Protein AF-A0A1B9S833-F1 (afdb_monomer)

Radius of gyration: 59.53 Å; Cα contacts (8 Å, |Δi|>4): 2717; chains: 1; bounding box: 138×78×200 Å

Solvent-accessible surface area (backbone atoms only — not comparable to full-atom values): 53083 Å² total; per-residue (Å²): 124,57,36,40,44,40,41,33,46,72,96,72,77,47,77,79,46,76,52,81,42,67,82,92,62,87,85,84,79,91,74,78,65,76,67,99,70,78,93,84,80,72,72,55,74,55,76,52,67,83,67,92,82,87,84,86,81,83,69,78,64,74,78,80,60,72,43,26,45,56,74,49,49,45,63,44,58,38,41,21,80,23,70,39,72,27,41,38,32,38,42,60,36,70,57,63,77,46,48,24,54,63,81,43,61,40,75,43,74,47,72,76,37,48,40,31,31,42,33,24,39,42,63,43,77,61,44,71,25,35,33,39,39,32,32,95,52,34,67,16,65,30,79,61,43,34,32,28,37,42,30,14,40,43,43,70,37,80,47,78,43,55,29,67,40,78,38,76,50,86,76,50,74,44,84,28,76,58,64,30,38,43,71,73,41,77,35,89,56,34,49,70,47,56,54,52,77,41,38,35,38,29,42,33,86,88,44,56,46,78,41,44,32,27,30,30,26,27,34,101,58,34,64,23,62,77,18,45,38,43,34,39,30,39,52,39,61,30,45,51,77,49,48,44,65,44,58,45,52,30,77,26,73,44,73,28,40,37,33,38,37,53,42,55,72,56,78,46,48,26,52,64,83,42,60,37,78,44,72,45,78,76,42,47,39,34,34,43,35,25,40,43,65,47,74,63,44,67,25,33,33,34,42,31,28,92,33,38,69,16,68,25,75,57,42,34,31,25,42,65,60,42,41,16,36,40,23,45,60,41,57,50,44,55,37,64,30,20,35,41,35,37,49,44,79,35,95,42,44,30,84,38,70,72,71,30,36,42,38,35,33,42,69,90,62,50,66,20,70,38,78,59,68,63,32,61,32,67,84,44,60,57,76,45,69,33,30,36,32,34,26,26,23,23,92,73,34,72,24,47,62,21,61,71,29,56,74,31,52,13,42,89,55,50,44,17,39,40,43,66,38,78,49,75,47,61,26,64,42,71,63,42,76,50,84,76,44,73,44,76,16,68,52,64,32,49,47,76,75,40,75,40,86,56,38,48,75,48,72,57,57,72,42,43,20,45,22,48,36,78,75,44,57,49,80,39,44,33,29,32,29,25,26,30,101,66,31,67,26,60,75,18,47,37,43,37,39,30,38,70,57,66,36,42,53,42,72,75,49,44,79,48,80,70,45,43,22,48,35,79,45,81,48,75,36,42,71,52,64,71,47,82,66,51,40,38,45,79,74,44,70,58,73,51,53,52,47,39,71,38,40,74,69,34,30,36,39,30,50,25,31,76,86,35,50,45,82,37,52,32,25,45,27,40,34,25,69,75,70,37,62,22,78,32,49,37,33,40,43,24,38,70,61,57,33,41,38,56,72,46,80,45,82,32,60,57,78,55,84,55,75,69,41,64,57,59,68,82,39,47,49,64,75,68,80,47,70,47,80,75,48,53,39,59,64,80,43,41,51,76,48,76,47,70,50,93,74,98,61,99,65,97,71,82,67,85,46,46,28,42,40,53,50,69,32,56,69,37,63,46,71,35,41,35,32,30,34,42,24,31,95,88,42,68,21,55,74,15,36,43,33,37,41,40,42,41,27,70,66,62,41,48,52,55,52,51,50,52,52,50,53,52,54,50,56,50,51,54,52,47,71,73,62,63,76,79,87,40,57,68,59,51,54,73,58,56,90,60,91,77,83,57,70,40,55,67,55,86,51,102,88,51,82,48,85,32,61,55,70,85,62,62,72,73,55,71,82,59,94,61,94,79,76,68,77,69,43,46,40,46,41,40,35,36,35,40,36,40,32,35,71,44,84,86,68,92,61,45,68,22,41,38,38,37,43,30,37,37,39,39,39,52,80,47,104,48,31,36,41,32,44,40,40,36,39,39,41,40,39,44,43,49,92,70,69,27,39,40,38,38,42,35,40,37,34,34,48,34,38,18,36,54,82,46,97,56,27,36,40,36,40,34,49,31,43,40,33,33,49,31,42,39,45,40,79,54,50,35,33,52,42,44,36,41,33,44,37,40,42,36,34,42,37,36,62,43,73,79,54,99,47,31,38,38,34,46,35,42,38,41,36,41,39,39,41,36,38,48,68,28,51,34,33,35,94,88,71,51,75,48,78,44,82,45,52,73,51,43,39,39,38,42,36,48,32,40,32,43,36,40,56,41,79,42,98,82,69,24,40,39,30,47,34,43,34,44,36,42,33,41,34,73,62,66,75,45,38,48,36,40,38,42,36,48,33,39,35,41,36,44,82,89,54,41,40,38,36,44,31,41,42,37,41,41,42,56,62,48,32,38,36,42,38,37,35,44,33,46,39,47,76,62

Sequence (1022 aa):
MGGGFAIYKDSEHTIIYEEYAGAGREISLSQSYTVPEPAGNYYNIYPWSGSSGATVTLTATCAAAPGPILSGITPATGNEAGGTSVTITGTHLSGATAVTFGGTAATSYTVDSATQITATTPAHAAGSVDIVVATPAGSGTLTSGFTYLGPPIASNVTATVPANAATPITLNLSGGTAISVAVASAASHGTATASGTTITYTPAPGYSGPDSFSYTATNEFGTSTAATVTITVIPATPTVSSISPASGTTAGNTSVTITGTSLSGATAVTFGGTAATSYTVNSPTLITATTPAHAAGAVDVAVTTPGGSAILSNGYTFSAPTVPGAPTIGTATAGDEQASVTFTAPATNGGSAITGYTVTSNPDGITGYGVASPITVAGLANGTSYSFTVTASNSTGMGAASAASNSVTPSNLAAPLAGNVNATVAANSTANPITLNLSGGAATSIAVASGPSHGTTSVSGTTIAYTPTTGYSGSDSFTYHATNATGTSAPATVTITVSAPAITLSPAGGALTEAMAGEDYSQPITTTGGVAPVIYSLASGALPDGLTLNISTGTLTGPLAAGSEGDYSFTIQARDNTGAIAVASYTLKVKPNEVTAPDKVVNVPAGSTPPDVYLNRGATGGPFVSANVNSVEPANAGTTAIVRGVVAQAGPVTPVGWYLQFTPNPAYSGQVRVRYTLTNASGASSSGFVTYNLSYDPAEVASQIDQLVHDFVRARQNMISSSIKVPGLLERRQMEQATDPVSARMMPSENGLTVGFSTSFAQLRATGGDPDAAEAPFNIWIDGAFLAHSGGEGSDSKWGSFALLNLGADYLLSEKALVGLSFHYDRTTDPTDEDAELTGNGWLAGPYASLELGKNVFWNASMLYGGSSNDIDTAFWDGTFDTQRWMIDTSLEGQWTLDEDTVLTPKLRAVYFSEKVDDYTVRNSGGDALTIDGFDEEQFRLSLGAEIARSFTLESGATLTPKLGLTGGFSGLDGSGAFGSATAGLTLQTMDMWMLEASLLFDIEGDGEKSAGGRVGASKRF

Secondary structure (DSSP, 8-state):
---EEEEEETTT--EEEEEEPPTT------------S-S---EEEEEE-SSS-PPP-----PPPPPPPEEEEEESSEEETT---EEEEEEES-TT--EEEETTEEPSEEEEEETTEEEEEPPP--SEEEEEEEEETTEEEEEEEEEEEE--EEEE-EEEEEETTS-EEE--EEEES--SEEEEEE--SSEEEEEETTEEEEEEPTT--EEEEEEEEEEETTEEPPPEEEEEEEEPPPPEEEEEES-EEETT---EEEEEEES-TT--EEEETTEEPSEEEEEETTEEEEEPPP--SEEEEEEEEETTEEEEEEEEEEEEPP----PPEEEEEEE-SSEEEEEEE--S--TTS-EEEEEEEEETTT-EEEESSS-EEEE-PPTT--BEEEEEEEETTEE-PPPPPPPPB---PPPPEEEE-EEEEEETT--SEEE--EEEESPPSEEEEEE--SSEEEEEETTEEEEEEPTT--EEEEEEEEEEETTEEPPPEEEEEEEEPPP-EEES-SEEPPPEETTSEEEEE-EEESS-SSPEEEEEEE-PPTT-EE-TTT-EEEEEPPTT--EEEEEEEEEE-TTS-EEEEEEEEEEE----B---EEEEE-TT-PPPPEETTTT-BSPSP-EEEEEEEESGGGEEEEEEE-----SS------EEEEEEE-TT--EEEEEEEEEE-SS-BPPPEEEEEEE---HHHHHHHHHHHHHHHHHHHHHHHHHH-----HHHHHHTTT---------EEETTEEE-----SSHHHHTTS--S------EEEEEEEEEEEEE--TTS-PPPEEEEEEEEEEEEEEETTEEEEEEEEEEEEEEEETTTEEEEEEEEEEEEEEEEEEETTEEEEEEEEEEEEEEEEE-SSEEEEEEEEEEEEEEEEEE-EESSSSEEEEEEEEEEEEEEEEPPEEEEETTS-EEEE---EEEEEEEEEEEEEEE-EE-TTSPEEEEEEEEEEEEE-SSS-EEEEEEEEEEEEE-TTSEEEEEEEEEEE-TTS-EEEEEEEEEEEE-

pLDDT: mean 84.37, std 15.23, range [34.0, 98.31]

Foldseek 3Di:
DWWWKFKAFPPPRDTPDIDTDDPDDDDDDPDADEDQDDPDTDIDMDIDDPDDDDDDDYDYDYDQDAWKAWDAKPPQEDALQWFDWMKTFTAQQQAWPFKDWQNHTFPDKDDPDRTIIITTTHRHPFAFTKIWTAGPRGIYIDGSRHGHAAWKAWEEAEEEAEAQDWAKDDTDIDTDDFQWKDWPFAKPFWGWDTDGHIIIIHGHHPDFAKIKTWMWTGDPRGIYDIYMYIYGHAYHDKAWDAKPPQEDALQWFDKMKTFIAQLPAWPFKDWQNHTFPDKDDPDRTIIITTTHRHDFAQTWIWTQHSNGIYIDGSRHGHHYFDAAAAWAWDAWAAEAQKIKTFTHGGPGRSNFDWPWKWKFKPPPGFIFIDRHPITMGGRHDAPDKIKIWMWIGGPRGIYDIYPIHDIDGHHDFFWKAWAAEEEEAEAPDWFAKGDTDIDGGDFQFKDWPFAKDFWGWDTDGHIIGTHGHHLDFAKIKTWMWGGDPHGIYDIYMYIYGHHYWDKAKPVNAEEDDEAEQQAKDKDFIDIDTAAPPKFKDWPDWDDFAQWDQDRRGRMTTGRGHQPSADKTKTKMWIAHPSGHIYIYIYIYGYHYLAWAWAAAEWEADQPGFTDWAFGCVPTGNDDFPDKDWPDKVPNLQWDKDKDFADDPDPDDDDGPGIIIGTDTDLLDAAKMWTWMWTADPVGIHDIYTYIYGDDHHLVVVLVVVVVVVLQQVVLVVVCCVQPDDDDALVVVVVLVVDPDDDFFDWDDDPVDTDDTHGDPPVVVVVVDDDPCPDDQFKWKKKKKWKKWKWAFPDDPTDIKIKIKIKIWMWGHPDNFKIKIKIKMKMWIWGDGDQQKIKIKIWMKIWMKMKGDPDVQKIKIKIKIWIKMKMWIDGPFKTWIKIKIKIKIKMKIWGWDDPDPFKIKIKMKIKMKMKIKIQWIWIAGPVGDIRIHHIDIQIKIKIKIKMKMWGWDQDPQRKIKIWMKMKMKIAIDRRPQGIKIKIKTKIWIQHPQSKIWIKMWIWIAISSHMIMTTMMIIIIHRD

Mean predicted aligned error: 22.06 Å

Nearest PDB structures (foldseek):
  4mee-assembly1_A  TM=6.190E-01  e=1.961E-06  Escherichia coli
  1k24-assembly1_A  TM=4.994E-01  e=2.797E-06  Neisseria meningitidis
  3qra-assembly1_A  TM=4.122E-01  e=2.596E-03  Yersinia pestis
  8p98-assembly1_A  TM=4.004E-01  e=1.829E-02  Bacteroides thetaiotaomicron VPI-5482
  3qrc-assembly1_A  TM=3.493E-01  e=3.403E-02  Yersinia pestis

Structure (mmCIF, N/CA/C/O backbone):
data_AF-A0A1B9S833-F1
#
_entry.id   AF-A0A1B9S833-F1
#
loop_
_atom_site.group_PDB
_atom_site.id
_atom_site.type_symbol
_atom_site.label_atom_id
_atom_site.label_alt_id
_atom_site.label_comp_id
_atom_site.label_asym_id
_atom_site.label_entity_id
_atom_site.label_seq_id
_atom_site.pdbx_PDB_ins_code
_atom_site.Cartn_x
_atom_site.Cartn_y
_atom_site.Cartn_z
_atom_site.occupancy
_atom_site.B_iso_or_equiv
_atom_site.auth_seq_id
_atom_site.auth_comp_id
_atom_site.auth_asym_id
_atom_site.auth_atom_id
_atom_site.pdbx_PDB_model_num
ATOM 1 N N . MET A 1 1 ? -2.547 25.658 123.774 1.00 44.28 1 MET A N 1
ATOM 2 C CA . MET A 1 1 ? -1.912 24.881 122.690 1.00 44.28 1 MET A CA 1
ATOM 3 C C . MET A 1 1 ? -2.292 25.578 121.393 1.00 44.28 1 MET A C 1
ATOM 5 O O . MET A 1 1 ? -3.472 25.863 121.234 1.00 44.28 1 MET A O 1
ATOM 9 N N . GLY A 1 2 ? -1.314 26.016 120.594 1.00 50.66 2 GLY A N 1
ATOM 10 C CA . GLY A 1 2 ? -1.559 26.772 119.353 1.00 50.66 2 GLY A CA 1
ATOM 11 C C . GLY A 1 2 ? -2.155 25.878 118.263 1.00 50.66 2 GLY A C 1
ATOM 12 O O . GLY A 1 2 ? -1.877 24.683 118.258 1.00 50.66 2 GLY A O 1
ATOM 13 N N . GLY A 1 3 ? -3.011 26.438 117.405 1.00 57.34 3 GLY A N 1
ATOM 14 C CA . GLY A 1 3 ? -3.610 25.733 116.265 1.00 57.34 3 GLY A CA 1
ATOM 15 C C . GLY A 1 3 ? -2.766 25.866 114.993 1.00 57.34 3 GLY A C 1
ATOM 16 O O . GLY A 1 3 ? -1.966 26.795 114.869 1.00 57.34 3 GLY A O 1
ATOM 17 N N . GLY A 1 4 ? -2.962 24.944 114.053 1.00 63.06 4 GLY A N 1
ATOM 18 C CA . GLY A 1 4 ? -2.297 24.910 112.747 1.00 63.06 4 GLY A CA 1
ATOM 19 C C . GLY A 1 4 ? -3.069 24.041 111.748 1.00 63.06 4 GLY A C 1
ATOM 20 O O . GLY A 1 4 ? -4.116 23.476 112.088 1.00 63.06 4 GLY A O 1
ATOM 21 N N . PHE A 1 5 ? -2.563 23.935 110.520 1.00 61.66 5 PHE A N 1
ATOM 22 C CA . PHE A 1 5 ? -3.086 23.019 109.501 1.00 61.66 5 PHE A CA 1
ATOM 23 C C . PHE A 1 5 ? -1.940 22.397 108.697 1.00 61.66 5 PHE A C 1
ATOM 25 O O . PHE A 1 5 ? -0.866 22.987 108.564 1.00 61.66 5 PHE A O 1
ATOM 32 N N . ALA A 1 6 ? -2.200 21.215 108.142 1.00 58.38 6 ALA A N 1
ATOM 33 C CA . ALA A 1 6 ? -1.319 20.548 107.194 1.00 58.38 6 ALA A CA 1
ATOM 34 C C . ALA A 1 6 ? -2.110 20.136 105.944 1.00 58.38 6 ALA A C 1
ATOM 36 O O . ALA A 1 6 ? -3.288 19.764 106.031 1.00 58.38 6 ALA A O 1
ATOM 37 N N . ILE A 1 7 ? -1.457 20.218 104.783 1.00 60.88 7 ILE A N 1
ATOM 38 C CA . ILE A 1 7 ? -1.997 19.755 103.498 1.00 60.88 7 ILE A CA 1
ATOM 39 C C . ILE A 1 7 ? -1.307 18.442 103.131 1.00 60.88 7 ILE A C 1
ATOM 41 O O . ILE A 1 7 ? -0.074 18.377 103.078 1.00 60.88 7 ILE A O 1
ATOM 45 N N . TYR A 1 8 ? -2.108 17.416 102.843 1.00 59.44 8 TYR A N 1
ATOM 46 C CA . TYR A 1 8 ? -1.628 16.084 102.482 1.00 59.44 8 TYR A CA 1
ATOM 47 C C . TYR A 1 8 ? -1.933 15.765 101.015 1.00 59.44 8 TYR A C 1
ATOM 49 O O . TYR A 1 8 ? -3.013 16.089 100.512 1.00 59.44 8 TYR A O 1
ATOM 57 N N . LYS A 1 9 ? -0.995 15.078 100.347 1.00 53.91 9 LYS A N 1
ATOM 58 C CA . LYS A 1 9 ? -1.266 14.355 99.092 1.00 53.91 9 LYS A CA 1
ATOM 59 C C . LYS A 1 9 ? -1.846 12.988 99.472 1.00 53.91 9 LYS A C 1
ATOM 61 O O . LYS A 1 9 ? -1.212 12.240 100.219 1.00 53.91 9 LYS A O 1
ATOM 66 N N . ASP A 1 10 ? -3.054 12.676 99.012 1.00 57.88 10 ASP A N 1
ATOM 67 C CA . ASP A 1 10 ? -3.639 11.340 99.184 1.00 57.88 10 ASP A CA 1
ATOM 68 C C . ASP A 1 10 ? -2.798 10.286 98.424 1.00 57.88 10 ASP A C 1
ATOM 70 O O . ASP A 1 10 ? -2.181 10.587 97.403 1.00 57.88 10 ASP A O 1
ATOM 74 N N . SER A 1 11 ? -2.786 9.064 98.963 1.00 52.91 11 SER A N 1
ATOM 75 C CA . SER A 1 11 ? -2.047 7.823 98.684 1.00 52.91 11 SER A CA 1
ATOM 76 C C . SER A 1 11 ? -0.670 7.647 99.338 1.00 52.91 11 SER A C 1
ATOM 78 O O . SER A 1 11 ? -0.289 6.503 99.578 1.00 52.91 11 SER A O 1
ATOM 80 N N . GLU A 1 12 ? 0.015 8.716 99.772 1.00 56.62 12 GLU A N 1
ATOM 81 C CA . GLU A 1 12 ? 1.361 8.598 100.386 1.00 56.62 12 GLU A CA 1
ATOM 82 C C . GLU A 1 12 ? 1.525 9.257 101.773 1.00 56.62 12 GLU A C 1
ATOM 84 O O . GLU A 1 12 ? 2.553 9.064 102.416 1.00 56.62 12 GLU A O 1
ATOM 89 N N . HIS A 1 13 ? 0.528 9.996 102.288 1.00 53.66 13 HIS A N 1
ATOM 90 C CA . HIS A 1 13 ? 0.599 10.713 103.584 1.00 53.66 13 HIS A CA 1
ATOM 91 C C . HIS A 1 13 ? 1.803 11.674 103.732 1.00 53.66 13 HIS A C 1
ATOM 93 O O . HIS A 1 13 ? 2.183 12.053 104.841 1.00 53.66 13 HIS A O 1
ATOM 99 N N . THR A 1 14 ? 2.383 12.124 102.622 1.00 58.50 14 THR A N 1
ATOM 100 C CA 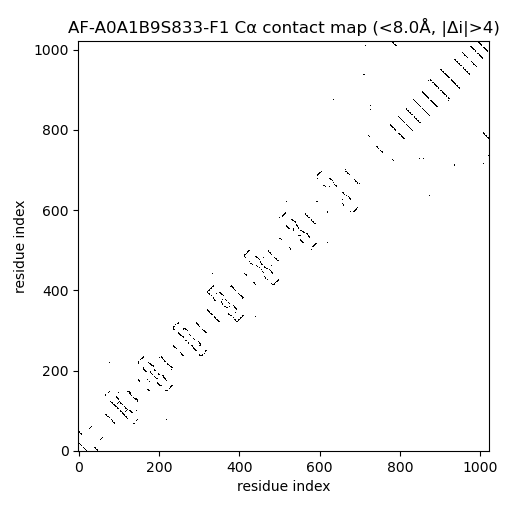. THR A 1 14 ? 3.507 13.065 102.621 1.00 58.50 14 THR A CA 1
ATOM 101 C C . THR A 1 14 ? 3.006 14.489 102.882 1.00 58.50 14 THR A C 1
ATOM 103 O O . THR A 1 14 ? 2.112 14.977 102.183 1.00 58.50 14 THR A O 1
ATOM 106 N N . ILE A 1 15 ? 3.575 15.164 103.889 1.00 57.75 15 ILE A N 1
ATOM 107 C CA . ILE A 1 15 ? 3.264 16.567 104.206 1.00 57.75 15 ILE A CA 1
ATOM 108 C C . ILE A 1 15 ? 3.843 17.446 103.099 1.00 57.75 15 ILE A C 1
ATOM 110 O O . ILE A 1 15 ? 5.056 17.474 102.897 1.00 57.75 15 ILE A O 1
ATOM 114 N N . ILE A 1 16 ? 2.976 18.170 102.390 1.00 60.84 16 ILE A N 1
ATOM 115 C CA . ILE A 1 16 ? 3.404 19.101 101.335 1.00 60.84 16 ILE A CA 1
ATOM 116 C C . ILE A 1 16 ? 3.626 20.507 101.912 1.00 60.84 16 ILE A C 1
ATOM 118 O O . ILE A 1 16 ? 4.453 21.266 101.411 1.00 60.84 16 ILE A O 1
ATOM 122 N N . TYR A 1 17 ? 2.889 20.852 102.974 1.00 60.88 17 TYR A N 1
ATOM 123 C CA . TYR A 1 17 ? 2.997 22.122 103.688 1.00 60.88 17 TYR A CA 1
ATOM 124 C C . TYR A 1 17 ? 2.414 22.001 105.103 1.00 60.88 17 TYR A C 1
ATOM 126 O O . TYR A 1 17 ? 1.378 21.356 105.287 1.00 60.88 17 TYR A O 1
ATOM 134 N N . GLU A 1 18 ? 3.053 22.642 106.083 1.00 58.72 18 GLU A N 1
ATOM 135 C CA . GLU A 1 18 ? 2.593 22.728 107.474 1.00 58.72 18 GLU A CA 1
ATOM 136 C C . GLU A 1 18 ? 2.921 24.119 108.041 1.00 58.72 18 GLU A C 1
ATOM 138 O O . GLU A 1 18 ? 4.030 24.625 107.852 1.00 58.72 18 GLU A O 1
ATOM 143 N N . GLU A 1 19 ? 1.968 24.735 108.745 1.00 59.62 19 GLU A N 1
ATOM 144 C CA . GLU A 1 19 ? 2.159 26.038 109.394 1.00 59.62 19 GLU A CA 1
ATOM 145 C C . GLU A 1 19 ? 1.612 26.037 110.831 1.00 59.62 19 GLU A C 1
ATOM 147 O O . GLU A 1 19 ? 0.483 25.611 111.094 1.00 59.62 19 GLU A O 1
ATOM 152 N N . TYR A 1 20 ? 2.422 26.543 111.769 1.00 55.94 20 TYR A N 1
ATOM 153 C CA . TYR A 1 20 ? 2.091 26.659 113.192 1.00 55.94 20 TYR A CA 1
ATOM 154 C C . TYR A 1 20 ? 1.816 28.115 113.573 1.00 55.94 20 TYR A C 1
ATOM 156 O O . TYR A 1 20 ? 2.696 28.967 113.440 1.00 55.94 20 TYR A O 1
ATOM 164 N N . ALA A 1 21 ? 0.650 28.399 114.163 1.00 55.06 21 ALA A N 1
ATOM 165 C CA . ALA A 1 21 ? 0.414 29.687 114.810 1.00 55.06 21 ALA A CA 1
ATOM 166 C C . ALA A 1 21 ? 0.715 29.631 116.313 1.00 55.06 21 ALA A C 1
ATOM 168 O O . ALA A 1 21 ? 0.137 28.851 117.077 1.00 55.06 21 ALA A O 1
ATOM 169 N N . GLY A 1 22 ? 1.604 30.519 116.764 1.00 52.34 22 GLY A N 1
ATOM 170 C CA . GLY A 1 22 ? 1.783 30.818 118.185 1.00 52.34 22 GLY A CA 1
ATOM 171 C C . GLY A 1 22 ? 0.502 31.392 118.807 1.00 52.34 22 GLY A C 1
ATOM 172 O O . GLY A 1 22 ? -0.301 32.034 118.132 1.00 52.34 22 GLY A O 1
ATOM 173 N N . ALA A 1 23 ? 0.296 31.147 120.104 1.00 48.84 23 ALA A N 1
ATOM 174 C CA . ALA A 1 23 ? -0.941 31.487 120.809 1.00 48.84 23 ALA A CA 1
ATOM 175 C C . ALA A 1 23 ? -1.319 32.980 120.676 1.00 48.84 23 ALA A C 1
ATOM 177 O O . ALA A 1 23 ? -0.545 33.852 121.064 1.00 48.84 23 ALA A O 1
ATOM 178 N N . GLY A 1 24 ? -2.532 33.254 120.177 1.00 52.03 24 GLY A N 1
ATOM 179 C CA . GLY A 1 24 ? -3.143 34.591 120.183 1.00 52.03 24 GLY A CA 1
ATOM 180 C C . GLY A 1 24 ? -3.162 35.361 118.855 1.00 52.03 24 GLY A C 1
ATOM 181 O O . GLY A 1 24 ? -3.396 36.566 118.884 1.00 52.03 24 GLY A O 1
ATOM 182 N N . ARG A 1 25 ? -2.944 34.719 117.700 1.00 46.25 25 ARG A N 1
ATOM 183 C CA . ARG A 1 25 ? -3.132 35.346 116.377 1.00 46.25 25 ARG A CA 1
ATOM 184 C C . ARG A 1 25 ? -4.177 34.607 115.540 1.00 46.25 25 ARG A C 1
ATOM 186 O O . ARG A 1 25 ? -4.089 33.393 115.388 1.00 46.25 25 ARG A O 1
ATOM 193 N N . GLU A 1 26 ? -5.136 35.348 114.984 1.00 48.31 26 GLU A N 1
ATOM 194 C CA . GLU A 1 26 ? -5.970 34.878 113.873 1.00 48.31 26 GLU A CA 1
ATOM 195 C C . GLU A 1 26 ? -5.089 34.684 112.636 1.00 48.31 26 GLU A C 1
ATOM 197 O O . GLU A 1 26 ? -4.342 35.582 112.240 1.00 48.31 26 GLU A O 1
ATOM 202 N N . ILE A 1 27 ? -5.171 33.503 112.029 1.00 47.62 27 ILE A N 1
ATOM 203 C CA . ILE A 1 27 ? -4.532 33.215 110.750 1.00 47.62 27 ILE A CA 1
ATOM 204 C C . ILE A 1 27 ? -5.517 33.633 109.653 1.00 47.62 27 ILE A C 1
ATOM 206 O O . ILE A 1 27 ? -6.513 32.954 109.422 1.00 47.62 27 ILE A O 1
ATOM 210 N N . SER A 1 28 ? -5.254 34.751 108.978 1.00 46.50 28 SER A N 1
ATOM 211 C CA . SER A 1 28 ? -5.880 35.059 107.686 1.00 46.50 28 SER A CA 1
ATOM 212 C C . SER A 1 28 ? -4.918 34.636 106.581 1.00 46.50 28 SER A C 1
ATOM 214 O O . SER A 1 28 ? -3.927 35.318 106.332 1.00 46.50 28 SER A O 1
ATOM 216 N N . LEU A 1 29 ? -5.188 33.501 105.936 1.00 50.03 29 LEU A N 1
ATOM 217 C CA . LEU A 1 29 ? -4.420 33.030 104.784 1.00 50.03 29 LEU A CA 1
ATOM 218 C C . LEU A 1 29 ? -5.205 33.294 103.502 1.00 50.03 29 LEU A C 1
ATOM 220 O O . LEU A 1 29 ? -6.185 32.623 103.197 1.00 50.03 29 LEU A O 1
ATOM 224 N N . SER A 1 30 ? -4.745 34.274 102.733 1.00 46.25 30 SER A N 1
ATOM 225 C CA . SER A 1 30 ? -5.013 34.369 101.300 1.00 46.25 30 SER A CA 1
ATOM 226 C C . SER A 1 30 ? -3.683 34.139 100.591 1.00 46.25 30 SER A C 1
ATOM 228 O O . SER A 1 30 ? -2.955 35.084 100.303 1.00 46.25 30 SER A O 1
ATOM 230 N N . GLN A 1 31 ? -3.320 32.874 100.388 1.00 46.53 31 GLN A N 1
ATOM 231 C CA . GLN A 1 31 ? -2.175 32.487 99.565 1.00 46.53 31 GLN A CA 1
ATOM 232 C C . GLN A 1 31 ? -2.643 31.555 98.453 1.00 46.53 31 GLN A C 1
ATOM 234 O O . GLN A 1 31 ? -3.410 30.622 98.683 1.00 46.53 31 GLN A O 1
ATOM 239 N N . SER A 1 32 ? -2.179 31.836 97.240 1.00 45.72 32 SER A N 1
ATOM 240 C CA . SER A 1 32 ? -2.398 31.013 96.055 1.00 45.72 32 SER A CA 1
ATOM 241 C C . SER A 1 32 ? -1.182 30.112 95.863 1.00 45.72 32 SER A C 1
ATOM 243 O O . SER A 1 32 ? -0.055 30.603 95.851 1.00 45.72 32 SER A O 1
ATOM 245 N N . TYR A 1 33 ? -1.407 28.809 95.716 1.00 47.03 33 TYR A N 1
ATOM 246 C CA . TYR A 1 33 ? -0.361 27.824 95.440 1.00 47.03 33 TYR A CA 1
ATOM 247 C C . TYR A 1 33 ? -0.579 27.225 94.050 1.00 47.03 33 TYR A C 1
ATOM 249 O O . TYR A 1 33 ? -1.676 26.766 93.733 1.00 47.03 33 TYR A O 1
ATOM 257 N N . THR A 1 34 ? 0.472 27.214 93.231 1.00 43.31 34 THR A N 1
ATOM 258 C CA . THR A 1 34 ? 0.468 26.578 91.908 1.00 43.31 34 THR A CA 1
ATOM 259 C C . THR A 1 34 ? 1.078 25.187 92.031 1.00 43.31 34 THR A C 1
ATOM 261 O O . THR A 1 34 ? 2.220 25.055 92.470 1.00 43.31 34 THR A O 1
ATOM 264 N N . VAL A 1 35 ? 0.333 24.149 91.647 1.00 46.81 35 VAL A N 1
ATOM 265 C CA . VAL A 1 35 ? 0.822 22.761 91.646 1.00 46.81 35 VAL A CA 1
ATOM 266 C C . VAL A 1 35 ? 1.184 22.351 90.208 1.00 46.81 35 VAL A C 1
ATOM 268 O O . VAL A 1 35 ? 0.427 22.701 89.302 1.00 46.81 35 VAL A O 1
ATOM 271 N N . PRO A 1 36 ? 2.295 21.629 89.951 1.00 44.81 36 PRO A N 1
ATOM 272 C CA . PRO A 1 36 ? 2.759 21.343 88.586 1.00 44.81 36 PRO A CA 1
ATOM 273 C C . PRO A 1 36 ? 2.054 20.174 87.869 1.00 44.81 36 PRO A C 1
ATOM 275 O O . PRO A 1 36 ? 2.537 19.747 86.824 1.00 44.81 36 PRO A O 1
ATOM 278 N N . GLU A 1 37 ? 0.970 19.606 88.409 1.00 53.50 37 GLU A N 1
ATOM 279 C CA . GLU A 1 37 ? 0.412 18.324 87.938 1.00 53.50 37 GLU A CA 1
ATOM 280 C C . GLU A 1 37 ? -1.009 18.447 87.341 1.00 53.50 37 GLU A C 1
ATOM 282 O O . GLU A 1 37 ? -1.765 19.343 87.730 1.00 53.50 37 GLU A O 1
ATOM 287 N N . PRO A 1 38 ? -1.381 17.568 86.382 1.00 48.84 38 PRO A N 1
ATOM 288 C CA . PRO A 1 38 ? -2.644 17.652 85.646 1.00 48.84 38 PRO A CA 1
ATOM 289 C C . PRO A 1 38 ? -3.877 17.356 86.520 1.00 48.84 38 PRO A C 1
ATOM 291 O O . PRO A 1 38 ? -3.798 16.694 87.554 1.00 48.84 38 PRO A O 1
ATOM 294 N N . ALA A 1 39 ? -5.037 17.866 86.094 1.00 42.50 39 ALA A N 1
ATOM 295 C CA . ALA A 1 39 ? -6.301 17.790 86.827 1.00 42.50 39 ALA A CA 1
ATOM 296 C C . ALA A 1 39 ? -6.741 16.338 87.117 1.00 42.50 39 ALA A C 1
ATOM 298 O O . ALA A 1 39 ? -6.877 15.540 86.193 1.00 42.50 39 ALA A O 1
ATOM 299 N N . GLY A 1 40 ? -7.005 16.017 88.394 1.00 50.41 40 GLY A N 1
ATOM 300 C CA . GLY A 1 40 ? -7.556 14.714 88.807 1.00 50.41 40 GLY A CA 1
ATOM 301 C C . GLY A 1 40 ? -7.295 14.267 90.254 1.00 50.41 40 GLY A C 1
ATOM 302 O O . GLY A 1 40 ? -7.963 13.348 90.716 1.00 50.41 40 GLY A O 1
ATOM 303 N N . ASN A 1 41 ? -6.382 14.904 90.997 1.00 50.66 41 ASN A N 1
ATOM 304 C CA . ASN A 1 41 ? -6.064 14.509 92.378 1.00 50.66 41 ASN A CA 1
ATOM 305 C C . ASN A 1 41 ? -6.841 15.327 93.428 1.00 50.66 41 ASN A C 1
ATOM 307 O O . ASN A 1 41 ? -6.887 16.556 93.361 1.00 50.66 41 ASN A O 1
ATOM 311 N N . TYR A 1 42 ? -7.419 14.640 94.421 1.00 51.88 42 TYR A N 1
ATOM 312 C CA . TYR A 1 42 ? -8.072 15.244 95.588 1.00 51.88 42 TYR A CA 1
ATOM 313 C C . TYR A 1 42 ? -7.033 15.544 96.684 1.00 51.88 42 TYR A C 1
ATOM 315 O O . TYR A 1 42 ? -6.213 14.691 97.019 1.00 51.88 42 TYR A O 1
ATOM 323 N N . TYR A 1 43 ? -7.070 16.746 97.263 1.00 55.84 43 TYR A N 1
ATOM 324 C CA . TYR A 1 43 ? -6.228 17.132 98.403 1.00 55.84 43 TYR A CA 1
ATOM 325 C C . TYR A 1 43 ? -7.090 17.236 99.661 1.00 55.84 43 TYR A C 1
ATOM 327 O O . TYR A 1 43 ? -8.102 17.937 99.655 1.00 55.84 43 TYR A O 1
ATOM 335 N N . ASN A 1 44 ? -6.677 16.572 100.744 1.00 53.03 44 ASN A N 1
ATOM 336 C CA . ASN A 1 44 ? -7.366 16.637 102.033 1.00 53.03 44 ASN A CA 1
ATOM 337 C C . ASN A 1 44 ? -6.636 17.591 102.986 1.00 53.03 44 ASN A C 1
ATOM 339 O O . ASN A 1 44 ? -5.409 17.556 103.112 1.00 53.03 44 ASN A O 1
ATOM 343 N N . ILE A 1 45 ? -7.409 18.435 103.672 1.00 56.16 45 ILE A N 1
ATOM 344 C CA . ILE A 1 45 ? -6.912 19.412 104.644 1.00 56.16 45 ILE A CA 1
ATOM 345 C C . ILE A 1 45 ? -7.431 19.014 106.017 1.00 56.16 45 ILE A C 1
ATOM 347 O O . ILE A 1 45 ? -8.642 18.918 106.218 1.00 56.16 45 ILE A O 1
ATOM 351 N N . TYR A 1 46 ? -6.518 18.833 106.967 1.00 57.12 46 TYR A N 1
ATOM 352 C CA . TYR A 1 46 ? -6.873 18.543 108.352 1.00 57.12 46 TYR A CA 1
ATOM 353 C C . TYR A 1 46 ? -6.544 19.756 109.228 1.00 57.12 46 TYR A C 1
ATOM 355 O O . TYR A 1 46 ? -5.371 20.013 109.508 1.00 57.12 46 TYR A O 1
ATOM 363 N N . PRO A 1 47 ? -7.550 20.531 109.667 1.00 55.47 47 PRO A N 1
ATOM 364 C CA . PRO A 1 47 ? -7.343 21.541 110.691 1.00 55.47 47 PRO A CA 1
ATOM 365 C C . PRO A 1 47 ? -7.295 20.872 112.070 1.00 55.47 47 PRO A C 1
ATOM 367 O O . PRO A 1 47 ? -8.183 20.087 112.408 1.00 55.47 47 PRO A O 1
ATOM 370 N N . TRP A 1 48 ? -6.324 21.231 112.914 1.00 57.84 48 TRP A N 1
ATOM 371 C CA . TRP A 1 48 ? -6.430 20.960 114.350 1.00 57.84 48 TRP A CA 1
ATOM 372 C C . TRP A 1 48 ? -6.578 22.280 115.098 1.00 57.84 48 TRP A C 1
ATOM 374 O O . TRP A 1 48 ? -5.620 23.024 115.316 1.00 57.84 48 TRP A O 1
ATOM 384 N N . SER A 1 49 ? -7.823 22.607 115.447 1.00 52.25 49 SER A N 1
ATOM 385 C CA . SER A 1 49 ? -8.143 23.819 116.194 1.00 52.25 49 SER A CA 1
ATOM 386 C C . SER A 1 49 ? -8.351 23.518 117.672 1.00 52.25 49 SER A C 1
ATOM 388 O O . SER A 1 49 ? -9.141 22.643 118.028 1.00 52.25 49 SER A O 1
ATOM 390 N N . GLY A 1 50 ? -7.764 24.355 118.519 1.00 49.22 50 GLY A N 1
ATOM 391 C CA . GLY A 1 50 ? -8.320 24.689 119.823 1.00 49.22 50 GLY A CA 1
ATOM 392 C C . GLY A 1 50 ? -9.178 25.959 119.772 1.00 49.22 50 GLY A C 1
ATOM 393 O O . GLY A 1 50 ? -9.014 26.784 120.657 1.00 49.22 50 GLY A O 1
ATOM 394 N N . SER A 1 51 ? -10.017 26.160 118.744 1.00 44.44 51 SER A N 1
ATOM 395 C CA . SER A 1 51 ? -11.091 27.179 118.708 1.00 44.44 51 SER A CA 1
ATOM 396 C C . SER A 1 51 ? -11.879 27.119 117.388 1.00 44.44 51 SER A C 1
ATOM 398 O O . SER A 1 51 ? -11.300 27.182 116.307 1.00 44.44 51 SER A O 1
ATOM 400 N N . SER A 1 52 ? -13.208 26.992 117.478 1.00 47.19 52 SER A N 1
ATOM 401 C CA . SER A 1 52 ? -14.135 26.855 116.345 1.00 47.19 52 SER A CA 1
ATOM 402 C C . SER A 1 52 ? -14.270 28.143 115.523 1.00 47.19 52 SER A C 1
ATOM 404 O O . SER A 1 52 ? -14.521 29.193 116.114 1.00 47.19 52 SER A O 1
ATOM 406 N N . GLY A 1 53 ? -14.233 28.050 114.185 1.00 51.66 53 GLY A N 1
ATOM 407 C CA . GLY A 1 53 ? -14.850 29.068 113.317 1.00 51.66 53 GLY A CA 1
ATOM 408 C C . GLY A 1 53 ? -14.114 29.532 112.052 1.00 51.66 53 GLY A C 1
ATOM 409 O O . GLY A 1 53 ? -14.625 30.435 111.399 1.00 51.66 53 GLY A O 1
ATOM 410 N N . ALA A 1 54 ? -12.966 28.970 111.658 1.00 46.19 54 ALA A N 1
ATOM 411 C CA . ALA A 1 54 ? -12.277 29.412 110.435 1.00 46.19 54 ALA A CA 1
ATOM 412 C C . ALA A 1 54 ? -12.734 28.621 109.190 1.00 46.19 54 ALA A C 1
ATOM 414 O O . ALA A 1 54 ? -12.560 27.406 109.128 1.00 46.19 54 ALA A O 1
ATOM 415 N N . THR A 1 55 ? -13.293 29.312 108.189 1.00 46.00 55 THR A N 1
ATOM 416 C CA . THR A 1 55 ? -13.559 28.756 106.848 1.00 46.00 55 THR A CA 1
ATOM 417 C C . THR A 1 55 ? -12.371 29.093 105.947 1.00 46.00 55 THR A C 1
ATOM 419 O O . THR A 1 55 ? -12.095 30.269 105.723 1.00 46.00 55 THR A O 1
ATOM 422 N N . VAL A 1 56 ? -11.655 28.087 105.441 1.00 48.41 56 VAL A N 1
ATOM 423 C CA . VAL A 1 56 ? -10.529 28.268 104.507 1.00 48.41 56 VAL A CA 1
ATOM 424 C C . VAL A 1 56 ? -11.045 28.071 103.081 1.00 48.41 56 VAL A C 1
ATOM 426 O O . VAL A 1 56 ? -11.576 27.011 102.765 1.00 48.41 56 VAL A O 1
ATOM 429 N N . THR A 1 57 ? -10.903 29.084 102.219 1.00 44.03 57 THR A N 1
ATOM 430 C CA . THR A 1 57 ? -11.206 28.977 100.779 1.00 44.03 57 THR A CA 1
ATOM 431 C C . THR A 1 57 ? -9.893 28.937 100.006 1.00 44.03 57 THR A C 1
ATOM 433 O O . THR A 1 57 ? -9.122 29.892 100.058 1.00 44.03 57 THR A O 1
ATOM 436 N N . LEU A 1 58 ? -9.635 27.847 99.283 1.00 45.78 58 LEU A N 1
ATOM 437 C CA . LEU A 1 58 ? -8.480 27.700 98.394 1.00 45.78 58 LEU A CA 1
ATOM 438 C C . LEU A 1 58 ? -8.965 27.702 96.946 1.00 45.78 58 LEU A C 1
ATOM 440 O O . LEU A 1 58 ? -9.864 26.946 96.590 1.00 45.78 58 LEU A O 1
ATOM 444 N N . THR A 1 59 ? -8.362 28.548 96.113 1.00 44.50 59 THR A N 1
ATOM 445 C CA . THR A 1 59 ? -8.568 28.536 94.659 1.00 44.50 59 THR A CA 1
ATOM 446 C C . THR A 1 59 ? -7.271 28.062 94.016 1.00 44.50 59 THR A C 1
ATOM 448 O O . THR A 1 59 ? -6.247 28.730 94.151 1.00 44.50 59 THR A O 1
ATOM 451 N N . ALA A 1 60 ? -7.298 26.905 93.356 1.00 45.19 60 ALA A N 1
ATOM 452 C CA . ALA A 1 60 ? -6.176 26.405 92.570 1.00 45.19 60 ALA A CA 1
ATOM 453 C C . ALA A 1 60 ? -6.360 26.831 91.108 1.00 45.19 60 ALA A C 1
ATOM 455 O O . ALA A 1 60 ? -7.326 26.432 90.459 1.00 45.19 60 ALA A O 1
ATOM 456 N N . THR A 1 61 ? -5.445 27.643 90.585 1.00 45.69 61 THR A N 1
ATOM 457 C CA . THR A 1 61 ? -5.366 27.987 89.160 1.00 45.69 61 THR A CA 1
ATOM 458 C C . THR A 1 61 ? -4.199 27.229 88.537 1.00 45.69 61 THR A C 1
ATOM 460 O O . THR A 1 61 ? -3.041 27.451 88.884 1.00 45.69 61 THR A O 1
ATOM 463 N N . CYS A 1 62 ? -4.501 26.306 87.624 1.00 45.31 62 CYS A N 1
ATOM 464 C CA . CYS A 1 62 ? -3.491 25.593 86.846 1.00 45.31 62 CYS A CA 1
ATOM 465 C C . CYS A 1 62 ? -3.019 26.489 85.688 1.00 45.31 62 CYS A C 1
ATOM 467 O O . CYS A 1 62 ? -3.845 27.091 84.999 1.00 45.31 62 CYS A O 1
ATOM 469 N N . ALA A 1 63 ? -1.704 26.600 85.477 1.00 50.88 63 ALA A N 1
ATOM 470 C CA . ALA A 1 63 ? -1.167 27.237 84.279 1.00 50.88 63 ALA A CA 1
ATOM 471 C C . ALA A 1 63 ? -1.477 26.345 83.069 1.00 50.88 63 ALA A C 1
ATOM 473 O O . ALA A 1 63 ? -1.218 25.143 83.113 1.00 50.88 63 ALA A O 1
ATOM 474 N N . ALA A 1 64 ? -2.044 26.920 82.005 1.00 56.12 64 ALA A N 1
ATOM 475 C CA . ALA A 1 64 ? -2.324 26.176 80.783 1.00 56.12 64 ALA A CA 1
ATOM 476 C C . ALA A 1 64 ? -1.024 25.549 80.257 1.00 56.12 64 ALA A C 1
ATOM 478 O O . ALA A 1 64 ? -0.012 26.240 80.117 1.00 56.12 64 ALA A O 1
ATOM 479 N N . ALA A 1 65 ? -1.045 24.238 80.006 1.00 62.25 65 ALA A N 1
ATOM 480 C CA . ALA A 1 65 ? 0.087 23.547 79.408 1.00 62.25 65 ALA A CA 1
ATOM 481 C C . ALA A 1 65 ? 0.445 24.212 78.060 1.00 62.25 65 ALA A C 1
ATOM 483 O O . ALA A 1 65 ? -0.460 24.646 77.345 1.00 62.25 65 ALA A O 1
ATOM 484 N N . PRO A 1 66 ? 1.736 24.341 77.709 1.00 74.19 66 PRO A N 1
ATOM 485 C CA . PRO A 1 66 ? 2.131 24.912 76.427 1.00 74.19 66 PRO A CA 1
ATOM 486 C C . PRO A 1 66 ? 1.651 24.023 75.270 1.00 74.19 66 PRO A C 1
ATOM 488 O O . PRO A 1 66 ? 1.747 22.797 75.338 1.00 74.19 66 PRO A O 1
ATOM 491 N N . GLY A 1 67 ? 1.140 24.650 74.206 1.00 80.88 67 GLY A N 1
ATOM 492 C CA . GLY A 1 67 ? 0.740 23.954 72.983 1.00 80.88 67 GLY A CA 1
ATOM 493 C C . GLY A 1 67 ? 1.919 23.259 72.278 1.00 80.88 67 GLY A C 1
ATOM 494 O O . GLY A 1 67 ? 3.087 23.557 72.565 1.00 80.88 67 GLY A O 1
ATOM 495 N N . PRO A 1 68 ? 1.635 22.328 71.352 1.00 92.44 68 PRO A N 1
ATOM 496 C CA . PRO A 1 68 ? 2.667 21.599 70.628 1.00 92.44 68 PRO A CA 1
ATOM 497 C C . PRO A 1 68 ? 3.434 22.524 69.675 1.00 92.44 68 PRO A C 1
ATOM 499 O O . PRO A 1 68 ? 2.850 23.402 69.040 1.00 92.44 68 PRO A O 1
ATOM 502 N N . ILE A 1 69 ? 4.747 22.314 69.550 1.00 92.44 69 ILE A N 1
ATOM 503 C CA . ILE A 1 69 ? 5.608 23.023 68.589 1.00 92.44 69 ILE A CA 1
ATOM 504 C C . ILE A 1 69 ? 6.239 21.984 67.670 1.00 92.44 69 ILE A C 1
ATOM 506 O O . ILE A 1 69 ? 6.909 21.073 68.151 1.00 92.44 69 ILE A O 1
ATOM 510 N N . LEU A 1 70 ? 6.046 22.123 66.358 1.00 95.44 70 LEU A N 1
ATOM 511 C CA . LEU A 1 70 ? 6.620 21.221 65.359 1.00 95.44 70 LEU A CA 1
ATOM 512 C C . LEU A 1 70 ? 7.963 21.765 64.866 1.00 95.44 70 LEU A C 1
ATOM 514 O O . LEU A 1 70 ? 8.080 22.948 64.557 1.00 95.44 70 LEU A O 1
ATOM 518 N N . SER A 1 71 ? 8.973 20.901 64.801 1.00 93.75 71 SER A N 1
ATOM 519 C CA . SER A 1 71 ? 10.332 21.245 64.365 1.00 93.75 71 SER A CA 1
ATOM 520 C C . SER A 1 71 ? 10.731 20.605 63.036 1.00 93.75 71 SER A C 1
ATOM 522 O O . SER A 1 71 ? 11.661 21.092 62.398 1.00 93.75 71 SER A O 1
ATOM 524 N N . GLY A 1 72 ? 10.052 19.539 62.602 1.00 94.25 72 GLY A N 1
ATOM 525 C CA . GLY A 1 72 ? 10.365 18.872 61.339 1.00 94.25 72 GLY A CA 1
ATOM 526 C C . GLY A 1 72 ? 9.529 17.625 61.071 1.00 94.25 72 GLY A C 1
ATOM 527 O O . GLY A 1 72 ? 8.735 17.195 61.909 1.00 94.25 72 GLY A O 1
ATOM 528 N N . ILE A 1 73 ? 9.718 17.058 59.882 1.00 96.88 73 ILE A N 1
ATOM 529 C CA . ILE A 1 73 ? 9.085 15.821 59.423 1.00 96.88 73 ILE A CA 1
ATOM 530 C C . ILE A 1 73 ? 10.025 15.085 58.460 1.00 96.88 73 ILE A C 1
ATOM 532 O O . ILE A 1 73 ? 10.664 15.718 57.620 1.00 96.88 73 ILE A O 1
ATOM 536 N N . THR A 1 74 ? 10.115 13.759 58.584 1.00 93.88 74 THR A N 1
ATOM 537 C CA . THR A 1 74 ? 10.971 12.918 57.732 1.00 93.88 74 THR A CA 1
ATOM 538 C C . THR A 1 74 ? 10.276 11.595 57.383 1.00 93.88 74 THR A C 1
ATOM 540 O O . THR A 1 74 ? 9.851 10.902 58.306 1.00 93.88 74 THR A O 1
ATOM 543 N N . PRO A 1 75 ? 10.214 11.188 56.099 1.00 94.19 75 PRO A N 1
ATOM 544 C CA . PRO A 1 75 ? 10.538 11.989 54.915 1.00 94.19 75 PRO A CA 1
ATOM 545 C C . PRO A 1 75 ? 9.586 13.189 54.759 1.00 94.19 75 PRO A C 1
ATOM 547 O O . PRO A 1 75 ? 8.442 13.147 55.201 1.00 94.19 75 PRO A O 1
ATOM 550 N N . ALA A 1 76 ? 10.067 14.267 54.132 1.00 91.19 76 ALA A N 1
ATOM 551 C CA . ALA A 1 76 ? 9.277 15.481 53.876 1.00 91.19 76 ALA A CA 1
ATOM 552 C C . ALA A 1 76 ? 8.470 15.422 52.558 1.00 91.19 76 ALA A C 1
ATOM 554 O O . ALA A 1 76 ? 7.820 16.395 52.173 1.00 91.19 76 ALA A O 1
ATOM 555 N N . THR A 1 77 ? 8.514 14.287 51.857 1.00 89.19 77 THR A N 1
ATOM 556 C CA . THR A 1 77 ? 7.806 14.036 50.596 1.00 89.19 77 THR A CA 1
ATOM 557 C C . THR A 1 77 ? 7.192 12.641 50.585 1.00 89.19 77 THR A C 1
ATOM 559 O O . THR A 1 77 ? 7.717 11.737 51.238 1.00 89.19 77 THR A O 1
ATOM 562 N N . GLY A 1 78 ? 6.129 12.440 49.807 1.00 87.12 78 GLY A N 1
ATOM 563 C CA . GLY A 1 78 ? 5.537 11.115 49.601 1.00 87.12 78 GLY A CA 1
ATOM 564 C C . GLY A 1 78 ? 4.424 11.097 48.558 1.00 87.12 78 GLY A C 1
ATOM 565 O O . GLY A 1 78 ? 4.139 12.118 47.940 1.00 87.12 78 GLY A O 1
ATOM 566 N N . ASN A 1 79 ? 3.826 9.925 48.346 1.00 85.50 79 ASN A N 1
ATOM 567 C CA . ASN A 1 79 ? 2.875 9.677 47.257 1.00 85.50 79 ASN A CA 1
ATOM 568 C C . ASN A 1 79 ? 1.540 10.415 47.478 1.00 85.50 79 ASN A C 1
ATOM 570 O O . ASN A 1 79 ? 0.988 10.350 48.577 1.00 85.50 79 ASN A O 1
ATOM 574 N N . GLU A 1 80 ? 1.005 11.069 46.441 1.00 87.50 80 GLU A N 1
ATOM 575 C CA . GLU A 1 80 ? -0.330 11.701 46.424 1.00 87.50 80 GLU A CA 1
ATOM 576 C C . GLU A 1 80 ? -1.492 10.741 46.745 1.00 87.50 80 GLU A C 1
ATOM 578 O O . GLU A 1 80 ? -2.500 11.152 47.317 1.00 87.50 80 GLU A O 1
ATOM 583 N N . ALA A 1 81 ? -1.332 9.437 46.502 1.00 86.25 81 ALA A N 1
ATOM 584 C CA . ALA A 1 81 ? -2.276 8.407 46.943 1.00 86.25 81 ALA A CA 1
ATOM 585 C C . ALA A 1 81 ? -2.262 8.163 48.472 1.00 86.25 81 ALA A C 1
ATOM 587 O O . ALA A 1 81 ? -3.102 7.427 48.991 1.00 86.25 81 ALA A O 1
ATOM 588 N N . GLY A 1 82 ? -1.332 8.777 49.211 1.00 85.81 82 GLY A N 1
ATOM 589 C CA . GLY A 1 82 ? -1.153 8.589 50.650 1.00 85.81 82 GLY A CA 1
ATOM 590 C C . GLY A 1 82 ? -0.338 7.344 51.009 1.00 85.81 82 GLY A C 1
ATOM 591 O O . GLY A 1 82 ? 0.331 6.740 50.173 1.00 85.81 82 GLY A O 1
ATOM 592 N N . GLY A 1 83 ? -0.344 6.973 52.291 1.00 87.75 83 GLY A N 1
ATOM 593 C CA . GLY A 1 83 ? 0.323 5.767 52.799 1.00 87.75 83 GLY A CA 1
ATOM 594 C C . GLY A 1 83 ? 1.805 5.939 53.146 1.00 87.75 83 GLY A C 1
ATOM 595 O O . GLY A 1 83 ? 2.447 4.984 53.578 1.00 87.75 83 GLY A O 1
ATOM 596 N N . THR A 1 84 ? 2.366 7.144 53.006 1.00 92.00 84 THR A N 1
ATOM 597 C CA . THR A 1 84 ? 3.768 7.395 53.364 1.00 92.00 84 THR A CA 1
ATOM 598 C C . THR A 1 84 ? 3.896 7.448 54.883 1.00 92.00 84 THR A C 1
ATOM 600 O O . THR A 1 84 ? 3.248 8.262 55.540 1.00 92.00 84 THR A O 1
ATOM 603 N N . SER A 1 85 ? 4.724 6.574 55.455 1.00 93.50 85 SER A N 1
ATOM 604 C CA . SER A 1 85 ? 5.044 6.619 56.883 1.00 93.50 85 SER A CA 1
ATOM 605 C C . SER A 1 85 ? 6.045 7.740 57.143 1.00 93.50 85 SER A C 1
ATOM 607 O O . SER A 1 85 ? 7.145 7.729 56.593 1.00 93.50 85 SER A O 1
ATOM 609 N N . VAL A 1 86 ? 5.669 8.694 57.990 1.00 95.88 86 VAL A N 1
ATOM 610 C CA . VAL A 1 86 ? 6.447 9.894 58.301 1.00 95.88 86 VAL A CA 1
ATOM 611 C C . VAL A 1 86 ? 6.629 10.058 59.801 1.00 95.88 86 VAL A C 1
ATOM 613 O O . VAL A 1 86 ? 5.724 9.808 60.592 1.00 95.88 86 VAL A O 1
ATOM 616 N N . THR A 1 87 ? 7.805 10.521 60.198 1.00 96.44 87 THR A N 1
ATOM 617 C CA . THR A 1 87 ? 8.137 10.853 61.580 1.00 96.44 87 THR A CA 1
ATOM 618 C C . THR A 1 87 ? 8.123 12.366 61.746 1.00 96.44 87 THR A C 1
ATOM 620 O O . THR A 1 87 ? 8.969 13.059 61.186 1.00 96.44 87 THR A O 1
ATOM 623 N N . ILE A 1 88 ? 7.175 12.875 62.528 1.00 96.88 88 ILE A N 1
ATOM 624 C CA . ILE A 1 88 ? 7.025 14.286 62.891 1.00 96.88 88 ILE A CA 1
ATOM 625 C C . ILE A 1 88 ? 7.776 14.528 64.203 1.00 96.88 88 ILE A C 1
ATOM 627 O O . ILE A 1 88 ? 7.548 13.834 65.195 1.00 96.88 88 ILE A O 1
ATOM 631 N N . THR A 1 89 ? 8.657 15.526 64.231 1.00 96.31 89 THR A N 1
ATOM 632 C CA . THR A 1 89 ? 9.433 15.910 65.419 1.00 96.31 89 THR A CA 1
ATOM 633 C C . THR A 1 89 ? 8.973 17.253 65.972 1.00 96.31 89 THR A C 1
ATOM 635 O O . THR A 1 89 ? 8.573 18.143 65.219 1.00 96.31 89 THR A O 1
ATOM 638 N N . GLY A 1 90 ? 9.050 17.422 67.292 1.00 93.69 90 GLY A N 1
ATOM 639 C CA . GLY A 1 90 ? 8.606 18.641 67.962 1.00 93.69 90 GLY A CA 1
ATOM 640 C C . GLY A 1 90 ? 8.803 18.617 69.476 1.00 93.69 90 GLY A C 1
ATOM 641 O O . GLY A 1 90 ? 9.599 17.840 69.997 1.00 93.69 90 GLY A O 1
ATOM 642 N N . THR A 1 91 ? 8.064 19.459 70.192 1.00 91.38 91 THR A N 1
ATOM 643 C CA . THR A 1 91 ? 7.934 19.442 71.658 1.00 91.38 91 THR A CA 1
ATOM 644 C C . THR A 1 91 ? 6.457 19.483 72.066 1.00 91.38 91 THR A C 1
ATOM 646 O O . THR A 1 91 ? 5.609 19.967 71.317 1.00 91.38 91 THR A O 1
ATOM 649 N N . HIS A 1 92 ? 6.148 18.958 73.258 1.00 89.50 92 HIS A N 1
ATOM 650 C CA . HIS A 1 92 ? 4.792 18.859 73.829 1.00 89.50 92 HIS A CA 1
ATOM 651 C C . HIS A 1 92 ? 3.794 18.022 72.998 1.00 89.50 92 HIS A C 1
ATOM 653 O O . HIS A 1 92 ? 2.617 18.363 72.891 1.00 89.50 92 HIS A O 1
ATOM 659 N N . LEU A 1 93 ? 4.249 16.898 72.428 1.00 90.69 93 LEU A N 1
ATOM 660 C CA . LEU A 1 93 ? 3.441 16.032 71.552 1.00 90.69 93 LEU A CA 1
ATOM 661 C C . LEU A 1 93 ? 2.695 14.887 72.268 1.00 90.69 93 LEU A C 1
ATOM 663 O O . LEU A 1 93 ? 1.852 14.236 71.658 1.00 90.69 93 LEU A O 1
ATOM 667 N N . SER A 1 94 ? 2.957 14.648 73.559 1.00 85.06 94 SER A N 1
ATOM 668 C CA . SER A 1 94 ? 2.475 13.470 74.312 1.00 85.06 94 SER A CA 1
ATOM 669 C C . SER A 1 94 ? 0.947 13.335 74.430 1.00 85.06 94 SER A C 1
ATOM 671 O O . SER A 1 94 ? 0.462 12.262 74.772 1.00 85.06 94 SER A O 1
ATOM 673 N N . GLY A 1 95 ? 0.190 14.401 74.155 1.00 82.44 95 GLY A N 1
ATOM 674 C CA . GLY A 1 95 ? -1.276 14.435 74.203 1.00 82.44 95 GLY A CA 1
ATOM 675 C C . GLY A 1 95 ? -1.938 14.683 72.846 1.00 82.44 95 GLY A C 1
ATOM 676 O O . GLY A 1 95 ? -2.987 15.321 72.810 1.00 82.44 95 GLY A O 1
ATOM 677 N N . ALA A 1 96 ? -1.315 14.291 71.731 1.00 90.69 96 ALA A N 1
ATOM 678 C CA . ALA A 1 96 ? -1.870 14.542 70.402 1.00 90.69 96 ALA A CA 1
ATOM 679 C C . ALA A 1 96 ? -3.207 13.808 70.178 1.00 90.69 96 ALA A C 1
ATOM 681 O O . ALA A 1 96 ? -3.301 12.583 70.249 1.00 90.69 96 ALA A O 1
ATOM 682 N N . THR A 1 97 ? -4.238 14.586 69.867 1.00 92.56 97 THR A N 1
ATOM 683 C CA . THR A 1 97 ? -5.620 14.147 69.603 1.00 92.56 97 THR A CA 1
ATOM 684 C C . THR A 1 97 ? -5.982 14.142 68.120 1.00 92.56 97 THR A C 1
ATOM 686 O O . THR A 1 97 ? -6.959 13.507 67.739 1.00 92.56 97 THR A O 1
ATOM 689 N N . ALA A 1 98 ? -5.202 14.835 67.283 1.00 94.06 98 ALA A N 1
ATOM 690 C CA . ALA A 1 98 ? -5.320 14.780 65.832 1.00 94.06 98 ALA A CA 1
ATOM 691 C C . ALA A 1 98 ? -3.992 15.154 65.161 1.00 94.06 98 ALA A C 1
ATOM 693 O O . ALA A 1 98 ? -3.255 16.012 65.656 1.00 94.06 98 ALA A O 1
ATOM 694 N N . VAL A 1 99 ? -3.733 14.540 64.007 1.00 96.50 99 VAL A N 1
ATOM 695 C CA . VAL A 1 99 ? -2.663 14.899 63.070 1.00 96.50 99 VAL A CA 1
ATOM 696 C C . VAL A 1 99 ? -3.304 15.074 61.698 1.00 96.50 99 VAL A C 1
ATOM 698 O O . VAL A 1 99 ? -4.029 14.185 61.251 1.00 96.50 99 VAL A O 1
ATOM 701 N N . THR A 1 100 ? -3.061 16.200 61.029 1.00 96.06 100 THR A N 1
ATOM 702 C CA . THR A 1 100 ? -3.624 16.480 59.698 1.00 96.06 100 THR A CA 1
ATOM 703 C C . THR A 1 100 ? -2.565 16.964 58.715 1.00 96.06 100 THR A C 1
ATOM 705 O O . THR A 1 100 ? -1.662 17.705 59.102 1.00 96.06 100 THR A O 1
ATOM 708 N N . PHE A 1 101 ? -2.746 16.618 57.444 1.00 96.81 101 PHE A N 1
ATOM 709 C CA . PHE A 1 101 ? -1.949 17.024 56.289 1.00 96.81 101 PHE A CA 1
ATOM 710 C C . PHE A 1 101 ? -2.846 17.854 55.363 1.00 96.81 101 PHE A C 1
ATOM 712 O O . PHE A 1 101 ? -3.825 17.330 54.835 1.00 96.81 101 PHE A O 1
ATOM 719 N N . GLY A 1 102 ? -2.579 19.153 55.213 1.00 91.25 102 GLY A N 1
ATOM 720 C CA . GLY A 1 102 ? -3.411 20.044 54.386 1.00 91.25 102 GLY A CA 1
ATOM 721 C C . GLY A 1 102 ? -4.870 20.140 54.855 1.00 91.25 102 GLY A C 1
ATOM 722 O O . GLY A 1 102 ? -5.763 20.386 54.054 1.00 91.25 102 GLY A O 1
ATOM 723 N N . GLY A 1 103 ? -5.127 19.884 56.143 1.00 90.62 103 GLY A N 1
ATOM 724 C CA . GLY A 1 103 ? -6.475 19.795 56.718 1.00 90.62 103 GLY A CA 1
ATOM 725 C C . GLY A 1 103 ? -7.131 18.409 56.633 1.00 90.62 103 GLY A C 1
ATOM 726 O O . GLY A 1 103 ? -8.151 18.194 57.281 1.00 90.62 103 GLY A O 1
ATOM 727 N N . THR A 1 104 ? -6.537 17.447 55.919 1.00 94.75 104 THR A N 1
ATOM 728 C CA . THR A 1 104 ? -7.022 16.055 55.862 1.00 94.75 104 THR A CA 1
ATOM 729 C C . THR A 1 104 ? -6.396 15.231 56.987 1.00 94.75 104 THR A C 1
ATOM 731 O O . THR A 1 104 ? -5.185 15.287 57.196 1.00 94.75 104 THR A O 1
ATOM 734 N N . ALA A 1 105 ? -7.199 14.477 57.740 1.00 94.81 105 ALA A N 1
ATOM 735 C CA . ALA A 1 105 ? -6.708 13.664 58.855 1.00 94.81 105 ALA A CA 1
ATOM 736 C C . ALA A 1 105 ? -5.740 12.565 58.390 1.00 94.81 105 ALA A C 1
ATOM 738 O O . ALA A 1 105 ? -5.968 11.928 57.366 1.00 94.81 105 ALA A O 1
ATOM 739 N N . ALA A 1 106 ? -4.673 12.335 59.160 1.00 94.88 106 ALA A N 1
ATOM 740 C CA . ALA A 1 106 ? -3.772 11.206 58.958 1.00 94.88 106 ALA A CA 1
ATOM 741 C C . ALA A 1 106 ? -4.544 9.878 58.997 1.00 94.88 106 ALA A C 1
ATOM 743 O O . ALA A 1 106 ? -5.423 9.703 59.841 1.00 94.88 106 ALA A O 1
ATOM 744 N N . THR A 1 107 ? -4.199 8.936 58.114 1.00 94.50 107 THR A N 1
ATOM 745 C CA . THR A 1 107 ? -4.836 7.604 58.069 1.00 94.50 107 THR A CA 1
ATOM 746 C C . THR A 1 107 ? -4.564 6.806 59.341 1.00 94.50 107 THR A C 1
ATOM 748 O O . THR A 1 107 ? -5.435 6.085 59.822 1.00 94.50 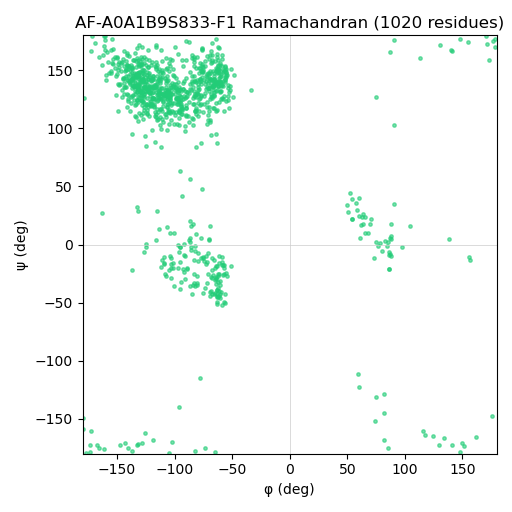107 THR A O 1
ATOM 751 N N . SER A 1 108 ? -3.384 6.989 59.932 1.00 94.31 108 SER A N 1
ATOM 752 C CA . SER A 1 108 ? -3.064 6.559 61.292 1.00 94.31 108 SER A CA 1
ATOM 753 C C . SER A 1 108 ? -1.954 7.419 61.883 1.00 94.31 108 SER A C 1
ATOM 755 O O . SER A 1 108 ? -1.154 7.992 61.144 1.00 94.31 108 SER A O 1
ATOM 757 N N . TYR A 1 109 ? -1.871 7.494 63.210 1.00 96.19 109 TYR A N 1
ATOM 758 C CA . TYR A 1 109 ? -0.689 8.017 63.889 1.00 96.19 109 TYR A CA 1
ATOM 759 C C . TYR A 1 109 ? -0.483 7.357 65.256 1.00 96.19 109 TYR A C 1
ATOM 761 O O . TYR A 1 109 ? -1.439 6.960 65.923 1.00 96.19 109 TYR A O 1
ATOM 769 N N . THR A 1 110 ? 0.774 7.267 65.677 1.00 94.88 110 THR A N 1
ATOM 770 C CA . THR A 1 110 ? 1.215 6.833 67.001 1.00 94.88 110 THR A CA 1
ATOM 771 C C . THR A 1 110 ? 2.064 7.925 67.637 1.00 94.88 110 THR A C 1
ATOM 773 O O . THR A 1 110 ? 2.971 8.482 67.021 1.00 94.88 110 THR A O 1
ATOM 776 N N . VAL A 1 111 ? 1.755 8.261 68.890 1.00 95.19 111 VAL A N 1
ATOM 777 C CA . VAL A 1 111 ? 2.570 9.188 69.681 1.00 95.19 111 VAL A CA 1
ATOM 778 C C . VAL A 1 111 ? 3.704 8.393 70.313 1.00 95.19 111 VAL A C 1
ATOM 780 O O . VAL A 1 111 ? 3.490 7.675 71.288 1.00 95.19 111 VAL A O 1
ATOM 783 N N . ASP A 1 112 ? 4.904 8.511 69.751 1.00 91.88 112 ASP A N 1
ATOM 784 C CA . ASP A 1 112 ? 6.054 7.707 70.173 1.00 91.88 112 ASP A CA 1
ATOM 785 C C . ASP A 1 112 ? 6.710 8.285 71.437 1.00 91.88 112 ASP A C 1
ATOM 787 O O . ASP A 1 112 ? 7.203 7.554 72.296 1.00 91.88 112 ASP A O 1
ATOM 791 N N . SER A 1 113 ? 6.718 9.616 71.576 1.00 91.69 113 SER A N 1
ATOM 792 C CA . SER A 1 113 ? 7.217 10.316 72.767 1.00 91.69 113 SER A CA 1
ATOM 793 C C . SER A 1 113 ? 6.687 11.754 72.851 1.00 91.69 113 SER A C 1
ATOM 795 O O . SER A 1 113 ? 6.005 12.243 71.953 1.00 91.69 113 SER A O 1
ATOM 797 N N . ALA A 1 114 ? 7.060 12.495 73.903 1.00 87.81 114 ALA A N 1
ATOM 798 C CA . ALA A 1 114 ? 6.741 13.923 74.021 1.00 87.81 114 ALA A CA 1
ATOM 799 C C . ALA A 1 114 ? 7.354 14.801 72.906 1.00 87.81 114 ALA A C 1
ATOM 801 O O . ALA A 1 114 ? 7.007 15.981 72.806 1.00 87.81 114 ALA A O 1
ATOM 802 N N . THR A 1 115 ? 8.250 14.247 72.082 1.00 93.88 115 THR A N 1
ATOM 803 C CA . THR A 1 115 ? 8.962 14.957 71.011 1.00 93.88 115 THR A CA 1
ATOM 804 C C . THR A 1 115 ? 8.808 14.325 69.628 1.00 93.88 115 THR A C 1
ATOM 806 O O . THR A 1 115 ? 9.399 14.829 68.673 1.00 93.88 115 THR A O 1
ATOM 809 N N . GLN A 1 116 ? 8.053 13.228 69.495 1.00 96.25 116 GLN A N 1
ATOM 810 C CA . GLN A 1 116 ? 7.958 12.482 68.239 1.00 96.25 116 GLN A CA 1
ATOM 811 C C . GLN A 1 116 ? 6.587 11.824 68.047 1.00 96.25 116 GLN A C 1
ATOM 813 O O . GLN A 1 116 ? 6.042 11.236 68.982 1.00 96.25 116 GLN A O 1
ATOM 818 N N . ILE A 1 117 ? 6.066 11.907 66.822 1.00 96.38 117 ILE A N 1
ATOM 819 C CA . ILE A 1 117 ? 4.870 11.201 66.350 1.00 96.38 117 ILE A CA 1
ATOM 820 C C . ILE A 1 117 ? 5.217 10.497 65.039 1.00 96.38 117 ILE A C 1
ATOM 822 O O . ILE A 1 117 ? 5.745 11.134 64.128 1.00 96.38 117 ILE A O 1
ATOM 826 N N . THR A 1 118 ? 4.855 9.228 64.907 1.00 96.25 118 THR A N 1
ATOM 827 C CA . THR A 1 118 ? 4.851 8.522 63.626 1.00 96.25 118 THR A CA 1
ATOM 828 C C . THR A 1 118 ? 3.442 8.582 63.056 1.00 96.25 118 THR A C 1
ATOM 830 O O . THR A 1 118 ? 2.485 8.214 63.726 1.00 96.25 118 THR A O 1
ATOM 833 N N . ALA A 1 119 ? 3.287 9.086 61.838 1.00 95.50 119 ALA A N 1
ATOM 834 C CA . ALA A 1 119 ? 2.001 9.222 61.166 1.00 95.50 119 ALA A CA 1
ATOM 835 C C . ALA A 1 119 ? 2.054 8.602 59.770 1.00 95.50 119 ALA A C 1
ATOM 837 O O . ALA A 1 119 ? 3.112 8.507 59.154 1.00 95.50 119 ALA A O 1
ATOM 838 N N . THR A 1 120 ? 0.900 8.202 59.259 1.00 96.12 120 THR A N 1
ATOM 839 C CA . THR A 1 120 ? 0.729 7.740 57.884 1.00 96.12 120 THR A CA 1
ATOM 840 C C . THR A 1 120 ? -0.047 8.801 57.122 1.00 96.12 120 THR A C 1
ATOM 842 O O . THR A 1 120 ? -1.112 9.244 57.566 1.00 96.12 120 THR A O 1
ATOM 845 N N . THR A 1 121 ? 0.511 9.256 56.001 1.00 95.31 121 THR A N 1
ATOM 846 C CA . THR A 1 121 ? -0.107 10.323 55.214 1.00 95.31 121 THR A CA 1
ATOM 847 C C . THR A 1 121 ? -1.429 9.862 54.586 1.00 95.31 121 THR A C 1
ATOM 849 O O . THR A 1 121 ? -1.537 8.711 54.149 1.00 95.31 121 THR A O 1
ATOM 852 N N . PRO A 1 122 ? -2.462 10.717 54.543 1.00 94.62 122 PRO A N 1
ATOM 853 C CA . PRO A 1 122 ? -3.669 10.458 53.763 1.00 94.62 122 PRO A CA 1
ATOM 854 C C . PRO A 1 122 ? -3.434 10.698 52.266 1.00 94.62 122 PRO A C 1
ATOM 856 O O . PRO A 1 122 ? -2.415 11.265 51.878 1.00 94.62 122 PRO A O 1
ATOM 859 N N . ALA A 1 123 ? -4.386 10.285 51.427 1.00 90.69 123 ALA A N 1
ATOM 860 C CA . ALA A 1 123 ? -4.410 10.693 50.024 1.00 90.69 123 ALA A CA 1
ATOM 861 C C . ALA A 1 123 ? -4.686 12.201 49.918 1.00 90.69 123 ALA A C 1
ATOM 863 O O . ALA A 1 123 ? -5.546 12.732 50.626 1.00 90.69 123 ALA A O 1
ATOM 864 N N . HIS A 1 124 ? -3.957 12.892 49.047 1.00 89.56 124 HIS A N 1
ATOM 865 C CA . HIS A 1 124 ? -4.071 14.329 48.826 1.00 89.56 124 HIS A CA 1
ATOM 866 C C . HIS A 1 124 ? -3.484 14.687 47.458 1.00 89.56 124 HIS A C 1
ATOM 868 O O . HIS A 1 124 ? -2.483 14.108 47.055 1.00 89.56 124 HIS A O 1
ATOM 874 N N . ALA A 1 125 ? -4.052 15.678 46.767 1.00 85.06 125 ALA A N 1
ATOM 875 C CA . ALA A 1 125 ? -3.509 16.155 45.493 1.00 85.06 125 ALA A CA 1
ATOM 876 C C . ALA A 1 125 ? -2.033 16.589 45.616 1.00 85.06 125 ALA A C 1
ATOM 878 O O . ALA A 1 125 ? -1.636 17.142 46.651 1.00 85.06 125 ALA A O 1
ATOM 879 N N . ALA A 1 126 ? -1.239 16.378 44.560 1.00 83.94 126 ALA A N 1
ATOM 880 C CA . ALA A 1 126 ? 0.159 16.801 44.512 1.00 83.94 126 ALA A CA 1
ATOM 881 C C . ALA A 1 126 ? 0.347 18.289 44.871 1.00 83.94 126 ALA A C 1
ATOM 883 O O . ALA A 1 126 ? -0.391 19.165 44.413 1.00 83.94 126 ALA A O 1
ATOM 884 N N . GLY A 1 127 ? 1.367 18.576 45.683 1.00 85.62 127 GLY A N 1
ATOM 885 C CA . GLY A 1 127 ? 1.658 19.918 46.191 1.00 85.62 127 GLY A CA 1
ATOM 886 C C . GLY A 1 127 ? 2.108 19.938 47.653 1.00 85.62 127 GLY A C 1
ATOM 887 O O . GLY A 1 127 ? 2.014 18.943 48.375 1.00 85.62 127 GLY A O 1
ATOM 888 N N . SER A 1 128 ? 2.635 21.085 48.090 1.00 91.06 128 SER A N 1
ATOM 889 C CA . SER A 1 128 ? 3.064 21.295 49.477 1.00 91.06 128 SER A CA 1
ATOM 890 C C . SER A 1 128 ? 1.872 21.597 50.383 1.00 91.06 128 SER A C 1
ATOM 892 O O . SER A 1 128 ? 1.018 22.416 50.047 1.00 91.06 128 SER A O 1
ATOM 894 N N . VAL A 1 129 ? 1.840 20.961 51.551 1.00 94.94 129 VAL A N 1
ATOM 895 C CA . VAL A 1 129 ? 0.775 21.092 52.544 1.00 94.94 129 VAL A CA 1
ATOM 896 C C . VAL A 1 129 ? 1.326 21.402 53.930 1.00 94.94 129 VAL A C 1
ATOM 898 O O . VAL A 1 129 ? 2.444 21.021 54.291 1.00 94.94 129 VAL A O 1
ATOM 901 N N . ASP A 1 130 ? 0.502 22.062 54.734 1.00 96.00 130 ASP A N 1
ATOM 902 C CA . ASP A 1 130 ? 0.775 22.301 56.146 1.00 96.00 130 ASP A CA 1
ATOM 903 C C . ASP A 1 130 ? 0.493 21.042 56.972 1.00 96.00 130 ASP A C 1
ATOM 905 O O . ASP A 1 130 ? -0.486 20.330 56.727 1.00 96.00 130 ASP A O 1
ATOM 909 N N . ILE A 1 131 ? 1.325 20.787 57.984 1.00 96.69 131 ILE A N 1
ATOM 910 C CA . ILE A 1 131 ? 1.097 19.721 58.967 1.00 96.69 131 ILE A CA 1
ATOM 911 C C . ILE A 1 131 ? 0.616 20.344 60.261 1.00 96.69 131 ILE A C 1
ATOM 913 O O . ILE A 1 131 ? 1.282 21.229 60.791 1.00 96.69 131 ILE A O 1
ATOM 917 N N . VAL A 1 132 ? -0.506 19.867 60.791 1.00 96.00 132 VAL A N 1
ATOM 918 C CA . VAL A 1 132 ? -1.054 20.353 62.063 1.00 96.00 132 VAL A CA 1
ATOM 919 C C . VAL A 1 132 ? -1.176 19.196 63.040 1.00 96.00 132 VAL A C 1
ATOM 921 O O . VAL A 1 132 ? -1.743 18.155 62.709 1.00 96.00 132 VAL A O 1
ATOM 924 N N . VAL A 1 133 ? -0.666 19.393 64.255 1.00 95.62 133 VAL A N 1
ATOM 925 C CA . VAL A 1 133 ? -0.868 18.486 65.391 1.00 95.62 133 VAL A CA 1
ATOM 926 C C . VAL A 1 133 ? -1.664 19.223 66.460 1.00 95.62 133 VAL A C 1
ATOM 928 O O . VAL A 1 133 ? -1.244 20.283 66.927 1.00 95.62 133 VAL A O 1
ATOM 931 N N . ALA A 1 134 ? -2.807 18.665 66.856 1.00 92.62 134 ALA A N 1
ATOM 932 C CA . ALA A 1 134 ? -3.676 19.230 67.886 1.00 92.62 134 ALA A CA 1
ATOM 933 C C . ALA A 1 134 ? -3.579 18.427 69.187 1.00 92.62 134 ALA A C 1
ATOM 935 O O . ALA A 1 134 ? -3.722 17.203 69.178 1.00 92.62 134 ALA A O 1
ATOM 936 N N . THR A 1 135 ? -3.389 19.107 70.315 1.00 89.31 135 THR A N 1
ATOM 937 C CA . THR A 1 135 ? -3.459 18.541 71.670 1.00 89.31 135 THR A CA 1
ATOM 938 C C . THR A 1 135 ? -4.508 19.312 72.489 1.00 89.31 135 THR A C 1
ATOM 940 O O . THR A 1 135 ? -4.908 20.410 72.093 1.00 89.31 135 THR A O 1
ATOM 943 N N . PRO A 1 136 ? -4.935 18.822 73.670 1.00 84.31 136 PRO A N 1
ATOM 944 C CA . PRO A 1 136 ? -5.819 19.578 74.564 1.00 84.31 136 PRO A CA 1
ATOM 945 C C . PRO A 1 136 ? -5.275 20.953 74.995 1.00 84.31 136 PRO A C 1
ATOM 947 O O . PRO A 1 136 ? -6.036 21.788 75.474 1.00 84.31 136 PRO A O 1
ATOM 950 N N . ALA A 1 137 ? -3.968 21.187 74.838 1.00 81.44 137 ALA A N 1
ATOM 951 C CA . ALA A 1 137 ? -3.282 22.432 75.177 1.00 81.44 137 ALA A CA 1
ATOM 952 C C . ALA A 1 137 ? -3.217 23.449 74.014 1.00 81.44 137 ALA A C 1
ATOM 954 O O . ALA A 1 137 ? -2.821 24.594 74.227 1.00 81.44 137 ALA A O 1
ATOM 955 N N . GLY A 1 138 ? -3.580 23.052 72.788 1.00 86.38 138 GLY A N 1
ATOM 956 C CA . GLY A 1 138 ? -3.532 23.890 71.584 1.00 86.38 138 GLY A CA 1
ATOM 957 C C . GLY A 1 138 ? -3.058 23.126 70.342 1.00 86.38 138 GLY A C 1
ATOM 958 O O . GLY A 1 138 ? -2.879 21.911 70.374 1.00 86.38 138 GLY A O 1
ATOM 959 N N . SER A 1 139 ? -2.827 23.836 69.236 1.00 90.69 139 SER A N 1
ATOM 960 C CA . SER A 1 139 ? -2.348 23.258 67.971 1.00 90.69 139 SER A CA 1
ATOM 961 C C . SER A 1 139 ? -0.999 23.832 67.544 1.00 90.69 139 SER A C 1
ATOM 963 O O . SER A 1 139 ? -0.748 25.023 67.719 1.00 90.69 139 SER A O 1
ATOM 965 N N . GLY A 1 140 ? -0.170 22.994 66.930 1.00 93.06 140 GLY A N 1
ATOM 966 C CA . GLY A 1 140 ? 1.123 23.352 66.357 1.00 93.06 140 GLY A CA 1
ATOM 967 C C . GLY A 1 140 ? 1.115 23.071 64.864 1.00 93.06 140 GLY A C 1
ATOM 968 O O . GLY A 1 140 ? 0.646 22.010 64.453 1.00 93.06 140 GLY A O 1
ATOM 969 N N . THR A 1 141 ? 1.637 24.006 64.071 1.00 95.44 141 THR A N 1
ATOM 970 C CA . THR A 1 141 ? 1.637 23.926 62.606 1.00 95.44 141 THR A CA 1
ATOM 971 C C . THR A 1 141 ? 3.058 23.966 62.061 1.00 95.44 141 THR A C 1
ATOM 973 O O . THR A 1 141 ? 3.851 24.821 62.449 1.00 95.44 141 THR A O 1
ATOM 976 N N . LEU A 1 142 ? 3.360 23.066 61.128 1.00 95.62 142 LEU A N 1
ATOM 977 C CA . LEU A 1 142 ? 4.543 23.098 60.280 1.00 95.62 142 LEU A CA 1
ATOM 978 C C . LEU A 1 142 ? 4.095 23.504 58.872 1.00 95.62 142 LEU A C 1
ATOM 980 O O . LEU A 1 142 ? 3.567 22.683 58.119 1.00 95.62 142 LEU A O 1
ATOM 984 N N . THR A 1 143 ? 4.255 24.786 58.547 1.00 94.56 143 THR A N 1
ATOM 985 C CA . THR A 1 143 ? 3.829 25.354 57.260 1.00 94.56 143 THR A CA 1
ATOM 986 C C . THR A 1 143 ? 4.641 24.770 56.108 1.00 94.56 143 THR A C 1
ATOM 988 O O . THR A 1 143 ? 5.868 24.733 56.184 1.00 94.56 143 THR A O 1
ATOM 991 N N . SER A 1 144 ? 3.963 24.313 55.049 1.00 93.00 144 SER A N 1
ATOM 992 C CA . SER A 1 144 ? 4.555 23.599 53.905 1.00 93.00 144 SER A CA 1
ATOM 993 C C . SER A 1 144 ? 5.468 22.441 54.328 1.00 93.00 144 SER A C 1
ATOM 995 O O . SER A 1 144 ? 6.489 22.174 53.696 1.00 93.00 144 SER A O 1
ATOM 997 N N . GLY A 1 145 ? 5.120 21.775 55.434 1.00 90.38 145 GLY A N 1
ATOM 998 C CA . GLY A 1 145 ? 5.952 20.752 56.057 1.00 90.38 145 GLY A CA 1
ATOM 999 C C . GLY A 1 145 ? 6.102 19.481 55.225 1.00 90.38 145 GLY A C 1
ATOM 1000 O O . GLY A 1 145 ? 7.130 18.821 55.329 1.00 90.38 145 GLY A O 1
ATOM 1001 N N . PHE A 1 146 ? 5.118 19.139 54.392 1.00 94.50 146 PHE A N 1
ATOM 1002 C CA . PHE A 1 146 ? 5.141 17.924 53.575 1.00 94.50 146 PHE A CA 1
ATOM 1003 C C . PHE A 1 146 ? 4.719 18.216 52.137 1.00 94.50 146 PHE A C 1
ATOM 1005 O O . PHE A 1 146 ? 3.834 19.038 51.917 1.00 94.50 146 PHE A O 1
ATOM 1012 N N . THR A 1 147 ? 5.321 17.544 51.157 1.00 92.38 147 THR A N 1
ATOM 1013 C CA . THR A 1 147 ? 4.956 17.692 49.738 1.00 92.38 147 THR A CA 1
ATOM 1014 C C . THR A 1 147 ? 4.515 16.364 49.138 1.00 92.38 147 THR A C 1
ATOM 1016 O O . THR A 1 147 ? 5.288 15.406 49.091 1.00 92.38 147 THR A O 1
ATOM 1019 N N . TYR A 1 148 ? 3.279 16.327 48.647 1.00 90.19 148 TYR A N 1
ATOM 1020 C CA . TYR A 1 148 ? 2.769 15.203 47.872 1.00 90.19 148 TYR A CA 1
ATOM 1021 C C . TYR A 1 148 ? 3.321 15.257 46.448 1.00 90.19 148 TYR A C 1
ATOM 1023 O O . TYR A 1 148 ? 3.236 16.294 45.785 1.00 90.19 148 TYR A O 1
ATOM 1031 N N . LEU A 1 149 ? 3.901 14.147 45.998 1.00 86.19 149 LEU A N 1
ATOM 1032 C CA . LEU A 1 149 ? 4.430 13.950 44.654 1.00 86.19 149 LEU A CA 1
ATOM 1033 C C . LEU A 1 149 ? 3.554 12.937 43.910 1.00 86.19 149 LEU A C 1
ATOM 1035 O O . LEU A 1 149 ? 3.203 11.893 44.461 1.00 86.19 149 LEU A O 1
ATOM 1039 N N . GLY A 1 150 ? 3.221 13.262 42.662 1.00 86.06 150 GLY A N 1
ATOM 1040 C CA . GLY A 1 150 ? 2.503 12.386 41.738 1.00 86.06 150 GLY A CA 1
ATOM 1041 C C . GLY A 1 150 ? 3.414 11.780 40.659 1.00 86.06 150 GLY A C 1
ATOM 1042 O O . GLY A 1 150 ? 4.630 12.046 40.633 1.00 86.06 150 GLY A O 1
ATOM 1043 N N . PRO A 1 151 ? 2.847 10.973 39.743 1.00 88.56 151 PRO A N 1
ATOM 1044 C CA . PRO A 1 151 ? 3.553 10.515 38.554 1.00 88.56 151 PRO A CA 1
ATOM 1045 C C . PRO A 1 151 ? 4.030 11.704 37.695 1.00 88.56 151 PRO A C 1
ATOM 1047 O O . PRO A 1 151 ? 3.567 12.840 37.861 1.00 88.56 151 PRO A O 1
ATOM 1050 N N . PRO A 1 152 ? 4.975 11.487 36.765 1.00 92.06 152 PRO A N 1
ATOM 1051 C CA . PRO A 1 152 ? 5.338 12.509 35.794 1.00 92.06 152 PRO A CA 1
ATOM 1052 C C . PRO A 1 152 ? 4.124 12.883 34.935 1.00 92.06 152 PRO A C 1
ATOM 1054 O O . PRO A 1 152 ? 3.215 12.083 34.732 1.00 92.06 152 PRO A O 1
ATOM 1057 N N . ILE A 1 153 ? 4.137 14.084 34.371 1.00 91.19 153 ILE A N 1
ATOM 1058 C CA . ILE A 1 153 ? 3.151 14.541 33.393 1.00 91.19 153 ILE A CA 1
ATOM 1059 C C . ILE A 1 153 ? 3.846 14.581 32.034 1.00 91.19 153 ILE A C 1
ATOM 1061 O O . ILE A 1 153 ? 4.740 15.405 31.819 1.00 91.19 153 ILE A O 1
ATOM 1065 N N . ALA A 1 154 ? 3.437 13.696 31.124 1.00 95.31 154 ALA A N 1
ATOM 1066 C CA . ALA A 1 154 ? 3.850 13.732 29.726 1.00 95.31 154 ALA A CA 1
ATOM 1067 C C . ALA A 1 154 ? 2.939 14.686 28.941 1.00 95.31 154 ALA A C 1
ATOM 1069 O O . ALA A 1 154 ? 1.731 14.729 29.158 1.00 95.31 154 ALA A O 1
ATOM 1070 N N . SER A 1 155 ? 3.513 15.486 28.046 1.00 95.38 155 SER A N 1
ATOM 1071 C CA . SER A 1 155 ? 2.778 16.445 27.212 1.00 95.38 155 SER A CA 1
ATOM 1072 C C . SER A 1 155 ? 3.066 16.214 25.736 1.00 95.38 155 SER A C 1
ATOM 1074 O O . SER A 1 155 ? 4.131 15.715 25.386 1.00 95.38 155 SER A O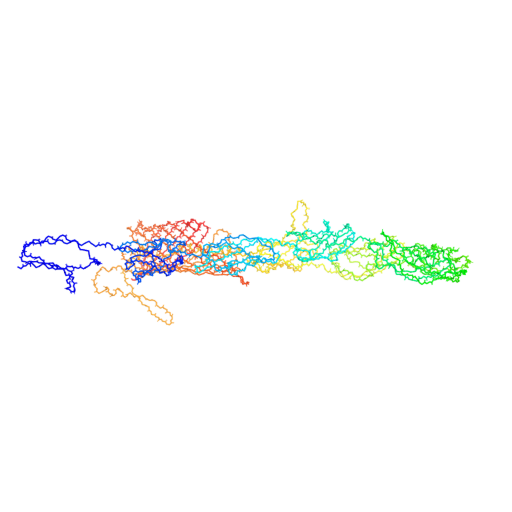 1
ATOM 1076 N N . ASN A 1 156 ? 2.135 16.598 24.860 1.00 95.19 156 ASN A N 1
ATOM 1077 C CA . ASN A 1 156 ? 2.327 16.433 23.420 1.00 95.19 156 ASN A CA 1
ATOM 1078 C C . ASN A 1 156 ? 3.558 17.214 22.933 1.00 95.19 156 ASN A C 1
ATOM 1080 O O . ASN A 1 156 ? 3.804 18.346 23.360 1.00 95.19 156 ASN A O 1
ATOM 1084 N N . VAL A 1 157 ? 4.313 16.610 22.018 1.00 95.25 157 VAL A N 1
ATOM 1085 C CA . VAL A 1 157 ? 5.536 17.184 21.443 1.00 95.25 157 VAL A CA 1
ATOM 1086 C C . VAL A 1 157 ? 5.459 17.131 19.926 1.00 95.25 157 VAL A C 1
ATOM 1088 O O . VAL A 1 157 ? 5.008 16.147 19.351 1.00 95.25 157 VAL A O 1
ATOM 1091 N N . THR A 1 158 ? 5.960 18.168 19.262 1.00 94.88 158 THR A N 1
ATOM 1092 C CA . THR A 1 158 ? 6.204 18.152 17.817 1.00 94.88 158 THR A CA 1
ATOM 1093 C C . THR A 1 158 ? 7.701 18.107 17.541 1.00 94.88 158 THR A C 1
ATOM 1095 O O . THR A 1 158 ? 8.447 18.909 18.106 1.00 94.88 158 THR A O 1
ATOM 1098 N N . ALA A 1 159 ? 8.144 17.228 16.646 1.00 92.50 159 ALA A N 1
ATOM 1099 C CA . ALA A 1 159 ? 9.539 17.127 16.231 1.00 92.50 159 ALA A CA 1
ATOM 1100 C C . ALA A 1 159 ? 9.676 17.095 14.705 1.00 92.50 159 ALA A C 1
ATOM 1102 O O . ALA A 1 159 ? 8.821 16.586 13.984 1.00 92.50 159 ALA A O 1
ATOM 1103 N N . THR A 1 160 ? 10.781 17.632 14.199 1.00 92.19 160 THR A N 1
ATOM 1104 C CA . THR A 1 160 ? 11.175 17.493 12.793 1.00 92.19 160 THR A CA 1
ATOM 1105 C C . THR A 1 160 ? 12.455 16.685 12.742 1.00 92.19 160 THR A C 1
ATOM 1107 O O . THR A 1 160 ? 13.419 17.020 13.430 1.00 92.19 160 THR A O 1
ATOM 1110 N N . VAL A 1 161 ? 12.462 15.622 11.944 1.00 91.94 161 VAL A N 1
ATOM 1111 C CA . VAL A 1 161 ? 13.589 14.688 11.864 1.00 91.94 161 VAL A CA 1
ATOM 1112 C C . VAL A 1 161 ? 13.991 14.473 10.405 1.00 91.94 161 VAL A C 1
ATOM 1114 O O . VAL A 1 161 ? 13.119 14.409 9.535 1.00 91.94 161 VAL A O 1
ATOM 1117 N N . PRO A 1 162 ? 15.289 14.363 10.096 1.00 88.56 162 PRO A N 1
ATOM 1118 C CA . PRO A 1 162 ? 15.729 14.010 8.756 1.00 88.56 162 PRO A CA 1
ATOM 1119 C C . PRO A 1 162 ? 15.454 12.532 8.452 1.00 88.56 162 PRO A C 1
ATOM 1121 O O . PRO A 1 162 ? 15.645 11.661 9.304 1.00 88.56 162 PRO A O 1
ATOM 1124 N N . ALA A 1 163 ? 15.036 12.239 7.219 1.00 86.50 163 ALA A N 1
ATOM 1125 C CA . ALA A 1 163 ? 14.884 10.868 6.742 1.00 86.50 163 ALA A CA 1
ATOM 1126 C C . ALA A 1 163 ? 16.197 10.071 6.892 1.00 86.50 163 ALA A C 1
ATOM 1128 O O . ALA A 1 163 ? 17.288 10.596 6.662 1.00 86.50 163 ALA A O 1
ATOM 1129 N N . ASN A 1 164 ? 16.083 8.780 7.220 1.00 81.25 164 ASN A N 1
ATOM 1130 C CA . ASN A 1 164 ? 17.195 7.831 7.386 1.00 81.25 164 ASN A CA 1
ATOM 1131 C C . ASN A 1 164 ? 18.187 8.133 8.533 1.00 81.25 164 ASN A C 1
ATOM 1133 O O . ASN A 1 164 ? 19.291 7.586 8.529 1.00 81.25 164 ASN A O 1
ATOM 1137 N N . ALA A 1 165 ? 17.832 8.971 9.515 1.00 85.19 165 ALA A N 1
ATOM 1138 C CA . ALA A 1 165 ? 18.677 9.228 10.682 1.00 85.19 165 ALA A CA 1
ATOM 1139 C C . ALA A 1 165 ? 17.929 9.013 12.004 1.00 85.19 165 ALA A C 1
ATOM 1141 O O . ALA A 1 165 ? 16.812 9.493 12.195 1.00 85.19 165 ALA A O 1
ATOM 1142 N N . ALA A 1 166 ? 18.590 8.335 12.942 1.00 91.50 166 ALA A N 1
ATOM 1143 C CA . ALA A 1 166 ? 18.114 8.194 14.310 1.00 91.50 166 ALA A CA 1
ATOM 1144 C C . ALA A 1 166 ? 18.261 9.533 15.050 1.00 91.50 166 ALA A C 1
ATOM 1146 O O . ALA A 1 166 ? 19.373 10.043 15.204 1.00 91.50 166 ALA A O 1
ATOM 1147 N N . THR A 1 167 ? 17.145 10.107 15.495 1.00 92.75 167 THR A N 1
ATOM 1148 C CA . THR A 1 167 ? 17.098 11.436 16.114 1.00 92.75 167 THR A CA 1
ATOM 1149 C C . THR A 1 167 ? 16.512 11.345 17.526 1.00 92.75 167 THR A C 1
ATOM 1151 O O . THR A 1 167 ? 15.390 10.854 17.680 1.00 92.75 167 THR A O 1
ATOM 1154 N N . PRO A 1 168 ? 17.230 11.805 18.568 1.00 95.38 168 PRO A N 1
ATOM 1155 C CA . PRO A 1 168 ? 16.672 11.929 19.910 1.00 95.38 168 PRO A CA 1
ATOM 1156 C C . PRO A 1 168 ? 15.539 12.955 19.919 1.00 9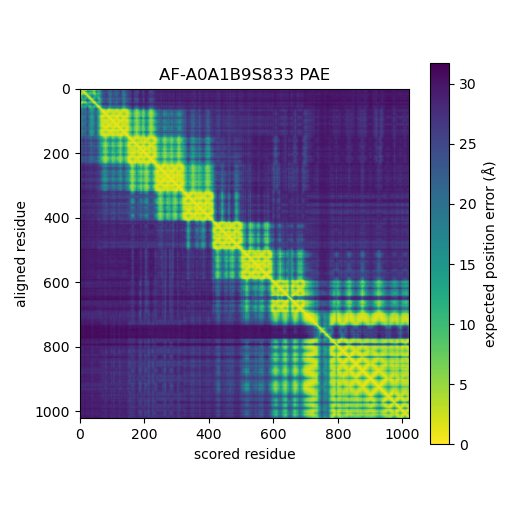5.38 168 PRO A C 1
ATOM 1158 O O . PRO A 1 168 ? 15.697 14.067 19.413 1.00 95.38 168 PRO A O 1
ATOM 1161 N N . ILE A 1 169 ? 14.407 12.592 20.511 1.00 95.81 169 ILE A N 1
ATOM 1162 C CA . ILE A 1 169 ? 13.257 13.474 20.667 1.00 95.81 169 ILE A CA 1
ATOM 1163 C C . ILE A 1 169 ? 13.323 14.123 22.047 1.00 95.81 169 ILE A C 1
ATOM 1165 O O . ILE A 1 169 ? 13.350 13.438 23.071 1.00 95.81 169 ILE A O 1
ATOM 1169 N N . THR A 1 170 ? 13.333 15.455 22.075 1.00 92.69 170 THR A N 1
ATOM 1170 C CA . THR A 1 170 ? 13.223 16.221 23.320 1.00 92.69 170 THR A CA 1
ATOM 1171 C C . THR A 1 170 ? 11.802 16.100 23.854 1.00 92.69 170 THR A C 1
ATOM 1173 O O . THR A 1 170 ? 10.878 16.686 23.298 1.00 92.69 170 THR A O 1
ATOM 1176 N N . LEU A 1 171 ? 11.626 15.335 24.927 1.00 93.81 171 LEU A N 1
ATOM 1177 C CA . LEU A 1 171 ? 10.324 15.137 25.558 1.00 93.81 171 LEU A CA 1
ATOM 1178 C C . LEU A 1 171 ? 9.951 16.338 26.432 1.00 93.81 171 LEU A C 1
ATOM 1180 O O . LEU A 1 171 ? 10.815 16.964 27.047 1.00 93.81 171 LEU A O 1
ATOM 1184 N N . ASN A 1 172 ? 8.654 16.629 26.518 1.00 92.88 172 ASN A N 1
ATOM 1185 C CA . ASN A 1 172 ? 8.122 17.626 27.438 1.00 92.88 172 ASN A CA 1
ATOM 1186 C C . ASN A 1 172 ? 7.544 16.908 28.662 1.00 92.88 172 ASN A C 1
ATOM 1188 O O . ASN A 1 172 ? 6.488 16.277 28.577 1.00 92.88 172 ASN A O 1
ATOM 1192 N N . LEU A 1 173 ? 8.288 16.950 29.768 1.00 92.12 173 LEU A N 1
ATOM 1193 C CA . LEU A 1 173 ? 7.956 16.288 31.027 1.00 92.12 173 LEU A CA 1
ATOM 1194 C C . LEU A 1 173 ? 7.876 17.326 32.148 1.00 92.12 173 LEU A C 1
ATOM 1196 O O . LEU A 1 173 ? 8.780 18.147 32.303 1.00 92.12 173 LEU A O 1
ATOM 1200 N N . SER A 1 174 ? 6.811 17.268 32.944 1.00 87.88 174 SER A N 1
ATOM 1201 C CA . SER A 1 174 ? 6.619 18.104 34.138 1.00 87.88 174 SER A CA 1
ATOM 1202 C C . SER A 1 174 ? 6.059 17.279 35.307 1.00 87.88 174 SER A C 1
ATOM 1204 O O . SER A 1 174 ? 5.913 16.065 35.184 1.00 87.88 174 SER A O 1
ATOM 1206 N N . GLY A 1 175 ? 5.780 17.899 36.457 1.00 84.06 175 GLY A N 1
ATOM 1207 C CA . GLY A 1 175 ? 5.318 17.183 37.653 1.00 84.06 175 GLY A CA 1
ATOM 1208 C C . GLY A 1 175 ? 6.449 16.414 38.344 1.00 84.06 175 GLY A C 1
ATOM 1209 O O . GLY A 1 175 ? 7.513 16.979 38.602 1.00 84.06 175 GLY A O 1
ATOM 1210 N N . GLY A 1 176 ? 6.220 15.138 38.667 1.00 81.12 176 GLY A N 1
ATOM 1211 C CA . GLY A 1 176 ? 7.240 14.281 39.273 1.00 81.12 176 GLY A CA 1
ATOM 1212 C C . GLY A 1 176 ? 8.420 14.002 38.331 1.00 81.12 176 GLY A C 1
ATOM 1213 O O . GLY A 1 176 ? 8.243 13.805 37.130 1.00 81.12 176 GLY A O 1
ATOM 1214 N N . THR A 1 177 ? 9.642 13.943 38.869 1.00 87.44 177 THR A N 1
ATOM 1215 C CA . THR A 1 177 ? 10.853 13.662 38.078 1.00 87.44 177 THR A CA 1
ATOM 1216 C C . THR A 1 177 ? 10.798 12.254 37.485 1.00 87.44 177 THR A C 1
ATOM 1218 O O . THR A 1 177 ? 10.826 11.272 38.224 1.00 87.44 177 THR A O 1
ATOM 1221 N N . ALA A 1 178 ? 10.741 12.144 36.156 1.00 91.12 178 ALA A N 1
ATOM 1222 C CA . ALA A 1 178 ? 10.742 10.859 35.462 1.00 91.12 178 ALA A CA 1
ATOM 1223 C C . ALA A 1 178 ? 12.094 10.139 35.596 1.00 91.12 178 ALA A C 1
ATOM 1225 O O . ALA A 1 178 ? 13.151 10.750 35.428 1.00 91.12 178 ALA A O 1
ATOM 1226 N N . ILE A 1 179 ? 12.052 8.828 35.838 1.00 93.75 179 ILE A N 1
ATOM 1227 C CA . ILE A 1 179 ? 13.235 7.948 35.864 1.00 93.75 179 ILE A CA 1
ATOM 1228 C C . ILE A 1 179 ? 13.325 7.077 34.607 1.00 93.75 179 ILE A C 1
ATOM 1230 O O . ILE A 1 179 ? 14.408 6.613 34.252 1.00 93.75 179 ILE A O 1
ATOM 1234 N N . SER A 1 180 ? 12.200 6.865 33.919 1.00 94.94 180 SER A N 1
ATOM 1235 C CA . SER A 1 180 ? 12.147 6.150 32.645 1.00 94.94 180 SER A CA 1
ATOM 1236 C C . SER A 1 180 ? 11.005 6.648 31.761 1.00 94.94 180 SER A C 1
ATOM 1238 O O . SER A 1 180 ? 10.073 7.291 32.246 1.00 94.94 180 SER A O 1
ATOM 1240 N N . VAL A 1 181 ? 11.091 6.360 30.466 1.00 96.50 181 VAL A N 1
ATOM 1241 C CA . VAL A 1 181 ? 10.021 6.569 29.485 1.00 96.50 181 VAL A CA 1
ATOM 1242 C C . VAL A 1 181 ? 9.792 5.292 28.687 1.00 96.50 181 VAL A C 1
ATOM 1244 O O . VAL A 1 181 ? 10.702 4.473 28.553 1.00 96.50 181 VAL A O 1
ATOM 1247 N N . ALA A 1 182 ? 8.589 5.127 28.149 1.00 95.50 182 ALA A N 1
ATOM 1248 C CA . ALA A 1 182 ? 8.215 3.994 27.311 1.00 95.50 182 ALA A CA 1
ATOM 1249 C C . ALA A 1 182 ? 7.407 4.464 26.099 1.00 95.50 182 ALA A C 1
ATOM 1251 O O . ALA A 1 182 ? 6.724 5.487 26.150 1.00 95.50 182 ALA A O 1
ATOM 1252 N N . VAL A 1 183 ? 7.496 3.712 25.003 1.00 96.12 183 VAL A N 1
ATOM 1253 C CA . VAL A 1 183 ? 6.650 3.916 23.821 1.00 96.12 183 VAL A CA 1
ATOM 1254 C C . VAL A 1 183 ? 5.331 3.190 24.072 1.00 96.12 183 VAL A C 1
ATOM 1256 O O . VAL A 1 183 ? 5.343 1.989 24.331 1.00 96.12 183 VAL A O 1
ATOM 1259 N N . ALA A 1 184 ? 4.223 3.926 24.041 1.00 93.56 184 ALA A N 1
ATOM 1260 C CA . ALA A 1 184 ? 2.886 3.421 24.350 1.00 93.56 184 ALA A CA 1
ATOM 1261 C C . ALA A 1 184 ? 2.117 2.980 23.091 1.00 93.56 184 ALA A C 1
ATOM 1263 O O . ALA A 1 184 ? 1.373 2.010 23.146 1.00 93.56 184 ALA A O 1
ATOM 1264 N N . SER A 1 185 ? 2.348 3.632 21.948 1.00 94.00 185 SER A N 1
ATOM 1265 C CA . SER A 1 185 ? 1.898 3.179 20.623 1.00 94.00 185 SER A CA 1
ATOM 1266 C C . SER A 1 185 ? 3.030 3.345 19.616 1.00 94.00 185 SER A C 1
ATOM 1268 O O . SER A 1 185 ? 3.814 4.288 19.720 1.00 94.00 185 SER A O 1
ATOM 1270 N N . ALA A 1 186 ? 3.158 2.411 18.674 1.00 91.50 186 ALA A N 1
ATOM 1271 C CA . ALA A 1 186 ? 4.221 2.443 17.676 1.00 91.50 186 ALA A CA 1
ATOM 1272 C C . ALA A 1 186 ? 3.949 3.488 16.582 1.00 91.50 186 ALA A C 1
ATOM 1274 O O . ALA A 1 186 ? 2.802 3.805 16.279 1.00 91.50 186 ALA A O 1
ATOM 1275 N N . ALA A 1 187 ? 5.022 3.988 15.969 1.00 94.44 187 ALA A N 1
ATOM 1276 C CA . ALA A 1 187 ? 4.921 4.823 14.779 1.00 94.44 187 ALA A CA 1
ATOM 1277 C C . ALA A 1 187 ? 4.624 3.967 13.538 1.00 94.44 187 ALA A C 1
ATOM 1279 O O . ALA A 1 187 ? 5.058 2.816 13.464 1.00 94.44 187 ALA A O 1
ATOM 1280 N N . SER A 1 188 ? 3.918 4.525 12.551 1.00 91.75 188 SER A N 1
ATOM 1281 C CA . SER A 1 188 ? 3.533 3.780 11.338 1.00 91.75 188 SER A CA 1
ATOM 1282 C C . SER A 1 188 ? 4.646 3.741 10.287 1.00 91.75 188 SER A C 1
ATOM 1284 O O . SER A 1 188 ? 4.706 2.824 9.471 1.00 91.75 188 SER A O 1
ATOM 1286 N N . HIS A 1 189 ? 5.549 4.724 10.303 1.00 91.56 189 HIS A N 1
ATOM 1287 C CA . HIS A 1 189 ? 6.569 4.927 9.274 1.00 91.56 189 HIS A CA 1
ATOM 1288 C C . HIS A 1 189 ? 7.972 5.142 9.867 1.00 91.56 189 HIS A C 1
ATOM 1290 O O . HIS A 1 189 ? 8.844 5.770 9.252 1.00 91.56 189 HIS A O 1
ATOM 1296 N N . GLY A 1 190 ? 8.221 4.565 11.044 1.00 91.75 190 GLY A N 1
ATOM 1297 C CA . GLY A 1 190 ? 9.509 4.577 11.725 1.00 91.75 190 GLY A CA 1
ATOM 1298 C C . GLY A 1 190 ? 9.501 3.763 13.015 1.00 91.75 190 GLY A C 1
ATOM 1299 O O . GLY A 1 190 ? 8.504 3.163 13.399 1.00 91.75 190 GLY A O 1
ATOM 1300 N N . THR A 1 191 ? 10.638 3.734 13.699 1.00 94.62 191 THR A N 1
ATOM 1301 C CA . THR A 1 191 ? 10.807 3.040 14.978 1.00 94.62 191 THR A CA 1
ATOM 1302 C C . THR A 1 191 ? 11.173 4.039 16.067 1.00 94.62 191 THR A C 1
ATOM 1304 O O . THR A 1 191 ? 12.205 4.711 15.968 1.00 94.62 191 THR A O 1
ATOM 1307 N N . ALA A 1 192 ? 10.351 4.117 17.112 1.00 95.44 192 ALA A N 1
ATOM 1308 C CA . ALA A 1 192 ? 10.663 4.834 18.342 1.00 95.44 192 ALA A CA 1
ATOM 1309 C C . ALA A 1 192 ? 11.228 3.853 19.377 1.00 95.44 192 ALA A C 1
ATOM 1311 O O . ALA A 1 192 ? 10.608 2.834 19.675 1.00 95.44 192 ALA A O 1
ATOM 1312 N N . THR A 1 193 ? 12.391 4.166 19.944 1.00 95.25 193 THR A N 1
ATOM 1313 C CA . THR A 1 193 ? 13.057 3.329 20.949 1.00 95.25 193 THR A CA 1
ATOM 1314 C C . THR A 1 193 ? 13.319 4.151 22.201 1.00 95.25 193 THR A C 1
ATOM 1316 O O . THR A 1 193 ? 14.021 5.165 22.151 1.00 95.25 193 THR A O 1
ATOM 1319 N N . ALA A 1 194 ? 12.765 3.710 23.329 1.00 94.94 194 ALA A N 1
ATOM 1320 C CA . ALA A 1 194 ? 12.982 4.333 24.627 1.00 94.94 194 ALA A CA 1
ATOM 1321 C C . ALA A 1 194 ? 14.238 3.779 25.318 1.00 94.94 194 ALA A C 1
ATOM 1323 O O . ALA A 1 194 ? 14.489 2.574 25.310 1.00 94.94 194 ALA A O 1
ATOM 1324 N N . SER A 1 195 ? 15.028 4.661 25.930 1.00 91.94 195 SER A N 1
ATOM 1325 C CA . SER A 1 195 ? 16.192 4.304 26.743 1.00 91.94 195 SER A CA 1
ATOM 1326 C C . SER A 1 195 ? 16.393 5.335 27.852 1.00 91.94 195 SER A C 1
ATOM 1328 O O . SER A 1 195 ? 16.699 6.501 27.586 1.00 91.94 195 SER A O 1
ATOM 1330 N N . GLY A 1 196 ? 16.247 4.910 29.110 1.00 91.00 196 GLY A N 1
ATOM 1331 C CA . GLY A 1 196 ? 16.245 5.829 30.251 1.00 91.00 196 GLY A CA 1
ATOM 1332 C C . GLY A 1 196 ? 15.096 6.826 30.116 1.00 91.00 196 GLY A C 1
ATOM 1333 O O . GLY A 1 196 ? 13.953 6.413 29.971 1.00 91.00 196 GLY A O 1
ATOM 1334 N N . THR A 1 197 ? 15.399 8.124 30.112 1.00 91.25 197 THR A N 1
ATOM 1335 C CA . THR A 1 197 ? 14.424 9.219 29.941 1.00 91.25 197 THR A CA 1
ATOM 1336 C C . THR A 1 197 ? 14.386 9.798 28.520 1.00 91.25 197 THR A C 1
ATOM 1338 O O . THR A 1 197 ? 13.785 10.846 28.296 1.00 91.25 197 THR A O 1
ATOM 1341 N N . THR A 1 198 ? 15.044 9.154 27.549 1.00 91.50 198 THR A N 1
ATOM 1342 C CA . THR A 1 198 ? 15.126 9.621 26.154 1.00 91.50 198 THR A CA 1
ATOM 1343 C C . THR A 1 198 ? 14.419 8.651 25.213 1.00 91.50 198 THR A C 1
ATOM 1345 O O . THR A 1 198 ? 14.565 7.436 25.349 1.00 91.50 198 THR A O 1
ATOM 1348 N N . ILE A 1 199 ? 13.710 9.181 24.215 1.00 96.38 199 ILE A N 1
ATOM 1349 C CA . ILE A 1 199 ? 13.210 8.401 23.078 1.00 96.38 199 ILE A CA 1
ATOM 1350 C C . ILE A 1 199 ? 13.992 8.802 21.834 1.00 96.38 199 ILE A C 1
ATOM 1352 O O . ILE A 1 199 ? 14.124 9.985 21.530 1.00 96.38 199 ILE A O 1
ATOM 1356 N N . THR A 1 200 ? 14.512 7.814 21.112 1.00 96.19 200 THR A N 1
ATOM 1357 C CA . THR A 1 200 ? 15.129 8.010 19.797 1.00 96.19 200 THR A CA 1
ATOM 1358 C C . THR A 1 200 ? 14.166 7.533 18.727 1.00 96.19 200 THR A C 1
ATOM 1360 O O . THR A 1 200 ? 13.712 6.393 18.782 1.00 96.19 200 THR A O 1
ATOM 1363 N N . TYR A 1 201 ? 13.879 8.380 17.746 1.00 96.94 201 TYR A N 1
ATOM 1364 C CA . TYR A 1 201 ? 13.052 8.023 16.602 1.00 96.94 201 TYR A CA 1
ATOM 1365 C C . TYR A 1 201 ? 13.910 7.835 15.349 1.00 96.94 201 TYR A C 1
ATOM 1367 O O . TYR A 1 201 ? 14.755 8.676 15.040 1.00 96.94 201 TYR A O 1
ATOM 1375 N N . THR A 1 202 ? 13.685 6.744 14.620 1.00 94.31 202 THR A N 1
ATOM 1376 C CA . THR A 1 202 ? 14.363 6.436 13.353 1.00 94.31 202 THR A CA 1
ATOM 1377 C C . THR A 1 202 ? 13.312 6.214 12.263 1.00 94.31 202 THR A C 1
ATOM 1379 O O . THR A 1 202 ? 12.574 5.237 12.356 1.00 94.31 202 THR A O 1
ATOM 1382 N N . PRO A 1 203 ? 13.214 7.078 11.235 1.00 93.75 203 PRO A N 1
ATOM 1383 C CA . PRO A 1 203 ? 12.274 6.883 10.131 1.00 93.75 203 PRO A CA 1
ATOM 1384 C C . PRO A 1 203 ? 12.550 5.596 9.344 1.00 93.75 203 PRO A C 1
ATOM 1386 O O . PRO A 1 203 ? 13.708 5.189 9.201 1.00 93.75 203 PRO A O 1
ATOM 1389 N N . ALA A 1 204 ? 11.507 5.005 8.761 1.00 88.75 204 ALA A N 1
ATOM 1390 C CA . ALA A 1 204 ? 11.641 3.900 7.820 1.00 88.75 204 ALA A CA 1
ATOM 1391 C C . ALA A 1 204 ? 12.461 4.336 6.585 1.00 88.75 204 ALA A C 1
ATOM 1393 O O . ALA A 1 204 ? 12.347 5.487 6.142 1.00 88.75 204 ALA A O 1
ATOM 1394 N N . PRO A 1 205 ? 13.289 3.446 6.001 1.00 79.25 205 PRO A N 1
ATOM 1395 C CA . PRO A 1 205 ? 14.111 3.792 4.846 1.00 79.25 205 PRO A CA 1
ATOM 1396 C C . PRO A 1 205 ? 13.289 4.380 3.693 1.00 79.25 205 PRO A C 1
ATOM 1398 O O . PRO A 1 205 ? 12.349 3.758 3.207 1.00 79.25 205 PRO A O 1
ATOM 1401 N N . GLY A 1 206 ? 13.667 5.576 3.237 1.00 75.25 206 GLY A N 1
ATOM 1402 C CA . GLY A 1 206 ? 13.008 6.260 2.116 1.00 75.25 206 GLY A CA 1
ATOM 1403 C C . GLY A 1 206 ? 11.675 6.952 2.433 1.00 75.25 206 GLY A C 1
ATOM 1404 O O . GLY A 1 206 ? 11.100 7.549 1.525 1.00 75.25 206 GLY A O 1
ATOM 1405 N N . TYR A 1 207 ? 11.202 6.926 3.683 1.00 84.56 207 TYR A N 1
ATOM 1406 C CA . TYR A 1 207 ? 9.993 7.643 4.086 1.00 84.56 207 TYR A CA 1
ATOM 1407 C C . TYR A 1 207 ? 10.254 9.141 4.314 1.00 84.56 207 TYR A C 1
ATOM 1409 O O . TYR A 1 207 ? 11.250 9.532 4.927 1.00 84.56 207 TYR A O 1
ATOM 1417 N N . SER A 1 208 ? 9.329 9.982 3.854 1.00 85.94 208 SER A N 1
ATOM 1418 C CA . SER A 1 208 ? 9.243 11.404 4.195 1.00 85.94 208 SER A CA 1
ATOM 1419 C C . SER A 1 208 ? 7.773 11.802 4.245 1.00 85.94 208 SER A C 1
ATOM 1421 O O . SER A 1 208 ? 7.029 11.474 3.323 1.00 85.94 208 SER A O 1
ATOM 1423 N N . GLY A 1 209 ? 7.359 12.508 5.291 1.00 89.00 209 GLY A N 1
ATOM 1424 C CA . GLY A 1 209 ? 5.950 12.757 5.578 1.00 89.00 209 GLY A CA 1
ATOM 1425 C C . GLY A 1 209 ? 5.673 12.852 7.079 1.00 89.00 209 GLY A C 1
ATOM 1426 O O . GLY A 1 209 ? 6.607 12.786 7.885 1.00 89.00 209 GLY A O 1
ATOM 1427 N N . PRO A 1 210 ? 4.406 13.052 7.469 1.00 92.75 210 PRO A N 1
ATOM 1428 C CA . PRO A 1 210 ? 4.001 13.052 8.869 1.00 92.75 210 PRO A CA 1
ATOM 1429 C C . PRO A 1 210 ? 4.068 11.638 9.463 1.00 92.75 210 PRO A C 1
ATOM 1431 O O . PRO A 1 210 ? 3.740 10.666 8.796 1.00 92.75 210 PRO A O 1
ATOM 1434 N N . ASP A 1 211 ? 4.467 11.504 10.717 1.00 96.75 211 ASP A N 1
ATOM 1435 C CA . ASP A 1 211 ? 4.331 10.265 11.487 1.00 96.75 211 ASP A CA 1
ATOM 1436 C C . ASP A 1 211 ? 4.021 10.615 12.944 1.00 96.75 211 ASP A C 1
ATOM 1438 O O . ASP A 1 211 ? 4.166 11.769 13.357 1.00 96.75 211 ASP A O 1
ATOM 1442 N N . SER A 1 212 ? 3.590 9.651 13.744 1.00 96.31 212 SER A N 1
ATOM 1443 C CA . SER A 1 212 ? 3.316 9.888 15.158 1.00 96.31 212 SER A CA 1
ATOM 1444 C C . SER A 1 212 ? 3.417 8.619 15.979 1.00 96.31 212 SER A C 1
ATOM 1446 O O . SER A 1 212 ? 3.090 7.542 15.498 1.00 96.31 212 SER A O 1
ATOM 1448 N N . PHE A 1 213 ? 3.814 8.766 17.236 1.00 97.00 213 PHE A N 1
ATOM 1449 C CA . PHE A 1 213 ? 3.767 7.706 18.240 1.00 97.00 213 PHE A CA 1
ATOM 1450 C C . PHE A 1 213 ? 3.383 8.309 19.590 1.00 97.00 213 PHE A C 1
ATOM 1452 O O . PHE A 1 213 ? 3.594 9.504 19.812 1.00 97.00 213 PHE A O 1
ATOM 1459 N N . SER A 1 214 ? 2.855 7.506 20.510 1.00 96.88 214 SER A N 1
ATOM 1460 C CA . SER A 1 214 ? 2.594 7.955 21.883 1.00 96.88 214 SER A CA 1
ATOM 1461 C C . SER A 1 214 ? 3.631 7.420 22.869 1.00 96.88 214 SER A C 1
ATOM 1463 O O . SER A 1 214 ? 4.260 6.384 22.644 1.00 96.88 214 SER A O 1
ATOM 1465 N N . TYR A 1 215 ? 3.842 8.148 23.964 1.00 97.12 215 TYR A N 1
ATOM 1466 C CA . TYR A 1 215 ? 4.805 7.803 25.004 1.00 97.12 215 TYR A CA 1
ATOM 1467 C C . TYR A 1 215 ? 4.262 8.073 26.407 1.00 97.12 215 TYR A C 1
ATOM 1469 O O . TYR A 1 215 ? 3.423 8.952 26.606 1.00 97.12 215 TYR A O 1
ATOM 1477 N N . THR A 1 216 ? 4.782 7.333 27.381 1.00 96.88 216 THR A N 1
ATOM 1478 C CA . THR A 1 216 ? 4.539 7.538 28.813 1.00 96.88 216 THR A CA 1
ATOM 1479 C C . THR A 1 216 ? 5.855 7.766 29.548 1.00 96.88 216 THR A C 1
ATOM 1481 O O . THR A 1 216 ? 6.935 7.411 29.065 1.00 96.88 216 THR A O 1
ATOM 1484 N N . ALA A 1 217 ? 5.774 8.384 30.724 1.00 95.50 217 ALA A N 1
ATOM 1485 C CA . ALA A 1 217 ? 6.903 8.596 31.619 1.00 95.50 217 ALA A CA 1
ATOM 1486 C C . ALA A 1 217 ? 6.589 8.050 33.011 1.00 95.50 217 ALA A C 1
ATOM 1488 O O . ALA A 1 217 ? 5.498 8.260 33.535 1.00 95.50 217 ALA A O 1
ATOM 1489 N N . THR A 1 218 ? 7.561 7.382 33.623 1.00 93.88 218 THR A N 1
ATOM 1490 C CA . THR A 1 218 ? 7.387 6.682 34.901 1.00 93.88 218 THR A CA 1
ATOM 1491 C C . THR A 1 218 ? 8.388 7.192 35.930 1.00 93.88 218 THR A C 1
ATOM 1493 O O . THR A 1 218 ? 9.546 7.468 35.599 1.00 93.88 218 THR A O 1
ATOM 1496 N N . ASN A 1 219 ? 7.950 7.304 37.184 1.00 90.00 219 ASN A N 1
ATOM 1497 C CA . ASN A 1 219 ? 8.783 7.500 38.372 1.00 90.00 219 ASN A CA 1
ATOM 1498 C C . ASN A 1 219 ? 8.381 6.511 39.484 1.00 90.00 219 ASN A C 1
ATOM 1500 O O . ASN A 1 219 ? 7.587 5.602 39.258 1.00 90.00 219 ASN A O 1
ATOM 1504 N N . GLU A 1 220 ? 8.934 6.674 40.686 1.00 84.19 220 GLU A N 1
ATOM 1505 C CA . GLU A 1 220 ? 8.609 5.827 41.847 1.00 84.19 220 GLU A CA 1
ATOM 1506 C C . GLU A 1 220 ? 7.156 5.970 42.353 1.00 84.19 220 GLU A C 1
ATOM 1508 O O . GLU A 1 220 ? 6.695 5.138 43.131 1.00 84.19 220 GLU A O 1
ATOM 1513 N N . PHE A 1 221 ? 6.429 6.997 41.900 1.00 82.81 221 PHE A N 1
ATOM 1514 C CA . PHE A 1 221 ? 5.059 7.318 42.311 1.00 82.81 221 PHE A CA 1
ATOM 1515 C C . PHE A 1 221 ? 3.999 6.929 41.266 1.00 82.81 221 PHE A C 1
ATOM 1517 O O . PHE A 1 221 ? 2.813 6.943 41.587 1.00 82.81 221 PHE A O 1
ATOM 1524 N N . GLY A 1 222 ? 4.398 6.546 40.046 1.00 85.50 222 GLY A N 1
ATOM 1525 C CA . GLY A 1 222 ? 3.497 6.023 39.017 1.00 85.50 222 GLY A CA 1
ATOM 1526 C C . GLY A 1 222 ? 3.931 6.335 37.583 1.00 85.50 222 GLY A C 1
ATOM 1527 O O . GLY A 1 222 ? 5.027 6.840 37.331 1.00 85.50 222 GLY A O 1
ATOM 1528 N N . THR A 1 223 ? 3.038 6.037 36.638 1.00 91.44 223 THR A N 1
ATOM 1529 C CA . THR A 1 223 ? 3.217 6.296 35.200 1.00 91.44 223 THR A CA 1
ATOM 1530 C C . THR A 1 223 ? 2.230 7.361 34.736 1.00 91.44 223 THR A C 1
ATOM 1532 O O . THR A 1 223 ? 1.074 7.357 35.150 1.00 91.44 223 THR A O 1
ATOM 1535 N N . SER A 1 224 ? 2.693 8.279 33.892 1.00 93.75 224 SER A N 1
ATOM 1536 C CA . SER A 1 224 ? 1.874 9.330 33.290 1.00 93.75 224 SER A CA 1
ATOM 1537 C C . SER A 1 224 ? 0.774 8.758 32.390 1.00 93.75 224 SER A C 1
ATOM 1539 O O . SER A 1 224 ? 0.908 7.658 31.852 1.00 93.75 224 SER A O 1
ATOM 1541 N N . THR A 1 225 ? -0.255 9.556 32.102 1.00 93.69 225 THR A N 1
ATOM 1542 C CA . THR A 1 225 ? -1.081 9.330 30.907 1.00 93.69 225 THR A CA 1
ATOM 1543 C C . THR A 1 225 ? -0.219 9.422 29.641 1.00 93.69 225 THR A C 1
ATOM 1545 O O . THR A 1 225 ? 0.849 10.052 29.644 1.00 93.69 225 THR A O 1
ATOM 1548 N N . ALA A 1 226 ? -0.639 8.753 28.565 1.00 94.06 226 ALA A N 1
ATOM 1549 C CA . ALA A 1 226 ? 0.101 8.768 27.308 1.00 94.06 226 ALA A CA 1
ATOM 1550 C C . ALA A 1 226 ? -0.020 10.134 26.616 1.00 94.06 226 ALA A C 1
ATOM 1552 O O . ALA A 1 226 ? -1.110 10.694 26.506 1.00 94.06 226 ALA A O 1
ATOM 1553 N N . ALA A 1 227 ? 1.101 10.650 26.118 1.00 95.31 227 ALA A N 1
ATOM 1554 C CA . ALA A 1 227 ? 1.155 11.851 25.292 1.00 95.31 227 ALA A CA 1
ATOM 1555 C C . ALA A 1 227 ? 1.643 11.513 23.883 1.00 95.31 227 ALA A C 1
ATOM 1557 O O . ALA A 1 227 ? 2.364 10.538 23.684 1.00 95.31 227 ALA A O 1
ATOM 1558 N N . THR A 1 228 ? 1.272 12.324 22.896 1.00 97.00 228 THR A N 1
ATOM 1559 C CA . THR A 1 228 ? 1.603 12.084 21.486 1.00 97.00 228 THR A CA 1
ATOM 1560 C C . THR A 1 228 ? 2.824 12.889 21.055 1.00 97.00 228 THR A C 1
ATOM 1562 O O . THR A 1 228 ? 2.898 14.101 21.267 1.00 97.00 228 THR A O 1
ATOM 1565 N N . VAL A 1 229 ? 3.766 12.226 20.386 1.00 97.19 229 VAL A N 1
ATOM 1566 C CA . VAL A 1 229 ? 4.810 12.869 19.590 1.00 97.19 229 VAL A CA 1
ATOM 1567 C C . VAL A 1 229 ? 4.348 12.908 18.138 1.00 97.19 229 VAL A C 1
ATOM 1569 O O . VAL A 1 229 ? 4.197 11.868 17.503 1.00 97.19 229 VAL A O 1
ATOM 1572 N N . THR A 1 230 ? 4.150 14.105 17.592 1.00 96.38 230 THR A N 1
ATOM 1573 C CA . THR A 1 230 ? 3.930 14.318 16.156 1.00 96.38 230 THR A CA 1
ATOM 1574 C C . THR A 1 230 ? 5.263 14.599 15.476 1.00 96.38 230 THR A C 1
ATOM 1576 O O . THR A 1 230 ? 5.987 15.521 15.856 1.00 96.38 230 THR A O 1
ATOM 1579 N N . ILE A 1 231 ? 5.593 13.824 14.452 1.00 96.44 231 ILE A N 1
ATOM 1580 C CA . ILE A 1 231 ? 6.848 13.911 13.716 1.00 96.44 231 ILE A CA 1
ATOM 1581 C C . ILE A 1 231 ? 6.595 14.365 12.287 1.00 96.44 231 ILE A C 1
ATOM 1583 O O . ILE A 1 231 ? 5.715 13.873 11.596 1.00 96.44 231 ILE A O 1
ATOM 1587 N N . THR A 1 232 ? 7.410 15.303 11.820 1.00 94.69 232 THR A N 1
ATOM 1588 C CA . THR A 1 232 ? 7.545 15.611 10.394 1.00 94.69 232 THR A CA 1
ATOM 1589 C C . THR A 1 232 ? 8.890 15.084 9.912 1.00 94.69 232 THR A C 1
ATOM 1591 O O . THR A 1 232 ? 9.939 15.615 10.287 1.00 94.69 232 THR A O 1
ATOM 1594 N N . VAL A 1 233 ? 8.869 14.028 9.097 1.00 93.00 233 VAL A N 1
ATOM 1595 C CA . VAL A 1 233 ? 10.072 13.477 8.470 1.00 93.00 233 VAL A CA 1
ATOM 1596 C C . VAL A 1 233 ? 10.368 14.273 7.206 1.00 93.00 233 VAL A C 1
ATOM 1598 O O . VAL A 1 233 ? 9.653 14.161 6.208 1.00 93.00 233 VAL A O 1
ATOM 1601 N N . ILE A 1 234 ? 11.423 15.085 7.241 1.00 88.38 234 ILE A N 1
ATOM 1602 C CA . ILE A 1 234 ? 11.859 15.851 6.070 1.00 88.38 234 ILE A CA 1
ATOM 1603 C C . ILE A 1 234 ? 12.719 14.969 5.151 1.00 88.38 234 ILE A C 1
ATOM 1605 O O . ILE A 1 234 ? 13.531 14.182 5.653 1.00 88.38 234 ILE A O 1
ATOM 1609 N N . PRO A 1 235 ? 12.576 15.078 3.816 1.00 85.38 235 PRO A N 1
ATOM 1610 C CA . PRO A 1 235 ? 13.386 14.299 2.888 1.00 85.38 235 PRO A CA 1
ATOM 1611 C C . PRO A 1 235 ? 14.880 14.559 3.115 1.00 85.38 235 PRO A C 1
ATOM 1613 O O . PRO A 1 235 ? 15.292 15.691 3.367 1.00 85.38 235 PRO A O 1
ATOM 1616 N N . ALA A 1 236 ? 15.697 13.510 3.024 1.00 83.12 236 ALA A N 1
ATOM 1617 C CA . ALA A 1 236 ? 17.138 13.636 3.207 1.00 83.12 236 ALA A CA 1
ATOM 1618 C C . ALA A 1 236 ? 17.755 14.485 2.086 1.00 83.12 236 ALA A C 1
ATOM 1620 O O . ALA A 1 236 ? 17.437 14.300 0.909 1.00 83.12 236 ALA A O 1
ATOM 1621 N N . THR A 1 237 ? 18.680 15.376 2.445 1.00 85.06 237 THR A N 1
ATOM 1622 C CA . THR A 1 237 ? 19.482 16.112 1.467 1.00 85.06 237 THR A CA 1
ATOM 1623 C C . THR A 1 237 ? 20.299 15.129 0.621 1.00 85.06 237 THR A C 1
ATOM 1625 O O . THR A 1 237 ? 20.938 14.226 1.175 1.00 85.06 237 THR A O 1
ATOM 1628 N N . PRO A 1 238 ? 20.294 15.269 -0.717 1.00 91.50 238 PRO A N 1
ATOM 1629 C CA . PRO A 1 238 ? 21.099 14.411 -1.572 1.00 91.50 238 PRO A CA 1
ATOM 1630 C C . PRO A 1 238 ? 22.591 14.680 -1.371 1.00 91.50 238 PRO A C 1
ATOM 1632 O O . PRO A 1 238 ? 23.000 15.778 -0.983 1.00 91.50 238 PRO A O 1
ATOM 1635 N N . THR A 1 239 ? 23.419 13.693 -1.708 1.00 93.00 239 THR A N 1
ATOM 1636 C CA . THR A 1 239 ? 24.862 13.888 -1.909 1.00 93.00 239 THR A CA 1
ATOM 1637 C C . THR A 1 239 ? 25.279 13.315 -3.255 1.00 93.00 239 THR A C 1
ATOM 1639 O O . THR A 1 239 ? 24.685 12.348 -3.729 1.00 93.00 239 THR A O 1
ATOM 1642 N N . VAL A 1 240 ? 26.311 13.890 -3.872 1.00 95.25 240 VAL A N 1
ATOM 1643 C CA . VAL A 1 240 ? 26.960 13.339 -5.068 1.00 95.25 240 VAL A CA 1
ATOM 1644 C C . VAL A 1 240 ? 28.417 13.090 -4.708 1.00 95.25 240 VAL A C 1
ATOM 1646 O O . VAL A 1 240 ? 29.126 14.017 -4.325 1.00 95.25 240 VAL A O 1
ATOM 1649 N N . SER A 1 241 ? 28.852 11.835 -4.791 1.00 94.75 241 SER A N 1
ATOM 1650 C CA . SER A 1 241 ? 30.188 11.404 -4.374 1.00 94.75 241 SER A CA 1
ATOM 1651 C C . SER A 1 241 ? 31.148 11.243 -5.547 1.00 94.75 241 SER A C 1
ATOM 1653 O O . SER A 1 241 ? 32.334 11.538 -5.409 1.00 94.75 241 SER A O 1
ATOM 1655 N N . SER A 1 242 ? 30.666 10.788 -6.704 1.00 95.00 242 SER A N 1
ATOM 1656 C CA . SER A 1 242 ? 31.509 10.611 -7.885 1.00 95.00 242 SER A CA 1
ATOM 1657 C C . SER A 1 242 ? 30.711 10.594 -9.184 1.00 95.00 242 SER A C 1
ATOM 1659 O O . SER A 1 242 ? 29.489 10.437 -9.200 1.00 95.00 242 SER A O 1
ATOM 1661 N N . ILE A 1 243 ? 31.434 10.737 -10.290 1.00 97.25 243 ILE A N 1
ATOM 1662 C CA . ILE A 1 243 ? 30.920 10.592 -11.646 1.00 97.25 243 ILE A CA 1
ATOM 1663 C C . ILE A 1 243 ? 31.943 9.829 -12.493 1.00 97.25 243 ILE A C 1
ATOM 1665 O O . ILE A 1 243 ? 33.148 10.057 -12.371 1.00 97.25 243 ILE A O 1
ATOM 1669 N N . SER A 1 244 ? 31.479 8.900 -13.329 1.00 94.38 244 SER A N 1
ATOM 1670 C CA . SER A 1 244 ? 32.338 8.094 -14.200 1.00 94.38 244 SER A CA 1
ATOM 1671 C C . SER A 1 244 ? 31.712 7.889 -15.586 1.00 94.38 244 SER A C 1
ATOM 1673 O O . SER A 1 244 ? 30.566 7.445 -15.654 1.00 94.38 244 SER A O 1
ATOM 1675 N N . PRO A 1 245 ? 32.438 8.160 -16.687 1.00 96.00 245 PRO A N 1
ATOM 1676 C CA . PRO A 1 245 ? 33.731 8.851 -16.724 1.00 96.00 245 PRO A CA 1
ATOM 1677 C C . PRO A 1 245 ? 33.630 10.305 -16.215 1.00 96.00 245 PRO A C 1
ATOM 1679 O O . PRO A 1 245 ? 32.592 10.947 -16.354 1.00 96.00 245 PRO A O 1
ATOM 1682 N N . ALA A 1 246 ? 34.715 10.836 -15.636 1.00 91.88 246 ALA A N 1
ATOM 1683 C CA . ALA A 1 246 ? 34.768 12.197 -15.070 1.00 91.88 246 ALA A CA 1
ATOM 1684 C C . ALA A 1 246 ? 35.140 13.296 -16.092 1.00 91.88 246 ALA A C 1
ATOM 1686 O O . ALA A 1 246 ? 35.346 14.460 -15.738 1.00 91.88 246 ALA A O 1
ATOM 1687 N N . SER A 1 247 ? 35.258 12.943 -17.371 1.00 91.75 247 SER A N 1
ATOM 1688 C CA . SER A 1 247 ? 35.551 13.888 -18.446 1.00 91.75 247 SER A CA 1
ATOM 1689 C C . SER A 1 247 ? 34.985 13.432 -19.787 1.00 91.75 247 SER A C 1
ATOM 1691 O O . SER A 1 247 ? 34.682 12.255 -19.996 1.00 91.75 247 SER A O 1
ATOM 1693 N N . GLY A 1 248 ? 34.856 14.383 -20.712 1.00 89.69 248 GLY A N 1
ATOM 1694 C CA . GLY A 1 248 ? 34.450 14.126 -22.090 1.00 89.69 248 GLY A CA 1
ATOM 1695 C C . GLY A 1 248 ? 34.535 15.372 -22.964 1.00 89.69 248 GLY A C 1
ATOM 1696 O O . GLY A 1 248 ? 35.079 16.398 -22.560 1.00 89.69 248 GLY A O 1
ATOM 1697 N N . THR A 1 249 ? 34.034 15.275 -24.193 1.00 87.88 249 THR A N 1
ATOM 1698 C CA . THR A 1 249 ? 34.217 16.329 -25.204 1.00 87.88 249 THR A CA 1
ATOM 1699 C C . THR A 1 249 ? 33.279 17.517 -24.984 1.00 87.88 249 THR A C 1
ATOM 1701 O O . THR A 1 249 ? 32.162 17.340 -24.502 1.00 87.88 249 THR A O 1
ATOM 1704 N N . THR A 1 250 ? 33.686 18.719 -25.407 1.00 89.12 250 THR A N 1
ATOM 1705 C CA . THR A 1 250 ? 32.836 19.932 -25.403 1.00 89.12 250 THR A CA 1
ATOM 1706 C C . THR A 1 250 ? 31.547 19.807 -26.228 1.00 89.12 250 THR A C 1
ATOM 1708 O O . THR A 1 250 ? 30.612 20.578 -26.022 1.00 89.12 250 THR A O 1
ATOM 1711 N N . ALA A 1 251 ? 31.452 18.825 -27.133 1.00 87.00 251 ALA A N 1
ATOM 1712 C CA . ALA A 1 251 ? 30.235 18.536 -27.895 1.00 87.00 251 ALA A CA 1
ATOM 1713 C C . ALA A 1 251 ? 29.143 17.819 -27.071 1.00 87.00 251 ALA A C 1
ATOM 1715 O O . ALA A 1 251 ? 28.007 17.718 -27.533 1.00 87.00 251 ALA A O 1
ATOM 1716 N N . GLY A 1 252 ? 29.465 17.336 -25.865 1.00 88.31 252 GLY A N 1
ATOM 1717 C CA . GLY A 1 252 ? 28.546 16.571 -25.021 1.00 88.31 252 GLY A CA 1
ATOM 1718 C C . GLY A 1 252 ? 28.327 15.137 -25.512 1.00 88.31 252 GLY A C 1
ATOM 1719 O O . GLY A 1 252 ? 29.201 14.545 -26.146 1.00 88.31 252 GLY A O 1
ATOM 1720 N N . ASN A 1 253 ? 27.149 14.584 -25.209 1.00 90.56 253 ASN A N 1
ATOM 1721 C CA . ASN A 1 253 ? 26.705 13.221 -25.536 1.00 90.56 253 ASN A CA 1
ATOM 1722 C C . ASN A 1 253 ? 27.537 12.088 -24.909 1.00 90.56 253 ASN A C 1
ATOM 1724 O O . ASN A 1 253 ? 27.431 10.933 -25.321 1.00 90.56 253 ASN A O 1
ATOM 1728 N N . THR A 1 254 ? 28.332 12.387 -23.882 1.00 93.12 254 THR A N 1
ATOM 1729 C CA . THR A 1 254 ? 28.984 11.353 -23.075 1.00 93.12 254 THR A CA 1
ATOM 1730 C C . THR A 1 254 ? 27.963 10.778 -22.096 1.00 93.12 254 THR A C 1
ATOM 1732 O O . THR A 1 254 ? 27.367 11.527 -21.321 1.00 93.12 254 THR A O 1
ATOM 1735 N N . SER A 1 255 ? 27.771 9.457 -22.103 1.00 95.25 255 SER A N 1
ATOM 1736 C CA . SER A 1 255 ? 27.010 8.771 -21.054 1.00 95.25 255 SER A CA 1
ATOM 1737 C C . SER A 1 255 ? 27.873 8.643 -19.799 1.00 95.25 255 SER A C 1
ATOM 1739 O O . SER A 1 255 ? 29.023 8.206 -19.878 1.00 95.25 255 SER A O 1
ATOM 1741 N N . VAL A 1 256 ? 27.332 9.060 -18.659 1.00 96.75 256 VAL A N 1
ATOM 1742 C CA . VAL A 1 256 ? 28.020 9.109 -17.367 1.00 96.75 256 VAL A CA 1
ATOM 1743 C C . VAL A 1 256 ? 27.155 8.499 -16.273 1.00 96.75 256 VAL A C 1
ATOM 1745 O O . VAL A 1 256 ? 25.934 8.659 -16.255 1.00 96.75 256 VAL A O 1
ATOM 1748 N N . THR A 1 257 ? 27.799 7.829 -15.327 1.00 97.38 257 THR A N 1
ATOM 1749 C CA . THR A 1 257 ? 27.181 7.315 -14.106 1.00 97.38 257 THR A CA 1
ATOM 1750 C C . THR A 1 257 ? 27.548 8.218 -12.939 1.00 97.38 257 THR A C 1
ATOM 1752 O O . THR A 1 257 ? 28.725 8.375 -12.624 1.00 97.38 257 THR A O 1
ATOM 1755 N N . ILE A 1 258 ? 26.541 8.794 -12.294 1.00 97.69 258 ILE A N 1
ATOM 1756 C CA . ILE A 1 258 ? 26.653 9.629 -11.099 1.00 97.69 258 ILE A CA 1
ATOM 1757 C C . ILE A 1 258 ? 26.338 8.752 -9.886 1.00 97.69 258 ILE A C 1
ATOM 1759 O O . ILE A 1 258 ? 25.279 8.128 -9.830 1.00 97.69 258 ILE A O 1
ATOM 1763 N N . THR A 1 259 ? 27.255 8.713 -8.922 1.00 96.50 259 THR A N 1
ATOM 1764 C CA . THR A 1 259 ? 27.104 7.984 -7.656 1.00 96.50 259 THR A CA 1
ATOM 1765 C C . THR A 1 259 ? 26.888 8.974 -6.517 1.00 96.50 259 THR A C 1
ATOM 1767 O O . THR A 1 259 ? 27.503 10.042 -6.492 1.00 96.50 259 THR A O 1
ATOM 1770 N N . GLY A 1 260 ? 26.022 8.632 -5.567 1.00 94.56 260 GLY A N 1
ATOM 1771 C CA . GLY A 1 260 ? 25.663 9.508 -4.457 1.00 94.56 260 GLY A CA 1
ATOM 1772 C C . GLY A 1 260 ? 24.790 8.828 -3.406 1.00 94.56 260 GLY A C 1
ATOM 1773 O O . GLY A 1 260 ? 24.728 7.601 -3.339 1.00 94.56 260 GLY A O 1
ATOM 1774 N N . THR A 1 261 ? 24.102 9.626 -2.593 1.00 90.69 261 THR A N 1
ATOM 1775 C CA . THR A 1 261 ? 23.072 9.161 -1.648 1.00 90.69 261 THR A CA 1
ATOM 1776 C C . THR A 1 261 ? 21.810 10.005 -1.769 1.00 90.69 261 THR A C 1
ATOM 1778 O O . THR A 1 261 ? 21.867 11.160 -2.194 1.00 90.69 261 THR A O 1
ATOM 1781 N N . SER A 1 262 ? 20.671 9.423 -1.384 1.00 89.06 262 SER A N 1
ATOM 1782 C CA . SER A 1 262 ? 19.350 10.066 -1.425 1.00 89.06 262 SER A CA 1
ATOM 1783 C C . SER A 1 262 ? 18.999 10.629 -2.810 1.00 89.06 262 SER A C 1
ATOM 1785 O O . SER A 1 262 ? 18.428 11.706 -2.920 1.00 89.06 262 SER A O 1
ATOM 1787 N N . LEU A 1 263 ? 19.353 9.901 -3.876 1.00 90.94 263 LEU A N 1
ATOM 1788 C CA . LEU A 1 263 ? 19.114 10.300 -5.270 1.00 90.94 263 LEU A CA 1
ATOM 1789 C C . LEU A 1 263 ? 17.720 9.907 -5.793 1.00 90.94 263 LEU A C 1
ATOM 1791 O O . LEU A 1 263 ? 17.358 10.251 -6.920 1.00 90.94 263 LEU A O 1
ATOM 1795 N N . SER A 1 264 ? 16.932 9.181 -4.994 1.00 87.12 264 SER A N 1
ATOM 1796 C CA . SER A 1 264 ? 15.551 8.823 -5.328 1.00 87.12 264 SER A CA 1
ATOM 1797 C C . SER A 1 264 ? 14.705 10.072 -5.577 1.00 87.12 264 SER A C 1
ATOM 1799 O O . SER A 1 264 ? 14.777 11.043 -4.827 1.00 87.12 264 SER A O 1
ATOM 1801 N N . GLY A 1 265 ? 13.881 10.043 -6.627 1.00 84.75 265 GLY A N 1
ATOM 1802 C CA . GLY A 1 265 ? 13.014 11.172 -6.971 1.00 84.75 265 GLY A CA 1
ATOM 1803 C C . GLY A 1 265 ? 13.759 12.397 -7.511 1.00 84.75 265 GLY A C 1
ATOM 1804 O O . GLY A 1 265 ? 13.225 13.499 -7.427 1.00 84.75 265 GLY A O 1
ATOM 1805 N N . ALA A 1 266 ? 14.978 12.235 -8.046 1.00 92.50 266 ALA A N 1
ATOM 1806 C CA . ALA A 1 266 ? 15.687 13.328 -8.705 1.00 92.50 266 ALA A CA 1
ATOM 1807 C C . ALA A 1 266 ? 14.823 13.975 -9.797 1.00 92.50 266 ALA A C 1
ATOM 1809 O O . ALA A 1 266 ? 14.292 13.294 -10.673 1.00 92.50 266 ALA A O 1
ATOM 1810 N N . THR A 1 267 ? 14.694 15.297 -9.723 1.00 95.00 267 THR A N 1
ATOM 1811 C CA . THR A 1 267 ? 13.893 16.120 -10.637 1.00 95.00 267 THR A CA 1
ATOM 1812 C C . THR A 1 267 ? 14.759 16.860 -11.652 1.00 95.00 267 THR A C 1
ATOM 1814 O O . THR A 1 267 ? 14.268 17.235 -12.718 1.00 95.00 267 THR A O 1
ATOM 1817 N N . ALA A 1 268 ? 16.056 17.033 -11.372 1.00 95.94 268 ALA A N 1
ATOM 1818 C CA . ALA A 1 268 ? 17.008 17.618 -12.309 1.00 95.94 268 ALA A CA 1
ATOM 1819 C C . ALA A 1 268 ? 18.430 17.075 -12.121 1.00 95.94 268 ALA A C 1
ATOM 1821 O O . ALA A 1 268 ? 18.877 16.817 -11.003 1.00 95.94 268 ALA A O 1
ATOM 1822 N N . VAL A 1 269 ? 19.157 16.976 -13.235 1.00 97.50 269 VAL A N 1
ATOM 1823 C CA . VAL A 1 269 ? 20.605 16.741 -13.291 1.00 97.50 269 VAL A CA 1
ATOM 1824 C C . VAL A 1 269 ? 21.205 17.803 -14.206 1.00 97.50 269 VAL A C 1
ATOM 1826 O O . VAL A 1 269 ? 20.727 17.988 -15.328 1.00 97.50 269 VAL A O 1
ATOM 1829 N N . THR A 1 270 ? 22.233 18.513 -13.744 1.00 97.12 270 THR A N 1
ATOM 1830 C CA . THR A 1 270 ? 22.871 19.599 -14.506 1.00 97.12 270 THR A CA 1
ATOM 1831 C C . THR A 1 270 ? 24.396 19.501 -14.496 1.00 97.12 270 THR A C 1
ATOM 1833 O O . THR A 1 270 ? 24.991 18.980 -13.554 1.00 97.12 270 THR A O 1
ATOM 1836 N N . PHE A 1 271 ? 25.015 20.033 -15.551 1.00 97.12 271 PHE A N 1
ATOM 1837 C CA . PHE A 1 271 ? 26.458 20.159 -15.752 1.00 97.12 271 PHE A CA 1
ATOM 1838 C C . PHE A 1 271 ? 26.777 21.633 -16.012 1.00 97.12 271 PHE A C 1
ATOM 1840 O O . PHE A 1 271 ? 26.331 22.192 -17.016 1.00 97.12 271 PHE A O 1
ATOM 1847 N N . GLY A 1 272 ? 27.480 22.294 -15.092 1.00 92.75 272 GLY A N 1
ATOM 1848 C CA . GLY A 1 272 ? 27.740 23.737 -15.169 1.00 92.75 272 GLY A CA 1
ATOM 1849 C C . GLY A 1 272 ? 26.458 24.578 -15.207 1.00 92.75 272 GLY A C 1
ATOM 1850 O O . GLY A 1 272 ? 26.419 25.615 -15.860 1.00 92.75 272 GLY A O 1
ATOM 1851 N N . GLY A 1 273 ? 25.377 24.090 -14.586 1.00 92.19 273 GLY A N 1
ATOM 1852 C CA . GLY A 1 273 ? 24.042 24.701 -14.639 1.00 92.19 273 GLY A CA 1
ATOM 1853 C C . GLY A 1 273 ? 23.234 24.399 -15.909 1.00 92.19 273 GLY A C 1
ATOM 1854 O O . GLY A 1 273 ? 22.055 24.738 -15.969 1.00 92.19 273 GLY A O 1
ATOM 1855 N N . THR A 1 274 ? 23.811 23.722 -16.906 1.00 95.75 274 THR A N 1
ATOM 1856 C CA . THR A 1 274 ? 23.085 23.282 -18.109 1.00 95.75 274 THR A CA 1
ATOM 1857 C C . THR A 1 274 ? 22.452 21.913 -17.867 1.00 95.75 274 THR A C 1
ATOM 1859 O O . THR A 1 274 ? 23.129 20.996 -17.404 1.00 95.75 274 THR A O 1
ATOM 1862 N N . ALA A 1 275 ? 21.161 21.751 -18.167 1.00 96.00 275 ALA A N 1
ATOM 1863 C CA . ALA A 1 275 ? 20.455 20.484 -17.970 1.00 96.00 275 ALA A CA 1
ATOM 1864 C C . ALA A 1 275 ? 21.071 19.342 -18.797 1.00 96.00 275 ALA A C 1
ATOM 1866 O O . ALA A 1 275 ? 21.446 19.533 -19.955 1.00 96.00 275 ALA A O 1
ATOM 1867 N N . ALA A 1 276 ? 21.157 18.151 -18.201 1.00 96.56 276 ALA A N 1
ATOM 1868 C CA . ALA A 1 276 ? 21.506 16.928 -18.916 1.00 96.56 276 ALA A CA 1
ATOM 1869 C C . ALA A 1 276 ? 20.534 16.690 -20.085 1.00 96.56 276 ALA A C 1
ATOM 1871 O O . ALA A 1 276 ? 19.338 16.953 -19.959 1.00 96.56 276 ALA A O 1
ATOM 1872 N N . THR A 1 277 ? 21.021 16.160 -21.211 1.00 95.62 277 THR A N 1
ATOM 1873 C CA . THR A 1 277 ? 20.159 15.859 -22.374 1.00 95.62 277 THR A CA 1
ATOM 1874 C C . THR A 1 277 ? 19.186 14.716 -22.088 1.00 95.62 277 THR A C 1
ATOM 1876 O O . THR A 1 277 ? 18.098 14.670 -22.653 1.00 95.62 277 THR A O 1
ATOM 1879 N N . SER A 1 278 ? 19.561 13.803 -21.192 1.00 94.88 278 SER A N 1
ATOM 1880 C CA . SER A 1 278 ? 18.686 12.798 -20.585 1.00 94.88 278 SER A CA 1
ATOM 1881 C C . SER A 1 278 ? 19.289 12.310 -19.270 1.00 94.88 278 SER A C 1
ATOM 1883 O O . SER A 1 278 ? 20.504 12.399 -19.069 1.00 94.88 278 SER A O 1
ATOM 1885 N N . TYR A 1 279 ? 18.456 11.776 -18.380 1.00 97.25 279 TYR A N 1
ATOM 1886 C CA . TYR A 1 279 ? 18.919 11.003 -17.233 1.00 97.25 279 TYR A CA 1
ATOM 1887 C C . TYR A 1 279 ? 17.893 9.944 -16.823 1.00 97.25 279 TYR A C 1
ATOM 1889 O O . TYR A 1 279 ? 16.718 10.008 -17.181 1.00 97.25 279 TYR A O 1
ATOM 1897 N N . THR A 1 280 ? 18.350 8.943 -16.084 1.00 95.94 280 THR A N 1
ATOM 1898 C CA . THR A 1 280 ? 17.542 7.873 -15.500 1.00 95.94 280 THR A CA 1
ATOM 1899 C C . THR A 1 280 ? 18.031 7.631 -14.081 1.00 95.94 280 THR A C 1
ATOM 1901 O O . THR A 1 280 ? 19.223 7.419 -13.861 1.00 95.94 280 THR A O 1
ATOM 1904 N N . VAL A 1 281 ? 17.113 7.661 -13.116 1.00 95.88 281 VAL A N 1
ATOM 1905 C CA . VAL A 1 281 ? 17.408 7.285 -11.729 1.00 95.88 281 VAL A CA 1
ATOM 1906 C C . VAL A 1 281 ? 17.401 5.762 -11.649 1.00 95.88 281 VAL A C 1
ATOM 1908 O O . VAL A 1 281 ? 16.357 5.140 -11.821 1.00 95.88 281 VAL A O 1
ATOM 1911 N N . ASN A 1 282 ? 18.570 5.155 -11.447 1.00 92.19 282 ASN A N 1
ATOM 1912 C CA . ASN A 1 282 ? 18.715 3.699 -11.418 1.00 92.19 282 ASN A CA 1
ATOM 1913 C C . ASN A 1 282 ? 18.453 3.126 -10.020 1.00 92.19 282 ASN A C 1
ATOM 1915 O O . ASN A 1 282 ? 17.928 2.024 -9.894 1.00 92.19 282 ASN A O 1
ATOM 1919 N N . SER A 1 283 ? 18.841 3.855 -8.973 1.00 90.62 283 SER A N 1
ATOM 1920 C CA . SER A 1 283 ? 18.652 3.479 -7.569 1.00 90.62 283 SER A CA 1
ATOM 1921 C C . SER A 1 283 ? 18.761 4.722 -6.666 1.00 90.62 283 SER A C 1
ATOM 1923 O O . SER A 1 283 ? 19.137 5.793 -7.152 1.00 90.62 283 SER A O 1
ATOM 1925 N N . PRO A 1 284 ? 18.531 4.608 -5.341 1.00 87.12 284 PRO A N 1
ATOM 1926 C CA . PRO A 1 284 ? 18.772 5.704 -4.395 1.00 87.12 284 PRO A CA 1
ATOM 1927 C C . PRO A 1 284 ? 20.220 6.226 -4.356 1.00 87.12 284 PRO A C 1
ATOM 1929 O O . PRO A 1 284 ? 20.478 7.248 -3.719 1.00 87.12 284 PRO A O 1
ATOM 1932 N N . THR A 1 285 ? 21.170 5.535 -4.995 1.00 94.19 285 THR A N 1
ATOM 1933 C CA . THR A 1 285 ? 22.602 5.867 -4.984 1.00 94.19 285 THR A CA 1
ATOM 1934 C C . THR A 1 285 ? 23.212 6.046 -6.372 1.00 94.19 285 THR A C 1
ATOM 1936 O O . THR A 1 285 ? 24.397 6.370 -6.462 1.00 94.19 285 THR A O 1
ATOM 1939 N N . LEU A 1 286 ? 22.445 5.847 -7.453 1.00 96.00 286 LEU A N 1
ATOM 1940 C CA . LEU A 1 286 ? 22.995 5.800 -8.808 1.00 96.00 286 LEU A CA 1
ATOM 1941 C C . LEU A 1 286 ? 22.051 6.419 -9.848 1.00 96.00 286 LEU A C 1
ATOM 1943 O O . LEU A 1 286 ? 20.874 6.063 -9.935 1.00 96.00 286 LEU A O 1
ATOM 1947 N N . ILE A 1 287 ? 22.591 7.326 -10.663 1.00 97.38 287 ILE A N 1
ATOM 1948 C CA . ILE A 1 287 ? 21.918 7.952 -11.810 1.00 97.38 287 ILE A CA 1
ATOM 1949 C C . ILE A 1 287 ? 22.779 7.755 -13.056 1.00 97.38 287 ILE A C 1
ATOM 1951 O O . ILE A 1 287 ? 23.982 8.004 -13.030 1.00 97.38 287 ILE A O 1
ATOM 1955 N N . THR A 1 288 ? 22.159 7.387 -14.171 1.00 97.44 288 THR A N 1
ATOM 1956 C CA . THR A 1 288 ? 22.786 7.440 -15.496 1.00 97.44 288 THR A CA 1
ATOM 1957 C C . THR A 1 288 ? 22.322 8.707 -16.197 1.00 97.44 288 THR A C 1
ATOM 1959 O O . THR A 1 288 ? 21.121 8.939 -16.293 1.00 97.44 288 THR A O 1
ATOM 1962 N N . ALA A 1 289 ? 23.245 9.535 -16.680 1.00 96.81 289 ALA A N 1
ATOM 1963 C CA . ALA A 1 289 ? 22.942 10.788 -17.367 1.00 96.81 289 ALA A CA 1
ATOM 1964 C C . ALA A 1 289 ? 23.727 10.914 -18.676 1.00 96.81 289 ALA A C 1
ATOM 1966 O O . ALA A 1 289 ? 24.766 10.282 -18.858 1.00 96.81 289 ALA A O 1
ATOM 1967 N N . THR A 1 290 ? 23.237 11.753 -19.584 1.00 96.94 290 THR A N 1
ATOM 1968 C CA . THR A 1 290 ? 23.939 12.115 -20.820 1.00 96.94 290 THR A CA 1
ATOM 1969 C C . THR A 1 290 ? 24.331 13.589 -20.765 1.00 96.94 290 THR A C 1
ATOM 1971 O O . THR A 1 290 ? 23.487 14.453 -20.507 1.00 96.94 290 THR A O 1
ATOM 1974 N N . THR A 1 291 ? 25.618 13.883 -20.968 1.00 96.25 291 THR A N 1
ATOM 1975 C CA . THR A 1 291 ? 26.145 15.248 -20.830 1.00 96.25 291 THR A CA 1
ATOM 1976 C C . THR A 1 291 ? 25.665 16.174 -21.955 1.00 96.25 291 THR A C 1
ATOM 1978 O O . THR A 1 291 ? 25.600 15.756 -23.116 1.00 96.25 291 THR A O 1
ATOM 1981 N N . PRO A 1 292 ? 25.335 17.442 -21.649 1.00 96.44 292 PRO A N 1
ATOM 1982 C CA . PRO A 1 292 ? 25.026 18.441 -22.666 1.00 96.44 292 PRO A CA 1
ATOM 1983 C C . PRO A 1 292 ? 26.301 18.954 -23.349 1.00 96.44 292 PRO A C 1
ATOM 1985 O O . PRO A 1 292 ? 27.413 18.722 -22.873 1.00 96.44 292 PRO A O 1
ATOM 1988 N N . ALA A 1 293 ? 26.146 19.685 -24.454 1.00 91.94 293 ALA A N 1
ATOM 1989 C CA . ALA A 1 293 ? 27.244 20.468 -25.020 1.00 91.94 293 ALA A CA 1
ATOM 1990 C C . ALA A 1 293 ? 27.602 21.631 -24.076 1.00 91.94 293 ALA A C 1
ATOM 1992 O O . ALA A 1 293 ? 26.710 22.305 -23.558 1.00 91.94 293 ALA A O 1
ATOM 1993 N N . HIS A 1 294 ? 28.897 21.874 -23.857 1.00 92.56 294 HIS A N 1
ATOM 1994 C CA . HIS A 1 294 ? 29.381 22.894 -22.923 1.00 92.56 294 HIS A CA 1
ATOM 1995 C C . HIS A 1 294 ? 30.775 23.407 -23.323 1.00 92.56 294 HIS A C 1
ATOM 1997 O O . HIS A 1 294 ? 31.551 22.709 -23.979 1.00 92.56 294 HIS A O 1
ATOM 2003 N N . ALA A 1 295 ? 31.119 24.634 -22.918 1.00 89.94 295 ALA A N 1
ATOM 2004 C CA . ALA A 1 295 ? 32.464 25.185 -23.093 1.00 89.94 295 ALA A CA 1
ATOM 2005 C C . ALA A 1 295 ? 33.525 24.366 -22.331 1.00 89.94 295 ALA A C 1
ATOM 2007 O O . ALA A 1 295 ? 33.218 23.725 -21.325 1.00 89.94 295 ALA A O 1
ATOM 2008 N N . ALA A 1 296 ? 34.775 24.407 -22.802 1.00 88.56 296 ALA A N 1
ATOM 2009 C CA . ALA A 1 296 ? 35.874 23.677 -22.175 1.00 88.56 296 ALA A CA 1
ATOM 2010 C C . ALA A 1 296 ? 36.173 24.195 -20.761 1.00 88.56 296 ALA A C 1
ATOM 2012 O O . ALA A 1 296 ? 36.202 25.404 -20.531 1.00 88.56 296 ALA A O 1
ATOM 2013 N N . GLY A 1 297 ? 36.438 23.274 -19.837 1.00 92.19 297 GLY A N 1
ATOM 2014 C CA . GLY A 1 297 ? 36.700 23.567 -18.432 1.00 92.19 297 GLY A CA 1
ATOM 2015 C C . GLY A 1 297 ? 36.073 22.540 -17.491 1.00 92.19 297 GLY A C 1
ATOM 2016 O O . GLY A 1 297 ? 35.248 21.718 -17.897 1.00 92.19 297 GLY A O 1
ATOM 2017 N N . ALA A 1 298 ? 36.493 22.584 -16.228 1.00 93.56 298 ALA A N 1
ATOM 2018 C CA . ALA A 1 298 ? 35.826 21.852 -15.161 1.00 93.56 298 ALA A CA 1
ATOM 2019 C C . ALA A 1 298 ? 34.504 22.545 -14.815 1.00 93.56 298 ALA A C 1
ATOM 2021 O O . ALA A 1 298 ? 34.437 23.775 -14.767 1.00 93.56 298 ALA A O 1
ATOM 2022 N N . VAL A 1 299 ? 33.458 21.753 -14.608 1.00 96.69 299 VAL A N 1
ATOM 2023 C CA . VAL A 1 299 ? 32.133 22.237 -14.239 1.00 96.69 299 VAL A CA 1
ATOM 2024 C C . VAL A 1 299 ? 31.584 21.469 -13.053 1.00 96.69 299 VAL A C 1
ATOM 2026 O O . VAL A 1 299 ? 31.898 20.296 -12.832 1.00 96.69 299 VAL A O 1
ATOM 2029 N N . ASP A 1 300 ? 30.708 22.138 -12.322 1.00 97.00 300 ASP A N 1
ATOM 2030 C CA . ASP A 1 300 ? 29.948 21.536 -11.242 1.00 97.00 300 ASP A CA 1
ATOM 2031 C C . ASP A 1 300 ? 28.891 20.580 -11.802 1.00 97.00 300 ASP A C 1
ATOM 2033 O O . ASP A 1 300 ? 28.224 20.880 -12.796 1.00 97.00 300 ASP A O 1
ATOM 2037 N N . VAL A 1 301 ? 28.723 19.431 -11.152 1.00 97.06 301 VAL A N 1
ATOM 2038 C CA . VAL A 1 301 ? 27.628 18.498 -11.439 1.00 97.06 301 VAL A CA 1
ATOM 2039 C C . VAL A 1 301 ? 26.629 18.604 -10.304 1.00 97.06 301 VAL A C 1
ATOM 2041 O O . VAL A 1 301 ? 26.993 18.354 -9.156 1.00 97.06 301 VAL A O 1
ATOM 2044 N N . ALA A 1 302 ? 25.385 18.965 -10.609 1.00 96.56 302 ALA A N 1
ATOM 2045 C CA . ALA A 1 302 ? 24.348 19.085 -9.594 1.00 96.56 302 ALA A CA 1
ATOM 2046 C C . ALA A 1 302 ? 23.195 18.115 -9.838 1.00 96.56 302 ALA A C 1
ATOM 2048 O O . ALA A 1 302 ? 22.725 17.972 -10.968 1.00 96.56 302 ALA A O 1
ATOM 2049 N N . VAL A 1 303 ? 22.723 17.488 -8.761 1.00 97.50 303 VAL A N 1
ATOM 2050 C CA . VAL A 1 303 ? 21.502 16.675 -8.743 1.00 97.50 303 VAL A CA 1
ATOM 2051 C C . VAL A 1 303 ? 20.518 17.309 -7.769 1.00 97.50 303 VAL A C 1
ATOM 2053 O O . VAL A 1 303 ? 20.856 17.541 -6.607 1.00 97.50 303 VAL A O 1
ATOM 2056 N N . THR A 1 304 ? 19.303 17.575 -8.239 1.00 94.75 304 THR A N 1
ATOM 2057 C CA . THR A 1 304 ? 18.216 18.149 -7.439 1.00 94.75 304 THR A CA 1
ATOM 2058 C C . THR A 1 304 ? 17.161 17.089 -7.163 1.00 94.75 304 THR A C 1
ATOM 2060 O O . THR A 1 304 ? 16.718 16.388 -8.071 1.00 94.75 304 THR A O 1
ATOM 2063 N N . THR A 1 305 ? 16.745 16.996 -5.905 1.00 92.38 305 THR A N 1
ATOM 2064 C CA . THR A 1 305 ? 15.682 16.117 -5.401 1.00 92.38 305 THR A CA 1
ATOM 2065 C C . THR A 1 305 ? 14.720 16.948 -4.538 1.00 92.38 305 THR A C 1
ATOM 2067 O O . THR A 1 305 ? 15.044 18.093 -4.202 1.00 92.38 305 THR A O 1
ATOM 2070 N N . PRO A 1 306 ? 13.569 16.403 -4.104 1.00 87.06 306 PRO A N 1
ATOM 2071 C CA . PRO A 1 306 ? 12.711 17.065 -3.119 1.00 87.06 306 PRO A CA 1
ATOM 2072 C C . PRO A 1 306 ? 13.418 17.430 -1.800 1.00 87.06 306 PRO A C 1
ATOM 2074 O O . PRO A 1 306 ? 12.997 18.369 -1.133 1.00 87.06 306 PRO A O 1
ATOM 2077 N N . GLY A 1 307 ? 14.502 16.730 -1.433 1.00 84.25 307 GLY A N 1
ATOM 2078 C CA . GLY A 1 307 ? 15.309 17.020 -0.239 1.00 84.25 307 GLY A CA 1
ATOM 2079 C C . GLY A 1 307 ? 16.353 18.126 -0.412 1.00 84.25 307 GLY A C 1
ATOM 2080 O O . GLY A 1 307 ? 17.063 18.445 0.536 1.00 84.25 307 GLY A O 1
ATOM 2081 N N . GLY A 1 308 ? 16.480 18.713 -1.605 1.00 89.69 308 GLY A N 1
ATOM 2082 C CA . GLY A 1 308 ? 17.444 19.772 -1.909 1.00 89.69 308 GLY A CA 1
ATOM 2083 C C . GLY A 1 308 ? 18.351 19.431 -3.090 1.00 89.69 308 GLY A C 1
ATOM 2084 O O . GLY A 1 308 ? 18.072 18.519 -3.868 1.00 89.69 308 GLY A O 1
ATOM 2085 N N . SER A 1 309 ? 19.444 20.183 -3.243 1.00 91.75 309 SER A N 1
ATOM 2086 C CA . SER A 1 309 ? 20.420 19.978 -4.323 1.00 91.75 309 SER A CA 1
ATOM 2087 C C . SER A 1 309 ? 21.787 19.591 -3.777 1.00 91.75 309 SER A C 1
ATOM 2089 O O . SER A 1 309 ? 22.291 20.217 -2.848 1.00 91.75 309 SER A O 1
ATOM 2091 N N . ALA A 1 310 ? 22.394 18.587 -4.397 1.00 95.31 310 ALA A N 1
ATOM 2092 C CA . ALA A 1 310 ? 23.769 18.178 -4.166 1.00 95.31 310 ALA A CA 1
ATOM 2093 C C . ALA A 1 310 ? 24.635 18.685 -5.309 1.00 95.31 310 ALA A C 1
ATOM 2095 O O . ALA A 1 310 ? 24.251 18.528 -6.466 1.00 95.31 310 ALA A O 1
ATOM 2096 N N . ILE A 1 311 ? 25.800 19.250 -4.994 1.00 95.94 311 ILE A N 1
ATOM 2097 C CA . ILE A 1 311 ? 26.753 19.746 -5.987 1.00 95.94 311 ILE A CA 1
ATOM 2098 C C . ILE A 1 311 ? 28.082 19.025 -5.787 1.00 95.94 311 ILE A C 1
ATOM 2100 O O . ILE A 1 311 ? 28.696 19.126 -4.728 1.00 95.94 311 ILE A O 1
ATOM 2104 N N . LEU A 1 312 ? 28.536 18.323 -6.820 1.00 96.69 312 LEU A N 1
ATOM 2105 C CA . LEU A 1 312 ? 29.915 17.875 -6.942 1.00 96.69 312 LEU A CA 1
ATOM 2106 C C . LEU A 1 312 ? 30.696 18.955 -7.690 1.00 96.69 312 LEU A C 1
ATOM 2108 O O . LEU A 1 312 ? 30.645 19.038 -8.923 1.00 96.69 312 LEU A O 1
ATOM 2112 N N . SER A 1 313 ? 31.387 19.808 -6.933 1.00 94.94 313 SER A N 1
ATOM 2113 C CA . SER A 1 313 ? 32.150 20.916 -7.505 1.00 94.94 313 SER A CA 1
ATOM 2114 C C . SER A 1 313 ? 33.274 20.418 -8.406 1.00 94.94 313 SER A C 1
ATOM 2116 O O . SER A 1 313 ? 34.023 19.522 -8.016 1.00 94.94 313 SER A O 1
ATOM 2118 N N . ASN A 1 314 ? 33.403 21.001 -9.600 1.00 93.31 314 ASN A N 1
ATOM 2119 C CA . ASN A 1 314 ? 34.341 20.557 -10.639 1.00 93.31 314 ASN A CA 1
ATOM 2120 C C . ASN A 1 314 ? 34.253 19.047 -10.949 1.00 93.31 314 ASN A C 1
ATOM 2122 O O . ASN A 1 314 ? 35.243 18.432 -11.347 1.00 93.31 314 ASN A O 1
ATOM 2126 N N . GLY A 1 315 ? 33.078 18.441 -10.744 1.00 91.38 315 GLY A N 1
ATOM 2127 C CA . GLY A 1 315 ? 32.875 17.000 -10.851 1.00 91.38 315 GLY A CA 1
ATOM 2128 C C . GLY A 1 315 ? 33.101 16.444 -12.251 1.00 91.38 315 GLY A C 1
ATOM 2129 O O . GLY A 1 315 ? 33.488 15.287 -12.387 1.00 91.38 315 GLY A O 1
ATOM 2130 N N . TYR A 1 316 ? 32.897 17.253 -13.291 1.00 96.88 316 TYR A N 1
ATOM 2131 C CA . TYR A 1 316 ? 33.069 16.823 -14.674 1.00 96.88 316 TYR A CA 1
ATOM 2132 C C . TYR A 1 316 ? 33.886 17.833 -15.474 1.00 96.88 316 TYR A C 1
ATOM 2134 O O . TYR A 1 316 ? 33.671 19.038 -15.372 1.00 96.88 316 TYR A O 1
ATOM 2142 N N . THR A 1 317 ? 34.817 17.352 -16.299 1.00 95.81 317 THR A N 1
ATOM 2143 C CA . THR A 1 317 ? 35.646 18.217 -17.152 1.00 95.81 317 THR A CA 1
ATOM 2144 C C . THR A 1 317 ? 35.283 18.071 -18.623 1.00 95.81 317 THR A C 1
ATOM 2146 O O . THR A 1 317 ? 35.460 17.007 -19.220 1.00 95.81 317 THR A O 1
ATOM 2149 N N . PHE A 1 318 ? 34.857 19.175 -19.233 1.00 93.38 318 PHE A N 1
ATOM 2150 C CA . PHE A 1 318 ? 34.739 19.290 -20.680 1.00 93.38 318 PHE A CA 1
ATOM 2151 C C . PHE A 1 318 ? 36.109 19.615 -21.274 1.00 93.38 318 PHE A C 1
ATOM 2153 O O . PHE A 1 318 ? 36.666 20.691 -21.052 1.00 93.38 318 PHE A O 1
ATOM 2160 N N . SER A 1 319 ? 36.680 18.677 -22.020 1.00 87.12 319 SER A N 1
ATOM 2161 C CA . SER A 1 319 ? 37.965 18.856 -22.693 1.00 87.12 319 SER A CA 1
ATOM 2162 C C . SER A 1 319 ? 37.755 19.404 -24.100 1.00 87.12 319 SER A C 1
ATOM 2164 O O . SER A 1 319 ? 37.015 18.825 -24.900 1.00 87.12 319 SER A O 1
ATOM 2166 N N . ALA A 1 320 ? 38.424 20.520 -24.402 1.00 84.06 320 ALA A N 1
ATOM 2167 C CA . ALA A 1 320 ? 38.564 20.980 -25.776 1.00 84.06 320 ALA A CA 1
ATOM 2168 C C . ALA A 1 320 ? 39.311 19.916 -26.594 1.00 84.06 320 ALA A C 1
ATOM 2170 O O . ALA A 1 320 ? 40.192 19.241 -26.048 1.00 84.06 320 ALA A O 1
ATOM 2171 N N . PRO A 1 321 ? 39.003 19.772 -27.891 1.00 81.00 321 PRO A N 1
ATOM 2172 C CA . PRO A 1 321 ? 39.810 18.929 -28.748 1.00 81.00 321 PRO A CA 1
ATOM 2173 C C . PRO A 1 321 ? 41.262 19.434 -28.778 1.00 81.00 321 PRO A C 1
ATOM 2175 O O . PRO A 1 321 ? 41.524 20.637 -28.723 1.00 81.00 321 PRO A O 1
ATOM 2178 N N . THR A 1 322 ? 42.209 18.508 -28.856 1.00 85.50 322 THR A N 1
ATOM 2179 C CA . THR A 1 322 ? 43.645 18.751 -29.009 1.00 85.50 322 THR A CA 1
ATOM 2180 C C . THR A 1 322 ? 44.109 18.290 -30.386 1.00 85.50 322 THR A C 1
ATOM 2182 O O . THR A 1 322 ? 43.383 17.598 -31.105 1.00 85.50 322 THR A O 1
ATOM 2185 N N . VAL A 1 323 ? 45.327 18.669 -30.782 1.00 87.06 323 VAL A N 1
ATOM 2186 C CA . VAL A 1 323 ? 45.921 18.147 -32.020 1.00 87.06 323 VAL A CA 1
ATOM 2187 C C . VAL A 1 323 ? 46.088 16.622 -31.925 1.00 87.06 323 VAL A C 1
ATOM 2189 O O . VAL A 1 323 ? 46.259 16.099 -30.819 1.00 87.06 323 VAL A O 1
ATOM 2192 N N . PRO A 1 324 ? 46.038 15.878 -33.045 1.00 92.19 324 PRO A N 1
ATOM 2193 C CA . PRO A 1 324 ? 46.155 14.423 -33.012 1.00 92.19 324 PRO A CA 1
ATOM 2194 C C . PRO A 1 324 ? 47.509 13.960 -32.458 1.00 92.19 324 PRO A C 1
ATOM 2196 O O . PRO A 1 324 ? 48.503 14.690 -32.503 1.00 92.19 324 PRO A O 1
ATOM 2199 N N . GLY A 1 325 ? 47.571 12.716 -31.980 1.00 90.94 325 GLY A N 1
ATOM 2200 C CA . GLY A 1 325 ? 48.844 12.075 -31.646 1.00 90.94 325 GLY A CA 1
ATOM 2201 C C . GLY A 1 325 ? 49.746 11.875 -32.873 1.00 90.94 325 GLY A C 1
ATOM 2202 O O . GLY A 1 325 ? 49.351 12.136 -34.011 1.00 90.94 325 GLY A O 1
ATOM 2203 N N . ALA A 1 326 ? 50.956 11.357 -32.655 1.00 92.12 326 ALA A N 1
ATOM 2204 C CA . ALA A 1 326 ? 51.846 11.001 -33.756 1.00 92.12 326 ALA A CA 1
ATOM 2205 C C . ALA A 1 326 ? 51.322 9.766 -34.520 1.00 92.12 326 ALA A C 1
ATOM 2207 O O . ALA A 1 326 ? 50.976 8.761 -33.889 1.00 92.12 326 ALA A O 1
ATOM 2208 N N . PRO A 1 327 ? 51.274 9.798 -35.863 1.00 95.38 327 PRO A N 1
ATOM 2209 C CA . PRO A 1 327 ? 51.062 8.604 -36.675 1.00 95.38 327 PRO A CA 1
ATOM 2210 C C . PRO A 1 327 ? 52.153 7.557 -36.430 1.00 95.38 327 PRO A C 1
ATOM 2212 O O . PRO A 1 327 ? 53.295 7.889 -36.103 1.00 95.38 327 PRO A O 1
ATOM 2215 N N . THR A 1 328 ? 51.827 6.284 -36.645 1.00 95.69 328 THR A N 1
ATOM 2216 C CA . THR A 1 328 ? 52.838 5.214 -36.628 1.00 95.69 328 THR A CA 1
ATOM 2217 C C . THR A 1 328 ? 53.384 5.034 -38.039 1.00 95.69 328 THR A C 1
ATOM 2219 O O . THR A 1 328 ? 52.624 4.699 -38.947 1.00 95.69 328 THR A O 1
ATOM 2222 N N . ILE A 1 329 ? 54.683 5.275 -38.240 1.00 96.38 329 ILE A N 1
ATOM 2223 C CA . ILE A 1 329 ? 55.312 5.177 -39.562 1.00 96.38 329 ILE A CA 1
ATOM 2224 C C . ILE A 1 329 ? 55.321 3.727 -40.059 1.00 96.38 329 ILE A C 1
ATOM 2226 O O . ILE A 1 329 ? 55.606 2.802 -39.300 1.00 96.38 329 ILE A O 1
ATOM 2230 N N . GLY A 1 330 ? 54.984 3.534 -41.330 1.00 90.31 330 GLY A N 1
ATOM 2231 C CA . GLY A 1 330 ? 55.147 2.274 -42.043 1.00 90.31 330 GLY A CA 1
ATOM 2232 C C . GLY A 1 330 ? 56.451 2.273 -42.837 1.00 90.31 330 GLY A C 1
ATOM 2233 O O . GLY A 1 330 ? 57.487 2.760 -42.383 1.00 90.31 330 GLY A O 1
ATOM 2234 N N . THR A 1 331 ? 56.405 1.725 -44.044 1.00 89.12 331 THR A N 1
ATOM 2235 C CA . THR A 1 331 ? 57.550 1.652 -44.955 1.00 89.12 331 THR A CA 1
ATOM 2236 C C . THR A 1 331 ? 57.515 2.758 -46.009 1.00 89.12 331 THR A C 1
ATOM 2238 O O . THR A 1 331 ? 56.453 3.115 -46.530 1.00 89.12 331 THR A O 1
ATOM 2241 N N . ALA A 1 332 ? 58.698 3.274 -46.345 1.00 92.06 332 ALA A N 1
ATOM 2242 C CA . ALA A 1 332 ? 58.936 4.110 -47.514 1.00 92.06 332 ALA A CA 1
ATOM 2243 C C . ALA A 1 332 ? 59.481 3.254 -48.667 1.00 92.06 332 ALA A C 1
ATOM 2245 O O . ALA A 1 332 ? 60.327 2.384 -48.445 1.00 92.06 332 ALA A O 1
ATOM 2246 N N . THR A 1 333 ? 59.017 3.514 -49.891 1.00 87.62 333 THR A N 1
ATOM 2247 C CA . THR A 1 333 ? 59.455 2.837 -51.125 1.00 87.62 333 THR A CA 1
ATOM 2248 C C . THR A 1 333 ? 59.852 3.880 -52.170 1.00 87.62 333 THR A C 1
ATOM 2250 O O . THR A 1 333 ? 59.046 4.752 -52.492 1.00 87.62 333 THR A O 1
ATOM 2253 N N . ALA A 1 334 ? 61.083 3.810 -52.686 1.00 83.25 334 ALA A N 1
ATOM 2254 C CA . ALA A 1 334 ? 61.585 4.735 -53.707 1.00 83.25 334 ALA A CA 1
ATOM 2255 C C . ALA A 1 334 ? 60.945 4.496 -55.086 1.00 83.25 334 ALA A C 1
ATOM 2257 O O . ALA A 1 334 ? 60.696 3.357 -55.480 1.00 83.25 334 ALA A O 1
ATOM 2258 N N . GLY A 1 335 ? 60.727 5.586 -55.817 1.00 79.62 335 GLY A N 1
ATOM 2259 C CA . GLY A 1 335 ? 60.412 5.634 -57.243 1.00 79.62 335 GLY A CA 1
ATOM 2260 C C . GLY A 1 335 ? 61.395 6.550 -57.981 1.00 79.62 335 GLY A C 1
ATOM 2261 O O . GLY A 1 335 ? 62.463 6.861 -57.461 1.00 79.62 335 GLY A O 1
ATOM 2262 N N . ASP A 1 336 ? 61.038 6.977 -59.187 1.00 78.12 336 ASP A N 1
ATOM 2263 C CA . ASP A 1 336 ? 61.818 7.938 -59.976 1.00 78.12 336 ASP A CA 1
ATOM 2264 C C . ASP A 1 336 ? 61.491 9.360 -59.523 1.00 78.12 336 ASP A C 1
ATOM 2266 O O . ASP A 1 336 ? 60.341 9.784 -59.604 1.00 78.12 336 ASP A O 1
ATOM 2270 N N . GLU A 1 337 ? 62.471 10.053 -58.951 1.00 84.25 337 GLU A N 1
ATOM 2271 C CA . GLU A 1 337 ? 62.315 11.380 -58.340 1.00 84.25 337 GLU A CA 1
ATOM 2272 C C . GLU A 1 337 ? 61.209 11.480 -57.264 1.00 84.25 337 GLU A C 1
ATOM 2274 O O . GLU A 1 337 ? 60.701 12.557 -56.947 1.00 84.25 337 GLU A O 1
ATOM 2279 N N . GLN A 1 338 ? 60.811 10.356 -56.663 1.00 88.56 338 GLN A N 1
ATOM 2280 C CA . GLN A 1 338 ? 59.724 10.305 -55.681 1.00 88.56 338 GLN A CA 1
ATOM 2281 C C . GLN A 1 338 ? 59.867 9.132 -54.705 1.00 88.56 338 GLN A C 1
ATOM 2283 O O . GLN A 1 338 ? 60.652 8.211 -54.926 1.00 88.56 338 GLN A O 1
ATOM 2288 N N . ALA A 1 339 ? 59.083 9.128 -53.628 1.00 89.19 339 ALA A N 1
ATOM 2289 C CA . ALA A 1 339 ? 58.926 7.980 -52.737 1.00 89.19 339 ALA A CA 1
ATOM 2290 C C . ALA A 1 339 ? 57.491 7.888 -52.195 1.00 89.19 339 ALA A C 1
ATOM 2292 O O . ALA A 1 339 ? 56.870 8.906 -51.897 1.00 89.19 339 ALA A O 1
ATOM 2293 N N . SER A 1 340 ? 56.963 6.671 -52.047 1.00 91.75 340 SER A N 1
ATOM 2294 C CA . SER A 1 340 ? 55.655 6.407 -51.429 1.00 91.75 340 SER A CA 1
ATOM 2295 C C . SER A 1 340 ? 55.834 5.959 -49.981 1.00 91.75 340 SER A C 1
ATOM 2297 O O . SER A 1 340 ? 56.634 5.061 -49.715 1.00 91.75 340 SER A O 1
ATOM 2299 N N . VAL A 1 341 ? 55.109 6.578 -49.049 1.00 95.44 341 VAL A N 1
ATOM 2300 C CA . VAL A 1 341 ? 55.244 6.367 -47.602 1.00 95.44 341 VAL A CA 1
ATOM 2301 C C . VAL A 1 341 ? 53.930 5.852 -47.021 1.00 95.44 341 VAL A C 1
ATOM 2303 O O . VAL A 1 341 ? 52.895 6.521 -47.095 1.00 95.44 341 VAL A O 1
ATOM 2306 N N . THR A 1 342 ? 53.977 4.663 -46.421 1.00 94.81 342 THR A N 1
ATOM 2307 C CA . THR A 1 342 ? 52.858 4.067 -45.675 1.00 94.81 342 THR A CA 1
ATOM 2308 C C . THR A 1 342 ? 52.940 4.420 -44.186 1.00 94.81 342 THR A C 1
ATOM 2310 O O . THR A 1 342 ? 54.016 4.710 -43.666 1.00 94.81 342 THR A O 1
ATOM 2313 N N . PHE A 1 343 ? 51.805 4.436 -43.490 1.00 96.25 343 PHE A N 1
ATOM 2314 C CA . PHE A 1 343 ? 51.675 4.746 -42.064 1.00 96.25 343 PHE A CA 1
ATOM 2315 C C . PHE A 1 343 ? 50.292 4.326 -41.546 1.00 96.25 343 PHE A C 1
ATOM 2317 O O . PHE A 1 343 ? 49.347 4.165 -42.314 1.00 96.25 343 PHE A O 1
ATOM 2324 N N . THR A 1 344 ? 50.163 4.183 -40.229 1.00 95.75 344 THR A N 1
ATOM 2325 C CA . THR A 1 344 ? 48.879 3.985 -39.538 1.00 95.75 344 THR A CA 1
ATOM 2326 C C . THR A 1 344 ? 48.489 5.260 -38.798 1.00 95.75 344 THR A C 1
ATOM 2328 O O . THR A 1 344 ? 49.353 5.983 -38.288 1.00 95.75 344 THR A O 1
ATOM 2331 N N . ALA A 1 345 ? 47.186 5.546 -38.746 1.00 93.50 345 ALA A N 1
ATOM 2332 C CA . ALA A 1 345 ? 46.648 6.696 -38.032 1.00 93.50 345 ALA A CA 1
ATOM 2333 C C . ALA A 1 345 ? 47.089 6.717 -36.546 1.00 93.50 345 ALA A C 1
ATOM 2335 O O . ALA A 1 345 ? 47.318 5.658 -35.959 1.00 93.50 345 ALA A O 1
ATOM 2336 N N . PRO A 1 346 ? 47.204 7.906 -35.927 1.00 92.31 346 PRO A N 1
ATOM 2337 C CA . PRO A 1 346 ? 47.491 8.041 -34.504 1.00 92.31 346 PRO A CA 1
ATOM 2338 C C . PRO A 1 346 ? 46.485 7.294 -33.627 1.00 92.31 346 PRO A C 1
ATOM 2340 O O . PRO A 1 346 ? 45.294 7.267 -33.933 1.00 92.31 346 PRO A O 1
ATOM 2343 N N . ALA A 1 347 ? 46.946 6.783 -32.483 1.00 87.69 347 ALA A N 1
ATOM 2344 C CA . ALA A 1 347 ? 46.081 6.131 -31.494 1.00 87.69 347 ALA A CA 1
ATOM 2345 C C . ALA A 1 347 ? 45.019 7.077 -30.897 1.00 87.69 347 ALA A C 1
ATOM 2347 O O . ALA A 1 347 ? 43.967 6.627 -30.452 1.00 87.69 347 ALA A O 1
ATOM 2348 N N . THR A 1 348 ? 45.279 8.387 -30.893 1.00 85.75 348 THR A N 1
ATOM 2349 C CA . THR A 1 348 ? 44.327 9.414 -30.460 1.00 85.75 348 THR A CA 1
ATOM 2350 C C . THR A 1 348 ? 44.184 10.487 -31.539 1.00 85.75 348 THR A C 1
ATOM 2352 O O . THR A 1 348 ? 45.166 11.031 -32.043 1.00 85.75 348 THR A O 1
ATOM 2355 N N . ASN A 1 349 ? 42.946 10.832 -31.890 1.00 87.38 349 ASN A N 1
ATOM 2356 C CA . ASN A 1 349 ? 42.635 11.937 -32.807 1.00 87.38 349 ASN A CA 1
ATOM 2357 C C . ASN A 1 349 ? 42.526 13.298 -32.087 1.00 87.38 349 ASN A C 1
ATOM 2359 O O . ASN A 1 349 ? 42.208 14.306 -32.713 1.00 87.38 349 ASN A O 1
ATOM 2363 N N . GLY A 1 350 ? 42.756 13.316 -30.770 1.00 81.50 350 GLY A N 1
ATOM 2364 C CA . GLY A 1 350 ? 42.615 14.503 -29.930 1.00 81.50 350 GLY A CA 1
ATOM 2365 C C . GLY A 1 350 ? 41.165 14.963 -29.738 1.00 81.50 350 GLY A C 1
ATOM 2366 O O . GLY A 1 350 ? 40.941 16.101 -29.363 1.00 81.50 350 GLY A O 1
ATOM 2367 N N . GLY A 1 351 ? 40.158 14.124 -29.999 1.00 77.50 351 GLY A N 1
ATOM 2368 C CA . GLY A 1 351 ? 38.742 14.477 -29.811 1.00 77.50 351 GLY A CA 1
ATOM 2369 C C . GLY A 1 351 ? 38.096 15.222 -30.987 1.00 77.50 351 GLY A C 1
ATOM 2370 O O . GLY A 1 351 ? 36.894 15.465 -30.950 1.00 77.50 351 GLY A O 1
ATOM 2371 N N . SER A 1 352 ? 38.854 15.517 -32.048 1.00 82.56 352 SER A N 1
ATOM 2372 C CA . SER A 1 352 ? 38.354 16.028 -33.333 1.00 82.56 352 SER A CA 1
ATOM 2373 C C . SER A 1 352 ? 38.758 15.097 -34.475 1.00 82.56 352 SER A C 1
ATOM 2375 O O . SER A 1 352 ? 39.845 14.523 -34.463 1.00 82.56 352 SER A O 1
ATOM 2377 N N . ALA A 1 353 ? 37.906 14.961 -35.494 1.00 85.94 353 ALA A N 1
ATOM 2378 C CA . ALA A 1 353 ? 38.200 14.122 -36.657 1.00 85.94 353 ALA A CA 1
ATOM 2379 C C . ALA A 1 353 ? 39.483 14.578 -37.383 1.00 85.94 353 ALA A C 1
ATOM 2381 O O . ALA A 1 353 ? 39.695 15.774 -37.587 1.00 85.94 353 ALA A O 1
ATOM 2382 N N . ILE A 1 354 ? 40.327 13.621 -37.783 1.00 91.31 354 ILE A N 1
ATOM 2383 C CA . ILE A 1 354 ? 41.542 13.887 -38.567 1.00 91.31 354 ILE A CA 1
ATOM 2384 C C . ILE A 1 354 ? 41.126 14.352 -39.965 1.00 91.31 354 ILE A C 1
ATOM 2386 O O . ILE A 1 354 ? 40.337 13.692 -40.637 1.00 91.31 354 ILE A O 1
ATOM 2390 N N . THR A 1 355 ? 41.656 15.492 -40.390 1.00 92.56 355 THR A N 1
ATOM 2391 C CA . THR A 1 355 ? 41.360 16.145 -41.669 1.00 92.56 355 THR A CA 1
ATOM 2392 C C . THR A 1 355 ? 42.449 15.918 -42.716 1.00 92.56 355 THR A C 1
ATOM 2394 O O . THR A 1 355 ? 42.194 16.122 -43.900 1.00 92.56 355 THR A O 1
ATOM 2397 N N . GLY A 1 356 ? 43.649 15.479 -42.317 1.00 93.31 356 GLY A N 1
ATOM 2398 C CA . GLY A 1 356 ? 44.732 15.166 -43.248 1.00 93.31 356 GLY A CA 1
ATOM 2399 C C . GLY A 1 356 ? 46.031 14.725 -42.577 1.00 93.31 356 GLY A C 1
ATOM 2400 O O . GLY A 1 356 ? 46.152 14.726 -41.354 1.00 93.31 356 GLY A O 1
ATOM 2401 N N . TYR A 1 357 ? 47.009 14.368 -43.400 1.00 96.88 357 TYR A N 1
ATOM 2402 C CA . TYR A 1 357 ? 48.360 13.968 -43.028 1.00 96.88 357 TYR A CA 1
ATOM 2403 C C . TYR A 1 357 ? 49.380 14.683 -43.914 1.00 96.88 357 TYR A C 1
ATOM 2405 O O . TYR A 1 357 ? 49.130 14.919 -45.099 1.00 96.88 357 TYR A O 1
ATOM 2413 N N . THR A 1 358 ? 50.540 14.996 -43.341 1.00 96.00 358 THR A N 1
ATOM 2414 C CA . THR A 1 358 ? 51.690 15.566 -44.057 1.00 96.00 358 THR A CA 1
ATOM 2415 C C . THR A 1 358 ? 52.888 14.646 -43.882 1.00 96.00 358 THR A C 1
ATOM 2417 O O . THR A 1 358 ? 53.224 14.291 -42.757 1.00 96.00 358 THR A O 1
ATOM 2420 N N . VAL A 1 359 ? 53.530 14.260 -44.981 1.00 96.50 359 VAL A N 1
ATOM 2421 C CA . VAL A 1 359 ? 54.774 13.482 -44.999 1.00 96.50 359 VAL A CA 1
ATOM 2422 C C . VAL A 1 359 ? 55.919 14.404 -45.381 1.00 96.50 359 VAL A C 1
ATOM 2424 O O . VAL A 1 359 ? 55.807 15.091 -46.389 1.00 96.50 359 VAL A O 1
ATOM 2427 N N . THR A 1 360 ? 57.018 14.395 -44.632 1.00 95.56 360 THR A N 1
ATOM 2428 C CA . THR A 1 360 ? 58.170 15.286 -44.845 1.00 95.56 360 THR A CA 1
ATOM 2429 C C . THR A 1 360 ? 59.449 14.475 -45.037 1.00 95.56 360 THR A C 1
ATOM 2431 O O . THR A 1 360 ? 59.719 13.573 -44.242 1.00 95.56 360 THR A O 1
ATOM 2434 N N . SER A 1 361 ? 60.243 14.786 -46.066 1.00 95.00 361 SER A N 1
ATOM 2435 C CA . SER A 1 361 ? 61.526 14.129 -46.352 1.00 95.00 361 SER A CA 1
ATOM 2436 C C . SER A 1 361 ? 62.695 14.702 -45.539 1.00 95.00 361 SER A C 1
ATOM 2438 O O . SER A 1 361 ? 62.717 15.877 -45.175 1.00 95.00 361 SER A O 1
ATOM 2440 N N . ASN A 1 362 ? 63.714 13.878 -45.311 1.00 91.44 362 ASN A N 1
ATOM 2441 C CA . ASN A 1 362 ? 65.027 14.269 -44.807 1.00 91.44 362 ASN A CA 1
ATOM 2442 C C . ASN A 1 362 ? 66.114 13.509 -45.594 1.00 91.44 362 ASN A C 1
ATOM 2444 O O . ASN A 1 362 ? 66.087 12.271 -45.560 1.00 91.44 362 ASN A O 1
ATOM 2448 N N . PRO A 1 363 ? 67.060 14.186 -46.277 1.00 87.25 363 PRO A N 1
ATOM 2449 C CA . PRO A 1 363 ? 67.264 15.643 -46.336 1.00 87.25 363 PRO A CA 1
ATOM 2450 C C . PRO A 1 363 ? 66.207 16.392 -47.185 1.00 87.25 363 PRO A C 1
ATOM 2452 O O . PRO A 1 363 ? 65.213 15.813 -47.625 1.00 87.25 363 PRO A O 1
ATOM 2455 N N . ASP A 1 364 ? 66.406 17.701 -47.362 1.00 85.50 364 ASP A N 1
ATOM 2456 C CA . ASP A 1 364 ? 65.681 18.623 -48.261 1.00 85.50 364 ASP A CA 1
ATOM 2457 C C . ASP A 1 364 ? 64.247 19.039 -47.876 1.00 85.50 364 ASP A C 1
ATOM 2459 O O . ASP A 1 364 ? 63.738 20.014 -48.426 1.00 85.50 364 ASP A O 1
ATOM 2463 N N . GLY A 1 365 ? 63.608 18.390 -46.896 1.00 89.69 365 GLY A N 1
ATOM 2464 C CA . GLY A 1 365 ? 62.350 18.877 -46.306 1.00 89.69 365 GLY A CA 1
ATOM 2465 C C . GLY A 1 365 ? 61.146 18.897 -47.256 1.00 89.69 365 GLY A C 1
ATOM 2466 O O . GLY A 1 365 ? 60.208 19.664 -47.040 1.00 89.69 365 GLY A O 1
ATOM 2467 N N . ILE A 1 366 ? 61.160 18.083 -48.312 1.00 93.25 366 ILE A N 1
ATOM 2468 C CA . ILE A 1 366 ? 60.109 18.034 -49.333 1.00 93.25 366 ILE A CA 1
ATOM 2469 C C . ILE A 1 366 ? 58.865 17.370 -48.738 1.00 93.25 366 ILE A C 1
ATOM 2471 O O . ILE A 1 366 ? 58.962 16.338 -48.071 1.00 93.25 366 ILE A O 1
ATOM 2475 N N . THR A 1 367 ? 57.692 17.972 -48.957 1.00 93.94 367 THR A N 1
ATOM 2476 C CA . THR A 1 367 ? 56.434 17.537 -48.331 1.00 93.94 367 THR A CA 1
ATOM 2477 C C . THR A 1 367 ? 55.444 16.927 -49.322 1.00 93.94 367 THR A C 1
ATOM 2479 O O . THR A 1 367 ? 55.326 17.377 -50.459 1.00 93.94 367 THR A O 1
ATOM 2482 N N . GLY A 1 368 ? 54.707 15.909 -48.872 1.00 92.00 368 GLY A N 1
ATOM 2483 C CA . GLY A 1 368 ? 53.527 15.348 -49.535 1.00 92.00 368 GLY A CA 1
ATOM 2484 C C . GLY A 1 368 ? 52.314 15.378 -48.603 1.00 92.00 368 GLY A C 1
ATOM 2485 O O . GLY A 1 368 ? 52.459 15.195 -47.395 1.00 92.00 368 GLY A O 1
ATOM 2486 N N . TYR A 1 369 ? 51.115 15.588 -49.148 1.00 93.56 369 TYR A N 1
ATOM 2487 C CA . TYR A 1 369 ? 49.872 15.727 -48.375 1.00 93.56 369 TYR A CA 1
ATOM 2488 C C . TYR A 1 369 ? 48.830 14.690 -48.805 1.00 93.56 369 TYR A C 1
ATOM 2490 O O . TYR A 1 369 ? 48.756 14.330 -49.979 1.00 93.56 369 TYR A O 1
ATOM 2498 N N . GLY A 1 370 ? 47.988 14.238 -47.875 1.00 92.19 370 GLY A N 1
ATOM 2499 C CA . GLY A 1 370 ? 46.881 13.323 -48.174 1.00 92.19 370 GLY A CA 1
ATOM 2500 C C . GLY A 1 370 ? 45.954 13.099 -46.982 1.00 92.19 370 GLY A C 1
ATOM 2501 O O . GLY A 1 370 ? 46.287 13.452 -45.859 1.00 92.19 370 GLY A O 1
ATOM 2502 N N . VAL A 1 371 ? 44.776 12.516 -47.211 1.00 92.69 371 VAL A N 1
ATOM 2503 C CA . VAL A 1 371 ? 43.776 12.245 -46.150 1.00 92.69 371 VAL A CA 1
ATOM 2504 C C . VAL A 1 371 ? 43.848 10.823 -45.589 1.00 92.69 371 VAL A C 1
ATOM 2506 O O . VAL A 1 371 ? 43.176 10.505 -44.613 1.00 92.69 371 VAL A O 1
ATOM 2509 N N . ALA A 1 372 ? 44.677 9.970 -46.190 1.00 90.38 372 ALA A N 1
ATOM 2510 C CA . ALA A 1 372 ? 44.897 8.587 -45.789 1.00 90.38 372 ALA A CA 1
ATOM 2511 C C . ALA A 1 372 ? 46.280 8.110 -46.257 1.00 90.38 372 ALA A C 1
ATOM 2513 O O . ALA A 1 372 ? 46.935 8.763 -47.069 1.00 90.38 372 ALA A O 1
ATOM 2514 N N . SER A 1 373 ? 46.715 6.963 -45.740 1.00 93.44 373 SER A N 1
ATOM 2515 C CA . SER A 1 373 ? 47.932 6.283 -46.179 1.00 93.44 373 SER A CA 1
ATOM 2516 C C . SER A 1 373 ? 47.674 5.419 -47.427 1.00 93.44 373 SER A C 1
ATOM 2518 O O . SER A 1 373 ? 46.602 4.813 -47.494 1.00 93.44 373 SER A O 1
ATOM 2520 N N . PRO A 1 374 ? 48.619 5.281 -48.382 1.00 92.88 374 PRO A N 1
ATOM 2521 C CA . PRO A 1 374 ? 49.943 5.913 -48.448 1.00 92.88 374 PRO A CA 1
ATOM 2522 C C . PRO A 1 374 ? 49.928 7.332 -49.034 1.00 92.88 374 PRO A C 1
ATOM 2524 O O . PRO A 1 374 ? 49.029 7.698 -49.786 1.00 92.88 374 PRO A O 1
ATOM 2527 N N . ILE A 1 375 ? 50.981 8.107 -48.753 1.00 94.88 375 ILE A N 1
ATOM 2528 C CA . ILE A 1 375 ? 51.229 9.417 -49.380 1.00 94.88 375 ILE A CA 1
ATOM 2529 C C . ILE A 1 375 ? 52.523 9.360 -50.188 1.00 94.88 375 ILE A C 1
ATOM 2531 O O . ILE A 1 375 ? 53.536 8.838 -49.725 1.00 94.88 375 ILE A O 1
ATOM 2535 N N . THR A 1 376 ? 52.489 9.917 -51.398 1.00 91.69 376 THR A N 1
ATOM 2536 C CA . THR A 1 376 ? 53.663 10.022 -52.274 1.00 91.69 376 THR A CA 1
ATOM 2537 C C . THR A 1 376 ? 54.306 11.400 -52.138 1.00 91.69 376 THR A C 1
ATOM 2539 O O . THR A 1 376 ? 53.616 12.414 -52.227 1.00 91.69 376 THR A O 1
ATOM 2542 N N . VAL A 1 377 ? 55.625 11.429 -51.942 1.00 91.88 377 VAL A N 1
ATOM 2543 C CA . VAL A 1 377 ? 56.462 12.636 -51.917 1.00 91.88 377 VAL A CA 1
ATOM 2544 C C . VAL A 1 377 ? 57.247 12.690 -53.226 1.00 91.88 377 VAL A C 1
ATOM 2546 O O . VAL A 1 377 ? 58.061 11.804 -53.478 1.00 91.88 377 VAL A O 1
ATOM 2549 N N . ALA A 1 378 ? 56.974 13.687 -54.067 1.00 87.25 378 ALA A N 1
ATOM 2550 C CA . ALA A 1 378 ? 57.589 13.867 -55.388 1.00 87.25 378 ALA A CA 1
ATOM 2551 C C . ALA A 1 378 ? 58.594 15.034 -55.397 1.00 87.25 378 ALA A C 1
ATOM 2553 O O . ALA A 1 378 ? 58.526 15.905 -54.533 1.00 87.25 378 ALA A O 1
ATOM 2554 N N . GLY A 1 379 ? 59.499 15.066 -56.381 1.00 84.12 379 GLY A N 1
ATOM 2555 C CA . GLY A 1 379 ? 60.553 16.084 -56.508 1.00 84.12 379 GLY A CA 1
ATOM 2556 C C . GLY A 1 379 ? 61.846 15.750 -55.755 1.00 84.12 379 GLY A C 1
ATOM 2557 O O . GLY A 1 379 ? 62.653 16.638 -55.493 1.00 84.12 379 GLY A O 1
ATOM 2558 N N . LEU A 1 380 ? 62.034 14.483 -55.382 1.00 88.00 380 LEU A N 1
ATOM 2559 C CA . LEU A 1 380 ? 63.256 13.974 -54.762 1.00 88.00 380 LEU A CA 1
ATOM 2560 C C . LEU A 1 380 ? 64.363 13.825 -55.815 1.00 88.00 380 LEU A C 1
ATOM 2562 O O . LEU A 1 380 ? 64.088 13.486 -56.960 1.00 88.00 380 LEU A O 1
ATOM 2566 N N . ALA A 1 381 ? 65.630 13.999 -55.443 1.00 84.12 381 ALA A N 1
ATOM 2567 C CA . ALA A 1 381 ? 66.729 13.753 -56.375 1.00 84.12 381 ALA A CA 1
ATOM 2568 C C . ALA A 1 381 ? 67.051 12.252 -56.485 1.00 84.12 381 ALA A C 1
ATOM 2570 O O . ALA A 1 381 ? 67.302 11.576 -55.483 1.00 84.12 381 ALA A O 1
ATOM 2571 N N . ASN A 1 382 ? 67.120 11.731 -57.710 1.00 78.38 382 ASN A N 1
ATOM 2572 C CA . ASN A 1 382 ? 67.621 10.380 -57.956 1.00 78.38 382 ASN A CA 1
ATOM 2573 C C . ASN A 1 382 ? 69.090 10.234 -57.531 1.00 78.38 382 ASN A C 1
ATOM 2575 O O . ASN A 1 382 ? 69.925 11.086 -57.821 1.00 78.38 382 ASN A O 1
ATOM 2579 N N . GLY A 1 383 ? 69.415 9.126 -56.866 1.00 78.06 383 GLY A N 1
ATOM 2580 C CA . GLY A 1 383 ? 70.732 8.840 -56.298 1.00 78.06 383 GLY A CA 1
ATOM 2581 C C . GLY A 1 383 ? 70.941 9.372 -54.874 1.00 78.06 383 GLY A C 1
ATOM 2582 O O . GLY A 1 383 ? 71.916 8.978 -54.235 1.00 78.06 383 GLY A O 1
ATOM 2583 N N . THR A 1 384 ? 70.029 10.196 -54.344 1.00 85.38 384 THR A N 1
ATOM 2584 C CA . THR A 1 384 ? 70.082 10.718 -52.966 1.00 85.38 384 THR A CA 1
ATOM 2585 C C . THR A 1 384 ? 69.229 9.865 -52.026 1.00 85.38 384 THR A C 1
ATOM 2587 O O . THR A 1 384 ? 68.093 9.528 -52.340 1.00 85.38 384 THR A O 1
ATOM 2590 N N . SER A 1 385 ? 69.759 9.489 -50.858 1.00 89.38 385 SER 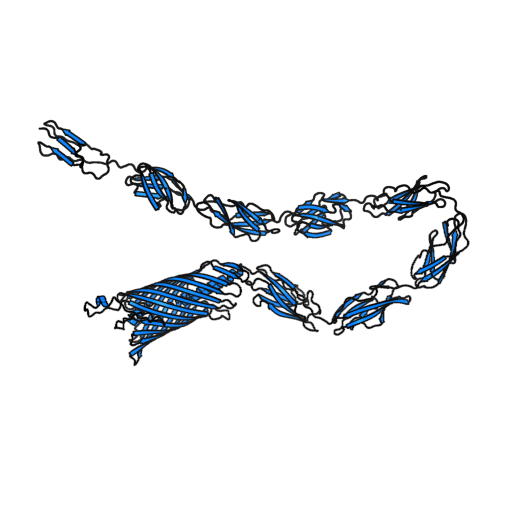A N 1
ATOM 2591 C CA . SER A 1 385 ? 69.013 8.688 -49.876 1.00 89.38 385 SER A CA 1
ATOM 2592 C C . SER A 1 385 ? 68.134 9.573 -48.990 1.00 89.38 385 SER A C 1
ATOM 2594 O O . SER A 1 385 ? 68.644 10.479 -48.335 1.00 89.38 385 SER A O 1
ATOM 2596 N N . TYR A 1 386 ? 66.837 9.272 -48.919 1.00 92.88 386 TYR A N 1
ATOM 2597 C CA . TYR A 1 386 ? 65.838 9.990 -48.125 1.00 92.88 386 TYR A CA 1
ATOM 2598 C C . TYR A 1 386 ? 65.245 9.106 -47.026 1.00 92.88 386 TYR A C 1
ATOM 2600 O O . TYR A 1 386 ? 65.185 7.885 -47.157 1.00 92.88 386 TYR A O 1
ATOM 2608 N N . SER A 1 387 ? 64.790 9.727 -45.943 1.00 95.12 387 SER A N 1
ATOM 2609 C CA . SER A 1 387 ? 63.915 9.154 -44.906 1.00 95.12 387 SER A CA 1
ATOM 2610 C C . SER A 1 387 ? 62.722 10.088 -44.687 1.00 95.12 387 SER A C 1
ATOM 2612 O O . SER A 1 387 ? 62.809 11.260 -45.053 1.00 95.12 387 SER A O 1
ATOM 2614 N N . PHE A 1 388 ? 61.615 9.598 -44.122 1.00 96.94 388 PHE A N 1
ATOM 2615 C CA . PHE A 1 388 ? 60.372 10.371 -44.019 1.00 96.94 388 PHE A CA 1
ATOM 2616 C C . PHE A 1 388 ? 59.751 10.320 -42.628 1.00 96.94 388 PHE A C 1
ATOM 2618 O O . PHE A 1 388 ? 59.781 9.284 -41.967 1.00 96.94 388 PHE A O 1
ATOM 2625 N N . THR A 1 389 ? 59.128 11.418 -42.214 1.00 96.50 389 THR A N 1
ATOM 2626 C CA . THR A 1 389 ? 58.255 11.481 -41.033 1.00 96.50 389 THR A CA 1
ATOM 2627 C C . THR A 1 389 ? 56.854 11.921 -41.441 1.00 96.50 389 THR A C 1
ATOM 2629 O O . THR A 1 389 ? 56.683 12.576 -42.467 1.00 96.50 389 THR A O 1
ATOM 2632 N N . VAL A 1 390 ? 55.839 11.542 -40.660 1.00 97.25 390 VAL A N 1
ATOM 2633 C CA . VAL A 1 390 ? 54.428 11.846 -40.944 1.00 97.25 390 VAL A CA 1
ATOM 2634 C C . VAL A 1 390 ? 53.789 12.543 -39.752 1.00 97.25 390 VAL A C 1
ATOM 2636 O O . VAL A 1 390 ? 53.905 12.062 -38.629 1.00 97.25 390 VAL A O 1
ATOM 2639 N N . THR A 1 391 ? 53.074 13.639 -39.984 1.00 95.19 391 THR A N 1
ATOM 2640 C CA . THR A 1 391 ? 52.202 14.299 -39.001 1.00 95.19 391 THR A CA 1
ATOM 2641 C C . THR A 1 391 ? 50.737 14.134 -39.406 1.00 95.19 391 THR A C 1
ATOM 2643 O O . THR A 1 391 ? 50.418 14.034 -40.590 1.00 95.19 391 THR A O 1
ATOM 2646 N N . ALA A 1 392 ? 49.831 14.098 -38.428 1.00 95.69 392 ALA A N 1
ATOM 2647 C CA . ALA A 1 392 ? 48.384 14.150 -38.650 1.00 95.69 392 ALA A CA 1
ATOM 2648 C C . ALA A 1 392 ? 47.837 15.531 -38.285 1.00 95.69 392 ALA A C 1
ATOM 2650 O O . ALA A 1 392 ? 48.340 16.174 -37.366 1.00 95.69 392 ALA A O 1
ATOM 2651 N N . SER A 1 393 ? 46.777 15.967 -38.952 1.00 92.44 393 SER A N 1
ATOM 2652 C CA . SER A 1 393 ? 46.091 17.229 -38.681 1.00 92.44 393 SER A CA 1
ATOM 2653 C C . SER A 1 393 ? 44.608 16.998 -38.434 1.00 92.44 393 SER A C 1
ATOM 2655 O O . SER A 1 393 ? 43.995 16.143 -39.065 1.00 92.44 393 SER A O 1
ATOM 2657 N N . ASN A 1 394 ? 44.026 17.767 -37.521 1.00 91.38 394 ASN A N 1
ATOM 2658 C CA . ASN A 1 394 ? 42.578 17.879 -37.339 1.00 91.38 394 ASN A CA 1
ATOM 2659 C C . ASN A 1 394 ? 42.177 19.365 -37.344 1.00 91.38 394 ASN A C 1
ATOM 2661 O O . ASN A 1 394 ? 42.995 20.244 -37.623 1.00 91.38 394 ASN A O 1
ATOM 2665 N N . SER A 1 395 ? 40.923 19.662 -36.996 1.00 85.31 395 SER A N 1
ATOM 2666 C CA . SER A 1 395 ? 40.413 21.038 -36.909 1.00 85.31 395 SER A CA 1
ATOM 2667 C C . SER A 1 395 ? 41.171 21.953 -35.932 1.00 85.31 395 SER A C 1
ATOM 2669 O O . SER A 1 395 ? 41.012 23.166 -36.008 1.00 85.31 395 SER A O 1
ATOM 2671 N N . THR A 1 396 ? 41.960 21.401 -35.004 1.00 85.19 396 THR A N 1
ATOM 2672 C CA . THR A 1 396 ? 42.747 22.152 -34.010 1.00 85.19 396 THR A CA 1
ATOM 2673 C C . THR A 1 396 ? 44.193 22.395 -34.439 1.00 85.19 396 THR A C 1
ATOM 2675 O O . THR A 1 396 ? 44.857 23.257 -33.869 1.00 85.19 396 THR A O 1
ATOM 2678 N N . GLY A 1 397 ? 44.680 21.677 -35.456 1.00 86.81 397 GLY A N 1
ATOM 2679 C CA . GLY A 1 397 ? 46.025 21.845 -36.002 1.00 86.81 397 GLY A CA 1
ATOM 2680 C C . GLY A 1 397 ? 46.775 20.535 -36.227 1.00 86.81 397 GLY A C 1
ATOM 2681 O O . GLY A 1 397 ? 46.201 19.445 -36.239 1.00 86.81 397 GLY A O 1
ATOM 2682 N N . MET A 1 398 ? 48.081 20.668 -36.454 1.00 91.06 398 MET A N 1
ATOM 2683 C CA . MET A 1 398 ? 48.998 19.570 -36.752 1.00 91.06 398 MET A CA 1
ATOM 2684 C C . MET A 1 398 ? 49.597 18.978 -35.470 1.00 91.06 398 MET A C 1
ATOM 2686 O O . MET A 1 398 ? 50.084 19.705 -34.607 1.00 91.06 398 MET A O 1
ATOM 2690 N N . GLY A 1 399 ? 49.548 17.653 -35.363 1.00 91.69 399 GLY A N 1
ATOM 2691 C CA . GLY A 1 399 ? 50.096 16.864 -34.270 1.00 91.69 399 GLY A CA 1
ATOM 2692 C C . GLY A 1 399 ? 51.593 16.593 -34.393 1.00 91.69 399 GLY A C 1
ATOM 2693 O O . GLY A 1 399 ? 52.261 17.030 -35.332 1.00 91.69 399 GLY A O 1
ATOM 2694 N N . ALA A 1 400 ? 52.117 15.830 -33.434 1.00 92.81 400 ALA A N 1
ATOM 2695 C CA . ALA A 1 400 ? 53.518 15.418 -33.429 1.00 92.81 400 ALA A CA 1
ATOM 2696 C C . ALA A 1 400 ? 53.865 14.536 -34.644 1.00 92.81 400 ALA A C 1
ATOM 2698 O O . ALA A 1 400 ? 53.023 13.805 -35.169 1.00 92.81 400 ALA A O 1
ATOM 2699 N N . ALA A 1 401 ? 55.123 14.602 -35.085 1.00 93.38 401 ALA A N 1
ATOM 2700 C CA . ALA A 1 401 ? 55.622 13.764 -36.169 1.00 93.38 401 ALA A CA 1
ATOM 2701 C C . ALA A 1 401 ? 55.871 12.326 -35.694 1.00 93.38 401 ALA A C 1
ATOM 2703 O O . ALA A 1 401 ? 56.245 12.090 -34.544 1.00 93.38 401 ALA A O 1
ATOM 2704 N N . SER A 1 402 ? 55.690 11.368 -36.598 1.00 95.56 402 SER A N 1
ATOM 2705 C CA . SER A 1 402 ? 56.088 9.976 -36.409 1.00 95.56 402 SER A CA 1
ATOM 2706 C C . SER A 1 402 ? 57.606 9.834 -36.241 1.00 95.56 402 SER A C 1
ATOM 2708 O O . SER A 1 402 ? 58.380 10.741 -36.556 1.00 95.56 402 SER A O 1
ATOM 2710 N N . ALA A 1 403 ? 58.050 8.636 -35.850 1.00 94.94 403 ALA A N 1
ATOM 2711 C CA . ALA A 1 403 ? 59.435 8.225 -36.076 1.00 94.94 403 ALA A CA 1
ATOM 2712 C C . ALA A 1 403 ? 59.785 8.257 -37.580 1.00 94.94 403 ALA A C 1
ATOM 2714 O O . ALA A 1 403 ? 58.892 8.230 -38.434 1.00 94.94 403 ALA A O 1
ATOM 2715 N N . ALA A 1 404 ? 61.082 8.312 -37.897 1.00 94.50 404 ALA A N 1
ATOM 2716 C CA . ALA A 1 404 ? 61.559 8.273 -39.276 1.00 94.50 404 ALA A CA 1
ATOM 2717 C C . ALA A 1 404 ? 61.337 6.888 -39.909 1.00 94.50 404 ALA A C 1
ATOM 2719 O O . ALA A 1 404 ? 61.508 5.859 -39.253 1.00 94.50 404 ALA A O 1
ATOM 2720 N N . SER A 1 405 ? 60.979 6.868 -41.191 1.00 95.06 405 SER A N 1
ATOM 2721 C CA . SER A 1 405 ? 60.876 5.651 -42.000 1.00 95.06 405 SER A CA 1
ATOM 2722 C C . SER A 1 405 ? 62.245 4.999 -42.235 1.00 95.06 405 SER A C 1
ATOM 2724 O O . SER A 1 405 ? 63.297 5.589 -41.976 1.00 95.06 405 SER A O 1
ATOM 2726 N N . ASN A 1 406 ? 62.247 3.809 -42.848 1.00 90.94 406 ASN A N 1
ATOM 2727 C CA . ASN A 1 406 ? 63.445 3.286 -43.511 1.00 90.94 406 ASN A CA 1
ATOM 2728 C C . ASN A 1 406 ? 63.964 4.274 -44.574 1.00 90.94 406 ASN A C 1
ATOM 2730 O O . ASN A 1 406 ? 63.185 5.048 -45.140 1.00 90.94 406 ASN A O 1
ATOM 2734 N N . SER A 1 407 ? 65.271 4.228 -44.856 1.00 90.75 407 SER A N 1
ATOM 2735 C CA . SER A 1 407 ? 65.867 5.065 -45.900 1.00 90.75 407 SER A CA 1
ATOM 2736 C C . SER A 1 407 ? 65.698 4.441 -47.286 1.00 90.75 407 SER A C 1
ATOM 2738 O O . SER A 1 407 ? 65.811 3.223 -47.435 1.00 90.75 407 SER A O 1
ATOM 2740 N N . VAL A 1 408 ? 65.423 5.271 -48.291 1.00 87.06 408 VAL A N 1
ATOM 2741 C CA . VAL A 1 408 ? 65.251 4.868 -49.691 1.00 87.06 408 VAL A CA 1
ATOM 2742 C C . VAL A 1 408 ? 65.969 5.831 -50.631 1.00 87.06 408 VAL A C 1
ATOM 2744 O O . VAL A 1 408 ? 66.009 7.031 -50.377 1.00 87.06 408 VAL A O 1
ATOM 2747 N N . THR A 1 409 ? 66.516 5.314 -51.729 1.00 85.19 409 THR A N 1
ATOM 2748 C CA . THR A 1 409 ? 67.239 6.098 -52.740 1.00 85.19 409 THR A CA 1
ATOM 2749 C C . THR A 1 409 ? 66.462 6.051 -54.060 1.00 85.19 409 THR A C 1
ATOM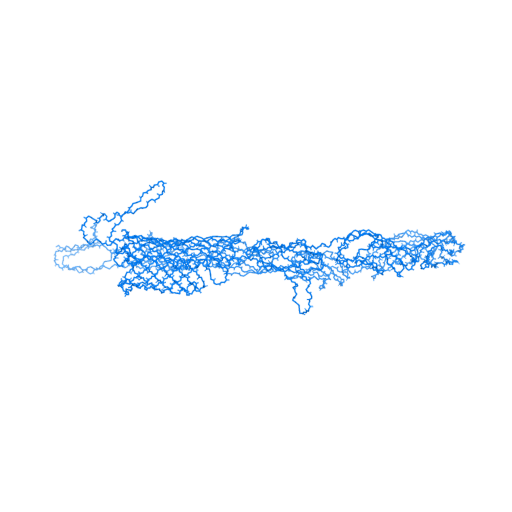 2751 O O . THR A 1 409 ? 66.438 4.991 -54.687 1.00 85.19 409 THR A O 1
ATOM 2754 N N . PRO A 1 410 ? 65.798 7.146 -54.479 1.00 84.06 410 PRO A N 1
ATOM 2755 C CA . PRO A 1 410 ? 65.177 7.259 -55.800 1.00 84.06 410 PRO A CA 1
ATOM 2756 C C . PRO A 1 410 ? 66.190 6.978 -56.921 1.00 84.06 410 PRO A C 1
ATOM 2758 O O . PRO A 1 410 ? 67.374 7.280 -56.771 1.00 84.06 410 PRO A O 1
ATOM 2761 N N . SER A 1 411 ? 65.777 6.366 -58.032 1.00 71.44 411 SER A N 1
ATOM 2762 C CA . SER A 1 411 ? 66.680 6.020 -59.145 1.00 71.44 411 SER A CA 1
ATOM 2763 C C . SER A 1 411 ? 65.975 6.074 -60.500 1.00 71.44 411 SER A C 1
ATOM 2765 O O . SER A 1 411 ? 64.774 5.826 -60.567 1.00 71.44 411 SER A O 1
ATOM 2767 N N . ASN A 1 412 ? 66.743 6.332 -61.568 1.00 62.50 412 ASN A N 1
ATOM 2768 C CA . ASN A 1 412 ? 66.229 6.482 -62.934 1.00 62.50 412 ASN A CA 1
ATOM 2769 C C . ASN A 1 412 ? 65.550 5.199 -63.456 1.00 62.50 412 ASN A C 1
ATOM 2771 O O . ASN A 1 412 ? 66.032 4.080 -63.260 1.00 62.50 412 ASN A O 1
ATOM 2775 N N . LEU A 1 413 ? 64.440 5.396 -64.161 1.00 55.53 413 LEU A N 1
ATOM 2776 C CA . LEU A 1 413 ? 63.435 4.408 -64.527 1.00 55.53 413 LEU A CA 1
ATOM 2777 C C . LEU A 1 413 ? 63.627 3.876 -65.959 1.00 55.53 413 LEU A C 1
ATOM 2779 O O . LEU A 1 413 ? 63.647 4.644 -66.914 1.00 55.53 413 LEU A O 1
ATOM 2783 N N . ALA A 1 414 ? 63.707 2.554 -66.155 1.00 63.41 414 ALA A N 1
ATOM 2784 C CA . ALA A 1 414 ? 63.642 1.936 -67.495 1.00 63.41 414 ALA A CA 1
ATOM 2785 C C . ALA A 1 414 ? 62.241 2.099 -68.136 1.00 63.41 414 ALA A C 1
ATOM 2787 O O . ALA A 1 414 ? 61.275 2.283 -67.410 1.00 63.41 414 ALA A O 1
ATOM 2788 N N . ALA A 1 415 ? 62.067 2.005 -69.461 1.00 67.94 415 ALA A N 1
ATOM 2789 C CA . ALA A 1 415 ? 60.725 2.106 -70.061 1.00 67.94 415 ALA A CA 1
ATOM 2790 C C . ALA A 1 415 ? 59.799 0.953 -69.587 1.00 67.94 415 ALA A C 1
ATOM 2792 O O . ALA A 1 415 ? 60.287 -0.158 -69.339 1.00 67.94 415 ALA A O 1
ATOM 2793 N N . PRO A 1 416 ? 58.480 1.178 -69.446 1.00 81.94 416 PRO A N 1
ATOM 2794 C CA . PRO A 1 416 ? 57.548 0.163 -68.971 1.00 81.94 416 PRO A CA 1
ATOM 2795 C C . PRO A 1 416 ? 57.192 -0.839 -70.081 1.00 81.94 416 PRO A C 1
ATOM 2797 O O . PRO A 1 416 ? 57.232 -0.538 -71.275 1.00 81.94 416 PRO A O 1
ATOM 2800 N N . LEU A 1 417 ? 56.783 -2.038 -69.675 1.00 82.31 417 LEU A N 1
ATOM 2801 C CA . LEU A 1 417 ? 56.270 -3.123 -70.509 1.00 82.31 417 LEU A CA 1
ATOM 2802 C C . LEU A 1 417 ? 54.852 -3.475 -70.041 1.00 82.31 417 LEU A C 1
ATOM 2804 O O . LEU A 1 417 ? 54.666 -3.863 -68.887 1.00 82.31 417 LEU A O 1
ATOM 2808 N N . ALA A 1 418 ? 53.864 -3.361 -70.932 1.00 89.50 418 ALA A N 1
ATOM 2809 C CA . ALA A 1 418 ? 52.481 -3.753 -70.663 1.00 89.50 418 ALA A CA 1
ATOM 2810 C C . ALA A 1 418 ? 52.222 -5.203 -71.110 1.00 89.50 418 ALA A C 1
ATOM 2812 O O . ALA A 1 418 ? 52.604 -5.590 -72.215 1.00 89.50 418 ALA A O 1
ATOM 2813 N N . GLY A 1 419 ? 51.574 -6.001 -70.258 1.00 89.50 419 GLY A N 1
ATOM 2814 C CA . GLY A 1 419 ? 51.174 -7.386 -70.530 1.00 89.50 419 GLY A CA 1
ATOM 2815 C C . GLY A 1 419 ? 49.654 -7.576 -70.540 1.00 89.50 419 GLY A C 1
ATOM 2816 O O . GLY A 1 419 ? 48.919 -6.792 -69.949 1.00 89.50 419 GLY A O 1
ATOM 2817 N N . ASN A 1 420 ? 49.163 -8.623 -71.210 1.00 91.62 420 ASN A N 1
ATOM 2818 C CA . ASN A 1 420 ? 47.722 -8.898 -71.290 1.00 91.62 420 ASN A CA 1
ATOM 2819 C C . ASN A 1 420 ? 47.126 -9.263 -69.918 1.00 91.62 420 ASN A C 1
ATOM 2821 O O . ASN A 1 420 ? 47.794 -9.895 -69.095 1.00 91.62 420 ASN A O 1
ATOM 2825 N N . VAL A 1 421 ? 45.858 -8.894 -69.700 1.00 92.75 421 VAL A N 1
ATOM 2826 C CA . VAL A 1 421 ? 45.127 -9.100 -68.437 1.00 92.75 421 VAL A CA 1
ATOM 2827 C C . VAL A 1 421 ? 43.729 -9.658 -68.700 1.00 92.75 421 VAL A C 1
ATOM 2829 O O . VAL A 1 421 ? 43.047 -9.252 -69.641 1.00 92.75 421 VAL A O 1
ATOM 2832 N N . ASN A 1 422 ? 43.271 -10.542 -67.816 1.00 91.19 422 ASN A N 1
ATOM 2833 C CA . ASN A 1 422 ? 41.883 -10.981 -67.736 1.00 91.19 422 ASN A CA 1
ATOM 2834 C C . ASN A 1 422 ? 41.293 -10.504 -66.406 1.00 91.19 422 ASN A C 1
ATOM 2836 O O . ASN A 1 422 ? 41.907 -10.709 -65.361 1.00 91.19 422 ASN A O 1
ATOM 2840 N N . ALA A 1 423 ? 40.107 -9.899 -66.432 1.00 89.19 423 ALA A N 1
ATOM 2841 C CA . ALA A 1 423 ? 39.404 -9.487 -65.221 1.00 89.19 423 ALA A CA 1
ATOM 2842 C C . ALA A 1 423 ? 37.914 -9.821 -65.299 1.00 89.19 423 ALA A C 1
ATOM 2844 O O . ALA A 1 423 ? 37.325 -9.897 -66.377 1.00 89.19 423 ALA A O 1
ATOM 2845 N N . THR A 1 424 ? 37.307 -10.027 -64.134 1.00 88.31 424 THR A N 1
ATOM 2846 C CA . THR A 1 424 ? 35.864 -10.230 -63.996 1.00 88.31 424 THR A CA 1
ATOM 2847 C C . THR A 1 424 ? 35.305 -9.120 -63.121 1.00 88.31 424 THR A C 1
ATOM 2849 O O . THR A 1 424 ? 35.866 -8.842 -62.063 1.00 88.31 424 THR A O 1
ATOM 2852 N N . VAL A 1 425 ? 34.223 -8.482 -63.555 1.00 89.38 425 VAL A N 1
ATOM 2853 C CA . VAL A 1 425 ? 33.560 -7.392 -62.822 1.00 89.38 425 VAL A CA 1
ATOM 2854 C C . VAL A 1 425 ? 32.066 -7.678 -62.729 1.00 89.38 425 VAL A C 1
ATOM 2856 O O . VAL A 1 425 ? 31.500 -8.302 -63.620 1.00 89.38 425 VAL A O 1
ATOM 2859 N N . ALA A 1 426 ? 31.403 -7.243 -61.661 1.00 83.38 426 ALA A N 1
ATOM 2860 C CA . ALA A 1 426 ? 29.953 -7.406 -61.552 1.00 83.38 426 ALA A CA 1
ATOM 2861 C C . ALA A 1 426 ? 29.220 -6.433 -62.495 1.00 83.38 426 ALA A C 1
ATOM 2863 O O . ALA A 1 426 ? 29.661 -5.299 -62.665 1.00 83.38 426 ALA A O 1
ATOM 2864 N N . ALA A 1 427 ? 28.088 -6.810 -63.088 1.00 80.12 427 ALA A N 1
ATOM 2865 C CA . ALA A 1 427 ? 27.234 -5.844 -63.783 1.00 80.12 427 ALA A CA 1
ATOM 2866 C C . ALA A 1 427 ? 26.790 -4.712 -62.838 1.00 80.12 427 ALA A C 1
ATOM 2868 O O . ALA A 1 427 ? 26.652 -4.917 -61.632 1.00 80.12 427 ALA A O 1
ATOM 2869 N N . ASN A 1 428 ? 26.557 -3.517 -63.391 1.00 79.44 428 ASN A N 1
ATOM 2870 C CA . ASN A 1 428 ? 26.148 -2.299 -62.665 1.00 79.44 428 ASN A CA 1
ATOM 2871 C C . ASN A 1 428 ? 27.133 -1.794 -61.596 1.00 79.44 428 ASN A C 1
ATOM 2873 O O . ASN A 1 428 ? 26.827 -0.847 -60.874 1.00 79.44 428 ASN A O 1
ATOM 2877 N N . SER A 1 429 ? 28.311 -2.402 -61.484 1.00 85.00 429 SER A N 1
ATOM 2878 C CA . SER A 1 429 ? 29.396 -1.862 -60.672 1.00 85.00 429 SER A CA 1
ATOM 2879 C C . SER A 1 429 ? 30.027 -0.656 -61.370 1.00 85.00 429 SER A C 1
ATOM 2881 O O . SER A 1 429 ? 29.994 -0.529 -62.594 1.00 85.00 429 SER A O 1
ATOM 2883 N N . THR A 1 430 ? 30.620 0.243 -60.594 1.00 88.75 430 THR A N 1
ATOM 2884 C CA . THR A 1 430 ? 31.268 1.450 -61.113 1.00 88.75 430 THR A CA 1
ATOM 2885 C C . THR A 1 430 ? 32.723 1.488 -60.699 1.00 88.75 430 THR A C 1
ATOM 2887 O O . THR A 1 430 ? 33.051 1.111 -59.577 1.00 88.75 430 THR A O 1
ATOM 2890 N N . ALA A 1 431 ? 33.577 2.002 -61.581 1.00 88.12 431 ALA A N 1
ATOM 2891 C CA . ALA A 1 431 ? 34.993 2.228 -61.322 1.00 88.12 431 ALA A CA 1
ATOM 2892 C C . ALA A 1 431 ? 35.732 0.984 -60.787 1.00 88.12 431 ALA A C 1
ATOM 2894 O O . ALA A 1 431 ? 36.540 1.082 -59.865 1.00 88.12 431 ALA A O 1
ATOM 2895 N N . ASN A 1 432 ? 35.485 -0.188 -61.381 1.00 90.19 432 ASN A N 1
ATOM 2896 C CA . ASN A 1 432 ? 36.156 -1.422 -60.977 1.00 90.19 432 ASN A CA 1
ATOM 2897 C C . ASN A 1 432 ? 37.645 -1.338 -61.314 1.00 90.19 432 ASN A C 1
ATOM 2899 O O . ASN A 1 432 ? 37.978 -1.245 -62.501 1.00 90.19 432 ASN A O 1
ATOM 2903 N N . PRO A 1 433 ? 38.545 -1.384 -60.321 1.00 90.69 433 PRO A N 1
ATOM 2904 C CA . PRO A 1 433 ? 39.970 -1.302 -60.583 1.00 90.69 433 PRO A CA 1
ATOM 2905 C C . PRO A 1 433 ? 40.431 -2.553 -61.333 1.00 90.69 433 PRO A C 1
ATOM 2907 O O . PRO A 1 433 ? 40.190 -3.680 -60.903 1.00 90.69 433 PRO A O 1
ATOM 2910 N N . ILE A 1 434 ? 41.116 -2.351 -62.455 1.00 91.88 434 ILE A N 1
ATOM 2911 C CA . ILE A 1 434 ? 41.760 -3.423 -63.208 1.00 91.88 434 ILE A CA 1
ATOM 2912 C C . ILE A 1 434 ? 43.226 -3.473 -62.792 1.00 91.88 434 ILE A C 1
ATOM 2914 O O . ILE A 1 434 ? 43.985 -2.532 -63.031 1.00 91.88 434 ILE A O 1
ATOM 2918 N N . THR A 1 435 ? 43.636 -4.585 -62.182 1.00 89.31 435 THR A N 1
ATOM 2919 C CA . THR A 1 435 ? 45.046 -4.837 -61.876 1.00 89.31 435 THR A CA 1
ATOM 2920 C C . THR A 1 435 ? 45.806 -5.070 -63.178 1.00 89.31 435 THR A C 1
ATOM 2922 O O . THR A 1 435 ? 45.666 -6.111 -63.816 1.00 89.31 435 THR A O 1
ATOM 2925 N N . LEU A 1 436 ? 46.592 -4.077 -63.589 1.00 90.31 436 LEU A N 1
ATOM 2926 C CA . LEU A 1 436 ? 47.379 -4.136 -64.815 1.00 90.31 436 LEU A CA 1
ATOM 2927 C C . LEU A 1 436 ? 48.618 -5.013 -64.623 1.00 90.31 436 LEU A C 1
ATOM 2929 O O . LEU A 1 436 ? 49.247 -4.999 -63.566 1.00 90.31 436 LEU A O 1
ATOM 2933 N N . ASN A 1 437 ? 49.003 -5.739 -65.669 1.00 87.94 437 ASN A N 1
ATOM 2934 C CA . ASN A 1 437 ? 50.262 -6.469 -65.699 1.00 87.94 437 ASN A CA 1
ATOM 2935 C C . ASN A 1 437 ? 51.338 -5.549 -66.288 1.00 87.94 437 ASN A C 1
ATOM 2937 O O . ASN A 1 437 ? 51.354 -5.299 -67.496 1.00 87.94 437 ASN A O 1
ATOM 2941 N N . LEU A 1 438 ? 52.181 -4.982 -65.425 1.00 85.81 438 LEU A N 1
ATOM 2942 C CA . LEU A 1 438 ? 53.241 -4.044 -65.792 1.00 85.81 438 LEU A CA 1
ATOM 2943 C C . LEU A 1 438 ? 54.596 -4.577 -65.320 1.00 85.81 438 LEU A C 1
ATOM 2945 O O . LEU A 1 438 ? 54.738 -5.021 -64.183 1.00 85.81 438 LEU A O 1
ATOM 2949 N N . SER A 1 439 ? 55.598 -4.510 -66.192 1.00 79.38 439 SER A N 1
ATOM 2950 C CA . SER A 1 439 ? 56.998 -4.851 -65.897 1.00 79.38 439 SER A CA 1
ATOM 2951 C C . SER A 1 439 ? 57.942 -3.853 -66.587 1.00 79.38 439 SER A C 1
ATOM 2953 O O . SER A 1 439 ? 57.469 -2.877 -67.162 1.00 79.38 439 SER A O 1
ATOM 2955 N N . GLY A 1 440 ? 59.265 -4.036 -66.527 1.00 79.06 440 GLY A N 1
ATOM 2956 C CA . GLY A 1 440 ? 60.225 -3.013 -66.980 1.00 79.06 440 GLY A CA 1
ATOM 2957 C C . GLY A 1 440 ? 60.446 -1.950 -65.901 1.00 79.06 440 GLY A C 1
ATOM 2958 O O . GLY A 1 440 ? 60.450 -2.292 -64.719 1.00 79.06 440 GLY A O 1
ATOM 2959 N N . GLY A 1 441 ? 60.644 -0.681 -66.266 1.00 73.12 441 GLY A N 1
ATOM 2960 C CA . GLY A 1 441 ? 60.602 0.380 -65.250 1.00 73.12 441 GLY A CA 1
ATOM 2961 C C . GLY A 1 441 ? 59.177 0.860 -64.992 1.00 73.12 441 GLY A C 1
ATOM 2962 O O . GLY A 1 441 ? 58.263 0.598 -65.772 1.00 73.12 441 GLY A O 1
ATOM 2963 N N . ALA A 1 442 ? 58.966 1.501 -63.843 1.00 79.12 442 ALA A N 1
ATOM 2964 C CA . ALA A 1 442 ? 57.622 1.845 -63.397 1.00 79.12 442 ALA A CA 1
ATOM 2965 C C . ALA A 1 442 ? 56.944 2.796 -64.394 1.00 79.12 442 ALA A C 1
ATOM 2967 O O . ALA A 1 442 ? 57.550 3.736 -64.900 1.00 79.12 442 ALA A O 1
ATOM 2968 N N . ALA A 1 443 ? 55.680 2.543 -64.709 1.00 81.88 443 ALA A N 1
ATOM 2969 C CA . ALA A 1 443 ? 54.889 3.475 -65.498 1.00 81.88 443 ALA A CA 1
ATOM 2970 C C . ALA A 1 443 ? 54.632 4.748 -64.671 1.00 81.88 443 ALA A C 1
ATOM 2972 O O . ALA A 1 443 ? 54.380 4.642 -63.473 1.00 81.88 443 ALA A O 1
ATOM 2973 N N . THR A 1 444 ? 54.657 5.932 -65.286 1.00 83.69 444 THR A N 1
ATOM 2974 C CA . THR A 1 444 ? 54.160 7.177 -64.668 1.00 83.69 444 THR A CA 1
ATOM 2975 C C . THR A 1 444 ? 52.778 7.564 -65.188 1.00 83.69 444 THR A C 1
ATOM 2977 O O . THR A 1 444 ? 52.043 8.276 -64.506 1.00 83.69 444 THR A O 1
ATOM 2980 N N . SER A 1 445 ? 52.368 7.046 -66.346 1.00 87.56 445 SER A N 1
ATOM 2981 C CA . SER A 1 445 ? 51.005 7.167 -66.852 1.00 87.56 445 SER A CA 1
ATOM 2982 C C . SER A 1 445 ? 50.569 5.922 -67.620 1.00 87.56 445 SER A C 1
ATOM 2984 O O . SER A 1 445 ? 51.377 5.135 -68.119 1.00 87.56 445 SER A O 1
ATOM 2986 N N . ILE A 1 446 ? 49.256 5.734 -67.693 1.00 92.50 446 ILE A N 1
ATOM 2987 C CA . ILE A 1 446 ? 48.613 4.732 -68.536 1.00 92.50 446 ILE A CA 1
ATOM 2988 C C . ILE A 1 446 ? 47.706 5.458 -69.525 1.00 92.50 446 ILE A C 1
ATOM 2990 O O . ILE A 1 446 ? 47.096 6.468 -69.189 1.00 92.50 446 ILE A O 1
ATOM 2994 N N . ALA A 1 447 ? 47.596 4.949 -70.746 1.00 89.50 447 ALA A N 1
ATOM 2995 C CA . ALA A 1 447 ? 46.629 5.438 -71.719 1.00 89.50 447 ALA A CA 1
ATOM 2996 C C . ALA A 1 447 ? 45.863 4.266 -72.331 1.00 89.50 447 ALA A C 1
ATOM 2998 O O . ALA A 1 447 ? 46.440 3.221 -72.637 1.00 89.50 447 ALA A O 1
ATOM 2999 N N . VAL A 1 448 ? 44.557 4.448 -72.519 1.00 91.19 448 VAL A N 1
ATOM 3000 C CA . VAL A 1 448 ? 43.711 3.490 -73.239 1.00 91.19 448 VAL A CA 1
ATOM 3001 C C . VAL A 1 448 ? 43.894 3.746 -74.731 1.00 91.19 448 VAL A C 1
ATOM 3003 O O . VAL A 1 448 ? 43.593 4.836 -75.213 1.00 91.19 448 VAL A O 1
ATOM 3006 N N . ALA A 1 449 ? 44.413 2.755 -75.451 1.00 87.88 449 ALA A N 1
ATOM 3007 C CA . ALA A 1 449 ? 44.689 2.857 -76.882 1.00 87.88 449 ALA A CA 1
ATOM 3008 C C . ALA A 1 449 ? 43.445 2.555 -77.731 1.00 87.88 449 ALA A C 1
ATOM 3010 O O . ALA A 1 449 ? 43.219 3.200 -78.752 1.00 87.88 449 ALA A O 1
ATOM 3011 N N . SER A 1 450 ? 42.599 1.625 -77.281 1.00 90.25 450 SER A N 1
ATOM 3012 C CA . SER A 1 450 ? 41.274 1.376 -77.854 1.00 90.25 450 SER A CA 1
ATOM 3013 C C . SER A 1 450 ? 40.276 1.099 -76.737 1.00 90.25 450 SER A C 1
ATOM 3015 O O . SER A 1 450 ? 40.517 0.213 -75.918 1.00 90.25 450 SER A O 1
ATOM 3017 N N . GLY A 1 451 ? 39.175 1.849 -76.699 1.00 89.25 451 GLY A N 1
ATOM 3018 C CA . GLY A 1 451 ? 38.163 1.724 -75.650 1.00 89.25 451 GLY A CA 1
ATOM 3019 C C . GLY A 1 451 ? 37.319 0.443 -75.746 1.00 89.25 451 GLY A C 1
ATOM 3020 O O . GLY A 1 451 ? 37.286 -0.192 -76.804 1.00 89.25 451 GLY A O 1
ATOM 3021 N N . PRO A 1 452 ? 36.636 0.071 -74.650 1.00 92.50 452 PRO A N 1
ATOM 3022 C CA . PRO A 1 452 ? 35.674 -1.030 -74.635 1.00 92.50 452 PRO A CA 1
ATOM 3023 C C . PRO A 1 452 ? 34.391 -0.716 -75.415 1.00 92.50 452 PRO A C 1
ATOM 3025 O O . PRO A 1 452 ? 34.058 0.448 -75.635 1.00 92.50 452 PRO A O 1
ATOM 3028 N N . SER A 1 453 ? 33.654 -1.757 -75.816 1.00 90.69 453 SER A N 1
ATOM 3029 C CA . SER A 1 453 ? 32.397 -1.614 -76.574 1.00 90.69 453 SER A CA 1
ATOM 3030 C C . SER A 1 453 ? 31.153 -1.552 -75.684 1.00 90.69 453 SER A C 1
ATOM 3032 O O . SER A 1 453 ? 30.135 -1.008 -76.104 1.00 90.69 453 SER A O 1
ATOM 3034 N N . HIS A 1 454 ? 31.222 -2.092 -74.463 1.00 90.25 454 HIS A N 1
ATOM 3035 C CA . HIS A 1 454 ? 30.078 -2.226 -73.553 1.00 90.25 454 HIS A CA 1
ATOM 3036 C C . HIS A 1 454 ? 30.403 -1.745 -72.133 1.00 90.25 454 HIS A C 1
ATOM 3038 O O . HIS A 1 454 ? 29.887 -2.245 -71.130 1.00 90.25 454 HIS A O 1
ATOM 3044 N N . GLY A 1 455 ? 31.272 -0.741 -72.057 1.00 89.31 455 GLY A N 1
ATOM 3045 C CA . GLY A 1 455 ? 31.651 -0.073 -70.830 1.00 89.31 455 GLY A CA 1
ATOM 3046 C C . GLY A 1 455 ? 32.409 1.209 -71.117 1.00 89.31 455 GLY A C 1
ATOM 3047 O O . GLY A 1 455 ? 32.534 1.656 -72.255 1.00 89.31 455 GLY A O 1
ATOM 3048 N N . THR A 1 456 ? 32.931 1.811 -70.064 1.00 90.88 456 THR A N 1
ATOM 3049 C CA . THR A 1 456 ? 33.819 2.964 -70.134 1.00 90.88 456 THR A CA 1
ATOM 3050 C C . THR A 1 456 ? 35.035 2.703 -69.265 1.00 90.88 456 THR A C 1
ATOM 3052 O O . THR A 1 456 ? 34.958 2.059 -68.218 1.00 90.88 456 THR A O 1
ATOM 3055 N N . THR A 1 457 ? 36.181 3.195 -69.711 1.00 92.12 457 THR A N 1
ATOM 3056 C CA . THR A 1 457 ? 37.430 3.151 -68.953 1.00 92.12 457 THR A CA 1
ATOM 3057 C C . THR A 1 457 ? 37.787 4.550 -68.494 1.00 92.12 457 THR A C 1
ATOM 3059 O O . THR A 1 457 ? 37.836 5.468 -69.312 1.00 92.12 457 THR A O 1
ATOM 3062 N N . SER A 1 458 ? 38.101 4.702 -67.215 1.00 90.44 458 SER A N 1
ATOM 3063 C CA . SER A 1 458 ? 38.700 5.918 -66.671 1.00 90.44 458 SER A CA 1
ATOM 3064 C C . SER A 1 458 ? 40.123 5.622 -66.222 1.00 90.44 458 SER A C 1
ATOM 3066 O O . SER A 1 458 ? 40.358 4.667 -65.478 1.00 90.44 458 SER A O 1
ATOM 3068 N N . VAL A 1 459 ? 41.064 6.450 -66.658 1.00 90.00 459 VAL A N 1
ATOM 3069 C CA . VAL A 1 459 ? 42.461 6.378 -66.230 1.00 90.00 459 VAL A CA 1
ATOM 3070 C C . VAL A 1 459 ? 42.666 7.340 -65.065 1.00 90.00 459 VAL A C 1
ATOM 3072 O O . VAL A 1 459 ? 42.296 8.508 -65.163 1.00 90.00 459 VAL A O 1
ATOM 3075 N N . SER A 1 460 ? 43.302 6.867 -63.995 1.00 83.44 460 SER A N 1
ATOM 3076 C CA . SER A 1 460 ? 43.813 7.720 -62.919 1.00 83.44 460 SER A CA 1
ATOM 3077 C C . SER A 1 460 ? 45.252 7.321 -62.602 1.00 83.44 460 SER A C 1
ATOM 3079 O O . SER A 1 460 ? 45.512 6.245 -62.052 1.00 83.44 460 SER A O 1
ATOM 3081 N N . GLY A 1 461 ? 46.201 8.163 -63.021 1.00 84.94 461 GLY A N 1
ATOM 3082 C CA . GLY A 1 461 ? 47.634 7.880 -62.933 1.00 84.94 461 GLY A CA 1
ATOM 3083 C C . GLY A 1 461 ? 48.016 6.607 -63.695 1.00 84.94 461 GLY A C 1
ATOM 3084 O O . GLY A 1 461 ? 47.956 6.562 -64.923 1.00 84.94 461 GLY A O 1
ATOM 3085 N N . THR A 1 462 ? 48.397 5.569 -62.951 1.00 85.81 462 THR A N 1
ATOM 3086 C CA . THR A 1 462 ? 48.833 4.262 -63.471 1.00 85.81 462 THR A CA 1
ATOM 3087 C C . THR A 1 462 ? 47.781 3.163 -63.328 1.00 85.81 462 THR A C 1
ATOM 3089 O O . THR A 1 462 ? 48.067 1.987 -63.549 1.00 85.81 462 THR A O 1
ATOM 3092 N N . THR A 1 463 ? 46.554 3.530 -62.960 1.00 86.56 463 THR A N 1
ATOM 3093 C CA . THR A 1 463 ? 45.441 2.594 -62.799 1.00 86.56 463 THR A CA 1
ATOM 3094 C C . THR A 1 463 ? 44.379 2.839 -63.860 1.00 86.56 463 THR A C 1
ATOM 3096 O O . THR A 1 463 ? 44.119 3.980 -64.254 1.00 86.56 463 THR A O 1
ATOM 3099 N N . ILE A 1 464 ? 43.755 1.756 -64.321 1.00 92.50 464 ILE A N 1
ATOM 3100 C CA . ILE A 1 464 ? 42.535 1.821 -65.122 1.00 92.50 464 ILE A CA 1
ATOM 3101 C C . ILE A 1 464 ? 41.404 1.286 -64.266 1.00 92.50 464 ILE A C 1
ATOM 3103 O O . ILE A 1 464 ? 41.498 0.187 -63.719 1.00 92.50 464 ILE A O 1
ATOM 3107 N N . ALA A 1 465 ? 40.324 2.050 -64.200 1.00 92.94 465 ALA A N 1
ATOM 3108 C CA . ALA A 1 465 ? 39.055 1.560 -63.713 1.00 92.94 465 ALA A CA 1
ATOM 3109 C C . ALA A 1 465 ? 38.112 1.330 -64.897 1.00 92.94 465 ALA A C 1
ATOM 3111 O O . ALA A 1 465 ? 37.999 2.176 -65.788 1.00 92.94 465 ALA A O 1
ATOM 3112 N N . TYR A 1 466 ? 37.446 0.181 -64.908 1.00 94.12 466 TYR A N 1
ATOM 3113 C CA . TYR A 1 466 ? 36.431 -0.167 -65.893 1.00 94.12 466 TYR A CA 1
ATOM 3114 C C . TYR A 1 466 ? 35.045 -0.066 -65.256 1.00 94.12 466 TYR A C 1
ATOM 3116 O O . TYR A 1 466 ? 34.780 -0.636 -64.196 1.00 94.12 466 TYR A O 1
ATOM 3124 N N . THR A 1 467 ? 34.147 0.649 -65.918 1.00 91.50 467 THR A N 1
ATOM 3125 C CA . THR A 1 467 ? 32.733 0.735 -65.560 1.00 91.50 467 THR A CA 1
ATOM 3126 C C . THR A 1 467 ? 31.932 0.092 -66.687 1.00 91.50 467 THR A C 1
ATOM 3128 O O . THR A 1 467 ? 31.877 0.687 -67.766 1.00 91.50 467 THR A O 1
ATOM 3131 N N . PRO A 1 468 ? 31.339 -1.100 -66.499 1.00 90.50 468 PRO A N 1
ATOM 3132 C CA . PRO A 1 468 ? 30.426 -1.662 -67.490 1.00 90.50 468 PRO A CA 1
ATOM 3133 C C . PRO A 1 468 ? 29.265 -0.700 -67.757 1.00 90.50 468 PRO A C 1
ATOM 3135 O O . PRO A 1 468 ? 28.840 0.043 -66.871 1.00 90.50 468 PRO A O 1
ATOM 3138 N N . THR A 1 469 ? 28.726 -0.718 -68.974 1.00 87.62 469 THR A N 1
ATOM 3139 C CA . THR A 1 469 ? 27.471 -0.024 -69.269 1.00 87.62 469 THR A CA 1
ATOM 3140 C C . THR A 1 469 ? 26.377 -0.620 -68.387 1.00 87.62 469 THR A C 1
ATOM 3142 O O . THR A 1 469 ? 26.245 -1.842 -68.297 1.00 87.62 469 THR A O 1
ATOM 3145 N N . THR A 1 470 ? 25.597 0.230 -67.718 1.00 79.56 470 THR A N 1
ATOM 3146 C CA . THR A 1 470 ? 24.488 -0.204 -66.860 1.00 79.56 470 THR A CA 1
ATOM 3147 C C . THR A 1 470 ? 23.593 -1.205 -67.599 1.00 79.56 470 THR A C 1
ATOM 3149 O O . THR A 1 470 ? 23.143 -0.937 -68.711 1.00 79.56 470 THR A O 1
ATOM 3152 N N . GLY A 1 471 ? 23.349 -2.364 -66.986 1.00 72.31 471 GLY A N 1
ATOM 3153 C CA . GLY A 1 471 ? 22.553 -3.464 -67.535 1.00 72.31 471 GLY A CA 1
ATOM 3154 C C . GLY A 1 471 ? 23.305 -4.453 -68.436 1.00 72.31 471 GLY A C 1
ATOM 3155 O O . GLY A 1 471 ? 22.724 -5.469 -68.809 1.00 72.31 471 GLY A O 1
ATOM 3156 N N . TYR A 1 472 ? 24.576 -4.215 -68.776 1.00 82.25 472 TYR A N 1
ATOM 3157 C CA . TYR A 1 472 ? 25.359 -5.141 -69.600 1.00 82.25 472 TYR A CA 1
ATOM 3158 C C . TYR A 1 472 ? 25.940 -6.304 -68.781 1.00 82.25 472 TYR A C 1
ATOM 3160 O O . TYR A 1 472 ? 26.446 -6.113 -67.675 1.00 82.25 472 TYR A O 1
ATOM 3168 N N . SER A 1 473 ? 25.914 -7.509 -69.354 1.00 82.12 473 SER A N 1
ATOM 3169 C CA . SER A 1 473 ? 26.662 -8.682 -68.887 1.00 82.12 473 SER A CA 1
ATOM 3170 C C . SER A 1 473 ? 27.162 -9.475 -70.097 1.00 82.12 473 SER A C 1
ATOM 3172 O O . SER A 1 473 ? 26.496 -9.505 -71.132 1.00 82.12 473 SER A O 1
ATOM 3174 N N . GLY A 1 474 ? 28.346 -10.078 -69.997 1.00 85.44 474 GLY A N 1
ATOM 3175 C CA . GLY A 1 474 ? 29.043 -10.692 -71.132 1.00 85.44 474 GLY A CA 1
ATOM 3176 C C . GLY A 1 474 ? 30.498 -10.240 -71.256 1.00 85.44 474 GLY A C 1
ATOM 3177 O O . GLY A 1 474 ? 31.039 -9.581 -70.369 1.00 85.44 474 GLY A O 1
ATOM 3178 N N . SER A 1 475 ? 31.165 -10.623 -72.345 1.00 86.94 475 SER A N 1
ATOM 3179 C CA . SER A 1 475 ? 32.568 -10.265 -72.586 1.00 86.94 475 SER A CA 1
ATOM 3180 C C . SER A 1 475 ? 32.712 -8.846 -73.135 1.00 86.94 475 SER A C 1
ATOM 3182 O O . SER A 1 475 ? 31.942 -8.436 -74.001 1.00 86.94 475 SER A O 1
ATOM 3184 N N . ASP A 1 476 ? 33.737 -8.126 -72.706 1.00 94.12 476 ASP A N 1
ATOM 3185 C CA . ASP A 1 476 ? 34.150 -6.835 -73.257 1.00 94.12 476 ASP A CA 1
ATOM 3186 C C . ASP A 1 476 ? 35.683 -6.766 -73.272 1.00 94.12 476 ASP A C 1
ATOM 3188 O O . ASP A 1 476 ? 36.356 -7.581 -72.636 1.00 94.12 476 ASP A O 1
ATOM 3192 N N . SER A 1 477 ? 36.277 -5.831 -74.005 1.00 93.44 477 SER A N 1
ATOM 3193 C CA . SER A 1 477 ? 37.739 -5.732 -74.064 1.00 93.44 477 SER A CA 1
ATOM 3194 C C . SER A 1 477 ? 38.212 -4.350 -74.465 1.00 93.44 477 SER A C 1
ATOM 3196 O O . SER A 1 477 ? 37.588 -3.707 -75.303 1.00 93.44 477 SER A O 1
ATOM 3198 N N . PHE A 1 478 ? 39.360 -3.935 -73.943 1.00 95.19 478 PHE A N 1
ATOM 3199 C CA . PHE A 1 478 ? 40.037 -2.701 -74.338 1.00 95.19 478 PHE A CA 1
ATOM 3200 C C . PHE A 1 478 ? 41.554 -2.924 -74.383 1.00 95.19 478 PHE A C 1
ATOM 3202 O O . PHE A 1 478 ? 42.059 -3.893 -73.813 1.00 95.19 478 PHE A O 1
ATOM 3209 N N . THR A 1 479 ? 42.299 -2.041 -75.049 1.00 94.38 479 THR A N 1
ATOM 3210 C CA . THR A 1 479 ? 43.773 -2.100 -75.069 1.00 94.38 479 THR A CA 1
ATOM 3211 C C . THR A 1 479 ? 44.384 -0.895 -74.366 1.00 94.38 479 THR A C 1
ATOM 3213 O O . THR A 1 479 ? 43.797 0.189 -74.354 1.00 94.38 479 THR A O 1
ATOM 3216 N N . TYR A 1 480 ? 45.558 -1.074 -73.762 1.00 94.94 480 TYR A N 1
ATOM 3217 C CA . TYR A 1 480 ? 46.258 -0.028 -73.017 1.00 94.94 480 TYR A CA 1
ATOM 3218 C C . TYR A 1 480 ? 47.767 -0.056 -73.255 1.00 94.94 480 TYR A C 1
ATOM 3220 O O . TYR A 1 480 ? 48.339 -1.098 -73.576 1.00 94.94 480 TYR A O 1
ATOM 3228 N N . HIS A 1 481 ? 48.405 1.101 -73.095 1.00 91.19 481 HIS A N 1
ATOM 3229 C CA . HIS A 1 481 ? 49.859 1.251 -73.070 1.00 91.19 481 HIS A CA 1
ATOM 3230 C C . HIS A 1 481 ? 50.271 1.925 -71.762 1.00 91.19 481 HIS A C 1
ATOM 3232 O O . HIS A 1 481 ? 49.506 2.702 -71.183 1.00 91.19 481 HIS A O 1
ATOM 3238 N N . ALA A 1 482 ? 51.494 1.648 -71.325 1.00 89.25 482 ALA A N 1
ATOM 3239 C CA . ALA A 1 482 ? 52.131 2.306 -70.198 1.00 89.25 482 ALA A CA 1
ATOM 3240 C C . ALA A 1 482 ? 53.223 3.247 -70.685 1.00 89.25 482 ALA A C 1
ATOM 3242 O O . ALA A 1 482 ? 53.987 2.894 -71.580 1.00 89.25 482 ALA A O 1
ATOM 3243 N N . THR A 1 483 ? 53.323 4.421 -70.077 1.00 87.31 483 THR A N 1
ATOM 3244 C CA . THR A 1 483 ? 54.345 5.416 -70.392 1.00 87.31 483 THR A CA 1
ATOM 3245 C C . THR A 1 483 ? 55.057 5.819 -69.118 1.00 87.31 483 THR A C 1
ATOM 3247 O O . THR A 1 483 ? 54.444 5.939 -68.060 1.00 87.31 483 THR A O 1
ATOM 3250 N N . ASN A 1 484 ? 56.360 6.039 -69.209 1.00 82.69 484 ASN A N 1
ATOM 3251 C CA . ASN A 1 484 ? 57.083 6.826 -68.226 1.00 82.69 484 ASN A CA 1
ATOM 3252 C C . ASN A 1 484 ? 58.002 7.846 -68.895 1.00 82.69 484 ASN A C 1
ATOM 3254 O O . ASN A 1 484 ? 57.963 8.015 -70.114 1.00 82.69 484 ASN A O 1
ATOM 3258 N N . ALA A 1 485 ? 58.825 8.525 -68.094 1.00 71.69 485 ALA A N 1
ATOM 3259 C CA . ALA A 1 485 ? 59.759 9.539 -68.573 1.00 71.69 485 ALA A CA 1
ATOM 3260 C C . ALA A 1 485 ? 60.741 9.022 -69.647 1.00 71.69 485 ALA A C 1
ATOM 3262 O O . ALA A 1 485 ? 61.275 9.826 -70.409 1.00 71.69 485 ALA A O 1
ATOM 3263 N N . THR A 1 486 ? 60.963 7.704 -69.748 1.00 69.50 486 THR A N 1
ATOM 3264 C CA . THR A 1 486 ? 61.949 7.101 -70.657 1.00 69.50 486 THR A CA 1
ATOM 3265 C C . THR A 1 486 ? 61.347 6.345 -71.846 1.00 69.50 486 THR A C 1
ATOM 3267 O O . THR A 1 486 ? 62.080 6.044 -72.790 1.00 69.50 486 THR A O 1
ATOM 3270 N N . GLY A 1 487 ? 60.033 6.084 -71.885 1.00 79.88 487 GLY A N 1
ATOM 3271 C CA . GLY A 1 487 ? 59.379 5.517 -73.072 1.00 79.88 487 GLY A CA 1
ATOM 3272 C C . GLY A 1 487 ? 57.923 5.081 -72.884 1.00 79.88 487 GLY A C 1
ATOM 3273 O O . GLY A 1 487 ? 57.394 5.067 -71.776 1.00 79.88 487 GLY A O 1
ATOM 3274 N N . THR A 1 488 ? 57.269 4.713 -73.994 1.00 86.00 488 THR A N 1
ATOM 3275 C CA . THR A 1 488 ? 55.914 4.123 -74.018 1.00 86.00 488 THR A CA 1
ATOM 3276 C C . THR A 1 488 ? 55.982 2.669 -74.476 1.00 86.00 488 THR A C 1
ATOM 3278 O O . THR A 1 488 ? 56.662 2.360 -75.454 1.00 86.00 488 THR A O 1
ATOM 3281 N N . SER A 1 489 ? 55.277 1.780 -73.781 1.00 89.62 489 SER A N 1
ATOM 3282 C CA . SER A 1 489 ? 55.201 0.355 -74.091 1.00 89.62 489 SER A CA 1
ATOM 3283 C C . SER A 1 489 ? 54.445 0.077 -75.397 1.00 89.62 489 SER A C 1
ATOM 3285 O O . SER A 1 489 ? 53.699 0.915 -75.911 1.00 89.62 489 SER A O 1
ATOM 3287 N N . ALA A 1 490 ? 54.563 -1.154 -75.897 1.00 86.19 490 ALA A N 1
ATOM 3288 C CA . ALA A 1 490 ? 53.603 -1.707 -76.852 1.00 86.19 490 ALA A CA 1
ATOM 3289 C C . ALA A 1 490 ? 52.201 -1.875 -76.203 1.00 86.19 490 ALA A C 1
ATOM 3291 O O . ALA A 1 490 ? 52.130 -1.963 -74.969 1.00 86.19 490 ALA A O 1
ATOM 3292 N N . PRO A 1 491 ? 51.108 -1.929 -76.998 1.00 89.88 491 PRO A N 1
ATOM 3293 C CA . PRO A 1 491 ? 49.767 -2.192 -76.482 1.00 89.88 491 PRO A CA 1
ATOM 3294 C C . PRO A 1 491 ? 49.648 -3.580 -75.870 1.00 89.88 491 PRO A C 1
ATOM 3296 O O . PRO A 1 491 ? 50.090 -4.562 -76.467 1.00 89.88 491 PRO A O 1
ATOM 3299 N N . ALA A 1 492 ? 48.933 -3.664 -74.754 1.00 92.44 492 ALA A N 1
ATOM 3300 C CA . ALA A 1 492 ? 48.424 -4.908 -74.198 1.00 92.44 492 ALA A CA 1
ATOM 3301 C C . ALA A 1 492 ? 46.892 -4.909 -74.164 1.00 92.44 492 ALA A C 1
ATOM 3303 O O . ALA A 1 492 ? 46.253 -3.859 -74.097 1.00 92.44 492 ALA A O 1
ATOM 3304 N N . THR A 1 493 ? 46.298 -6.099 -74.212 1.00 93.88 493 THR A N 1
ATOM 3305 C CA . THR A 1 493 ? 44.840 -6.285 -74.212 1.00 93.88 493 THR A CA 1
ATOM 3306 C C . THR A 1 493 ? 44.335 -6.656 -72.823 1.00 93.88 493 THR A C 1
ATOM 3308 O O . THR A 1 493 ? 44.858 -7.577 -72.191 1.00 93.88 493 THR A O 1
ATOM 3311 N N . VAL A 1 494 ? 43.273 -5.984 -72.379 1.00 95.31 494 VAL A N 1
ATOM 3312 C CA . VAL A 1 494 ? 42.463 -6.380 -71.227 1.00 95.31 494 VAL A CA 1
ATOM 3313 C C . VAL A 1 494 ? 41.180 -7.028 -71.731 1.00 95.31 494 VAL A C 1
ATOM 3315 O O . VAL A 1 494 ? 40.405 -6.401 -72.451 1.00 95.31 494 VAL A O 1
ATOM 3318 N N . THR A 1 495 ? 40.944 -8.275 -71.328 1.00 93.50 495 THR A N 1
ATOM 3319 C CA . THR A 1 495 ? 39.667 -8.969 -71.545 1.00 93.50 495 THR A CA 1
ATOM 3320 C C . THR A 1 495 ? 38.850 -8.927 -70.258 1.00 93.50 495 THR A C 1
ATOM 3322 O O . THR A 1 495 ? 39.304 -9.410 -69.218 1.00 93.50 495 THR A O 1
ATOM 3325 N N . ILE A 1 496 ? 37.647 -8.362 -70.322 1.00 93.44 496 ILE A N 1
ATOM 3326 C CA . ILE A 1 496 ? 36.711 -8.240 -69.205 1.00 93.44 496 ILE A CA 1
ATOM 3327 C C . ILE A 1 496 ? 35.567 -9.235 -69.384 1.00 93.44 496 ILE A C 1
ATOM 3329 O O . ILE A 1 496 ? 34.954 -9.311 -70.445 1.00 93.44 496 ILE A O 1
ATOM 3333 N N . THR A 1 497 ? 35.241 -9.972 -68.328 1.00 90.50 497 THR A N 1
ATOM 3334 C CA . THR A 1 497 ? 33.972 -10.701 -68.218 1.00 90.50 497 THR A CA 1
ATOM 3335 C C . THR A 1 497 ? 33.073 -9.959 -67.235 1.00 90.50 497 THR A C 1
ATOM 3337 O O . THR A 1 497 ? 33.403 -9.850 -66.057 1.00 90.50 497 THR A O 1
ATOM 3340 N N . VAL A 1 498 ? 31.951 -9.418 -67.706 1.00 89.25 498 VAL A N 1
ATOM 3341 C CA . VAL A 1 498 ? 30.958 -8.761 -66.852 1.00 89.25 498 VAL A CA 1
ATOM 3342 C C . VAL A 1 498 ? 29.945 -9.805 -66.386 1.00 89.25 498 VAL A C 1
ATOM 3344 O O . VAL A 1 498 ? 29.166 -10.321 -67.190 1.00 89.25 498 VAL A O 1
ATOM 3347 N N . SER A 1 499 ? 29.971 -10.138 -65.096 1.00 80.62 499 SER A N 1
ATOM 3348 C CA . SER A 1 499 ? 29.039 -11.078 -64.464 1.00 80.62 499 SER A CA 1
ATOM 3349 C C . SER A 1 499 ? 27.615 -10.524 -64.482 1.00 80.62 499 SER A C 1
ATOM 3351 O O . SER A 1 499 ? 27.429 -9.325 -64.296 1.00 80.62 499 SER A O 1
ATOM 3353 N N . ALA A 1 500 ? 26.602 -11.379 -64.644 1.00 71.25 500 ALA A N 1
ATOM 3354 C CA . ALA A 1 500 ? 25.199 -10.960 -64.576 1.00 71.25 500 ALA A CA 1
ATOM 3355 C C . ALA A 1 500 ? 24.859 -10.294 -63.217 1.00 71.25 500 ALA A C 1
ATOM 3357 O O . ALA A 1 500 ? 25.462 -10.665 -62.203 1.00 71.25 500 ALA A O 1
ATOM 3358 N N . PRO A 1 501 ? 23.919 -9.326 -63.163 1.00 69.31 501 PRO A N 1
ATOM 3359 C CA . PRO A 1 501 ? 23.548 -8.664 -61.913 1.00 69.31 501 PRO A CA 1
ATOM 3360 C C . PRO A 1 501 ? 23.010 -9.672 -60.885 1.00 69.31 501 PRO A C 1
ATOM 3362 O O . PRO A 1 501 ? 22.141 -10.482 -61.204 1.00 69.31 501 PRO A O 1
ATOM 3365 N N . ALA A 1 502 ? 23.504 -9.606 -59.646 1.00 71.56 502 ALA A N 1
ATOM 3366 C CA . ALA A 1 502 ? 22.991 -10.400 -58.533 1.00 71.56 502 ALA A CA 1
ATOM 3367 C C . ALA A 1 502 ? 21.998 -9.567 -57.710 1.00 71.56 502 ALA A C 1
ATOM 3369 O O . ALA A 1 502 ? 22.329 -8.481 -57.233 1.00 71.56 502 ALA A O 1
ATOM 3370 N N . ILE A 1 503 ? 20.786 -10.088 -57.539 1.00 82.00 503 ILE A N 1
ATOM 3371 C CA . ILE A 1 503 ? 19.790 -9.580 -56.593 1.00 82.00 503 ILE A CA 1
ATOM 3372 C C . ILE A 1 503 ? 19.730 -10.588 -55.443 1.00 82.00 503 ILE A C 1
ATOM 3374 O O . ILE A 1 503 ? 19.784 -11.797 -55.672 1.00 82.00 503 ILE A O 1
ATOM 3378 N N . THR A 1 504 ? 19.609 -10.110 -54.208 1.00 86.75 504 THR A N 1
ATOM 3379 C CA . THR A 1 504 ? 19.415 -10.963 -53.023 1.00 86.75 504 THR A CA 1
ATOM 3380 C C . THR A 1 504 ? 18.207 -10.496 -52.224 1.00 86.75 504 THR A C 1
ATOM 3382 O O . THR A 1 504 ? 17.913 -9.302 -52.215 1.00 86.75 504 THR A O 1
ATOM 3385 N N . LEU A 1 505 ? 17.502 -11.426 -51.575 1.00 89.75 505 LEU A N 1
ATOM 3386 C CA . LEU A 1 505 ? 16.343 -11.141 -50.721 1.00 89.75 505 LEU A CA 1
ATOM 3387 C C . LEU A 1 505 ? 16.745 -11.167 -49.240 1.00 89.75 505 LEU A C 1
ATOM 3389 O O . LEU A 1 505 ? 17.580 -11.975 -48.835 1.00 89.75 505 LEU A O 1
ATOM 3393 N N . SER A 1 506 ? 16.128 -10.303 -48.435 1.00 88.94 506 SER A N 1
ATOM 3394 C CA . SER A 1 506 ? 16.218 -10.286 -46.976 1.00 88.94 506 SER A CA 1
ATOM 3395 C C . SER A 1 506 ? 14.806 -10.299 -46.377 1.00 88.94 506 SER A C 1
ATOM 3397 O O . SER A 1 506 ? 14.018 -9.403 -46.696 1.00 88.94 506 SER A O 1
ATOM 3399 N N . PRO A 1 507 ? 14.458 -11.280 -45.524 1.00 92.12 507 PRO A N 1
ATOM 3400 C CA . PRO A 1 507 ? 15.261 -12.443 -45.118 1.00 92.12 507 PRO A CA 1
ATOM 3401 C C . PRO A 1 507 ? 15.612 -13.373 -46.296 1.00 92.12 507 PRO A C 1
ATOM 3403 O O . PRO A 1 507 ? 14.854 -13.452 -47.258 1.00 92.12 507 PRO A O 1
ATOM 3406 N N . ALA A 1 508 ? 16.724 -14.115 -46.211 1.00 85.38 508 ALA A N 1
ATOM 3407 C CA . ALA A 1 508 ? 17.254 -14.958 -47.301 1.00 85.38 508 ALA A CA 1
ATOM 3408 C C . ALA A 1 508 ? 16.417 -16.221 -47.634 1.00 85.38 508 ALA A C 1
ATOM 3410 O O . ALA A 1 508 ? 16.809 -17.016 -48.487 1.00 85.38 508 ALA A O 1
ATOM 3411 N N . GLY A 1 509 ? 15.267 -16.400 -46.978 1.00 87.12 509 GLY A N 1
ATOM 3412 C CA . GLY A 1 509 ? 14.419 -17.594 -47.032 1.00 87.12 509 GLY A CA 1
ATOM 3413 C C . GLY A 1 509 ? 14.376 -18.328 -45.689 1.00 87.12 509 GLY A C 1
ATOM 3414 O O . GLY A 1 509 ? 15.238 -18.125 -44.835 1.00 87.12 509 GLY A O 1
ATOM 3415 N N . GLY A 1 510 ? 13.363 -19.173 -45.498 1.00 91.56 510 GLY A N 1
ATOM 3416 C CA . GLY A 1 510 ? 13.140 -19.942 -44.270 1.00 91.56 510 GLY A CA 1
ATOM 3417 C C . GLY A 1 510 ? 11.829 -19.608 -43.554 1.00 91.56 510 GLY A C 1
ATOM 3418 O O . GLY A 1 510 ? 10.912 -19.028 -44.138 1.00 91.56 510 GLY A O 1
ATOM 3419 N N . ALA A 1 511 ? 11.735 -20.018 -42.288 1.00 91.50 511 ALA A N 1
ATOM 3420 C CA . ALA A 1 511 ? 10.542 -19.803 -41.479 1.00 91.50 511 ALA A CA 1
ATOM 3421 C C . ALA A 1 511 ? 10.352 -18.319 -41.150 1.00 91.50 511 ALA A C 1
ATOM 3423 O O . ALA A 1 511 ? 11.247 -17.673 -40.604 1.00 91.50 511 ALA A O 1
ATOM 3424 N N . LEU A 1 512 ? 9.177 -17.798 -41.490 1.00 93.38 512 LEU A N 1
ATOM 3425 C CA . LEU A 1 512 ? 8.719 -16.485 -41.058 1.00 93.38 512 LEU A CA 1
ATOM 3426 C C . LEU A 1 512 ? 8.074 -16.588 -39.671 1.00 93.38 512 LEU A C 1
ATOM 3428 O O . LEU A 1 512 ? 7.710 -17.680 -39.228 1.00 93.38 512 LEU A O 1
ATOM 3432 N N . THR A 1 513 ? 7.918 -15.448 -38.995 1.00 91.94 513 THR A N 1
ATOM 3433 C CA . THR A 1 513 ? 7.185 -15.367 -37.725 1.00 91.94 513 THR A CA 1
ATOM 3434 C C . THR A 1 513 ? 5.802 -15.989 -37.895 1.00 91.94 513 THR A C 1
ATOM 3436 O O . THR A 1 513 ? 5.112 -15.677 -38.869 1.00 91.94 513 THR A O 1
ATOM 3439 N N . GLU A 1 514 ? 5.425 -16.877 -36.971 1.00 90.06 514 GLU A N 1
ATOM 3440 C CA . GLU A 1 514 ? 4.114 -17.527 -36.980 1.00 90.06 514 GLU A CA 1
ATOM 3441 C C . GLU A 1 514 ? 2.998 -16.474 -36.979 1.00 90.06 514 GLU A C 1
ATOM 3443 O O . GLU A 1 514 ? 3.113 -15.433 -36.328 1.00 90.06 514 GLU A O 1
ATOM 3448 N N . ALA A 1 515 ? 1.922 -16.752 -37.708 1.00 86.69 515 ALA A N 1
ATOM 3449 C CA . ALA A 1 515 ? 0.757 -15.884 -37.797 1.00 86.69 515 ALA A CA 1
ATOM 3450 C C . ALA A 1 515 ? -0.485 -16.563 -37.216 1.00 86.69 515 ALA A C 1
ATOM 3452 O O . ALA A 1 515 ? -0.481 -17.766 -36.943 1.00 86.69 515 ALA A O 1
ATOM 3453 N N . MET A 1 516 ? -1.558 -15.796 -37.060 1.00 86.75 516 MET A N 1
ATOM 3454 C CA . MET A 1 516 ? -2.842 -16.283 -36.570 1.00 86.75 516 MET A CA 1
ATOM 3455 C C . MET A 1 516 ? -3.944 -15.906 -37.560 1.00 86.75 516 MET A C 1
ATOM 3457 O O . MET A 1 516 ? -3.950 -14.789 -38.077 1.00 86.75 516 MET A O 1
ATOM 3461 N N . ALA A 1 517 ? -4.846 -16.841 -37.865 1.00 83.75 517 ALA A N 1
ATOM 3462 C CA . ALA A 1 517 ? -5.973 -16.569 -38.755 1.00 83.75 517 ALA A CA 1
ATOM 3463 C C . ALA A 1 517 ? -6.850 -15.441 -38.175 1.00 83.75 517 ALA A C 1
ATOM 3465 O O . ALA A 1 517 ? -7.129 -15.428 -36.978 1.00 83.75 517 ALA A O 1
ATOM 3466 N N . GLY A 1 518 ? -7.289 -14.493 -39.006 1.00 75.69 518 GLY A N 1
ATOM 3467 C CA . GLY A 1 518 ? -8.108 -13.351 -38.576 1.00 75.69 518 GLY A CA 1
ATOM 3468 C C . GLY A 1 518 ? -7.347 -12.117 -38.068 1.00 75.69 518 GLY A C 1
ATOM 3469 O O . GLY A 1 518 ? -7.982 -11.083 -37.879 1.00 75.69 518 GLY A O 1
ATOM 3470 N N . GLU A 1 519 ? -6.027 -12.192 -37.866 1.00 79.12 519 GLU A N 1
ATOM 3471 C CA . GLU A 1 519 ? -5.197 -11.084 -37.359 1.00 79.12 519 GLU A CA 1
ATOM 3472 C C . GLU A 1 519 ? -4.397 -10.389 -38.473 1.00 79.12 519 GLU A C 1
ATOM 3474 O O . GLU A 1 519 ? -4.114 -10.974 -39.526 1.00 79.12 519 GLU A O 1
ATOM 3479 N N . ASP A 1 520 ? -3.985 -9.144 -38.215 1.00 83.75 520 ASP A N 1
ATOM 3480 C CA . ASP A 1 520 ? -3.070 -8.412 -39.089 1.00 83.75 520 ASP A CA 1
ATOM 3481 C C . ASP A 1 520 ? -1.682 -9.071 -39.101 1.00 83.75 520 ASP A C 1
ATOM 3483 O O . ASP A 1 520 ? -1.078 -9.358 -38.065 1.00 83.75 520 ASP A O 1
ATOM 3487 N N . TYR A 1 521 ? -1.134 -9.261 -40.296 1.00 89.06 521 TYR A N 1
ATOM 3488 C CA . TYR A 1 521 ? 0.207 -9.777 -40.520 1.00 89.06 521 TYR A CA 1
ATOM 3489 C C . TYR A 1 521 ? 0.982 -8.831 -41.431 1.00 89.06 521 TYR A C 1
ATOM 3491 O O . TYR A 1 521 ? 0.510 -8.448 -42.504 1.00 89.06 521 TYR A O 1
ATOM 3499 N N . SER A 1 522 ? 2.193 -8.464 -41.010 1.00 92.94 522 SER A N 1
ATOM 3500 C CA . SER A 1 522 ? 3.089 -7.603 -41.778 1.00 92.94 522 SER A CA 1
ATOM 3501 C C . SER A 1 522 ? 4.518 -8.120 -41.692 1.00 92.94 522 SER A C 1
ATOM 3503 O O . SER A 1 522 ? 5.124 -8.128 -40.621 1.00 92.94 522 SER A O 1
ATOM 3505 N N . GLN A 1 523 ? 5.062 -8.544 -42.830 1.00 95.38 523 GLN A N 1
ATOM 3506 C CA . GLN A 1 523 ? 6.439 -9.014 -42.943 1.00 95.38 523 GLN A CA 1
ATOM 3507 C C . GLN A 1 523 ? 7.094 -8.379 -44.176 1.00 95.38 523 GLN A C 1
ATOM 3509 O O . GLN A 1 523 ? 6.724 -8.712 -45.307 1.00 95.38 523 GLN A O 1
ATOM 3514 N N . PRO A 1 524 ? 8.071 -7.468 -44.010 1.00 94.25 524 PRO A N 1
ATOM 3515 C CA . PRO A 1 524 ? 8.810 -6.928 -45.143 1.00 94.25 524 PRO A CA 1
ATOM 3516 C C . PRO A 1 524 ? 9.744 -7.991 -45.733 1.00 94.25 524 PRO A C 1
ATOM 3518 O O . PRO A 1 524 ? 10.473 -8.655 -44.991 1.00 94.25 524 PRO A O 1
ATOM 3521 N N . ILE A 1 525 ? 9.743 -8.107 -47.064 1.00 94.19 525 ILE A N 1
ATOM 3522 C CA . ILE A 1 525 ? 10.763 -8.812 -47.845 1.00 94.19 525 ILE A CA 1
ATOM 3523 C C . ILE A 1 525 ? 11.443 -7.774 -48.733 1.00 94.19 525 ILE A C 1
ATOM 3525 O O . ILE A 1 525 ? 10.811 -7.191 -49.610 1.00 94.19 525 ILE A O 1
ATOM 3529 N N . THR A 1 526 ? 12.724 -7.515 -48.496 1.00 91.44 526 THR A N 1
ATOM 3530 C CA . THR A 1 526 ? 13.469 -6.458 -49.191 1.00 91.44 526 THR A CA 1
ATOM 3531 C C . THR A 1 526 ? 14.555 -7.041 -50.083 1.00 91.44 526 THR A C 1
ATOM 3533 O O . THR A 1 526 ? 15.094 -8.113 -49.812 1.00 91.44 526 THR A O 1
ATOM 3536 N N . THR A 1 527 ? 14.899 -6.340 -51.162 1.00 88.94 527 THR A N 1
ATOM 3537 C CA . THR A 1 527 ? 16.027 -6.698 -52.028 1.00 88.94 527 THR A CA 1
ATOM 3538 C C . THR A 1 527 ? 17.257 -5.853 -51.746 1.00 88.94 527 THR A C 1
ATOM 3540 O O . THR A 1 527 ? 17.160 -4.633 -51.633 1.00 88.94 527 THR A O 1
ATOM 3543 N N . THR A 1 528 ? 18.425 -6.492 -51.737 1.00 83.38 528 THR A N 1
ATOM 3544 C CA . THR A 1 528 ? 19.722 -5.811 -51.844 1.00 83.38 528 THR A CA 1
ATOM 3545 C C . THR A 1 528 ? 20.326 -6.111 -53.218 1.00 83.38 528 THR A C 1
ATOM 3547 O O . THR A 1 528 ? 20.431 -7.280 -53.604 1.00 83.38 528 THR A O 1
ATOM 3550 N N . GLY A 1 529 ? 20.715 -5.065 -53.955 1.00 71.25 529 GLY A N 1
ATOM 3551 C CA . GLY A 1 529 ? 21.126 -5.148 -55.366 1.00 71.25 529 GLY A CA 1
ATOM 3552 C C . GLY A 1 529 ? 19.963 -4.962 -56.359 1.00 71.25 529 GLY A C 1
ATOM 3553 O O . GLY A 1 529 ? 18.810 -4.832 -55.953 1.00 71.25 529 GLY A O 1
ATOM 3554 N N . GLY A 1 530 ? 20.270 -4.947 -57.662 1.00 73.06 530 GLY A N 1
ATOM 3555 C CA . GLY A 1 530 ? 19.300 -4.751 -58.756 1.00 73.06 530 GLY A CA 1
ATOM 3556 C C . GLY A 1 530 ? 19.023 -3.287 -59.135 1.00 73.06 530 GLY A C 1
ATOM 3557 O O . GLY A 1 530 ? 19.386 -2.359 -58.413 1.00 73.06 530 GLY A O 1
ATOM 3558 N N . VAL A 1 531 ? 18.399 -3.073 -60.297 1.00 74.88 531 VAL A N 1
ATOM 3559 C CA . VAL A 1 531 ? 18.044 -1.743 -60.832 1.00 74.88 531 VAL A CA 1
ATOM 3560 C C . VAL A 1 531 ? 16.543 -1.479 -60.699 1.00 74.88 531 VAL A C 1
ATOM 3562 O O . VAL A 1 531 ? 15.722 -2.197 -61.267 1.00 74.88 531 VAL A O 1
ATOM 3565 N N . ALA A 1 532 ? 16.175 -0.410 -59.990 1.00 73.56 532 ALA A N 1
ATOM 3566 C CA . ALA A 1 532 ? 14.777 -0.017 -59.828 1.00 73.56 532 ALA A CA 1
ATOM 3567 C C . ALA A 1 532 ? 14.082 0.281 -61.184 1.00 73.56 532 ALA A C 1
ATOM 3569 O O . ALA A 1 532 ? 14.722 0.824 -62.087 1.00 73.56 532 ALA A O 1
ATOM 3570 N N . PRO A 1 533 ? 12.770 0.004 -61.323 1.00 82.44 533 PRO A N 1
ATOM 3571 C CA . PRO A 1 533 ? 11.892 -0.613 -60.326 1.00 82.44 533 PRO A CA 1
ATOM 3572 C C . PRO A 1 533 ? 12.138 -2.123 -60.170 1.00 82.44 533 PRO A C 1
ATOM 3574 O O . PRO A 1 533 ? 12.359 -2.834 -61.148 1.00 82.44 533 PRO A O 1
ATOM 3577 N N . VAL A 1 534 ? 12.065 -2.608 -58.927 1.00 88.50 534 VAL A N 1
ATOM 3578 C CA . VAL A 1 534 ? 12.063 -4.043 -58.610 1.00 88.50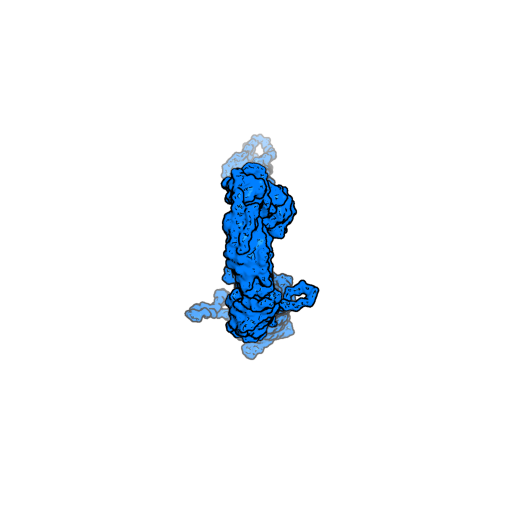 534 VAL A CA 1
ATOM 3579 C C . VAL A 1 534 ? 10.619 -4.480 -58.407 1.00 88.50 534 VAL A C 1
ATOM 3581 O O . VAL A 1 534 ? 9.897 -3.880 -57.614 1.00 88.50 534 VAL A O 1
ATOM 3584 N N . ILE A 1 535 ? 10.200 -5.511 -59.135 1.00 92.56 535 ILE A N 1
ATOM 3585 C CA . ILE A 1 535 ? 8.852 -6.070 -59.070 1.00 92.56 535 ILE A CA 1
ATOM 3586 C C . ILE A 1 535 ? 8.909 -7.396 -58.321 1.00 92.56 535 ILE A C 1
ATOM 3588 O O . ILE A 1 535 ? 9.645 -8.314 -58.701 1.00 92.56 535 ILE A O 1
ATOM 3592 N N . TYR A 1 536 ? 8.103 -7.495 -57.270 1.00 94.62 536 TYR A N 1
ATOM 3593 C CA . TYR A 1 536 ? 7.924 -8.709 -56.487 1.00 94.62 536 TYR A CA 1
ATOM 3594 C C . TYR A 1 536 ? 6.749 -9.514 -57.033 1.00 94.62 536 TYR A C 1
ATOM 3596 O O . TYR A 1 536 ? 5.720 -8.971 -57.434 1.00 94.62 536 TYR A O 1
ATOM 3604 N N . SER A 1 537 ? 6.909 -10.830 -57.055 1.00 94.06 537 SER A N 1
ATOM 3605 C CA . SER A 1 537 ? 5.912 -11.771 -57.556 1.00 94.06 537 SER A CA 1
ATOM 3606 C C . SER A 1 537 ? 6.004 -13.094 -56.806 1.00 94.06 537 SER A C 1
ATOM 3608 O O . SER A 1 537 ? 7.059 -13.451 -56.280 1.00 94.06 537 SER A O 1
ATOM 3610 N N . LEU A 1 538 ? 4.899 -13.832 -56.770 1.00 94.38 538 LEU A N 1
ATOM 3611 C CA . LEU A 1 538 ? 4.883 -15.202 -56.275 1.00 94.38 538 LEU A CA 1
ATOM 3612 C C . LEU A 1 538 ? 5.367 -16.130 -57.398 1.00 94.38 538 LEU A C 1
ATOM 3614 O O . LEU A 1 538 ? 4.724 -16.211 -58.443 1.00 94.38 538 LEU A O 1
ATOM 3618 N N . ALA A 1 539 ? 6.504 -16.798 -57.210 1.00 91.81 539 ALA A N 1
ATOM 3619 C CA . ALA A 1 539 ? 7.048 -17.739 -58.192 1.00 91.81 539 ALA A CA 1
ATOM 3620 C C . ALA A 1 539 ? 6.414 -19.132 -58.090 1.00 91.81 539 ALA A C 1
ATOM 3622 O O . ALA A 1 539 ? 6.218 -19.792 -59.109 1.00 91.81 539 ALA A O 1
ATOM 3623 N N . SER A 1 540 ? 6.090 -19.579 -56.874 1.00 91.56 540 SER A N 1
ATOM 3624 C CA . SER A 1 540 ? 5.402 -20.850 -56.617 1.00 91.56 540 SER A CA 1
ATOM 3625 C C . SER A 1 540 ? 4.779 -20.885 -55.220 1.00 91.56 540 SER A C 1
ATOM 3627 O O . SER A 1 540 ? 5.164 -20.108 -54.347 1.00 91.56 540 SER A O 1
ATOM 3629 N N . GLY A 1 541 ? 3.847 -21.815 -54.999 1.00 90.94 541 GLY A N 1
ATOM 3630 C CA . GLY A 1 541 ? 3.079 -21.936 -53.756 1.00 90.94 541 GLY A CA 1
ATOM 3631 C C . GLY A 1 541 ? 1.848 -21.029 -53.728 1.00 90.94 541 GLY A C 1
ATOM 3632 O O . GLY A 1 541 ? 1.521 -20.379 -54.721 1.00 90.94 541 GLY A O 1
ATOM 3633 N N . ALA A 1 542 ? 1.163 -21.004 -52.589 1.00 89.25 542 ALA A N 1
ATOM 3634 C CA . ALA A 1 542 ? 0.013 -20.141 -52.342 1.00 89.25 542 ALA A CA 1
ATOM 3635 C C . ALA A 1 542 ? 0.236 -19.357 -51.045 1.00 89.25 542 ALA A C 1
ATOM 3637 O O . ALA A 1 542 ? 0.782 -19.893 -50.078 1.00 89.25 542 ALA A O 1
ATOM 3638 N N . LEU A 1 543 ? -0.168 -18.086 -51.043 1.00 92.69 543 LEU A N 1
ATOM 3639 C CA . LEU A 1 543 ? -0.277 -17.314 -49.808 1.00 92.69 543 LEU A CA 1
ATOM 3640 C C . LEU A 1 543 ? -1.548 -17.760 -49.063 1.00 92.69 543 LEU A C 1
ATOM 3642 O O . LEU A 1 543 ? -2.512 -18.141 -49.731 1.00 92.69 543 LEU A O 1
ATOM 3646 N N . PRO A 1 544 ? -1.571 -17.711 -47.720 1.00 94.19 544 PRO A N 1
ATOM 3647 C CA . PRO A 1 544 ? -2.811 -17.879 -46.974 1.00 94.19 544 PRO A CA 1
ATOM 3648 C C . PRO A 1 544 ? -3.871 -16.870 -47.423 1.00 94.19 544 PRO A C 1
ATOM 3650 O O . PRO A 1 544 ? -3.539 -15.732 -47.774 1.00 94.19 544 PRO A O 1
ATOM 3653 N N . ASP A 1 545 ? -5.141 -17.265 -47.357 1.00 90.62 545 ASP A N 1
ATOM 3654 C CA . ASP A 1 545 ? -6.259 -16.376 -47.670 1.00 90.62 545 ASP A CA 1
ATOM 3655 C C . ASP A 1 545 ? -6.174 -15.083 -46.834 1.00 90.62 545 ASP A C 1
ATOM 3657 O O . ASP A 1 545 ? -5.883 -15.108 -45.640 1.00 90.62 545 ASP A O 1
ATOM 3661 N N . GLY A 1 546 ? -6.387 -13.928 -47.472 1.00 87.19 546 GLY A N 1
ATOM 3662 C CA . GLY A 1 546 ? -6.256 -12.598 -46.853 1.00 87.19 546 GLY A CA 1
ATOM 3663 C C . GLY A 1 546 ? -4.841 -12.002 -46.875 1.00 87.19 546 GLY A C 1
ATOM 3664 O O . GLY A 1 546 ? -4.702 -10.778 -46.855 1.00 87.19 546 GLY A O 1
ATOM 3665 N N . LEU A 1 547 ? -3.787 -12.816 -47.023 1.00 93.94 547 LEU A N 1
ATOM 3666 C CA . LEU A 1 547 ? -2.418 -12.314 -47.143 1.00 93.94 547 LEU A CA 1
ATOM 3667 C C . LEU A 1 547 ? -2.095 -11.898 -48.584 1.00 93.94 547 LEU A C 1
ATOM 3669 O O . LEU A 1 547 ? -2.218 -12.677 -49.528 1.00 93.94 547 LEU A O 1
ATOM 3673 N N . THR A 1 548 ? -1.606 -10.673 -48.757 1.00 92.69 548 THR A N 1
ATOM 3674 C CA . THR A 1 548 ? -1.223 -10.116 -50.061 1.00 92.69 548 THR A CA 1
ATOM 3675 C C . THR A 1 548 ? 0.257 -9.755 -50.093 1.00 92.69 548 THR A C 1
ATOM 3677 O O . THR A 1 548 ? 0.811 -9.266 -49.114 1.00 92.69 548 THR A O 1
ATOM 3680 N N . LEU A 1 549 ? 0.917 -9.983 -51.230 1.00 95.38 549 LEU A N 1
ATOM 3681 C CA . LEU A 1 549 ? 2.271 -9.490 -51.482 1.00 95.38 549 LEU A CA 1
ATOM 3682 C C . LEU A 1 549 ? 2.183 -8.158 -52.225 1.00 95.38 549 LEU A C 1
ATOM 3684 O O . LEU A 1 549 ? 1.686 -8.103 -53.353 1.00 95.38 549 LEU A O 1
ATOM 3688 N N . ASN A 1 550 ? 2.707 -7.089 -51.632 1.00 93.75 550 ASN A N 1
ATOM 3689 C CA . ASN A 1 550 ? 2.832 -5.821 -52.330 1.00 93.75 550 ASN A CA 1
ATOM 3690 C C . ASN A 1 550 ? 3.922 -5.926 -53.408 1.00 93.75 550 ASN A C 1
ATOM 3692 O O . ASN A 1 550 ? 5.112 -6.007 -53.112 1.00 93.75 550 ASN A O 1
ATOM 3696 N N . ILE A 1 551 ? 3.510 -5.876 -54.675 1.00 91.44 551 ILE A N 1
ATOM 3697 C CA . ILE A 1 551 ? 4.390 -6.053 -55.840 1.00 91.44 551 ILE A CA 1
ATOM 3698 C C . ILE A 1 551 ? 5.472 -4.972 -55.985 1.00 91.44 551 ILE A C 1
ATOM 3700 O O . ILE A 1 551 ? 6.439 -5.181 -56.712 1.00 91.44 551 ILE A O 1
ATOM 3704 N N . SER A 1 552 ? 5.309 -3.823 -55.321 1.00 86.62 552 SER A N 1
ATOM 3705 C CA . SER A 1 552 ? 6.221 -2.674 -55.412 1.00 86.62 552 SER A CA 1
ATOM 3706 C C . SER A 1 552 ? 7.142 -2.526 -54.200 1.00 86.62 552 SER A C 1
ATOM 3708 O O . SER A 1 552 ? 8.257 -2.031 -54.347 1.00 86.62 552 SER A O 1
ATOM 3710 N N . THR A 1 553 ? 6.708 -2.972 -53.015 1.00 88.94 553 THR A N 1
ATOM 3711 C CA . THR A 1 553 ? 7.492 -2.854 -51.771 1.00 88.94 553 THR A CA 1
ATOM 3712 C C . THR A 1 553 ? 8.037 -4.185 -51.259 1.00 88.94 553 THR A C 1
ATOM 3714 O O . THR A 1 553 ? 8.916 -4.173 -50.405 1.00 88.94 553 THR A O 1
ATOM 3717 N N . GLY A 1 554 ? 7.517 -5.318 -51.741 1.00 90.44 554 GLY A N 1
ATOM 3718 C CA . GLY A 1 554 ? 7.875 -6.657 -51.266 1.00 90.44 554 GLY A CA 1
ATOM 3719 C C . GLY A 1 554 ? 7.285 -7.024 -49.900 1.00 90.44 554 GLY A C 1
ATOM 3720 O O . GLY A 1 554 ? 7.539 -8.110 -49.389 1.00 90.44 554 GLY A O 1
ATOM 3721 N N . THR A 1 555 ? 6.476 -6.153 -49.292 1.00 93.94 555 THR A N 1
ATOM 3722 C CA . THR A 1 555 ? 5.847 -6.428 -47.994 1.00 93.94 555 THR A CA 1
ATOM 3723 C C . THR A 1 555 ? 4.700 -7.420 -48.156 1.00 93.94 555 THR A C 1
ATOM 3725 O O . THR A 1 555 ? 3.798 -7.199 -48.966 1.00 93.94 555 THR A O 1
ATOM 3728 N N . LEU A 1 556 ? 4.718 -8.493 -47.367 1.00 95.31 556 LEU A N 1
ATOM 3729 C CA . LEU A 1 556 ? 3.553 -9.339 -47.135 1.00 95.31 556 LEU A CA 1
ATOM 3730 C C . LEU A 1 556 ? 2.643 -8.631 -46.135 1.00 95.31 556 LEU A C 1
ATOM 3732 O O . LEU A 1 556 ? 3.080 -8.341 -45.022 1.00 95.31 556 LEU A O 1
ATOM 3736 N N . THR A 1 557 ? 1.411 -8.338 -46.537 1.00 90.88 557 THR A N 1
ATOM 3737 C CA . THR A 1 557 ? 0.432 -7.598 -45.738 1.00 90.88 557 THR A CA 1
ATOM 3738 C C . THR A 1 557 ? -0.965 -8.173 -45.879 1.00 90.88 557 THR A C 1
ATOM 3740 O O . THR A 1 557 ? -1.406 -8.495 -46.982 1.00 90.88 557 THR A O 1
ATOM 3743 N N . GLY A 1 558 ? -1.698 -8.196 -44.782 1.00 82.50 558 GLY A N 1
ATOM 3744 C CA . GLY A 1 558 ? -3.148 -8.359 -44.758 1.00 82.50 558 GLY A CA 1
ATOM 3745 C C . GLY A 1 558 ? -3.626 -8.388 -43.315 1.00 82.50 558 GLY A C 1
ATOM 3746 O O . GLY A 1 558 ? -2.792 -8.542 -42.427 1.00 82.50 558 GLY A O 1
ATOM 3747 N N . PRO A 1 559 ? -4.933 -8.329 -43.063 1.00 84.12 559 PRO A N 1
ATOM 3748 C CA . PRO A 1 559 ? -5.526 -9.281 -42.150 1.00 84.12 559 PRO A CA 1
ATOM 3749 C C . PRO A 1 559 ? -5.606 -10.645 -42.849 1.00 84.12 559 PRO A C 1
ATOM 3751 O O . PRO A 1 559 ? -6.080 -10.751 -43.985 1.00 84.12 559 PRO A O 1
ATOM 3754 N N . LEU A 1 560 ? -5.135 -11.697 -42.185 1.00 87.25 560 LEU A N 1
ATOM 3755 C CA . LEU A 1 560 ? -5.362 -13.075 -42.626 1.00 87.25 560 LEU A CA 1
ATOM 3756 C C . LEU A 1 560 ? -6.858 -13.398 -42.522 1.00 87.25 560 LEU A C 1
ATOM 3758 O O . LEU A 1 560 ? -7.516 -12.996 -41.565 1.00 87.25 560 LEU A O 1
ATOM 3762 N N . ALA A 1 561 ? -7.419 -14.117 -43.492 1.00 82.19 561 ALA A N 1
ATOM 3763 C CA . ALA A 1 561 ? -8.823 -14.508 -43.446 1.00 82.19 561 ALA A CA 1
ATOM 3764 C C . ALA A 1 561 ? -9.079 -15.497 -42.295 1.00 82.19 561 ALA A C 1
ATOM 3766 O O . ALA A 1 561 ? -8.222 -16.303 -41.936 1.00 82.19 561 ALA A O 1
ATOM 3767 N N . ALA A 1 562 ? -10.282 -15.468 -41.721 1.00 72.94 562 ALA A N 1
ATOM 3768 C CA . ALA A 1 562 ? -10.708 -16.523 -40.805 1.00 72.94 562 ALA A CA 1
ATOM 3769 C C . ALA A 1 562 ? -10.758 -17.870 -41.555 1.00 72.94 562 ALA A C 1
ATOM 3771 O O . ALA A 1 562 ? -11.263 -17.919 -42.677 1.00 72.94 562 ALA A O 1
ATOM 3772 N N . GLY A 1 563 ? -10.253 -18.951 -40.951 1.00 78.12 563 GLY A N 1
ATOM 3773 C CA . GLY A 1 563 ? -10.175 -20.263 -41.606 1.00 78.12 563 GLY A CA 1
ATOM 3774 C C . GLY A 1 563 ? -8.900 -20.499 -42.430 1.00 78.12 563 GLY A C 1
ATOM 3775 O O . GLY A 1 563 ? -8.818 -21.495 -43.147 1.00 78.12 563 GLY A O 1
ATOM 3776 N N . SER A 1 564 ? -7.918 -19.587 -42.380 1.00 87.00 564 SER A N 1
ATOM 3777 C CA . SER A 1 564 ? -6.655 -19.709 -43.119 1.00 87.00 564 SER A CA 1
ATOM 3778 C C . SER A 1 564 ? -5.583 -20.510 -42.364 1.00 87.00 564 SER A C 1
ATOM 3780 O O . SER A 1 564 ? -4.394 -20.331 -42.632 1.00 87.00 564 SER A O 1
ATOM 3782 N N . GLU A 1 565 ? -5.941 -21.342 -41.388 1.00 88.31 565 GLU A N 1
ATOM 3783 C CA . GLU A 1 565 ? -4.977 -22.113 -40.601 1.00 88.31 565 GLU A CA 1
ATOM 3784 C C . GLU A 1 565 ? -4.228 -23.150 -41.443 1.00 88.31 565 GLU A C 1
ATOM 3786 O O . GLU A 1 565 ? -4.802 -23.815 -42.304 1.00 88.31 565 GLU A O 1
ATOM 3791 N N . GLY A 1 566 ? -2.942 -23.344 -41.160 1.00 89.94 566 GLY A N 1
ATOM 3792 C CA . GLY A 1 566 ? -2.124 -24.354 -41.823 1.00 89.94 566 GLY A CA 1
ATOM 3793 C C . GLY A 1 566 ? -0.660 -23.959 -41.964 1.00 89.94 566 GLY A C 1
ATOM 3794 O O . GLY A 1 566 ? -0.244 -22.855 -41.610 1.00 89.94 566 GLY A O 1
ATOM 3795 N N . ASP A 1 567 ? 0.127 -24.884 -42.505 1.00 92.38 567 ASP A N 1
ATOM 3796 C CA . ASP A 1 567 ? 1.522 -24.649 -42.866 1.00 92.38 567 ASP A CA 1
ATOM 3797 C C . ASP A 1 567 ? 1.606 -24.299 -44.355 1.00 92.38 567 ASP A C 1
ATOM 3799 O O . ASP A 1 567 ? 1.336 -25.125 -45.230 1.00 92.38 567 ASP A O 1
ATOM 3803 N N . TYR A 1 568 ? 1.999 -23.064 -44.649 1.00 94.88 568 TYR A N 1
ATOM 3804 C CA . TYR A 1 568 ? 2.131 -22.558 -46.008 1.00 94.88 568 TYR A CA 1
ATOM 3805 C C . TYR A 1 568 ? 3.590 -22.563 -46.419 1.00 94.88 568 TYR A C 1
ATOM 3807 O O . TYR A 1 568 ? 4.465 -22.135 -45.667 1.00 94.88 568 TYR A O 1
ATOM 3815 N N . SER A 1 569 ? 3.846 -23.004 -47.646 1.00 94.62 569 SER A N 1
ATOM 3816 C CA . SER A 1 569 ? 5.146 -22.866 -48.291 1.00 94.62 569 SER A CA 1
ATOM 3817 C C . SER A 1 569 ? 4.965 -22.140 -49.614 1.00 94.62 569 SER A C 1
ATOM 3819 O O . SER A 1 569 ? 4.130 -22.509 -50.443 1.00 94.62 569 SER A O 1
ATOM 3821 N N . PHE A 1 570 ? 5.724 -21.067 -49.793 1.00 96.06 570 PHE A N 1
ATOM 3822 C CA . PHE A 1 570 ? 5.667 -20.260 -50.999 1.00 96.06 570 PHE A CA 1
ATOM 3823 C C . PHE A 1 570 ? 7.025 -19.651 -51.315 1.00 96.06 570 PHE A C 1
ATOM 3825 O O . PHE A 1 570 ? 7.890 -19.483 -50.457 1.00 96.06 570 PHE A O 1
ATOM 3832 N N . THR A 1 571 ? 7.215 -19.319 -52.581 1.00 96.06 571 THR A N 1
ATOM 3833 C CA . THR A 1 571 ? 8.473 -18.813 -53.107 1.00 96.06 571 THR A CA 1
ATOM 3834 C C . THR A 1 571 ? 8.232 -17.431 -53.682 1.00 96.06 571 THR A C 1
ATOM 3836 O O . THR A 1 571 ? 7.427 -17.271 -54.600 1.00 96.06 571 THR A O 1
ATOM 3839 N N . ILE A 1 572 ? 8.934 -16.431 -53.154 1.00 96.25 572 ILE A N 1
ATOM 3840 C CA . ILE A 1 572 ? 8.877 -15.062 -53.669 1.00 96.25 572 ILE A CA 1
ATOM 3841 C C . ILE A 1 572 ? 10.041 -14.857 -54.627 1.00 96.25 572 ILE A C 1
ATOM 3843 O O . ILE A 1 572 ? 11.183 -15.227 -54.347 1.00 96.25 572 ILE A O 1
ATOM 3847 N N . GLN A 1 573 ? 9.724 -14.238 -55.758 1.00 94.81 573 GLN A N 1
ATOM 3848 C CA . GLN A 1 573 ? 10.675 -13.783 -56.748 1.00 94.81 573 GLN A CA 1
ATOM 3849 C C . GLN A 1 573 ? 10.663 -12.261 -56.813 1.00 94.81 573 GLN A C 1
ATOM 3851 O O . GLN A 1 573 ? 9.611 -11.657 -57.030 1.00 94.81 573 GLN A O 1
ATOM 3856 N N . ALA A 1 574 ? 11.844 -11.660 -56.727 1.00 92.56 574 ALA A N 1
ATOM 3857 C CA . ALA A 1 574 ? 12.056 -10.273 -57.110 1.00 92.56 574 ALA A CA 1
ATOM 3858 C C . ALA A 1 574 ? 12.767 -10.218 -58.462 1.00 92.56 574 ALA A C 1
ATOM 3860 O O . ALA A 1 574 ? 13.780 -10.893 -58.665 1.00 92.56 574 ALA A O 1
ATOM 3861 N N . ARG A 1 575 ? 12.230 -9.422 -59.387 1.00 90.38 575 ARG A N 1
ATOM 3862 C CA . ARG A 1 575 ? 12.821 -9.165 -60.701 1.00 90.38 575 ARG A CA 1
ATOM 3863 C C . ARG A 1 575 ? 13.058 -7.674 -60.863 1.00 90.38 575 ARG A C 1
ATOM 3865 O O . ARG A 1 575 ? 12.148 -6.884 -60.632 1.00 90.38 575 ARG A O 1
ATOM 3872 N N . ASP A 1 576 ? 14.255 -7.299 -61.283 1.00 87.19 576 ASP A N 1
ATOM 3873 C CA . ASP A 1 576 ? 14.564 -5.905 -61.595 1.00 87.19 576 ASP A CA 1
ATOM 3874 C C . ASP A 1 576 ? 14.284 -5.549 -63.066 1.00 87.19 576 ASP A C 1
ATOM 3876 O O . ASP A 1 576 ? 13.962 -6.410 -63.892 1.00 87.19 576 ASP A O 1
ATOM 3880 N N . ASN A 1 577 ? 14.438 -4.271 -63.413 1.00 81.62 577 ASN A N 1
ATOM 3881 C CA . ASN A 1 577 ? 14.189 -3.774 -64.769 1.00 81.62 577 ASN A CA 1
ATOM 3882 C C . ASN A 1 577 ? 15.195 -4.284 -65.827 1.00 81.62 577 ASN A C 1
ATOM 3884 O O . ASN A 1 577 ? 14.965 -4.126 -67.023 1.00 81.62 577 ASN A O 1
ATOM 3888 N N . THR A 1 578 ? 16.307 -4.902 -65.412 1.00 77.06 578 THR A N 1
ATOM 3889 C CA . THR A 1 578 ? 17.315 -5.496 -66.313 1.00 77.06 578 THR A CA 1
ATOM 3890 C C . THR A 1 578 ? 17.107 -6.994 -66.535 1.00 77.06 578 THR A C 1
ATOM 3892 O O . THR A 1 578 ? 17.817 -7.616 -67.322 1.00 77.06 578 THR A O 1
ATOM 3895 N N . GLY A 1 579 ? 16.100 -7.580 -65.880 1.00 77.25 579 GLY A N 1
ATOM 3896 C CA . GLY A 1 579 ? 15.769 -8.994 -65.986 1.00 77.25 579 GLY A CA 1
ATOM 3897 C C . GLY A 1 579 ? 16.530 -9.889 -65.009 1.00 77.25 579 GLY A C 1
ATOM 3898 O O . GLY A 1 579 ? 16.337 -11.105 -65.076 1.00 77.25 579 GLY A O 1
ATOM 3899 N N . ALA A 1 580 ? 17.326 -9.324 -64.095 1.00 82.00 580 ALA A N 1
ATOM 3900 C CA . ALA A 1 580 ? 17.950 -10.075 -63.013 1.00 82.00 580 ALA A CA 1
ATOM 3901 C C . ALA A 1 580 ? 16.892 -10.541 -62.004 1.00 82.00 580 ALA A C 1
ATOM 3903 O O . ALA A 1 580 ? 15.862 -9.888 -61.815 1.00 82.00 580 ALA A O 1
ATOM 3904 N N . ILE A 1 581 ? 17.124 -11.705 -61.394 1.00 87.06 581 ILE A N 1
ATOM 3905 C CA . ILE A 1 581 ? 16.135 -12.406 -60.571 1.00 87.06 581 ILE A CA 1
ATOM 3906 C C . ILE A 1 581 ? 16.768 -12.830 -59.244 1.00 87.06 581 ILE A C 1
ATOM 3908 O O . ILE A 1 581 ? 17.844 -13.425 -59.242 1.00 87.06 581 ILE A O 1
ATOM 3912 N N . ALA A 1 582 ? 16.062 -12.594 -58.138 1.00 89.81 582 ALA A N 1
ATOM 3913 C CA . ALA A 1 582 ? 16.280 -13.262 -56.857 1.00 89.81 582 ALA A CA 1
ATOM 3914 C C . ALA A 1 582 ? 15.072 -14.122 -56.504 1.00 89.81 582 ALA A C 1
ATOM 3916 O O . ALA A 1 582 ? 13.934 -13.702 -56.717 1.00 89.81 582 ALA A O 1
ATOM 3917 N N . VAL A 1 583 ? 15.318 -15.297 -55.930 1.00 92.88 583 VAL A N 1
ATOM 3918 C CA . VAL A 1 583 ? 14.273 -16.228 -55.502 1.00 92.88 583 VAL A CA 1
ATOM 3919 C C . VAL A 1 583 ? 14.589 -16.712 -54.090 1.00 92.88 583 VAL A C 1
ATOM 3921 O O . VAL A 1 583 ? 15.720 -17.118 -53.828 1.00 92.88 583 VAL A O 1
ATOM 3924 N N . ALA A 1 584 ? 13.601 -16.690 -53.196 1.00 95.00 584 ALA A N 1
ATOM 3925 C CA . ALA A 1 584 ? 13.703 -17.265 -51.855 1.00 95.00 584 ALA A CA 1
ATOM 3926 C C . ALA A 1 584 ? 12.409 -17.998 -51.486 1.00 95.00 584 ALA A C 1
ATOM 3928 O O . ALA A 1 584 ? 11.309 -17.553 -51.825 1.00 95.00 584 ALA A O 1
ATOM 3929 N N . SER A 1 585 ? 12.550 -19.137 -50.806 1.00 95.88 585 SER A N 1
ATOM 3930 C CA . SER A 1 585 ? 11.417 -19.928 -50.314 1.00 95.88 585 SER A CA 1
ATOM 3931 C C . SER A 1 585 ? 11.171 -19.637 -48.840 1.00 95.88 585 SER A C 1
ATOM 3933 O O . SER A 1 585 ? 12.115 -19.615 -48.048 1.00 95.88 585 SER A O 1
ATOM 3935 N N . TYR A 1 586 ? 9.908 -19.442 -48.483 1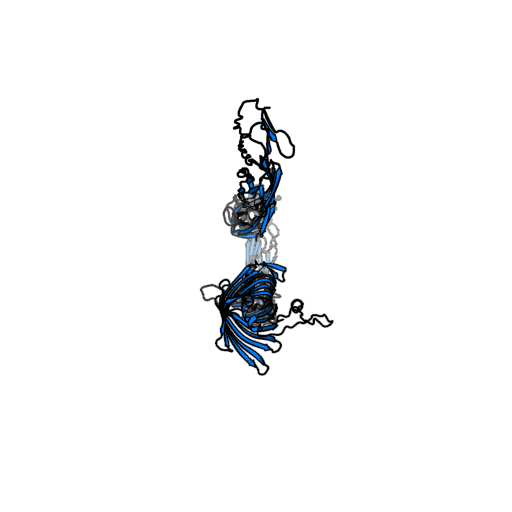.00 96.62 586 TYR A N 1
ATOM 3936 C CA . TYR A 1 586 ? 9.460 -19.125 -47.136 1.00 96.62 586 TYR A CA 1
ATOM 3937 C C . TYR A 1 586 ? 8.437 -20.147 -46.664 1.00 96.62 586 TYR A C 1
ATOM 3939 O O . TYR A 1 586 ? 7.653 -20.677 -47.458 1.00 96.62 586 TYR A O 1
ATOM 3947 N N . THR A 1 587 ? 8.437 -20.393 -45.358 1.00 95.69 587 THR A N 1
ATOM 3948 C CA . THR A 1 587 ? 7.363 -21.128 -44.691 1.00 95.69 587 THR A CA 1
ATOM 3949 C C . THR A 1 587 ? 6.670 -20.218 -43.691 1.00 95.69 587 THR A C 1
ATOM 3951 O O . THR A 1 587 ? 7.341 -19.579 -42.880 1.00 95.69 587 THR A O 1
ATOM 3954 N N . LEU A 1 588 ? 5.342 -20.177 -43.733 1.00 95.25 588 LEU A N 1
ATOM 3955 C CA . LEU A 1 588 ? 4.509 -19.448 -42.784 1.00 95.25 588 LEU A CA 1
ATOM 3956 C C . LEU A 1 588 ? 3.538 -20.424 -42.135 1.00 95.25 588 LEU A C 1
ATOM 3958 O O . LEU A 1 588 ? 2.696 -21.009 -42.811 1.00 95.25 588 LEU A O 1
ATOM 3962 N N . LYS A 1 589 ? 3.649 -20.574 -40.821 1.00 93.38 589 LYS A N 1
ATOM 3963 C CA . LYS A 1 589 ? 2.674 -21.316 -40.034 1.00 93.38 589 LYS A CA 1
ATOM 3964 C C . LYS A 1 589 ? 1.585 -20.361 -39.567 1.00 93.38 589 LYS A C 1
ATOM 3966 O O . LYS A 1 589 ? 1.878 -19.425 -38.823 1.00 93.38 589 LYS A O 1
ATOM 3971 N N . VAL A 1 590 ? 0.354 -20.600 -40.008 1.00 90.69 590 VAL A N 1
ATOM 3972 C CA . VAL A 1 590 ? -0.838 -19.881 -39.553 1.00 90.69 590 VAL A CA 1
ATOM 3973 C C . VAL A 1 590 ? -1.568 -20.765 -38.555 1.00 90.69 590 VAL A C 1
ATOM 3975 O O . VAL A 1 590 ? -2.061 -21.841 -38.897 1.00 90.69 590 VAL A O 1
ATOM 3978 N N . LYS A 1 591 ? -1.609 -20.332 -37.301 1.00 85.38 591 LYS A N 1
ATOM 3979 C CA . LYS A 1 591 ? -2.335 -21.025 -36.238 1.00 85.38 591 LYS A CA 1
ATOM 3980 C C . LYS A 1 591 ? -3.824 -20.649 -36.253 1.00 85.38 591 LYS A C 1
ATOM 3982 O O . LYS A 1 591 ? -4.160 -19.563 -36.739 1.00 85.38 591 LYS A O 1
ATOM 3987 N N . PRO A 1 592 ? -4.694 -21.514 -35.694 1.00 77.00 592 PRO A N 1
ATOM 3988 C CA . PRO A 1 592 ? -6.072 -21.155 -35.362 1.00 77.00 592 PRO A CA 1
ATOM 3989 C C . PRO A 1 592 ? -6.159 -19.848 -34.600 1.00 77.00 592 PRO A C 1
ATOM 3991 O O . PRO A 1 592 ? -5.272 -19.546 -33.802 1.00 77.00 592 PRO A O 1
ATOM 3994 N N . ASN A 1 593 ? -7.233 -19.096 -34.855 1.00 68.62 593 ASN A N 1
ATOM 3995 C CA . ASN A 1 593 ? -7.578 -17.911 -34.078 1.00 68.62 593 ASN A CA 1
ATOM 3996 C C . ASN A 1 593 ? -7.880 -18.310 -32.629 1.00 68.62 593 ASN A C 1
ATOM 3998 O O . ASN A 1 593 ? -9.023 -18.601 -32.271 1.00 68.62 593 ASN A O 1
ATOM 4002 N N . GLU A 1 594 ? -6.842 -18.375 -31.802 1.00 68.81 594 GLU A N 1
ATOM 4003 C CA . GLU A 1 594 ? -6.971 -18.613 -30.375 1.00 68.81 594 GLU A CA 1
ATOM 4004 C C . GLU A 1 594 ? -7.138 -17.274 -29.665 1.00 68.81 594 GLU A C 1
ATOM 4006 O O . GLU A 1 594 ? -6.227 -16.444 -29.565 1.00 68.81 594 GLU A O 1
ATOM 4011 N N . VAL A 1 595 ? -8.348 -17.079 -29.149 1.00 76.25 595 VAL A N 1
ATOM 4012 C CA . VAL A 1 595 ? -8.647 -15.992 -28.227 1.00 76.25 595 VAL A CA 1
ATOM 4013 C C . VAL A 1 595 ? -7.949 -16.330 -26.915 1.00 76.25 595 VAL A C 1
ATOM 4015 O O . VAL A 1 595 ? -8.286 -17.325 -26.271 1.00 76.25 595 VAL A O 1
ATOM 4018 N N . THR A 1 596 ? -6.965 -15.535 -26.504 1.00 81.50 596 THR A N 1
ATOM 4019 C CA . THR A 1 596 ? -6.252 -15.765 -25.239 1.00 81.50 596 THR A CA 1
ATOM 4020 C C . THR A 1 596 ? -6.494 -14.615 -24.274 1.00 81.50 596 THR A C 1
ATOM 4022 O O . THR A 1 596 ? -6.489 -13.446 -24.659 1.00 81.50 596 THR A O 1
ATOM 4025 N N . ALA A 1 597 ? -6.717 -14.949 -23.003 1.00 87.69 597 ALA A N 1
ATOM 4026 C CA . ALA A 1 597 ? -6.806 -13.987 -21.913 1.00 87.69 597 ALA A CA 1
ATOM 4027 C C . ALA A 1 597 ? -5.604 -14.194 -20.975 1.00 87.69 597 ALA A C 1
ATOM 4029 O O . ALA A 1 597 ? -5.478 -15.276 -20.401 1.00 87.69 597 ALA A O 1
ATOM 4030 N N . PRO A 1 598 ? -4.702 -13.206 -20.826 1.00 88.12 598 PRO A N 1
ATOM 4031 C CA . PRO A 1 598 ? -3.521 -13.347 -19.980 1.00 88.12 598 PRO A CA 1
ATOM 4032 C C . PRO A 1 598 ? -3.851 -13.174 -18.491 1.00 88.12 598 PRO A C 1
ATOM 4034 O O . PRO A 1 598 ? -4.742 -12.401 -18.125 1.00 88.12 598 PRO A O 1
ATOM 4037 N N . ASP A 1 599 ? -3.068 -13.809 -17.622 1.00 91.06 599 ASP A N 1
ATOM 4038 C CA . ASP A 1 599 ? -3.129 -13.555 -16.182 1.00 91.06 599 ASP A CA 1
ATOM 4039 C C . ASP A 1 599 ? -2.540 -12.176 -15.830 1.00 91.06 599 ASP A C 1
ATOM 4041 O O . ASP A 1 599 ? -1.612 -11.680 -16.477 1.00 91.06 599 ASP A O 1
ATOM 4045 N N . LYS A 1 600 ? -3.091 -11.535 -14.797 1.00 91.06 600 LYS A N 1
ATOM 4046 C CA . LYS A 1 600 ? -2.718 -10.198 -14.316 1.00 91.06 600 LYS A CA 1
ATOM 4047 C C . LYS A 1 600 ? -2.647 -10.203 -12.793 1.00 91.06 600 LYS A C 1
ATOM 4049 O O . LYS A 1 600 ? -3.414 -10.905 -12.142 1.00 91.06 600 LYS A O 1
ATOM 4054 N N . VAL A 1 601 ? -1.755 -9.393 -12.227 1.00 92.81 601 VAL A N 1
ATOM 4055 C CA . VAL A 1 601 ? -1.601 -9.233 -10.773 1.00 92.81 601 VAL A CA 1
ATOM 4056 C C . VAL A 1 601 ? -1.704 -7.756 -10.412 1.00 92.81 601 VAL A C 1
ATOM 4058 O O . VAL A 1 601 ? -1.097 -6.916 -11.079 1.00 92.81 601 VAL A O 1
ATOM 4061 N N . VAL A 1 602 ? -2.466 -7.449 -9.364 1.00 90.50 602 VAL A N 1
ATOM 4062 C CA . VAL A 1 602 ? -2.675 -6.103 -8.824 1.00 90.50 602 VAL A CA 1
ATOM 4063 C C . VAL A 1 602 ? -2.412 -6.135 -7.323 1.00 90.50 602 VAL A C 1
ATOM 4065 O O . VAL A 1 602 ? -3.023 -6.915 -6.600 1.00 90.50 602 VAL A O 1
ATOM 4068 N N . ASN A 1 603 ? -1.512 -5.279 -6.849 1.00 88.12 603 ASN A N 1
ATOM 4069 C CA . ASN A 1 603 ? -1.276 -5.094 -5.419 1.00 88.12 603 ASN A CA 1
ATOM 4070 C C . ASN A 1 603 ? -2.061 -3.871 -4.957 1.00 88.12 603 ASN A C 1
ATOM 4072 O O . ASN A 1 603 ? -1.900 -2.798 -5.544 1.00 88.12 603 ASN A O 1
ATOM 4076 N N . VAL A 1 604 ? -2.891 -4.039 -3.932 1.00 82.56 604 VAL A N 1
ATOM 4077 C CA . VAL A 1 604 ? -3.759 -2.986 -3.403 1.00 82.56 604 VAL A CA 1
ATOM 4078 C C . VAL A 1 604 ? -3.334 -2.705 -1.962 1.00 82.56 604 VAL A C 1
ATOM 4080 O O . VAL A 1 604 ? -3.488 -3.579 -1.110 1.00 82.56 604 VAL A O 1
ATOM 4083 N N . PRO A 1 605 ? -2.748 -1.529 -1.682 1.00 73.81 605 PRO A N 1
ATOM 4084 C CA . PRO A 1 605 ? -2.470 -1.097 -0.314 1.00 73.81 605 PRO A CA 1
ATOM 4085 C C . PRO A 1 605 ? -3.731 -1.075 0.568 1.00 73.81 605 PRO A C 1
ATOM 4087 O O . PRO A 1 605 ? -4.831 -0.849 0.058 1.00 73.81 605 PRO A O 1
ATOM 4090 N N . ALA A 1 606 ? -3.561 -1.247 1.882 1.00 67.31 606 ALA A N 1
ATOM 4091 C CA . ALA A 1 606 ? -4.650 -1.154 2.862 1.00 67.31 606 ALA A CA 1
ATOM 4092 C C . ALA A 1 606 ? -5.419 0.173 2.730 1.00 67.31 606 ALA A C 1
ATOM 4094 O O . ALA A 1 606 ? -4.805 1.222 2.520 1.00 67.31 606 ALA A O 1
ATOM 4095 N N . GLY A 1 607 ? -6.753 0.112 2.803 1.00 64.94 607 GLY A N 1
ATOM 4096 C CA . GLY A 1 607 ? -7.635 1.285 2.707 1.00 64.94 607 GLY A CA 1
ATOM 4097 C C . GLY A 1 607 ? -7.673 1.974 1.332 1.00 64.94 607 GLY A C 1
ATOM 4098 O O . GLY A 1 607 ? -8.212 3.072 1.207 1.00 64.94 607 GLY A O 1
ATOM 4099 N N . SER A 1 608 ? -7.093 1.377 0.280 1.00 74.69 608 SER A N 1
ATOM 4100 C CA . SER A 1 608 ? -7.074 1.964 -1.070 1.00 74.69 608 SER A CA 1
ATOM 4101 C C . SER A 1 608 ? -8.012 1.253 -2.047 1.00 74.69 608 SER A C 1
ATOM 4103 O O . SER A 1 608 ? -8.258 0.052 -1.954 1.00 74.69 608 SER A O 1
ATOM 4105 N N . THR A 1 609 ? -8.525 1.995 -3.032 1.00 76.94 609 THR A N 1
ATOM 4106 C CA . THR A 1 609 ? -9.345 1.415 -4.102 1.00 76.94 609 THR A CA 1
ATOM 4107 C C . THR A 1 609 ? -8.451 0.767 -5.170 1.00 76.94 609 THR A C 1
ATOM 4109 O O . THR A 1 609 ? -7.525 1.420 -5.666 1.00 76.94 609 THR A O 1
ATOM 4112 N N . PRO A 1 610 ? -8.716 -0.489 -5.576 1.00 86.50 610 PRO A N 1
ATOM 4113 C CA . PRO A 1 610 ? -7.986 -1.136 -6.658 1.00 86.50 610 PRO A CA 1
ATOM 4114 C C . PRO A 1 610 ? -8.116 -0.354 -7.974 1.00 86.50 610 PRO A C 1
ATOM 4116 O O . PRO A 1 610 ? -9.207 0.112 -8.304 1.00 86.50 610 PRO A O 1
ATOM 4119 N N . PRO A 1 611 ? -7.043 -0.235 -8.774 1.00 86.44 611 PRO A N 1
ATOM 4120 C CA . PRO A 1 611 ? -7.135 0.382 -10.091 1.00 86.44 611 PRO A CA 1
ATOM 4121 C C . PRO A 1 611 ? -7.919 -0.494 -11.081 1.00 86.44 611 PRO A C 1
ATOM 4123 O O . PRO A 1 611 ? -7.792 -1.722 -11.077 1.00 86.44 611 PRO A O 1
ATOM 4126 N N . ASP A 1 612 ? -8.636 0.152 -12.005 1.00 89.19 612 ASP A N 1
ATOM 4127 C CA . ASP A 1 612 ? -9.313 -0.514 -13.122 1.00 89.19 612 ASP A CA 1
ATOM 4128 C C . ASP A 1 612 ? -8.311 -1.269 -14.010 1.00 89.19 612 ASP A C 1
ATOM 4130 O O . ASP A 1 612 ? -7.351 -0.706 -14.554 1.00 89.19 612 ASP A O 1
ATOM 4134 N N . VAL A 1 613 ? -8.549 -2.564 -14.214 1.00 89.38 613 VAL A N 1
ATOM 4135 C CA . VAL A 1 613 ? -7.623 -3.435 -14.941 1.00 89.38 613 VAL A CA 1
ATOM 4136 C C . VAL A 1 613 ? -8.015 -3.518 -16.407 1.00 89.38 613 VAL A C 1
ATOM 4138 O O . VAL A 1 613 ? -9.018 -4.132 -16.761 1.00 89.38 613 VAL A O 1
ATOM 4141 N N . TYR A 1 614 ? -7.180 -2.961 -17.288 1.00 90.06 614 TYR A N 1
ATOM 4142 C CA . TYR A 1 614 ? -7.388 -3.054 -18.735 1.00 90.06 614 TYR A CA 1
ATOM 4143 C C . TYR A 1 614 ? -7.179 -4.491 -19.241 1.00 90.06 614 TYR A C 1
ATOM 4145 O O . TYR A 1 614 ? -6.041 -4.980 -19.321 1.00 90.06 614 TYR A O 1
ATOM 4153 N N . LEU A 1 615 ? -8.270 -5.171 -19.599 1.00 89.12 615 LEU A N 1
ATOM 4154 C CA . LEU A 1 615 ? -8.279 -6.600 -19.915 1.00 89.12 615 LEU A CA 1
ATOM 4155 C C . LEU A 1 615 ? -7.636 -6.906 -21.269 1.00 89.12 615 LEU A C 1
ATOM 4157 O O . LEU A 1 615 ? -6.868 -7.858 -21.366 1.00 89.12 615 LEU A O 1
ATOM 4161 N N . ASN A 1 616 ? -7.832 -6.049 -22.275 1.00 87.06 616 ASN A N 1
ATOM 4162 C CA . ASN A 1 616 ? -7.306 -6.281 -23.627 1.00 87.06 616 ASN A CA 1
ATOM 4163 C C . ASN A 1 616 ? -5.766 -6.288 -23.689 1.00 87.06 616 ASN A C 1
ATOM 4165 O O . ASN A 1 616 ? -5.187 -6.791 -24.649 1.00 87.06 616 ASN A O 1
ATOM 4169 N N . ARG A 1 617 ? -5.073 -5.702 -22.700 1.00 81.56 617 ARG A N 1
ATOM 4170 C CA . ARG A 1 617 ? -3.603 -5.651 -22.691 1.00 81.56 617 ARG A CA 1
ATOM 4171 C C . ARG A 1 617 ? -3.021 -7.065 -22.623 1.00 81.56 617 ARG A C 1
ATOM 4173 O O . ARG A 1 617 ? -3.179 -7.724 -21.597 1.00 81.56 617 ARG A O 1
ATOM 4180 N N . GLY A 1 618 ? -2.300 -7.463 -23.671 1.00 77.44 618 GLY A N 1
ATOM 4181 C CA . GLY A 1 618 ? -1.625 -8.762 -23.776 1.00 77.44 618 GLY A CA 1
ATOM 4182 C C . GLY A 1 618 ? -2.516 -9.918 -24.244 1.00 77.44 618 GLY A C 1
ATOM 4183 O O . GLY A 1 618 ? -2.036 -11.043 -24.286 1.00 77.44 618 GLY A O 1
ATOM 4184 N N . ALA A 1 619 ? -3.784 -9.658 -24.572 1.00 82.38 619 ALA A N 1
ATOM 4185 C CA . ALA A 1 619 ? -4.698 -10.648 -25.137 1.00 82.38 619 ALA A CA 1
ATOM 4186 C C . ALA A 1 619 ? -4.531 -10.745 -26.666 1.00 82.38 619 ALA A C 1
ATOM 4188 O O . ALA A 1 619 ? -4.286 -9.728 -27.320 1.00 82.38 619 ALA A O 1
ATOM 4189 N N . THR A 1 620 ? -4.689 -11.944 -27.231 1.00 78.62 620 THR A N 1
ATOM 4190 C CA . THR A 1 620 ? -4.677 -12.207 -28.689 1.00 78.62 620 THR A CA 1
ATOM 4191 C C . THR A 1 620 ? -6.072 -12.596 -29.182 1.00 78.62 620 THR A C 1
ATOM 4193 O O . THR A 1 620 ? -6.895 -13.047 -28.383 1.00 78.62 620 THR A O 1
ATOM 4196 N N . GLY A 1 621 ? -6.358 -12.438 -30.478 1.00 74.56 621 GLY A N 1
ATOM 4197 C CA . GLY A 1 621 ? -7.660 -12.775 -31.067 1.00 74.56 621 GLY A CA 1
ATOM 4198 C C . GLY A 1 621 ? -8.631 -11.594 -31.060 1.00 74.56 621 GLY A C 1
ATOM 4199 O O . GLY A 1 621 ? -9.829 -11.775 -30.838 1.00 74.56 621 GLY A O 1
ATOM 4200 N N . GLY A 1 622 ? -8.129 -10.371 -31.235 1.00 71.62 622 GLY A N 1
ATOM 4201 C CA . GLY A 1 622 ? -8.954 -9.166 -31.310 1.00 71.62 622 GLY A CA 1
ATOM 4202 C C . GLY A 1 622 ? -9.658 -9.023 -32.671 1.00 71.62 622 GLY A C 1
ATOM 4203 O O . GLY A 1 622 ? -9.317 -9.721 -33.619 1.00 71.62 622 GLY A O 1
ATOM 4204 N N . PRO A 1 623 ? -10.646 -8.117 -32.809 1.00 72.50 623 PRO A N 1
ATOM 4205 C CA . PRO A 1 623 ? -11.236 -7.270 -31.773 1.00 72.50 623 PRO A CA 1
ATOM 4206 C C . PRO A 1 623 ? -12.223 -8.031 -30.864 1.00 72.50 623 PRO A C 1
ATOM 4208 O O . PRO A 1 623 ? -13.074 -8.788 -31.330 1.00 72.50 623 PRO A O 1
ATOM 4211 N N . PHE A 1 624 ? -12.158 -7.780 -29.551 1.00 82.44 624 PHE A N 1
ATOM 4212 C CA . PHE A 1 624 ? -13.055 -8.402 -28.566 1.00 82.44 624 PHE A CA 1
ATOM 4213 C C . PHE A 1 624 ? -14.411 -7.685 -28.496 1.00 82.44 624 PHE A C 1
ATOM 4215 O O . PHE A 1 624 ? -14.482 -6.472 -28.260 1.00 82.44 624 PHE A O 1
ATOM 4222 N N . VAL A 1 625 ? -15.496 -8.444 -28.647 1.00 85.06 625 VAL A N 1
ATOM 4223 C CA . VAL A 1 625 ? -16.881 -7.943 -28.669 1.00 85.06 625 VAL A CA 1
ATOM 4224 C C . VAL A 1 625 ? -17.555 -7.962 -27.299 1.00 85.06 625 VAL A C 1
ATOM 4226 O O . VAL A 1 625 ? -18.489 -7.193 -27.088 1.00 85.06 625 VAL A O 1
ATOM 4229 N N . SER A 1 626 ? -17.067 -8.777 -26.360 1.00 86.44 626 SER A N 1
ATOM 4230 C CA . SER A 1 626 ? -17.511 -8.798 -24.962 1.00 86.44 626 SER A CA 1
ATOM 4231 C C . SER A 1 626 ? -16.413 -9.312 -24.031 1.00 86.44 626 SER A C 1
ATOM 4233 O O . SER A 1 626 ? -15.482 -9.998 -24.462 1.00 86.44 626 SER A O 1
ATOM 4235 N N . ALA A 1 627 ? -16.541 -8.993 -22.746 1.00 90.62 627 ALA A N 1
ATOM 4236 C CA . ALA A 1 627 ? -15.737 -9.548 -21.667 1.00 90.62 627 ALA A CA 1
ATOM 4237 C C . ALA A 1 627 ? -16.671 -9.931 -20.514 1.00 90.62 627 ALA A C 1
ATOM 4239 O O . ALA A 1 627 ? -17.580 -9.167 -20.198 1.00 90.62 627 ALA A O 1
ATOM 4240 N N . ASN A 1 628 ? -16.457 -11.100 -19.912 1.00 91.44 628 ASN A N 1
ATOM 4241 C CA . ASN A 1 628 ? -17.292 -11.620 -18.829 1.00 91.44 628 ASN A CA 1
ATOM 4242 C C . ASN A 1 628 ? -16.431 -12.012 -17.628 1.00 91.44 628 ASN A C 1
ATOM 4244 O O . ASN A 1 628 ? -15.373 -12.624 -17.796 1.00 91.44 628 ASN A O 1
ATOM 4248 N N . VAL A 1 629 ? -16.915 -11.707 -16.422 1.00 92.19 629 VAL A N 1
ATOM 4249 C CA . VAL A 1 629 ? -16.402 -12.305 -15.184 1.00 92.19 629 VAL A CA 1
ATOM 4250 C C . VAL A 1 629 ? -17.072 -13.661 -15.012 1.00 92.19 629 VAL A C 1
ATOM 4252 O O . VAL A 1 629 ? -18.292 -13.772 -15.097 1.00 92.19 629 VAL A O 1
ATOM 4255 N N . ASN A 1 630 ? -16.272 -14.701 -14.809 1.00 90.56 630 ASN A N 1
ATOM 4256 C CA . ASN A 1 630 ? -16.757 -16.064 -14.627 1.00 90.56 630 ASN A CA 1
ATOM 4257 C C . ASN A 1 630 ? -16.894 -16.428 -13.147 1.00 90.56 630 ASN A C 1
ATOM 4259 O O . ASN A 1 630 ? -17.826 -17.140 -12.790 1.00 90.56 630 ASN A O 1
ATOM 4263 N N . SER A 1 631 ? -15.963 -15.977 -12.305 1.00 90.19 631 SER A N 1
ATOM 4264 C CA . SER A 1 631 ? -15.998 -16.208 -10.858 1.00 90.19 631 SER A CA 1
ATOM 4265 C C . SER A 1 631 ? -15.063 -15.247 -10.125 1.00 90.19 631 SER A C 1
ATOM 4267 O O . SER A 1 631 ? -14.060 -14.807 -10.690 1.00 90.19 631 SER A O 1
ATOM 4269 N N . VAL A 1 632 ? -15.361 -14.979 -8.857 1.00 91.12 632 VAL A N 1
ATOM 4270 C CA . VAL A 1 632 ? -14.482 -14.296 -7.899 1.00 91.12 632 VAL A CA 1
ATOM 4271 C C . VAL A 1 632 ? -14.214 -15.286 -6.774 1.00 91.12 632 VAL A C 1
ATOM 4273 O O . VAL A 1 632 ? -15.165 -15.841 -6.234 1.00 91.12 632 VAL A O 1
ATOM 4276 N N . GLU A 1 633 ? -12.945 -15.549 -6.473 1.00 90.94 633 GLU A N 1
ATOM 4277 C CA . GLU A 1 633 ? -12.552 -16.491 -5.423 1.00 90.94 633 GLU A CA 1
ATOM 4278 C C . GLU A 1 633 ? -11.620 -15.807 -4.407 1.00 90.94 633 GLU A C 1
ATOM 4280 O O . GLU A 1 633 ? -10.547 -15.354 -4.825 1.00 90.94 633 GLU A O 1
ATOM 4285 N N . PRO A 1 634 ? -11.979 -15.752 -3.111 1.00 87.00 634 PRO A N 1
ATOM 4286 C CA . PRO A 1 634 ? -13.264 -16.181 -2.551 1.00 87.00 634 PRO A CA 1
ATOM 4287 C C . PRO A 1 634 ? -14.387 -15.169 -2.856 1.00 87.00 634 PRO A C 1
ATOM 4289 O O . PRO A 1 634 ? -14.132 -13.984 -3.074 1.00 87.00 634 PRO A O 1
ATOM 4292 N N . ALA A 1 635 ? -15.638 -15.638 -2.919 1.00 83.00 635 ALA A N 1
ATOM 4293 C CA . ALA A 1 635 ? -16.776 -14.842 -3.406 1.00 83.00 635 ALA A CA 1
ATOM 4294 C C . ALA A 1 635 ? -17.143 -13.649 -2.502 1.00 83.00 635 ALA A C 1
ATOM 4296 O O . ALA A 1 635 ? -17.669 -12.650 -2.983 1.00 83.00 635 ALA A O 1
ATOM 4297 N N . ASN A 1 636 ? -16.836 -13.744 -1.209 1.00 82.06 636 ASN A N 1
ATOM 4298 C CA . ASN A 1 636 ? -17.078 -12.713 -0.201 1.00 82.06 636 ASN A CA 1
ATOM 4299 C C . ASN A 1 636 ? -15.992 -11.621 -0.163 1.00 82.06 636 ASN A C 1
ATOM 4301 O O . ASN A 1 636 ? -16.147 -10.630 0.547 1.00 82.06 636 ASN A O 1
ATOM 4305 N N . ALA A 1 637 ? -14.912 -11.754 -0.941 1.00 84.31 637 ALA A N 1
ATOM 4306 C CA . ALA A 1 637 ? -13.806 -10.797 -0.918 1.00 84.31 637 ALA A CA 1
ATOM 4307 C C . ALA A 1 637 ? -14.088 -9.467 -1.634 1.00 84.31 637 ALA A C 1
ATOM 4309 O O . ALA A 1 637 ? -13.296 -8.530 -1.527 1.00 84.31 637 ALA A O 1
ATOM 4310 N N . GLY A 1 638 ? -15.173 -9.375 -2.404 1.00 87.25 638 GLY A N 1
ATOM 4311 C CA . GLY A 1 638 ? -15.566 -8.149 -3.090 1.00 87.25 638 GLY A CA 1
ATOM 4312 C C . GLY A 1 638 ? -16.419 -8.392 -4.328 1.00 87.25 638 GLY A C 1
ATOM 4313 O O . GLY A 1 638 ? -16.624 -9.522 -4.771 1.00 87.25 638 GLY A O 1
ATOM 4314 N N . THR A 1 639 ? -16.900 -7.305 -4.923 1.00 89.69 639 THR A N 1
ATOM 4315 C CA . THR A 1 639 ? -17.733 -7.338 -6.130 1.00 89.69 639 THR A CA 1
ATOM 4316 C C . THR A 1 639 ? -16.942 -6.918 -7.365 1.00 89.69 639 THR A C 1
ATOM 4318 O O . THR A 1 639 ? -15.922 -6.234 -7.284 1.00 89.69 639 THR A O 1
ATOM 4321 N N . THR A 1 640 ? -17.394 -7.358 -8.540 1.00 92.25 640 THR A N 1
ATOM 4322 C CA . THR A 1 640 ? -16.746 -7.038 -9.819 1.00 92.25 640 THR A CA 1
ATOM 4323 C C . THR A 1 640 ? -17.732 -6.436 -10.801 1.00 92.25 640 THR A C 1
ATOM 4325 O O . THR A 1 640 ? -18.897 -6.826 -10.854 1.00 92.25 640 THR A O 1
ATOM 4328 N N . ALA A 1 641 ? -17.236 -5.532 -11.638 1.00 91.12 641 ALA A N 1
ATOM 4329 C CA . ALA A 1 641 ? -17.955 -5.033 -12.798 1.00 91.12 641 ALA A CA 1
ATOM 4330 C C . ALA A 1 641 ? -17.009 -4.951 -13.997 1.00 91.12 641 ALA A C 1
ATOM 4332 O O . ALA A 1 641 ? -15.837 -4.604 -13.863 1.00 91.12 641 ALA A O 1
ATOM 4333 N N . ILE A 1 642 ? -17.514 -5.261 -15.190 1.00 89.44 642 ILE A N 1
ATOM 4334 C CA . ILE A 1 642 ? -16.787 -5.017 -16.437 1.00 89.44 642 ILE A CA 1
ATOM 4335 C C . ILE A 1 642 ? -17.386 -3.793 -17.113 1.00 89.44 642 ILE A C 1
ATOM 4337 O O . ILE A 1 642 ? -18.580 -3.754 -17.408 1.00 89.44 642 ILE A O 1
ATOM 4341 N N . VAL A 1 643 ? -16.537 -2.813 -17.405 1.00 87.38 643 VAL A N 1
ATOM 4342 C CA . VAL A 1 643 ? -16.920 -1.572 -18.084 1.00 87.38 643 VAL A CA 1
ATOM 4343 C C . VAL A 1 643 ? -16.168 -1.411 -19.399 1.00 87.38 643 VAL A C 1
ATOM 4345 O O . VAL A 1 643 ? -15.099 -1.991 -19.621 1.00 87.38 643 VAL A O 1
ATOM 4348 N N . ARG A 1 644 ? -16.741 -0.618 -20.308 1.00 81.00 644 ARG A N 1
ATOM 4349 C CA . ARG A 1 644 ? -16.194 -0.387 -21.648 1.00 81.00 644 ARG A CA 1
ATOM 4350 C C . ARG A 1 644 ? -15.735 1.065 -21.791 1.00 81.00 644 ARG A C 1
ATOM 4352 O O . ARG A 1 644 ? -16.554 1.947 -22.019 1.00 81.00 644 ARG A O 1
ATOM 4359 N N . GLY A 1 645 ? -14.420 1.278 -21.722 1.00 64.19 645 GLY A N 1
ATOM 4360 C CA . GLY A 1 645 ? -13.775 2.593 -21.806 1.00 64.19 645 GLY A CA 1
ATOM 4361 C C . GLY A 1 645 ? -13.910 3.440 -20.532 1.00 64.19 645 GLY A C 1
ATOM 4362 O O . GLY A 1 645 ? -15.012 3.698 -20.067 1.00 64.19 645 GLY A O 1
ATOM 4363 N N . VAL A 1 646 ? -12.780 3.921 -20.005 1.00 51.25 646 VAL A N 1
ATOM 4364 C CA . VAL A 1 646 ? -12.717 4.866 -18.876 1.00 51.25 646 VAL A CA 1
ATOM 4365 C C . VAL A 1 646 ? -11.906 6.074 -19.345 1.00 51.25 646 VAL A C 1
ATOM 4367 O O . VAL A 1 646 ? -10.684 6.112 -19.238 1.00 51.25 646 VAL A O 1
ATOM 4370 N N . VAL A 1 647 ? -12.564 7.027 -20.004 1.00 47.81 647 VAL A N 1
ATOM 4371 C CA . VAL A 1 647 ? -11.927 8.272 -20.459 1.00 47.81 647 VAL A CA 1
ATOM 4372 C C . VAL A 1 647 ? -12.778 9.456 -20.031 1.00 47.81 647 VAL A C 1
ATOM 4374 O O . VAL A 1 647 ? -13.883 9.655 -20.526 1.00 47.81 647 VAL A O 1
ATOM 4377 N N . ALA A 1 648 ? -12.238 10.270 -19.127 1.00 44.44 648 ALA A N 1
ATOM 4378 C CA . ALA A 1 648 ? -12.747 11.606 -18.857 1.00 44.44 648 ALA A CA 1
ATOM 4379 C C . ALA A 1 648 ? -12.190 12.559 -19.927 1.00 44.44 648 ALA A C 1
ATOM 4381 O O . ALA A 1 648 ? -11.147 13.183 -19.737 1.00 44.44 648 ALA A O 1
ATOM 4382 N N . GLN A 1 649 ? -12.837 12.639 -21.093 1.00 42.53 649 GLN A N 1
ATOM 4383 C CA . GLN A 1 649 ? -12.472 13.615 -22.121 1.00 42.53 649 GLN A CA 1
ATOM 4384 C C . GLN A 1 649 ? -13.715 14.170 -22.824 1.00 42.53 649 GLN A C 1
ATOM 4386 O O . GLN A 1 649 ? -14.622 13.430 -23.195 1.00 42.53 649 GLN A O 1
ATOM 4391 N N . ALA A 1 650 ? -13.756 15.490 -23.019 1.00 38.44 650 ALA A N 1
ATOM 4392 C CA . ALA A 1 650 ? -14.817 16.166 -23.758 1.00 38.44 650 ALA A CA 1
ATOM 4393 C C . ALA A 1 650 ? -14.609 15.984 -25.276 1.00 38.44 650 ALA A C 1
ATOM 4395 O O . ALA A 1 650 ? -13.962 16.801 -25.928 1.00 38.44 650 ALA A O 1
ATOM 4396 N N . GLY A 1 651 ? -15.129 14.888 -25.834 1.00 52.25 651 GLY A N 1
ATOM 4397 C CA . GLY A 1 651 ? -15.148 14.614 -27.275 1.00 52.25 651 GLY A CA 1
ATOM 4398 C C . GLY A 1 651 ? -15.665 13.203 -27.594 1.00 52.25 651 GLY A C 1
ATOM 4399 O O . GLY A 1 651 ? -15.645 12.342 -26.716 1.00 52.25 651 GLY A O 1
ATOM 4400 N N . PRO A 1 652 ? -16.150 12.931 -28.821 1.00 40.84 652 PRO A N 1
ATOM 4401 C CA . PRO A 1 652 ? -16.613 11.599 -29.192 1.00 40.84 652 PRO A CA 1
ATOM 4402 C C . PRO A 1 652 ? -15.412 10.657 -29.346 1.00 40.84 652 PRO A C 1
ATOM 4404 O O . PRO A 1 652 ? -14.690 10.713 -30.339 1.00 40.84 652 PRO A O 1
ATOM 4407 N N . VAL A 1 653 ? -15.200 9.791 -28.356 1.00 46.50 653 VAL A N 1
ATOM 4408 C CA . VAL A 1 653 ? -14.211 8.707 -28.407 1.00 46.50 653 VAL A CA 1
ATOM 4409 C C . VAL A 1 653 ? -14.947 7.383 -28.580 1.00 46.50 653 VAL A C 1
ATOM 4411 O O . VAL A 1 653 ? -15.852 7.058 -27.814 1.00 46.50 653 VAL A O 1
ATOM 4414 N N . THR A 1 654 ? -14.562 6.592 -29.578 1.00 48.56 654 THR A N 1
ATOM 4415 C CA . THR A 1 654 ? -14.952 5.179 -29.659 1.00 48.56 654 THR A CA 1
ATOM 4416 C C . THR A 1 654 ? -14.271 4.406 -28.519 1.00 48.56 654 THR A C 1
ATOM 4418 O O . THR A 1 654 ? -13.047 4.499 -28.405 1.00 48.56 654 THR A O 1
ATOM 4421 N N . PRO A 1 655 ? -15.005 3.651 -27.673 1.00 49.94 655 PRO A N 1
ATOM 4422 C CA . PRO A 1 655 ? -14.420 2.923 -26.545 1.00 49.94 655 PRO A CA 1
ATOM 4423 C C . PRO A 1 655 ? -13.343 1.938 -27.018 1.00 49.94 655 PRO A C 1
ATOM 4425 O O . PRO A 1 655 ? -13.623 1.092 -27.866 1.00 49.94 655 PRO A O 1
ATOM 4428 N N . VAL A 1 656 ? -12.125 2.027 -26.473 1.00 65.44 656 VAL A N 1
ATOM 4429 C CA . VAL A 1 656 ? -10.960 1.270 -26.983 1.00 65.44 656 VAL A CA 1
ATOM 4430 C C . VAL A 1 656 ? -10.738 -0.099 -26.316 1.00 65.44 656 VAL A C 1
ATOM 4432 O O . VAL A 1 656 ? -9.827 -0.816 -26.712 1.00 65.44 656 VAL A O 1
ATOM 4435 N N . GLY A 1 657 ? -11.580 -0.516 -25.360 1.00 79.00 657 GLY A N 1
ATOM 4436 C CA . GLY A 1 657 ? -11.562 -1.888 -24.830 1.00 79.00 657 GLY A CA 1
ATOM 4437 C C . GLY A 1 657 ? -12.265 -2.078 -23.481 1.00 79.00 657 GLY A C 1
ATOM 4438 O O . GLY A 1 657 ? -13.042 -1.221 -23.056 1.00 79.00 657 GLY A O 1
ATOM 4439 N N . TRP A 1 658 ? -12.014 -3.225 -22.843 1.00 87.44 658 TRP A N 1
ATOM 4440 C CA . TRP A 1 658 ? -12.699 -3.701 -21.637 1.00 87.44 658 TRP A CA 1
ATOM 4441 C C . TRP A 1 658 ? -11.834 -3.536 -20.386 1.00 87.44 658 TRP A C 1
ATOM 4443 O O . TRP A 1 658 ? -10.639 -3.838 -20.410 1.00 87.44 658 TRP A O 1
ATOM 4453 N N . TYR A 1 659 ? -12.446 -3.083 -19.295 1.00 90.50 659 TYR A N 1
ATOM 4454 C CA . TYR A 1 659 ? -11.804 -2.898 -17.996 1.00 90.50 659 TYR A CA 1
ATOM 4455 C C . TYR A 1 659 ? -12.556 -3.682 -16.927 1.00 90.50 659 TYR A C 1
ATOM 4457 O O . TYR A 1 659 ? -13.785 -3.685 -16.924 1.00 90.50 659 TYR A O 1
ATOM 4465 N N . LEU A 1 660 ? -11.814 -4.329 -16.031 1.00 93.06 660 LEU A N 1
ATOM 4466 C CA . LEU A 1 660 ? -12.351 -4.937 -14.820 1.00 93.06 660 LEU A CA 1
ATOM 4467 C C . LEU A 1 660 ? -12.222 -3.945 -13.665 1.00 93.06 660 LEU A C 1
ATOM 4469 O O . LEU A 1 660 ? -11.111 -3.537 -13.325 1.00 93.06 660 LEU A O 1
ATOM 4473 N N . GLN A 1 661 ? -13.357 -3.603 -13.071 1.00 93.06 661 GLN A N 1
ATOM 4474 C CA . GLN A 1 661 ? -13.464 -2.878 -11.814 1.00 93.06 661 GLN A CA 1
ATOM 4475 C C . GLN A 1 661 ? -13.703 -3.897 -10.704 1.00 93.06 661 GLN A C 1
ATOM 4477 O O . GLN A 1 661 ? -14.524 -4.807 -10.858 1.00 93.06 661 GLN A O 1
ATOM 4482 N N . PHE A 1 662 ? -12.970 -3.758 -9.608 1.00 92.69 662 PHE A N 1
ATOM 4483 C CA . PHE A 1 662 ? -13.113 -4.606 -8.436 1.00 92.69 662 PHE A CA 1
ATOM 4484 C C . PHE A 1 662 ? -13.302 -3.710 -7.218 1.00 92.69 662 PHE A C 1
ATOM 4486 O O . PHE A 1 662 ? -12.465 -2.844 -6.964 1.00 92.69 662 PHE A O 1
ATOM 4493 N N . THR A 1 663 ? -14.397 -3.921 -6.495 1.00 90.19 663 THR A N 1
ATOM 4494 C CA . THR A 1 663 ? -14.709 -3.234 -5.241 1.00 90.19 663 THR A CA 1
ATOM 4495 C C . THR A 1 663 ? -14.458 -4.225 -4.104 1.00 90.19 663 THR A C 1
ATOM 4497 O O . THR A 1 663 ? -15.260 -5.151 -3.947 1.00 90.19 663 THR A O 1
ATOM 4500 N N . PRO A 1 664 ? -13.347 -4.095 -3.354 1.00 87.00 664 PRO A N 1
ATOM 4501 C CA . PRO A 1 664 ? -13.018 -4.994 -2.253 1.00 87.00 664 PRO A CA 1
ATOM 4502 C C . PRO A 1 664 ? -14.059 -4.942 -1.140 1.00 87.00 664 PRO A C 1
ATOM 4504 O O . PRO A 1 664 ? -14.613 -3.879 -0.867 1.00 87.00 664 PRO A O 1
ATOM 4507 N N . ASN A 1 665 ? -14.252 -6.066 -0.455 1.00 82.88 665 ASN A N 1
ATOM 4508 C CA . ASN A 1 665 ? -14.810 -6.054 0.889 1.00 82.88 665 ASN A CA 1
ATOM 4509 C C . ASN A 1 665 ? -13.732 -5.490 1.843 1.00 82.88 665 ASN A C 1
ATOM 4511 O O . ASN A 1 665 ? -12.629 -6.045 1.871 1.00 82.88 665 ASN A O 1
ATOM 4515 N N . PRO A 1 666 ? -14.005 -4.407 2.594 1.00 79.81 666 PRO A N 1
ATOM 4516 C CA . PRO A 1 666 ? -13.016 -3.767 3.466 1.00 79.81 666 PRO A CA 1
ATOM 4517 C C . PRO A 1 666 ? -12.492 -4.684 4.583 1.00 79.81 666 PRO A C 1
ATOM 4519 O O . PRO A 1 666 ? -11.355 -4.506 5.029 1.00 79.81 666 PRO A O 1
ATOM 4522 N N . ALA A 1 667 ? -13.275 -5.691 4.985 1.00 76.81 667 ALA A N 1
ATOM 4523 C CA . ALA A 1 667 ? -12.906 -6.660 6.010 1.00 76.81 667 ALA A CA 1
ATOM 4524 C C . ALA A 1 667 ? -12.044 -7.822 5.501 1.00 76.81 667 ALA A C 1
ATOM 4526 O O . ALA A 1 667 ? -11.437 -8.535 6.306 1.00 76.81 667 ALA A O 1
ATOM 4527 N N . TYR A 1 668 ? -11.946 -8.006 4.180 1.00 82.56 668 TYR A N 1
ATOM 4528 C CA . TYR A 1 668 ? -11.165 -9.086 3.590 1.00 82.56 668 TYR A CA 1
ATOM 4529 C C . TYR A 1 668 ? -9.698 -8.696 3.392 1.00 82.56 668 TYR A C 1
ATOM 4531 O O . TYR A 1 668 ? -9.366 -7.665 2.804 1.00 82.56 668 TYR A O 1
ATOM 4539 N N . SER A 1 669 ? -8.800 -9.598 3.782 1.00 80.62 669 SER A N 1
ATOM 4540 C CA . SER A 1 669 ? -7.386 -9.543 3.426 1.00 80.62 669 SER A CA 1
ATOM 4541 C C . SER A 1 669 ? -6.931 -10.845 2.786 1.00 80.62 669 SER A C 1
ATOM 4543 O O . SER A 1 669 ? -7.455 -11.926 3.051 1.00 80.62 669 SER A O 1
ATOM 4545 N N . GLY A 1 670 ? -5.937 -10.738 1.909 1.00 80.94 670 GLY A N 1
ATOM 4546 C CA . GLY A 1 670 ? -5.394 -11.876 1.185 1.00 80.94 670 GLY A CA 1
ATOM 4547 C C . GLY A 1 670 ? -5.614 -11.783 -0.317 1.00 80.94 670 GLY A C 1
ATOM 4548 O O . GLY A 1 670 ? -5.774 -10.707 -0.898 1.00 80.94 670 GLY A O 1
ATOM 4549 N N . GLN A 1 671 ? -5.518 -12.934 -0.974 1.00 88.25 671 GLN A N 1
ATOM 4550 C CA . GLN A 1 671 ? -5.471 -13.005 -2.425 1.00 88.25 671 GLN A CA 1
ATOM 4551 C C . GLN A 1 671 ? -6.845 -13.328 -3.014 1.00 88.25 671 GLN A C 1
ATOM 4553 O O . GLN A 1 671 ? -7.378 -14.410 -2.787 1.00 88.25 671 GLN A O 1
ATOM 4558 N N . VAL A 1 672 ? -7.352 -12.432 -3.862 1.00 91.94 672 VAL A N 1
ATOM 4559 C CA . VAL A 1 672 ? -8.583 -12.634 -4.636 1.00 91.94 672 VAL A CA 1
ATOM 4560 C C . VAL A 1 672 ? -8.236 -12.967 -6.071 1.00 91.94 672 VAL A C 1
ATOM 4562 O O . VAL A 1 672 ? -7.481 -12.243 -6.719 1.00 91.94 672 VAL A O 1
ATOM 4565 N N . ARG A 1 673 ? -8.816 -14.037 -6.608 1.00 93.94 673 ARG A N 1
ATOM 4566 C CA . ARG A 1 673 ? -8.672 -14.421 -8.015 1.00 93.94 673 ARG A CA 1
ATOM 4567 C C . ARG A 1 673 ? -9.990 -14.219 -8.746 1.00 93.94 673 ARG A C 1
ATOM 4569 O O . ARG A 1 673 ? -10.925 -15.001 -8.601 1.00 93.94 673 ARG A O 1
ATOM 4576 N N . VAL A 1 674 ? -10.031 -13.200 -9.596 1.00 95.19 674 VAL A N 1
ATOM 4577 C CA . VAL A 1 674 ? -11.142 -12.952 -10.516 1.00 95.19 674 VAL A CA 1
ATOM 4578 C C . VAL A 1 674 ? -10.863 -13.673 -11.828 1.00 95.19 674 VAL A C 1
ATOM 4580 O O . VAL A 1 674 ? -9.951 -13.313 -12.574 1.00 95.19 674 VAL A O 1
ATOM 4583 N N . ARG A 1 675 ? -11.645 -14.707 -12.126 1.00 94.88 675 ARG A N 1
ATOM 4584 C CA . ARG A 1 675 ? -11.581 -15.429 -13.398 1.00 94.88 675 ARG A CA 1
ATOM 4585 C C . ARG A 1 675 ? -12.388 -14.674 -14.449 1.00 94.88 675 ARG A C 1
ATOM 4587 O O . ARG A 1 675 ? -13.558 -14.373 -14.216 1.00 94.88 675 ARG A O 1
ATOM 4594 N N . TYR A 1 676 ? -11.800 -14.416 -15.613 1.00 94.25 676 TYR A N 1
ATOM 4595 C CA . TYR A 1 676 ? -12.457 -13.694 -16.703 1.00 94.25 676 TYR A CA 1
ATOM 4596 C C . TYR A 1 676 ? -12.228 -14.350 -18.067 1.00 94.25 676 TYR A C 1
ATOM 4598 O O . TYR A 1 676 ? -11.273 -15.104 -18.274 1.00 94.25 676 TYR A O 1
ATOM 4606 N N . THR A 1 677 ? -13.111 -14.037 -19.014 1.00 93.00 677 THR A N 1
ATOM 4607 C CA . THR A 1 677 ? -13.033 -14.469 -20.416 1.00 93.00 677 THR A CA 1
ATOM 4608 C C . THR A 1 677 ? -13.257 -13.286 -21.349 1.00 93.00 677 THR A C 1
ATOM 4610 O O . THR A 1 677 ? -14.073 -12.402 -21.077 1.00 93.00 677 THR A O 1
ATOM 4613 N N . LEU A 1 678 ? -12.532 -13.270 -22.466 1.00 90.56 678 LEU A N 1
ATOM 4614 C CA . LEU A 1 678 ? -12.742 -12.339 -23.574 1.00 90.56 678 LEU A CA 1
ATOM 4615 C C . LEU A 1 678 ? -13.395 -13.097 -24.725 1.00 90.56 678 LEU A C 1
ATOM 4617 O O . LEU A 1 678 ? -13.074 -14.256 -24.956 1.00 90.56 678 LEU A O 1
ATOM 4621 N N . THR A 1 679 ? -14.332 -12.479 -25.436 1.00 87.88 679 THR A N 1
ATOM 4622 C CA . THR A 1 679 ? -15.021 -13.117 -26.569 1.00 87.88 679 THR A CA 1
ATOM 4623 C C . THR A 1 679 ? -14.835 -12.288 -27.828 1.00 87.88 679 THR A C 1
ATOM 4625 O O . THR A 1 679 ? -14.983 -11.063 -27.798 1.00 87.88 679 THR A O 1
ATOM 4628 N N . ASN A 1 680 ? -14.525 -12.953 -28.936 1.00 83.50 680 ASN A N 1
ATOM 4629 C CA . ASN A 1 680 ? -14.520 -12.378 -30.279 1.00 83.50 680 ASN A CA 1
ATOM 4630 C C . ASN A 1 680 ? -15.538 -13.121 -31.176 1.00 83.50 680 ASN A C 1
ATOM 4632 O O . ASN A 1 680 ? -16.357 -13.899 -30.690 1.00 83.50 680 ASN A O 1
ATOM 4636 N N . ALA A 1 681 ? -15.498 -12.890 -32.491 1.00 74.88 681 ALA A N 1
ATOM 4637 C CA . ALA A 1 681 ? -16.386 -13.566 -33.444 1.00 74.88 681 ALA A CA 1
ATOM 4638 C C . ALA A 1 681 ? -16.122 -15.082 -33.603 1.00 74.88 681 ALA A C 1
ATOM 4640 O O . ALA A 1 681 ? -17.008 -15.809 -34.046 1.00 74.88 681 ALA A O 1
ATOM 4641 N N . SER A 1 682 ? -14.922 -15.557 -33.261 1.00 70.19 682 SER A N 1
ATOM 4642 C CA . SER A 1 682 ? -14.498 -16.960 -33.352 1.00 70.19 682 SER A CA 1
ATOM 4643 C C . SER A 1 682 ? -14.800 -17.767 -32.082 1.00 70.19 682 SER A C 1
ATOM 4645 O O . SER A 1 682 ? -14.888 -18.990 -32.157 1.00 70.19 682 SER A O 1
ATOM 4647 N N . GLY A 1 683 ? -14.992 -17.114 -30.931 1.00 79.12 683 GLY A N 1
ATOM 4648 C CA . GLY A 1 683 ? -15.363 -17.770 -29.676 1.00 79.12 683 GLY A CA 1
ATOM 4649 C C . GLY A 1 683 ? -14.885 -17.034 -28.425 1.00 79.12 683 GLY A C 1
ATOM 4650 O O . GLY A 1 683 ? -14.380 -15.912 -28.487 1.00 79.12 683 GLY A O 1
ATOM 4651 N N . ALA A 1 684 ? -15.076 -17.669 -27.267 1.00 84.00 684 ALA A N 1
ATOM 4652 C CA . ALA A 1 684 ? -14.545 -17.194 -25.992 1.00 84.00 684 ALA A CA 1
ATOM 4653 C C . ALA A 1 684 ? -13.114 -17.704 -25.770 1.00 84.00 684 ALA A C 1
ATOM 4655 O O . ALA A 1 684 ? -12.766 -18.806 -26.194 1.00 84.00 684 ALA A O 1
ATOM 4656 N N . SER A 1 685 ? -12.300 -16.913 -25.076 1.00 86.00 685 SER A N 1
ATOM 4657 C CA . SER A 1 685 ? -10.950 -17.291 -24.678 1.00 86.00 685 SER A CA 1
ATOM 4658 C C . SER A 1 685 ? -10.941 -18.408 -23.640 1.00 86.00 685 SER A C 1
ATOM 4660 O O . SER A 1 685 ? -11.915 -18.609 -22.910 1.00 86.00 685 SER A O 1
ATOM 4662 N N . SER A 1 686 ? -9.789 -19.064 -23.475 1.00 81.88 686 SER A N 1
ATOM 4663 C CA . SER A 1 686 ? -9.488 -19.719 -22.199 1.00 81.88 686 SER A CA 1
ATOM 4664 C C . SER A 1 686 ? -9.578 -18.695 -21.061 1.00 81.88 686 SER A C 1
ATOM 4666 O O . SER A 1 686 ? -9.348 -17.500 -21.271 1.00 81.88 686 SER A O 1
ATOM 4668 N N . SER A 1 687 ? -9.930 -19.137 -19.855 1.00 84.69 687 SER A N 1
ATOM 4669 C CA . SER A 1 687 ? -10.034 -18.223 -18.718 1.00 84.69 687 SER A CA 1
ATOM 4670 C C . SER A 1 687 ? -8.671 -17.648 -18.332 1.00 84.69 687 SER A C 1
ATOM 4672 O O . SER A 1 687 ? -7.737 -18.415 -18.102 1.00 84.69 687 SER A O 1
ATOM 4674 N N . GLY A 1 688 ? -8.593 -16.323 -18.209 1.00 90.00 688 GLY A N 1
ATOM 4675 C CA . GLY A 1 688 ? -7.494 -15.626 -17.540 1.00 90.00 688 GLY A CA 1
ATOM 4676 C C . GLY A 1 688 ? -7.872 -15.280 -16.100 1.00 90.00 688 GLY A C 1
ATOM 4677 O O . GLY A 1 688 ? -9.053 -15.294 -15.733 1.00 90.00 688 GLY A O 1
ATOM 4678 N N . PHE A 1 689 ? -6.880 -14.953 -15.279 1.00 94.19 689 PHE A N 1
ATOM 4679 C CA . PHE A 1 689 ? -7.076 -14.506 -13.902 1.00 94.19 689 PHE A CA 1
ATOM 4680 C C . PHE A 1 689 ? -6.582 -13.080 -13.695 1.00 94.19 689 PHE A C 1
ATOM 4682 O O . PHE A 1 689 ? -5.480 -12.731 -14.106 1.00 94.19 689 PHE A O 1
ATOM 4689 N N . VAL A 1 690 ? -7.367 -12.266 -12.997 1.00 94.75 690 VAL A N 1
ATOM 4690 C CA . VAL A 1 690 ? -6.868 -11.065 -12.329 1.00 94.75 690 VAL A CA 1
ATOM 4691 C C . VAL A 1 690 ? -6.745 -11.383 -10.848 1.00 94.75 690 VAL A C 1
ATOM 4693 O O . VAL A 1 690 ? -7.737 -11.662 -10.179 1.00 94.75 690 VAL A O 1
ATOM 4696 N N . THR A 1 691 ? -5.514 -11.380 -10.356 1.00 94.56 691 THR A N 1
ATOM 4697 C CA . THR A 1 691 ? -5.181 -11.673 -8.968 1.00 94.56 691 THR A CA 1
ATOM 4698 C C . THR A 1 691 ? -4.960 -10.366 -8.214 1.00 94.56 691 THR A C 1
ATOM 4700 O O . THR A 1 691 ? -3.980 -9.670 -8.480 1.00 94.56 691 THR A O 1
ATOM 4703 N N . TYR A 1 692 ? -5.849 -10.034 -7.283 1.00 92.25 692 TYR A N 1
ATOM 4704 C CA . TYR A 1 692 ? -5.695 -8.902 -6.373 1.00 92.25 692 TYR A CA 1
ATOM 4705 C C . TYR A 1 692 ? -5.065 -9.381 -5.064 1.00 92.25 692 TYR A C 1
ATOM 4707 O O . TYR A 1 692 ? -5.564 -10.320 -4.453 1.00 92.25 692 TYR A O 1
ATOM 4715 N N . ASN A 1 693 ? -3.980 -8.744 -4.630 1.00 88.88 693 ASN A N 1
ATOM 4716 C CA . ASN A 1 693 ? -3.431 -8.917 -3.287 1.00 88.88 693 ASN A CA 1
ATOM 4717 C C . ASN A 1 693 ? -3.944 -7.754 -2.434 1.00 88.88 693 ASN A C 1
ATOM 4719 O O . ASN A 1 693 ? -3.486 -6.622 -2.618 1.00 88.88 693 ASN A O 1
ATOM 4723 N N . LEU A 1 694 ? -4.931 -8.035 -1.585 1.00 86.94 694 LEU A N 1
ATOM 4724 C CA . LEU A 1 694 ? -5.655 -7.053 -0.784 1.00 86.94 694 LEU A CA 1
ATOM 4725 C C . LEU A 1 694 ? -5.143 -7.044 0.655 1.00 86.94 694 LEU A C 1
ATOM 4727 O O . LEU A 1 694 ? -4.805 -8.087 1.220 1.00 86.94 694 LEU A O 1
ATOM 4731 N N . SER A 1 695 ? -5.146 -5.862 1.255 1.00 80.69 695 SER A N 1
ATOM 4732 C CA . SER A 1 695 ? -4.996 -5.672 2.695 1.00 80.69 695 SER A CA 1
ATOM 4733 C C . SER A 1 695 ? -6.301 -5.108 3.253 1.00 80.69 695 SER A C 1
ATOM 4735 O O . SER A 1 695 ? -6.932 -4.288 2.587 1.00 80.69 695 SER A O 1
ATOM 4737 N N . TYR A 1 696 ? -6.682 -5.542 4.455 1.00 81.56 696 TYR A N 1
ATOM 4738 C CA . TYR A 1 696 ? -7.867 -5.028 5.141 1.00 81.56 696 TYR A CA 1
ATOM 4739 C C . TYR A 1 696 ? -7.614 -3.616 5.682 1.00 81.56 696 TYR A C 1
ATOM 4741 O O . TYR A 1 696 ? -6.460 -3.222 5.887 1.00 81.56 696 TYR A O 1
ATOM 4749 N N . ASP A 1 697 ? -8.688 -2.864 5.914 1.00 84.00 697 ASP A N 1
ATOM 4750 C CA . ASP A 1 697 ? -8.634 -1.582 6.619 1.00 84.00 697 ASP A CA 1
ATOM 4751 C C . ASP A 1 697 ? -8.986 -1.793 8.104 1.00 84.00 697 ASP A C 1
ATOM 4753 O O . ASP A 1 697 ? -10.141 -2.085 8.415 1.00 84.00 697 ASP A O 1
ATOM 4757 N N . PRO A 1 698 ? -8.023 -1.682 9.040 1.00 84.44 698 PRO A N 1
ATOM 4758 C CA . PRO A 1 698 ? -8.282 -1.943 10.453 1.00 84.44 698 PRO A CA 1
ATOM 4759 C C . PRO A 1 698 ? -9.289 -0.967 11.073 1.00 84.44 698 PRO A C 1
ATOM 4761 O O . PRO A 1 698 ? -9.989 -1.356 12.001 1.00 84.44 698 PRO A O 1
ATOM 4764 N N . ALA A 1 699 ? -9.376 0.277 10.590 1.00 85.50 699 ALA A N 1
ATOM 4765 C CA . ALA A 1 699 ? -10.292 1.266 11.157 1.00 85.50 699 ALA A CA 1
ATOM 4766 C C . ALA A 1 699 ? -11.739 0.988 10.734 1.00 85.50 699 ALA A C 1
ATOM 4768 O O . ALA A 1 699 ? -12.645 1.045 11.562 1.00 85.50 699 ALA A O 1
ATOM 4769 N N . GLU A 1 700 ? -11.940 0.636 9.464 1.00 85.12 700 GLU A N 1
ATOM 4770 C CA . GLU A 1 700 ? -13.264 0.280 8.948 1.00 85.12 700 GLU A CA 1
ATOM 4771 C C . GLU A 1 700 ? -13.768 -1.030 9.571 1.00 85.12 700 GLU A C 1
ATOM 4773 O O . GLU A 1 700 ? -14.913 -1.099 10.006 1.00 85.12 700 GLU A O 1
ATOM 4778 N N . VAL A 1 701 ? -12.899 -2.043 9.700 1.00 88.38 701 VAL A N 1
ATOM 4779 C CA . VAL A 1 701 ? -13.245 -3.307 10.374 1.00 88.38 701 VAL A CA 1
ATOM 4780 C C . VAL A 1 701 ? -13.625 -3.074 11.833 1.00 88.38 701 VAL A C 1
ATOM 4782 O O . VAL A 1 701 ? -14.641 -3.604 12.279 1.00 88.38 701 VAL A O 1
ATOM 4785 N N . ALA A 1 702 ? -12.842 -2.270 12.566 1.00 90.75 702 ALA A N 1
ATOM 4786 C CA . ALA A 1 702 ? -13.168 -1.917 13.947 1.00 90.75 702 ALA A CA 1
ATOM 4787 C C . ALA A 1 702 ? -14.550 -1.266 14.017 1.00 90.75 702 ALA A C 1
ATOM 4789 O O . ALA A 1 702 ? -15.383 -1.710 14.794 1.00 90.75 702 ALA A O 1
ATOM 4790 N N . SER A 1 703 ? -14.811 -0.268 13.168 1.00 90.62 703 SER A N 1
ATOM 4791 C CA . SER A 1 703 ? -16.074 0.472 13.176 1.00 90.62 703 SER A CA 1
ATOM 4792 C C . SER A 1 703 ? -17.289 -0.399 12.849 1.00 90.62 703 SER A C 1
ATOM 4794 O O . SER A 1 703 ? -18.345 -0.196 13.440 1.00 90.62 703 SER A O 1
ATOM 4796 N N . GLN A 1 704 ? -17.171 -1.337 11.905 1.00 88.69 704 GLN A N 1
ATOM 4797 C CA . GLN A 1 704 ? -18.282 -2.215 11.518 1.00 88.69 704 GLN A CA 1
ATOM 4798 C C . GLN A 1 704 ? -18.630 -3.209 12.627 1.00 88.69 704 GLN A C 1
ATOM 4800 O O . GLN A 1 704 ? -19.802 -3.400 12.944 1.00 88.69 704 GLN A O 1
ATOM 4805 N N . ILE A 1 705 ? -17.611 -3.815 13.240 1.00 91.44 705 ILE A N 1
ATOM 4806 C CA . ILE A 1 705 ? -17.800 -4.751 14.351 1.00 91.44 705 ILE A CA 1
ATOM 4807 C C . ILE A 1 705 ? -18.309 -4.011 15.589 1.00 91.44 705 ILE A C 1
ATOM 4809 O O . ILE A 1 705 ? -19.203 -4.511 16.264 1.00 91.44 705 ILE A O 1
ATOM 4813 N N . ASP A 1 706 ? -17.798 -2.811 15.858 1.00 93.94 706 ASP A N 1
ATOM 4814 C CA . ASP A 1 706 ? -18.245 -1.992 16.983 1.00 93.94 706 ASP A CA 1
ATOM 4815 C C . ASP A 1 706 ? -19.726 -1.622 16.876 1.00 93.94 706 ASP A C 1
ATOM 4817 O O . ASP A 1 706 ? -20.495 -1.820 17.818 1.00 93.94 706 ASP A O 1
ATOM 4821 N N . GLN A 1 707 ? -20.166 -1.212 15.683 1.00 90.88 707 GLN A N 1
ATOM 4822 C CA . GLN A 1 707 ? -21.579 -0.953 15.415 1.00 90.88 707 GLN A CA 1
ATOM 4823 C C . GLN A 1 707 ? -22.444 -2.209 15.612 1.00 90.88 707 GLN A C 1
ATOM 4825 O O . GLN A 1 707 ? -23.505 -2.136 16.230 1.00 90.88 707 GLN A O 1
ATOM 4830 N N . LEU A 1 708 ? -21.971 -3.368 15.142 1.00 90.62 708 LEU A N 1
ATOM 4831 C CA . LEU A 1 708 ? -22.664 -4.647 15.295 1.00 90.62 708 LEU A CA 1
ATOM 4832 C C . LEU A 1 708 ? -22.839 -5.039 16.775 1.00 90.62 708 LEU A C 1
ATOM 4834 O O . LEU A 1 708 ? -23.901 -5.524 17.168 1.00 90.62 708 LEU A O 1
ATOM 4838 N N . VAL A 1 709 ? -21.820 -4.804 17.607 1.00 94.50 709 VAL A N 1
ATOM 4839 C CA . VAL A 1 709 ? -21.876 -5.067 19.053 1.00 94.50 709 VAL A CA 1
ATOM 4840 C C . VAL A 1 709 ? -22.822 -4.088 19.757 1.00 94.50 709 VAL A C 1
ATOM 4842 O O . VAL A 1 709 ? -23.611 -4.525 20.599 1.00 94.50 709 VAL A O 1
ATOM 4845 N N . HIS A 1 710 ? -22.813 -2.801 19.394 1.00 92.38 710 HIS A N 1
ATOM 4846 C CA . HIS A 1 710 ? -23.780 -1.812 19.894 1.00 92.38 710 HIS A CA 1
ATOM 4847 C C . HIS A 1 710 ? -25.228 -2.226 19.614 1.00 92.38 710 HIS A C 1
ATOM 4849 O O . HIS A 1 710 ? -26.052 -2.252 20.533 1.00 92.38 710 HIS A O 1
ATOM 4855 N N . ASP A 1 711 ? -25.531 -2.589 18.367 1.00 89.06 711 ASP A N 1
ATOM 4856 C CA . ASP A 1 711 ? -26.888 -2.945 17.950 1.00 89.06 711 ASP A CA 1
ATOM 4857 C C . ASP A 1 711 ? -27.383 -4.202 18.689 1.00 89.06 711 ASP A C 1
ATOM 4859 O O . ASP A 1 711 ? -28.490 -4.207 19.235 1.00 89.06 711 ASP A O 1
ATOM 4863 N N . PHE A 1 712 ? -26.527 -5.220 18.830 1.00 92.50 712 PHE A N 1
ATOM 4864 C CA . PHE A 1 712 ? -26.836 -6.430 19.595 1.00 92.50 712 PHE A CA 1
ATOM 4865 C C . PHE A 1 712 ? -27.098 -6.156 21.084 1.00 92.50 712 PHE A C 1
ATOM 4867 O O . PHE A 1 712 ? -28.045 -6.694 21.673 1.00 92.50 712 PHE A O 1
ATOM 4874 N N . VAL A 1 713 ? -26.256 -5.335 21.726 1.00 94.31 713 VAL A N 1
ATOM 4875 C CA . VAL A 1 713 ? -26.419 -4.983 23.146 1.00 94.31 713 VAL A CA 1
ATOM 4876 C C . VAL A 1 713 ? -27.729 -4.222 23.350 1.00 94.31 713 VAL A C 1
ATOM 4878 O O . VAL A 1 713 ? -28.489 -4.573 24.257 1.00 94.31 713 VAL A O 1
ATOM 4881 N N . ARG A 1 714 ? -28.041 -3.255 22.480 1.00 90.62 714 ARG A N 1
ATOM 4882 C CA . ARG A 1 714 ? -29.276 -2.465 22.550 1.00 90.62 714 ARG A CA 1
ATOM 4883 C C . ARG A 1 714 ? -30.528 -3.322 22.365 1.00 90.62 714 ARG A C 1
ATOM 4885 O O . ARG A 1 714 ? -31.406 -3.288 23.229 1.00 90.62 714 ARG A O 1
ATOM 4892 N N . ALA A 1 715 ? -30.591 -4.140 21.314 1.00 89.62 715 ALA A N 1
ATOM 4893 C CA . ALA A 1 715 ? -31.732 -5.026 21.054 1.00 89.62 715 ALA A CA 1
ATOM 4894 C C . ALA A 1 715 ? -32.008 -5.949 22.254 1.00 89.62 715 ALA A C 1
ATOM 4896 O O . ALA A 1 715 ? -33.135 -6.118 22.733 1.00 89.62 715 ALA A O 1
ATOM 4897 N N . ARG A 1 716 ? -30.944 -6.497 22.847 1.00 93.06 716 ARG A N 1
ATOM 4898 C CA . ARG A 1 716 ? -31.058 -7.316 24.053 1.00 93.06 716 ARG A CA 1
ATOM 4899 C C . ARG A 1 716 ? -31.542 -6.532 25.274 1.00 93.06 716 ARG A C 1
ATOM 4901 O O . ARG A 1 716 ? -32.381 -7.056 26.011 1.00 93.06 716 ARG A O 1
ATOM 4908 N N . GLN A 1 717 ? -31.058 -5.312 25.509 1.00 93.00 717 GLN A N 1
ATOM 4909 C CA . GLN A 1 717 ? -31.569 -4.461 26.590 1.00 93.00 717 GLN A CA 1
ATOM 4910 C C . GLN A 1 717 ? -33.064 -4.174 26.420 1.00 93.00 717 GLN A C 1
ATOM 4912 O O . GLN A 1 717 ? -33.813 -4.240 27.400 1.00 93.00 717 GLN A O 1
ATOM 4917 N N . ASN A 1 718 ? -33.505 -3.926 25.184 1.00 90.31 718 ASN A N 1
ATOM 4918 C CA . ASN A 1 718 ? -34.907 -3.690 24.844 1.00 90.31 718 ASN A CA 1
ATOM 4919 C C . ASN A 1 718 ? -35.772 -4.894 25.237 1.00 90.31 718 ASN A C 1
ATOM 4921 O O . ASN A 1 718 ? -36.729 -4.760 26.011 1.00 90.31 718 ASN A O 1
ATOM 4925 N N . MET A 1 719 ? -35.369 -6.089 24.797 1.00 92.56 719 MET A N 1
ATOM 4926 C CA . MET A 1 719 ? -36.069 -7.338 25.095 1.00 92.56 719 MET A CA 1
ATOM 4927 C C . MET A 1 719 ? -36.057 -7.688 26.586 1.00 92.56 719 MET A C 1
ATOM 4929 O O . MET A 1 719 ? -37.086 -8.095 27.124 1.00 92.56 719 MET A O 1
ATOM 4933 N N . ILE A 1 720 ? -34.942 -7.512 27.302 1.00 94.38 720 ILE A N 1
ATOM 4934 C CA . ILE A 1 720 ? -34.901 -7.730 28.759 1.00 94.38 720 ILE A CA 1
ATOM 4935 C C . ILE A 1 720 ? -35.833 -6.736 29.461 1.00 94.38 720 ILE A C 1
ATOM 4937 O O . ILE A 1 720 ? -36.633 -7.130 30.309 1.00 94.38 720 ILE A O 1
ATOM 4941 N N . SER A 1 721 ? -35.794 -5.459 29.083 1.00 91.88 721 SER A N 1
ATOM 4942 C CA . SER A 1 721 ? -36.638 -4.422 29.676 1.00 91.88 721 SER A CA 1
ATOM 4943 C C . SER A 1 721 ? -38.135 -4.690 29.492 1.00 91.88 721 SER A C 1
ATOM 4945 O O . SER A 1 721 ? -38.906 -4.371 30.405 1.00 91.88 721 SER A O 1
ATOM 4947 N N . SER A 1 722 ? -38.565 -5.278 28.368 1.00 88.25 722 SER A N 1
ATOM 4948 C CA . SER A 1 722 ? -39.974 -5.632 28.116 1.00 88.25 722 SER A CA 1
ATOM 4949 C C . SER A 1 722 ? -40.387 -6.974 28.742 1.00 88.25 722 SER A C 1
ATOM 4951 O O . SER A 1 722 ? -41.527 -7.129 29.197 1.00 88.25 722 SER A O 1
ATOM 4953 N N . SER A 1 723 ? -39.465 -7.937 28.822 1.00 90.06 723 SER A N 1
ATOM 4954 C CA . SER A 1 723 ? -39.764 -9.325 29.196 1.00 90.06 723 SER A CA 1
ATOM 4955 C C . SER A 1 723 ? -39.378 -9.713 30.626 1.00 90.06 723 SER A C 1
ATOM 4957 O O . SER A 1 723 ? -39.839 -10.756 31.110 1.00 90.06 723 SER A O 1
ATOM 4959 N N . ILE A 1 724 ? -38.607 -8.900 31.346 1.00 91.25 724 ILE A N 1
ATOM 4960 C CA . ILE A 1 724 ? -38.314 -9.173 32.752 1.00 91.25 724 ILE A CA 1
ATOM 4961 C C . ILE A 1 724 ? -39.588 -9.054 33.592 1.00 91.25 724 ILE A C 1
ATOM 4963 O O . ILE A 1 724 ? -40.398 -8.136 33.426 1.00 91.25 724 ILE A O 1
ATOM 4967 N N . LYS A 1 725 ? -39.790 -10.015 34.494 1.00 87.00 725 LYS A N 1
ATOM 4968 C CA . LYS A 1 725 ? -40.958 -10.058 35.375 1.00 87.00 725 LYS A CA 1
ATOM 4969 C C . LYS A 1 725 ? -40.530 -10.389 36.794 1.00 87.00 725 LYS A C 1
ATOM 4971 O O . LYS A 1 725 ? -39.906 -11.418 37.039 1.00 87.00 725 LYS A O 1
ATOM 4976 N N . VAL A 1 726 ? -40.912 -9.515 37.719 1.00 87.19 726 VAL A N 1
ATOM 4977 C CA . VAL A 1 726 ? -40.776 -9.702 39.165 1.00 87.19 726 VAL A CA 1
ATOM 4978 C C . VAL A 1 726 ? -42.160 -9.458 39.781 1.00 87.19 726 VAL A C 1
ATOM 4980 O O . VAL A 1 726 ? -42.658 -8.336 39.685 1.00 87.19 726 VAL A O 1
ATOM 4983 N N . PRO A 1 727 ? -42.823 -10.481 40.350 1.00 82.31 727 PRO A N 1
ATOM 4984 C CA . PRO A 1 727 ? -44.144 -10.334 40.959 1.00 82.31 727 PRO A CA 1
ATOM 4985 C C . PRO A 1 727 ? -44.130 -9.383 42.166 1.00 82.31 727 PRO A C 1
ATOM 4987 O O . PRO A 1 727 ? -43.222 -9.441 42.999 1.00 82.31 727 PRO A O 1
ATOM 4990 N N . GLY A 1 728 ? -45.155 -8.535 42.282 1.00 84.00 728 GLY A N 1
ATOM 4991 C CA . GLY A 1 728 ? -45.366 -7.639 43.415 1.00 84.00 728 GLY A CA 1
ATOM 4992 C C . GLY A 1 728 ? -46.434 -8.144 44.391 1.00 84.00 728 GLY A C 1
ATOM 4993 O O . GLY A 1 728 ? -46.920 -9.277 44.323 1.00 84.00 728 GLY A O 1
ATOM 4994 N N . LEU A 1 729 ? -46.822 -7.280 45.334 1.00 83.88 729 LEU A N 1
ATOM 4995 C CA . LEU A 1 729 ? -47.899 -7.557 46.292 1.00 83.88 729 LEU A CA 1
ATOM 4996 C C . LEU A 1 729 ? -49.252 -7.770 45.611 1.00 83.88 729 LEU A C 1
ATOM 4998 O O . LEU A 1 729 ? -50.062 -8.531 46.126 1.00 83.88 729 LEU A O 1
ATOM 5002 N N . LEU A 1 730 ? -49.517 -7.108 44.481 1.00 79.06 730 LEU A N 1
ATOM 5003 C CA . LEU A 1 730 ? -50.775 -7.262 43.752 1.00 79.06 730 LEU A CA 1
ATOM 5004 C C . LEU A 1 730 ? -50.936 -8.698 43.240 1.00 79.06 730 LEU A C 1
ATOM 5006 O O . LEU A 1 730 ? -51.958 -9.336 43.492 1.00 79.06 730 LEU A O 1
ATOM 5010 N N . GLU A 1 731 ? -49.909 -9.229 42.580 1.00 77.00 731 GLU A N 1
ATOM 5011 C CA . GLU A 1 731 ? -49.860 -10.617 42.121 1.00 77.00 731 GLU A CA 1
ATOM 5012 C C . GLU A 1 731 ? -49.909 -11.579 43.310 1.00 77.00 731 GLU A C 1
ATOM 5014 O O . GLU A 1 731 ? -50.597 -12.599 43.260 1.00 77.00 731 GLU A O 1
ATOM 5019 N N . ARG A 1 732 ? -49.250 -11.227 44.422 1.00 74.00 732 ARG A N 1
ATOM 5020 C CA . ARG A 1 732 ? -49.308 -12.007 45.663 1.00 74.00 732 ARG A CA 1
ATOM 5021 C C . ARG A 1 732 ? -50.708 -12.076 46.268 1.00 74.00 732 ARG A C 1
ATOM 5023 O O . ARG A 1 732 ? -51.131 -13.155 46.670 1.00 74.00 732 ARG A O 1
ATOM 5030 N N . ARG A 1 733 ? -51.472 -10.988 46.228 1.00 73.06 733 ARG A N 1
ATOM 5031 C CA . ARG A 1 733 ? -52.876 -10.954 46.667 1.00 73.06 733 ARG A CA 1
ATOM 5032 C C . ARG A 1 733 ? -53.814 -11.691 45.721 1.00 73.06 733 ARG A C 1
ATOM 5034 O O . ARG A 1 733 ? -54.769 -12.323 46.160 1.00 73.06 733 ARG A O 1
ATOM 5041 N N . GLN A 1 734 ? -53.531 -11.687 44.421 1.00 66.44 734 GLN A N 1
ATOM 5042 C CA . GLN A 1 734 ? -54.242 -12.565 43.486 1.00 66.44 734 GLN A CA 1
ATOM 5043 C C . GLN A 1 734 ? -54.000 -14.051 43.816 1.00 66.44 734 GLN A C 1
ATOM 5045 O O . GLN A 1 734 ? -54.879 -14.877 43.584 1.00 66.44 734 GLN A O 1
ATOM 5050 N N . MET A 1 735 ? -52.859 -14.388 44.433 1.00 60.94 735 MET A N 1
ATOM 5051 C CA . MET A 1 735 ? -52.588 -15.720 44.991 1.00 60.94 735 MET A CA 1
ATOM 5052 C C . MET A 1 735 ? -53.233 -15.967 46.379 1.00 60.94 735 MET A C 1
ATOM 5054 O O . MET A 1 735 ? -53.296 -17.119 46.805 1.00 60.94 735 MET A O 1
ATOM 5058 N N . GLU A 1 736 ? -53.726 -14.944 47.098 1.00 54.03 736 GLU A N 1
ATOM 5059 C CA . GLU A 1 736 ? -54.194 -15.041 48.499 1.00 54.03 736 GLU A CA 1
ATOM 5060 C C . GLU A 1 736 ? -55.554 -15.726 48.706 1.00 54.03 736 GLU A C 1
ATOM 5062 O O . GLU A 1 736 ? -55.821 -16.170 49.822 1.00 54.03 736 GLU A O 1
ATOM 5067 N N . GLN A 1 737 ? -56.375 -15.932 47.668 1.00 51.38 737 GLN A N 1
ATOM 5068 C CA . GLN A 1 737 ? -57.634 -16.703 47.770 1.00 51.38 737 GLN A CA 1
ATOM 5069 C C . GLN A 1 737 ? -57.429 -18.225 48.003 1.00 51.38 737 GLN A C 1
ATOM 5071 O O . GLN A 1 737 ? -58.347 -19.022 47.827 1.00 51.38 737 GLN A O 1
ATOM 5076 N N . ALA A 1 738 ? -56.226 -18.641 48.405 1.00 43.12 738 ALA A N 1
ATOM 5077 C CA . ALA A 1 738 ? -55.768 -20.016 48.581 1.00 43.12 738 ALA A CA 1
ATOM 5078 C C . ALA A 1 738 ? -55.439 -20.294 50.063 1.00 43.12 738 ALA A C 1
ATOM 5080 O O . ALA A 1 738 ? -54.458 -19.755 50.574 1.00 43.12 738 ALA A O 1
ATOM 5081 N N . THR A 1 739 ? -56.238 -21.105 50.765 1.00 39.03 739 THR A N 1
ATOM 5082 C CA . THR A 1 739 ? -56.197 -21.225 52.241 1.00 39.03 739 THR A CA 1
ATOM 5083 C C . THR A 1 739 ? -55.583 -22.508 52.824 1.00 39.03 739 THR A C 1
ATOM 5085 O O . THR A 1 739 ? -55.751 -22.712 54.020 1.00 39.03 739 THR A O 1
ATOM 5088 N N . ASP A 1 740 ? -54.847 -23.352 52.084 1.00 38.72 740 ASP A N 1
ATOM 5089 C CA . ASP A 1 740 ? -54.247 -24.572 52.676 1.00 38.72 740 ASP A CA 1
ATOM 5090 C C . ASP A 1 740 ? -52.710 -24.687 52.512 1.00 38.72 740 ASP A C 1
ATOM 5092 O O . ASP A 1 740 ? -52.191 -24.487 51.412 1.00 38.72 740 ASP A O 1
ATOM 5096 N N . PRO A 1 741 ? -51.954 -25.037 53.581 1.00 37.72 741 PRO A N 1
ATOM 5097 C CA . PRO A 1 741 ? -50.489 -25.131 53.560 1.00 37.72 741 PRO A CA 1
ATOM 5098 C C . PRO A 1 741 ? -49.982 -26.422 52.894 1.00 37.72 741 PRO A C 1
ATOM 5100 O O . PRO A 1 741 ? -50.504 -27.511 53.152 1.00 37.72 741 PRO A O 1
ATOM 5103 N N . VAL A 1 742 ? -48.901 -26.343 52.104 1.00 38.38 742 VAL A N 1
ATOM 5104 C CA . VAL A 1 742 ? -48.315 -27.514 51.416 1.00 38.38 742 VAL A CA 1
ATOM 5105 C C . VAL A 1 742 ? -46.829 -27.687 51.749 1.00 38.38 742 VAL A C 1
ATOM 5107 O O . VAL A 1 742 ? -45.979 -26.873 51.414 1.00 38.38 742 VAL A O 1
ATOM 5110 N N . SER A 1 743 ? -46.480 -28.835 52.339 1.00 35.22 743 SER A N 1
ATOM 5111 C CA . SER A 1 743 ? -45.092 -29.308 52.487 1.00 35.22 743 SER A CA 1
ATOM 5112 C C . SER A 1 743 ? -44.697 -30.228 51.322 1.00 35.22 743 SER A C 1
ATOM 5114 O O . SER A 1 743 ? -45.561 -30.826 50.692 1.00 35.22 743 SER A O 1
ATOM 5116 N N . ALA A 1 744 ? -43.407 -30.412 51.043 1.00 38.62 744 ALA A N 1
ATOM 5117 C CA . ALA A 1 744 ? -42.928 -31.462 50.130 1.00 38.62 744 ALA A CA 1
ATOM 5118 C C . ALA A 1 744 ? -41.523 -31.980 50.578 1.00 38.62 744 ALA A C 1
ATOM 5120 O O . ALA A 1 744 ? -41.177 -31.713 51.708 1.00 38.62 744 ALA A O 1
ATOM 5121 N N . ARG A 1 745 ? -40.755 -32.827 49.870 1.00 35.97 745 ARG A N 1
ATOM 5122 C CA . ARG A 1 745 ? -39.376 -33.273 50.258 1.00 35.97 745 ARG A CA 1
ATOM 5123 C C . ARG A 1 745 ? -38.480 -33.609 49.045 1.00 35.97 745 ARG A C 1
ATOM 5125 O O . ARG A 1 745 ? -38.996 -34.210 48.111 1.00 35.97 745 ARG A O 1
ATOM 5132 N N . MET A 1 746 ? -37.164 -33.333 49.087 1.00 37.88 746 MET A N 1
ATOM 5133 C CA . MET A 1 746 ? -36.178 -33.748 48.058 1.00 37.88 746 MET A CA 1
ATOM 5134 C C . MET A 1 746 ? -35.447 -35.052 48.442 1.00 37.88 746 MET A C 1
ATOM 5136 O O . MET A 1 746 ? -34.932 -35.161 49.556 1.00 37.88 746 MET A O 1
ATOM 5140 N N . MET A 1 747 ? -35.338 -36.016 47.516 1.00 38.22 747 MET A N 1
ATOM 5141 C CA . MET A 1 747 ? -34.459 -37.199 47.632 1.00 38.22 747 MET A CA 1
ATOM 5142 C C . MET A 1 747 ? -33.762 -37.506 46.289 1.00 38.22 747 MET A C 1
ATOM 5144 O O . MET A 1 747 ? -34.417 -37.419 45.247 1.00 38.22 747 MET A O 1
ATOM 5148 N N . PRO A 1 748 ? -32.471 -37.899 46.273 1.00 38.94 748 PRO A N 1
ATOM 5149 C CA . PRO A 1 748 ? -31.800 -38.353 45.054 1.00 38.94 748 PRO A CA 1
ATOM 5150 C C . PRO A 1 748 ? -32.191 -39.797 44.694 1.00 38.94 748 PRO A C 1
ATOM 5152 O O . PRO A 1 748 ? -32.295 -40.647 45.579 1.00 38.94 748 PRO A O 1
ATOM 5155 N N . SER A 1 749 ? -32.335 -40.093 43.397 1.00 52.44 749 SER A N 1
ATOM 5156 C CA . SER A 1 749 ? -32.402 -41.459 42.850 1.00 52.44 749 SER A CA 1
ATOM 5157 C C . SER A 1 749 ? -31.468 -41.597 41.642 1.00 52.44 749 SER A C 1
ATOM 5159 O O . SER A 1 749 ? -31.102 -40.592 41.033 1.00 52.44 749 SER A O 1
ATOM 5161 N N . GLU A 1 750 ? -31.106 -42.829 41.272 1.00 43.75 750 GLU A N 1
ATOM 5162 C CA . GLU A 1 750 ? -30.185 -43.127 40.158 1.00 43.75 750 GLU A CA 1
ATOM 5163 C C . GLU A 1 750 ? -30.654 -42.593 38.785 1.00 43.75 750 GLU A C 1
ATOM 5165 O O . GLU A 1 750 ? -29.837 -42.473 37.879 1.00 43.75 750 GLU A O 1
ATOM 5170 N N . ASN A 1 751 ? -31.931 -42.200 38.644 1.00 44.06 751 ASN A N 1
ATOM 5171 C CA . ASN A 1 751 ? -32.535 -41.721 37.393 1.00 44.06 751 ASN A CA 1
ATOM 5172 C C . ASN A 1 751 ? -32.952 -40.234 37.407 1.00 44.06 751 ASN A C 1
ATOM 5174 O O . ASN A 1 751 ? -33.689 -39.802 36.522 1.00 44.06 751 ASN A O 1
ATOM 5178 N N . GLY A 1 752 ? -32.508 -39.441 38.389 1.00 47.00 752 GLY A N 1
ATOM 5179 C CA . GLY A 1 752 ? -32.740 -37.991 38.420 1.00 47.00 752 GLY A CA 1
ATOM 5180 C C . GLY A 1 752 ? -33.290 -37.449 39.740 1.00 47.00 752 GLY A C 1
ATOM 5181 O O . GLY A 1 752 ? -33.639 -38.189 40.666 1.00 47.00 752 GLY A O 1
ATOM 5182 N N . LEU A 1 753 ? -33.333 -36.115 39.819 1.00 39.53 753 LEU A N 1
ATOM 5183 C CA . LEU A 1 753 ? -33.748 -35.340 40.988 1.00 39.53 753 LEU A CA 1
ATOM 5184 C C . LEU A 1 753 ? -35.279 -35.308 41.090 1.00 39.53 753 LEU A C 1
ATOM 5186 O O . LEU A 1 753 ? -35.945 -34.715 40.246 1.00 39.53 753 LEU A O 1
ATOM 5190 N N . THR A 1 754 ? -35.847 -35.904 42.140 1.00 37.72 754 THR A N 1
ATOM 5191 C CA . THR A 1 754 ? -37.265 -35.693 42.471 1.00 37.72 754 THR A CA 1
ATOM 5192 C C . THR A 1 754 ? -37.361 -34.562 43.494 1.00 37.72 754 THR A C 1
ATOM 5194 O O . THR A 1 754 ? -36.786 -34.658 44.582 1.00 37.72 754 THR A O 1
ATOM 5197 N N . VAL A 1 755 ? -38.048 -33.473 43.135 1.00 34.00 755 VAL A N 1
ATOM 5198 C CA . VAL A 1 755 ? -38.171 -32.275 43.974 1.00 34.00 755 VAL A CA 1
ATOM 5199 C C . VAL A 1 755 ? -39.400 -32.354 44.863 1.00 34.00 755 VAL A C 1
ATOM 5201 O O . VAL A 1 755 ? -40.519 -32.575 44.405 1.00 34.00 755 VAL A O 1
ATOM 5204 N N . GLY A 1 756 ? -39.192 -32.053 46.136 1.00 34.22 756 GLY A N 1
ATOM 5205 C CA . GLY A 1 756 ? -40.254 -31.624 47.015 1.00 34.22 756 GLY A CA 1
ATOM 5206 C C . GLY A 1 756 ? -39.730 -30.713 48.133 1.00 34.22 756 GLY A C 1
ATOM 5207 O O . GLY A 1 756 ? -38.585 -30.806 48.546 1.00 34.22 756 GLY A O 1
ATOM 5208 N N . PHE A 1 757 ? -40.597 -29.830 48.606 1.00 36.62 757 PHE A N 1
ATOM 5209 C CA . PHE A 1 757 ? -40.404 -28.717 49.541 1.00 36.62 757 PHE A CA 1
ATOM 5210 C C . PHE A 1 757 ? -40.318 -29.143 51.033 1.00 36.62 757 PHE A C 1
ATOM 5212 O O . PHE A 1 757 ? -39.401 -29.867 51.337 1.00 36.62 757 PHE A O 1
ATOM 5219 N N . SER A 1 758 ? -41.201 -28.823 51.985 1.00 35.59 758 SER A N 1
ATOM 5220 C CA . SER A 1 758 ? -41.107 -29.034 53.471 1.00 35.59 758 SER A CA 1
ATOM 5221 C C . SER A 1 758 ? -40.473 -27.863 54.188 1.00 35.59 758 SER A C 1
ATOM 5223 O O . SER A 1 758 ? -39.265 -27.668 54.221 1.00 35.59 758 SER A O 1
ATOM 5225 N N . THR A 1 759 ? -41.356 -27.096 54.812 1.00 36.78 759 THR A N 1
ATOM 5226 C CA . THR A 1 759 ? -41.049 -25.952 55.652 1.00 36.78 759 THR A CA 1
ATOM 5227 C C . THR A 1 759 ? -40.976 -26.408 57.110 1.00 36.78 759 THR A C 1
ATOM 5229 O O . THR A 1 759 ? -41.991 -26.765 57.712 1.00 36.78 759 THR A O 1
ATOM 5232 N N . SER A 1 760 ? -39.790 -26.376 57.714 1.00 40.56 760 SER A N 1
ATOM 5233 C CA . SER A 1 760 ? -39.571 -26.729 59.126 1.00 40.56 760 SER A CA 1
ATOM 5234 C C . SER A 1 760 ? -39.796 -25.573 60.118 1.00 40.56 760 SER A C 1
ATOM 5236 O O . SER A 1 760 ? -39.418 -25.695 61.278 1.00 40.56 760 SER A O 1
ATOM 5238 N N . PHE A 1 761 ? -40.464 -24.475 59.732 1.00 40.72 761 PHE A N 1
ATOM 5239 C CA . PHE A 1 761 ? -40.774 -23.369 60.661 1.00 40.72 761 PHE A CA 1
ATOM 5240 C C . PHE A 1 761 ? -42.261 -23.264 61.051 1.00 40.72 761 PHE A C 1
ATOM 5242 O O . PHE A 1 761 ? -42.575 -22.847 62.166 1.00 40.72 761 PHE A O 1
ATOM 5249 N N . ALA A 1 762 ? -43.183 -23.748 60.208 1.00 43.56 762 ALA A N 1
ATOM 5250 C CA . ALA A 1 762 ? -44.608 -23.849 60.555 1.00 43.56 762 ALA A CA 1
ATOM 5251 C C . ALA A 1 762 ? -44.859 -24.854 61.701 1.00 43.56 762 ALA A C 1
ATOM 5253 O O . ALA A 1 762 ? -45.726 -24.644 62.548 1.00 43.56 762 ALA A O 1
ATOM 5254 N N . GLN A 1 763 ? -44.028 -25.900 61.807 1.00 42.81 763 GLN A N 1
ATOM 5255 C CA . GLN A 1 763 ? -44.103 -26.893 62.888 1.00 42.81 763 GLN A CA 1
ATOM 5256 C C . GLN A 1 763 ? -43.649 -26.361 64.259 1.00 42.81 763 GLN A C 1
ATOM 5258 O O . GLN A 1 763 ? -43.971 -26.982 65.269 1.00 42.81 763 GLN A O 1
ATOM 5263 N N . LEU A 1 764 ? -42.962 -25.210 64.328 1.00 44.47 764 LEU A N 1
ATOM 5264 C CA . LEU A 1 764 ? -42.583 -24.591 65.606 1.00 44.47 764 LEU A CA 1
ATOM 5265 C C . LEU A 1 764 ? -43.654 -23.630 66.157 1.00 44.47 764 LEU A C 1
ATOM 5267 O O . LEU A 1 764 ? -43.656 -23.366 67.356 1.00 44.47 764 LEU A O 1
ATOM 5271 N N . ARG A 1 765 ? -44.570 -23.124 65.312 1.00 46.22 765 ARG A N 1
ATOM 5272 C CA . ARG A 1 765 ? -45.717 -22.290 65.737 1.00 46.22 765 ARG A CA 1
ATOM 5273 C C . ARG A 1 765 ? -47.023 -23.068 65.901 1.00 46.22 765 ARG A C 1
ATOM 5275 O O . ARG A 1 765 ? -47.883 -22.627 66.652 1.00 46.22 765 ARG A O 1
ATOM 5282 N N . ALA A 1 766 ? -47.151 -24.249 65.297 1.00 44.16 766 ALA A N 1
ATOM 5283 C CA . ALA A 1 766 ? -48.346 -25.092 65.412 1.00 44.16 766 ALA A CA 1
ATOM 5284 C C . ALA A 1 766 ? -48.561 -25.745 66.803 1.00 44.16 766 ALA A C 1
ATOM 5286 O O . ALA A 1 766 ? -49.492 -26.528 66.974 1.00 44.16 766 ALA A O 1
ATOM 5287 N N . THR A 1 767 ? -47.735 -25.444 67.812 1.00 44.88 767 THR A N 1
ATOM 5288 C CA . THR A 1 767 ? -47.915 -25.910 69.204 1.00 44.88 767 THR A CA 1
ATOM 5289 C C . THR A 1 767 ? -48.636 -24.911 70.119 1.00 44.88 767 THR A C 1
ATOM 5291 O O . THR A 1 767 ? -48.912 -25.249 71.269 1.00 44.88 767 THR A O 1
ATOM 5294 N N . GLY A 1 768 ? -49.007 -23.721 69.632 1.00 46.22 768 GLY A N 1
ATOM 5295 C CA . GLY A 1 768 ? -49.867 -22.771 70.349 1.00 46.22 768 GLY A CA 1
ATOM 5296 C C . GLY A 1 768 ? -51.136 -22.497 69.548 1.00 46.22 768 GLY A C 1
ATOM 5297 O O . GLY A 1 768 ? -51.090 -21.729 68.599 1.00 46.22 768 GLY A O 1
ATOM 5298 N N . GLY A 1 769 ? -52.241 -23.162 69.891 1.00 41.81 769 GLY A N 1
ATOM 5299 C CA . GLY A 1 769 ? -53.502 -23.098 69.146 1.00 41.81 769 GLY A CA 1
ATOM 5300 C C . GLY A 1 769 ? -54.149 -21.710 69.129 1.00 41.81 769 GLY A C 1
ATOM 5301 O O . GLY A 1 769 ? -54.913 -21.385 70.035 1.00 41.81 769 GLY A O 1
ATOM 5302 N N . ASP A 1 770 ? -53.881 -20.948 68.072 1.00 40.69 770 ASP A N 1
ATOM 5303 C CA . ASP A 1 770 ? -54.551 -19.691 67.735 1.00 40.69 770 ASP A CA 1
ATOM 5304 C C . ASP A 1 770 ? -55.363 -19.876 66.430 1.00 40.69 770 ASP A C 1
ATOM 5306 O O . ASP A 1 770 ? -54.791 -20.364 65.450 1.00 40.69 770 ASP A O 1
ATOM 5310 N N . PRO A 1 771 ? -56.680 -19.579 66.387 1.00 43.03 771 PRO A N 1
ATOM 5311 C CA . PRO A 1 771 ? -57.522 -19.785 65.203 1.00 43.03 771 PRO A CA 1
ATOM 5312 C C . PRO A 1 771 ? -57.282 -18.789 64.054 1.00 43.03 771 PRO A C 1
ATOM 5314 O O . PRO A 1 771 ? -57.786 -19.031 62.960 1.00 43.03 771 PRO A O 1
ATOM 5317 N N . ASP A 1 772 ? -56.513 -17.717 64.266 1.00 44.22 772 ASP A N 1
ATOM 5318 C CA . ASP A 1 772 ? -56.149 -16.731 63.236 1.00 44.22 772 ASP A CA 1
ATOM 5319 C C . ASP A 1 772 ? -54.780 -17.067 62.612 1.00 44.22 772 ASP A C 1
ATOM 5321 O O . ASP A 1 772 ? -53.792 -16.341 62.753 1.00 44.22 772 ASP A O 1
ATOM 5325 N N . ALA A 1 773 ? -54.688 -18.220 61.942 1.00 41.38 773 ALA A N 1
ATOM 5326 C CA . ALA A 1 773 ? -53.458 -18.656 61.283 1.00 41.38 773 ALA A CA 1
ATOM 5327 C C . ALA A 1 773 ? -53.133 -17.756 60.073 1.00 41.38 773 ALA A C 1
ATOM 5329 O O . ALA A 1 773 ? -53.631 -17.950 58.966 1.00 41.38 773 ALA A O 1
ATOM 5330 N N . ALA A 1 774 ? -52.296 -16.754 60.344 1.00 47.34 774 ALA A N 1
ATOM 5331 C CA . ALA A 1 774 ? -51.782 -15.739 59.437 1.00 47.34 774 ALA A CA 1
ATOM 5332 C C . ALA A 1 774 ? -51.174 -16.290 58.133 1.00 47.34 774 ALA A C 1
ATOM 5334 O O . ALA A 1 774 ? -50.606 -17.384 58.097 1.00 47.34 774 ALA A O 1
ATOM 5335 N N . GLU A 1 775 ? -51.264 -15.461 57.088 1.00 52.78 775 GLU A N 1
ATOM 5336 C CA . GLU A 1 775 ? -50.715 -15.637 55.742 1.00 52.78 775 GLU A CA 1
ATOM 5337 C C . GLU A 1 775 ? -49.378 -16.389 55.704 1.00 52.78 775 GLU A C 1
ATOM 5339 O O . GLU A 1 775 ? -48.433 -16.055 56.421 1.00 52.78 775 GLU A O 1
ATOM 5344 N N . ALA A 1 776 ? -49.270 -17.372 54.804 1.00 56.62 776 ALA A N 1
ATOM 5345 C CA . ALA A 1 776 ? -47.999 -18.022 54.513 1.00 56.62 776 ALA A CA 1
ATOM 5346 C C . ALA A 1 776 ? -46.956 -16.978 54.057 1.00 56.62 776 ALA A C 1
ATOM 5348 O O . ALA A 1 776 ? -47.121 -16.358 52.995 1.00 56.62 776 ALA A O 1
ATOM 5349 N N . PRO A 1 777 ? -45.877 -16.758 54.833 1.00 70.81 777 PRO A N 1
ATOM 5350 C CA . PRO A 1 777 ? -45.009 -15.618 54.610 1.00 70.81 777 PRO A CA 1
ATOM 5351 C C . PRO A 1 777 ? -44.029 -15.846 53.461 1.00 70.81 777 PRO A C 1
ATOM 5353 O O . PRO A 1 777 ? -43.394 -14.892 53.049 1.00 70.81 777 PRO A O 1
ATOM 5356 N N . PHE A 1 778 ? -43.924 -17.035 52.863 1.00 77.31 778 PHE A N 1
ATOM 5357 C CA . PHE A 1 778 ? -42.921 -17.344 51.838 1.00 77.31 778 PHE A CA 1
ATOM 5358 C C . PHE A 1 778 ? -43.542 -17.827 50.516 1.00 77.31 778 PHE A C 1
ATOM 5360 O O . PHE A 1 778 ? -44.523 -18.565 50.530 1.00 77.31 778 PHE A O 1
ATOM 5367 N N . ASN A 1 779 ? -42.962 -17.423 49.383 1.00 77.06 779 ASN A N 1
ATOM 5368 C CA . ASN A 1 779 ? -43.423 -17.773 48.038 1.00 77.06 779 ASN A CA 1
ATOM 5369 C C . ASN A 1 779 ? -42.240 -18.006 47.077 1.00 77.06 779 ASN A C 1
ATOM 5371 O O . ASN A 1 779 ? -41.174 -17.418 47.261 1.00 77.06 779 ASN A O 1
ATOM 5375 N N . ILE A 1 780 ? -42.435 -18.867 46.069 1.00 80.38 780 ILE A N 1
ATOM 5376 C CA . ILE A 1 780 ? -41.482 -19.117 44.973 1.00 80.38 780 ILE A CA 1
ATOM 5377 C C . ILE A 1 780 ? -42.233 -19.002 43.647 1.00 80.38 780 ILE A C 1
ATOM 5379 O O . ILE A 1 780 ? -43.367 -19.470 43.516 1.00 80.38 780 ILE A O 1
ATOM 5383 N N . TRP A 1 781 ? -41.577 -18.434 42.643 1.00 82.25 781 TRP A N 1
ATOM 5384 C CA . TRP A 1 781 ? -42.141 -18.278 41.309 1.00 82.25 781 TRP A CA 1
ATOM 5385 C C . TRP A 1 781 ? -41.099 -18.541 40.218 1.00 82.25 781 TRP A C 1
ATOM 5387 O O . TRP A 1 781 ? -39.897 -18.349 40.418 1.00 82.25 781 TRP A O 1
ATOM 5397 N N . ILE A 1 782 ? -41.590 -19.006 39.068 1.00 85.88 782 ILE A N 1
ATOM 5398 C CA . ILE A 1 782 ? -40.819 -19.216 37.843 1.00 85.88 782 ILE A CA 1
ATOM 5399 C C . ILE A 1 782 ? -41.626 -18.708 36.644 1.00 85.88 782 ILE A C 1
ATOM 5401 O O . ILE A 1 782 ? -42.834 -18.933 36.543 1.00 85.88 782 ILE A O 1
ATOM 5405 N N . ASP A 1 783 ? -40.955 -18.012 35.739 1.00 88.94 783 ASP A N 1
ATOM 5406 C CA . ASP A 1 783 ? -41.528 -17.429 34.530 1.00 88.94 783 ASP A CA 1
ATOM 5407 C C . ASP A 1 783 ? -40.505 -17.518 33.394 1.00 88.94 783 ASP A C 1
ATOM 5409 O O . ASP A 1 783 ? -39.304 -17.421 33.628 1.00 88.94 783 ASP A O 1
ATOM 5413 N N . GLY A 1 784 ? -40.962 -17.759 32.172 1.00 88.69 784 GLY A N 1
ATOM 5414 C CA . GLY A 1 784 ? -40.107 -17.844 30.995 1.00 88.69 784 GLY A CA 1
ATOM 5415 C C . GLY A 1 784 ? -40.704 -17.075 29.827 1.00 88.69 784 GLY A C 1
ATOM 5416 O O . GLY A 1 784 ? -41.901 -17.193 29.564 1.00 88.69 784 GLY A O 1
ATOM 5417 N N . ALA A 1 785 ? -39.877 -16.323 29.107 1.00 91.81 785 ALA A N 1
ATOM 5418 C CA . ALA A 1 785 ? -40.249 -15.611 27.890 1.00 91.81 785 ALA A CA 1
ATOM 5419 C C . ALA A 1 785 ? -39.397 -16.080 26.707 1.00 91.81 785 ALA A C 1
ATOM 5421 O O . ALA A 1 785 ? -38.202 -16.325 26.858 1.00 91.81 785 ALA A O 1
ATOM 5422 N N . PHE A 1 786 ? -40.017 -16.188 25.534 1.00 94.19 786 PHE A N 1
ATOM 5423 C CA . PHE A 1 786 ? -39.361 -16.517 24.271 1.00 94.19 786 PHE A CA 1
ATOM 5424 C C . PHE A 1 786 ? -39.840 -15.536 23.210 1.00 94.19 786 PHE A C 1
ATOM 5426 O O . PHE A 1 786 ? -41.049 -15.418 22.997 1.00 94.19 786 PHE A O 1
ATOM 5433 N N . LEU A 1 787 ? -38.913 -14.849 22.554 1.00 92.44 787 LEU A N 1
ATOM 5434 C CA . LEU A 1 787 ? -39.186 -13.835 21.543 1.00 92.44 787 LEU A CA 1
ATOM 5435 C C . LEU A 1 787 ? -38.392 -14.157 20.275 1.00 92.44 787 LEU A C 1
ATOM 5437 O O . LEU A 1 787 ? -37.241 -14.587 20.341 1.00 92.44 787 LEU A O 1
ATOM 5441 N N . ALA A 1 788 ? -39.017 -13.950 19.124 1.00 93.19 788 ALA A N 1
ATOM 5442 C CA . ALA A 1 788 ? -38.319 -13.771 17.862 1.00 93.19 788 ALA A CA 1
ATOM 5443 C C . ALA A 1 788 ? -38.240 -12.266 17.593 1.00 93.19 788 ALA A C 1
ATOM 5445 O O . ALA A 1 788 ? -39.221 -11.557 17.840 1.00 93.19 788 ALA A O 1
ATOM 5446 N N . HIS A 1 789 ? -37.100 -11.785 17.113 1.00 90.38 789 HIS A N 1
ATOM 5447 C CA . HIS A 1 789 ? -36.865 -10.356 16.904 1.00 90.38 789 HIS A CA 1
ATOM 5448 C C . HIS A 1 789 ? -36.247 -10.081 15.529 1.00 90.38 789 HIS A C 1
ATOM 5450 O O . HIS A 1 789 ? -35.695 -10.988 14.903 1.00 90.38 789 HIS A O 1
ATOM 5456 N N . SER A 1 790 ? -36.403 -8.856 15.038 1.00 86.62 790 SER A N 1
ATOM 5457 C CA . SER A 1 790 ? -35.781 -8.371 13.804 1.00 86.62 790 SER A CA 1
ATOM 5458 C C . SER A 1 790 ? -35.230 -6.964 14.009 1.00 86.62 790 SER A C 1
ATOM 5460 O O . SER A 1 790 ? -35.918 -6.135 14.614 1.00 86.62 790 SER A O 1
ATOM 5462 N N . GLY A 1 791 ? -34.069 -6.678 13.414 1.00 68.81 791 GLY A N 1
ATOM 5463 C CA . GLY A 1 791 ? -33.503 -5.328 13.340 1.00 68.81 791 GLY A CA 1
ATOM 5464 C C . GLY A 1 791 ? -34.383 -4.319 12.578 1.00 68.81 791 GLY A C 1
ATOM 5465 O O . GLY A 1 791 ? -35.382 -4.688 11.952 1.00 68.81 791 GLY A O 1
ATOM 5466 N N . GLY A 1 792 ? -34.028 -3.031 12.673 1.00 61.84 792 GLY A N 1
ATOM 5467 C CA . GLY A 1 792 ? -34.773 -1.891 12.111 1.00 61.84 792 GLY A CA 1
ATOM 5468 C C . GLY A 1 792 ? -34.875 -1.836 10.572 1.00 61.84 792 GLY A C 1
ATOM 5469 O O . GLY A 1 792 ? -34.425 -2.724 9.854 1.00 61.84 792 GLY A O 1
ATOM 5470 N N . GLU A 1 793 ? -35.516 -0.788 10.031 1.00 48.81 793 GLU A N 1
ATOM 5471 C CA . GLU A 1 793 ? -35.854 -0.701 8.595 1.00 48.81 793 GLU A CA 1
ATOM 5472 C C . GLU A 1 793 ? -34.620 -0.606 7.671 1.00 48.81 793 GLU A C 1
ATOM 5474 O O . GLU A 1 793 ? -33.922 0.408 7.670 1.00 48.81 793 GLU A O 1
ATOM 5479 N N . GLY A 1 794 ? -34.420 -1.592 6.780 1.00 48.84 794 GLY A N 1
ATOM 5480 C CA . GLY A 1 794 ? -33.539 -1.405 5.616 1.00 48.84 794 GLY A CA 1
ATOM 5481 C C . GLY A 1 794 ? -32.900 -2.631 4.964 1.00 48.84 794 GLY A C 1
ATOM 5482 O O . GLY A 1 794 ? -32.370 -2.481 3.863 1.00 48.84 794 GLY A O 1
ATOM 5483 N N . SER A 1 795 ? -32.949 -3.822 5.557 1.00 42.62 795 SER A N 1
ATOM 5484 C CA . SER A 1 795 ? -32.261 -4.991 4.999 1.00 42.62 795 SER A CA 1
ATOM 5485 C C . SER A 1 795 ? -33.164 -6.232 4.968 1.00 42.62 795 SER A C 1
ATOM 5487 O O . SER A 1 795 ? -34.284 -6.213 5.478 1.00 42.62 795 SER A O 1
ATOM 5489 N N . ASP A 1 796 ? -32.726 -7.287 4.287 1.00 52.56 796 ASP A N 1
ATOM 5490 C CA . ASP A 1 796 ? -33.432 -8.566 4.109 1.00 52.56 796 ASP A CA 1
ATOM 5491 C C . ASP A 1 796 ? -33.336 -9.392 5.418 1.00 52.56 796 ASP A C 1
ATOM 5493 O O . ASP A 1 796 ? -32.974 -10.569 5.416 1.00 52.56 796 ASP A O 1
ATOM 5497 N N . SER A 1 797 ? -33.620 -8.735 6.553 1.00 59.56 797 SER A N 1
ATOM 5498 C CA . SER A 1 797 ? -33.083 -9.076 7.869 1.00 59.56 797 SER A CA 1
ATOM 5499 C C . SER A 1 797 ? -33.495 -10.475 8.315 1.00 59.56 797 SER A C 1
ATOM 5501 O O . SER A 1 797 ? -34.684 -10.805 8.440 1.00 59.56 797 SER A O 1
ATOM 5503 N N . LYS A 1 798 ? -32.490 -11.304 8.603 1.00 78.75 798 LYS A N 1
ATOM 5504 C CA . LYS A 1 798 ? -32.683 -12.574 9.305 1.00 78.75 798 LYS A CA 1
ATOM 5505 C C . LYS A 1 798 ? -33.268 -12.295 10.699 1.00 78.75 798 LYS A C 1
ATOM 5507 O O . LYS A 1 798 ? -32.920 -11.323 11.355 1.00 78.75 798 LYS A O 1
ATOM 5512 N N . TRP A 1 799 ? -34.197 -13.141 11.142 1.00 86.94 799 TRP A N 1
ATOM 5513 C CA . TRP A 1 799 ? -34.797 -13.015 12.473 1.00 86.94 799 TRP A CA 1
ATOM 5514 C C . TRP A 1 799 ? -33.906 -13.671 13.526 1.00 86.94 799 TRP A C 1
ATOM 5516 O O . TRP A 1 799 ? -33.499 -14.826 13.361 1.00 86.94 799 TRP A O 1
ATOM 5526 N N . GLY A 1 800 ? -33.667 -12.960 14.623 1.00 91.06 800 GLY A N 1
ATOM 5527 C CA . GLY A 1 800 ? -33.001 -13.470 15.811 1.00 91.06 800 GLY A CA 1
ATOM 5528 C C . GLY A 1 800 ? -33.960 -14.132 16.799 1.00 91.06 800 GLY A C 1
ATOM 5529 O O . GLY A 1 800 ? -35.186 -14.126 16.641 1.00 91.06 800 GLY A O 1
ATOM 5530 N N . SER A 1 801 ? -33.389 -14.727 17.846 1.00 93.81 801 SER A N 1
ATOM 5531 C CA . SER A 1 801 ? -34.142 -15.371 18.924 1.00 93.81 801 SER A CA 1
ATOM 5532 C C . SER A 1 801 ? -33.644 -14.932 20.292 1.00 93.81 801 SER A C 1
ATOM 5534 O O . SER A 1 801 ? -32.450 -14.726 20.500 1.00 93.81 801 SER A O 1
ATOM 5536 N N . PHE A 1 802 ? -34.571 -14.819 21.230 1.00 96.75 802 PHE A N 1
ATOM 5537 C CA . PHE A 1 802 ? -34.314 -14.434 22.605 1.00 96.75 802 PHE A CA 1
ATOM 5538 C C . PHE A 1 802 ? -35.111 -15.330 23.547 1.00 96.75 802 PHE A C 1
ATOM 5540 O O . PHE A 1 802 ? -36.293 -15.599 23.323 1.00 96.75 802 PHE A O 1
ATOM 5547 N N . ALA A 1 803 ? -34.470 -15.785 24.615 1.00 94.56 803 ALA A N 1
ATOM 5548 C CA . ALA A 1 803 ? -35.106 -16.527 25.690 1.00 94.56 803 ALA A CA 1
ATOM 5549 C C . ALA A 1 803 ? -34.682 -15.947 27.037 1.00 94.56 803 ALA A C 1
ATOM 5551 O O . ALA A 1 803 ? -33.498 -15.718 27.258 1.00 94.56 803 ALA A O 1
ATOM 5552 N N . LEU A 1 804 ? -35.637 -15.771 27.946 1.00 96.50 804 LEU A N 1
ATOM 5553 C CA . LEU A 1 804 ? -35.408 -15.298 29.306 1.00 96.50 804 LEU A CA 1
ATOM 5554 C C . LEU A 1 804 ? -36.067 -16.249 30.296 1.00 96.50 804 LEU A C 1
ATOM 5556 O O . LEU A 1 804 ? -37.260 -16.528 30.195 1.00 96.50 804 LEU A O 1
ATOM 5560 N N . LEU A 1 805 ? -35.301 -16.710 31.278 1.00 94.56 805 LEU A N 1
ATOM 5561 C CA . LEU A 1 805 ? -35.789 -17.447 32.434 1.00 94.56 805 LEU A CA 1
ATOM 5562 C C . LEU A 1 805 ? -35.738 -16.542 33.664 1.00 94.56 805 LEU A C 1
ATOM 5564 O O . LEU A 1 805 ? -34.661 -16.131 34.086 1.00 94.56 805 LEU A O 1
ATOM 5568 N N . ASN A 1 806 ? -36.892 -16.283 34.263 1.00 92.50 806 ASN A N 1
ATOM 5569 C CA . ASN A 1 806 ? -37.052 -15.537 35.501 1.00 92.50 806 ASN A CA 1
ATOM 5570 C C . ASN A 1 806 ? -37.388 -16.508 36.643 1.00 92.50 806 ASN A C 1
ATOM 5572 O O . ASN A 1 806 ? -38.294 -17.337 36.529 1.00 92.50 806 ASN A O 1
ATOM 5576 N N . LEU A 1 807 ? -36.693 -16.395 37.768 1.00 91.31 807 LEU A N 1
ATOM 5577 C CA . LEU A 1 807 ? -36.997 -17.160 38.973 1.00 91.31 807 LEU A CA 1
ATOM 5578 C C . LEU A 1 807 ? -36.767 -16.317 40.220 1.00 91.31 807 LEU A C 1
ATOM 5580 O O . LEU A 1 807 ? -35.889 -15.456 40.258 1.00 91.31 807 LEU A O 1
ATOM 5584 N N . GLY A 1 808 ? -37.530 -16.575 41.274 1.00 89.62 808 GLY A N 1
ATOM 5585 C CA . GLY A 1 808 ? -37.354 -15.823 42.504 1.00 89.62 808 GLY A CA 1
ATOM 5586 C C . GLY A 1 808 ? -38.105 -16.387 43.687 1.00 89.62 808 GLY A C 1
ATOM 5587 O O . GLY A 1 808 ? -38.877 -17.344 43.588 1.00 89.62 808 GLY A O 1
ATOM 5588 N N . ALA A 1 809 ? -37.832 -15.770 44.829 1.00 86.88 809 ALA A N 1
ATOM 5589 C CA . ALA A 1 809 ? -38.501 -16.061 46.080 1.00 86.88 809 ALA A CA 1
ATOM 5590 C C . ALA A 1 809 ? -38.752 -14.772 46.865 1.00 86.88 809 ALA A C 1
ATOM 5592 O O . ALA A 1 809 ? -37.902 -13.878 46.889 1.00 86.88 809 ALA A O 1
ATOM 5593 N N . ASP A 1 810 ? -39.905 -14.689 47.521 1.00 87.06 810 ASP A N 1
ATOM 5594 C CA . ASP A 1 810 ? -40.331 -13.526 48.300 1.00 87.06 810 ASP A CA 1
ATOM 5595 C C . ASP A 1 810 ? -40.857 -13.894 49.684 1.00 87.06 810 ASP A C 1
ATOM 5597 O O . ASP A 1 810 ? -41.551 -14.893 49.893 1.00 87.06 810 ASP A O 1
ATOM 5601 N N . TYR A 1 811 ? -40.577 -13.002 50.631 1.00 83.88 811 TYR A N 1
ATOM 5602 C CA . TYR A 1 811 ? -41.037 -13.041 52.003 1.00 83.88 811 TYR A CA 1
ATOM 5603 C C . TYR A 1 811 ? -41.961 -11.854 52.318 1.00 83.88 811 TYR A C 1
ATOM 5605 O O . TYR A 1 811 ? -41.609 -10.692 52.104 1.00 83.88 811 TYR A O 1
ATOM 5613 N N . LEU A 1 812 ? -43.134 -12.144 52.872 1.00 83.69 812 LEU A N 1
ATOM 5614 C CA . LEU A 1 812 ? -44.127 -11.161 53.288 1.00 83.69 812 LEU A CA 1
ATOM 5615 C C . LEU A 1 812 ? -43.765 -10.621 54.672 1.00 83.69 812 LEU A C 1
ATOM 5617 O O . LEU A 1 812 ? -43.758 -11.353 55.662 1.00 83.69 812 LEU A O 1
ATOM 5621 N N . LEU A 1 813 ? -43.445 -9.331 54.742 1.00 85.06 813 LEU A N 1
ATOM 5622 C CA . LEU A 1 813 ? -43.150 -8.631 55.994 1.00 85.06 813 LEU A CA 1
ATOM 5623 C C . LEU A 1 813 ? -44.438 -8.226 56.723 1.00 85.06 813 LEU A C 1
ATOM 5625 O O . LEU A 1 813 ? -44.469 -8.191 57.951 1.00 85.06 813 LEU A O 1
ATOM 5629 N N . SER A 1 814 ? -45.482 -7.901 55.959 1.00 84.06 814 SER A N 1
ATOM 5630 C CA . SER A 1 814 ? -46.842 -7.595 56.417 1.00 84.06 814 SER A CA 1
ATOM 5631 C C . SER A 1 814 ? -47.819 -7.736 55.247 1.00 84.06 814 SER A C 1
ATOM 5633 O O . SER A 1 814 ? -47.371 -7.750 54.103 1.00 84.06 814 SER A O 1
ATOM 5635 N N . GLU A 1 815 ? -49.128 -7.672 55.502 1.00 80.12 815 GLU A N 1
ATOM 5636 C CA . GLU A 1 815 ? -50.175 -7.613 54.460 1.00 80.12 815 GLU A CA 1
ATOM 5637 C C . GLU A 1 815 ? -49.933 -6.514 53.398 1.00 80.12 815 GLU A C 1
ATOM 5639 O O . GLU A 1 815 ? -50.516 -6.535 52.316 1.00 80.12 815 GLU A O 1
ATOM 5644 N N . LYS A 1 816 ? -49.085 -5.515 53.695 1.00 86.75 816 LYS A N 1
ATOM 5645 C CA . LYS A 1 816 ? -48.785 -4.356 52.838 1.00 86.75 816 LYS A CA 1
ATOM 5646 C C . LYS A 1 816 ? -47.338 -4.264 52.367 1.00 86.75 816 LYS A C 1
ATOM 5648 O O . LYS A 1 816 ? -46.983 -3.256 51.760 1.00 86.75 816 LYS A O 1
ATOM 5653 N N . ALA A 1 817 ? -46.488 -5.242 52.678 1.00 89.38 817 ALA A N 1
ATOM 5654 C CA . ALA A 1 817 ? -45.065 -5.171 52.349 1.00 89.38 817 ALA A CA 1
ATOM 5655 C C . ALA A 1 817 ? -44.454 -6.557 52.131 1.00 89.38 817 ALA A C 1
ATOM 5657 O O . ALA A 1 817 ? -44.528 -7.398 53.027 1.00 89.38 817 ALA A O 1
ATOM 5658 N N . LEU A 1 818 ? -43.767 -6.755 51.004 1.00 90.56 818 LEU A N 1
ATOM 5659 C CA . LEU A 1 818 ? -42.909 -7.919 50.753 1.00 90.56 818 LEU A CA 1
ATOM 5660 C C . LEU A 1 818 ? -41.501 -7.501 50.330 1.00 90.56 818 LEU A C 1
ATOM 5662 O O . LEU A 1 818 ? -41.292 -6.409 49.797 1.00 90.56 818 LEU A O 1
ATOM 5666 N N . VAL A 1 819 ? -40.552 -8.406 50.552 1.00 92.94 819 VAL A N 1
ATOM 5667 C CA . VAL A 1 819 ? -39.173 -8.332 50.053 1.00 92.94 819 VAL A CA 1
ATOM 5668 C C . VAL A 1 819 ? -38.768 -9.681 49.479 1.00 92.94 819 VAL A C 1
ATOM 5670 O O . VAL A 1 819 ? -39.175 -10.717 50.000 1.00 92.94 819 VAL A O 1
ATOM 5673 N N . GLY A 1 820 ? -37.949 -9.697 48.438 1.00 92.19 820 GLY A N 1
ATOM 5674 C CA . GLY A 1 820 ? -37.516 -10.934 47.804 1.00 92.19 820 GLY A CA 1
ATOM 5675 C C . GLY A 1 820 ? -36.177 -10.818 47.096 1.00 92.19 820 GLY A C 1
ATOM 5676 O O . GLY A 1 820 ? -35.559 -9.754 47.058 1.00 92.19 820 GLY A O 1
ATOM 5677 N N . LEU A 1 821 ? -35.733 -11.950 46.558 1.00 95.00 821 LEU A N 1
ATOM 5678 C CA . LEU A 1 821 ? -34.572 -12.069 45.683 1.00 95.00 821 LEU A CA 1
ATOM 5679 C C . LEU A 1 821 ? -35.016 -12.691 44.362 1.00 95.00 821 LEU A C 1
ATOM 5681 O O . LEU A 1 821 ? -35.778 -13.665 44.362 1.00 95.00 821 LEU A O 1
ATOM 5685 N N . SER A 1 822 ? -34.536 -12.142 43.255 1.00 95.06 822 SER A N 1
ATOM 5686 C CA . SER A 1 822 ? -34.782 -12.671 41.917 1.00 95.06 822 SER A CA 1
ATOM 5687 C C . SER A 1 822 ? -33.472 -12.971 41.197 1.00 95.06 822 SER A C 1
ATOM 5689 O O . SER A 1 822 ? -32.424 -12.384 41.481 1.00 95.06 822 SER A O 1
ATOM 5691 N N . PHE A 1 823 ? -33.543 -13.930 40.284 1.00 96.44 823 PHE A N 1
ATOM 5692 C CA . PHE A 1 823 ? -32.489 -14.317 39.364 1.00 96.44 823 PHE A CA 1
ATOM 5693 C C . PHE A 1 823 ? -33.097 -14.466 37.971 1.00 96.44 823 PHE A C 1
ATOM 5695 O O . PHE A 1 823 ? -34.193 -15.004 37.801 1.00 96.44 823 PHE A O 1
ATOM 5702 N N . HIS A 1 824 ? -32.369 -13.987 36.980 1.00 97.62 824 HIS A N 1
ATOM 5703 C CA . HIS A 1 824 ? -32.800 -13.901 35.600 1.00 97.62 824 HIS A CA 1
ATOM 5704 C C . HIS A 1 824 ? -31.654 -14.384 34.718 1.00 97.62 824 HIS A C 1
ATOM 5706 O O . HIS A 1 824 ? -30.507 -14.017 34.967 1.00 97.62 824 HIS A O 1
ATOM 5712 N N . TYR A 1 825 ? -31.951 -15.204 33.716 1.00 97.44 825 TYR A N 1
ATOM 5713 C CA . TYR A 1 825 ? -30.967 -15.721 32.767 1.00 97.44 825 TYR A CA 1
ATOM 5714 C C . TYR A 1 825 ? -31.483 -15.569 31.341 1.00 97.44 825 TYR A C 1
ATOM 5716 O O . TYR A 1 825 ? -32.567 -16.070 31.037 1.00 97.44 825 TYR A O 1
ATOM 5724 N N . ASP A 1 826 ? -30.711 -14.904 30.487 1.00 97.75 826 ASP A N 1
ATOM 5725 C CA . ASP A 1 826 ? -31.040 -14.665 29.084 1.00 97.75 826 ASP A CA 1
ATOM 5726 C C . ASP A 1 826 ? -30.103 -15.404 28.120 1.00 97.75 826 ASP A C 1
ATOM 5728 O O . ASP A 1 826 ? -28.912 -15.585 28.381 1.00 97.75 826 ASP A O 1
ATOM 5732 N N . ARG A 1 827 ? -30.662 -15.810 26.979 1.00 97.12 827 ARG A N 1
ATOM 5733 C CA . ARG A 1 827 ? -29.947 -16.313 25.803 1.00 97.12 827 ARG A CA 1
ATOM 5734 C C . ARG A 1 827 ? -30.446 -15.538 24.591 1.00 97.12 827 ARG A C 1
ATOM 5736 O O . ARG A 1 827 ? -31.641 -15.585 24.303 1.00 97.12 827 ARG A O 1
ATOM 5743 N N . THR A 1 828 ? -29.531 -14.915 23.858 1.00 96.12 828 THR A N 1
ATOM 5744 C CA . THR A 1 828 ? -29.841 -14.173 22.627 1.00 96.12 828 THR A CA 1
ATOM 5745 C C . THR A 1 828 ? -29.008 -14.701 21.470 1.00 96.12 828 THR A C 1
ATOM 5747 O O . THR A 1 828 ? -27.825 -14.993 21.643 1.00 96.12 828 THR A O 1
ATOM 5750 N N . THR A 1 829 ? -29.624 -14.787 20.298 1.00 94.62 829 THR A N 1
ATOM 5751 C CA . THR A 1 829 ? -28.969 -14.991 19.005 1.00 94.62 829 THR A CA 1
ATOM 5752 C C . THR A 1 829 ? -29.483 -13.928 18.045 1.00 94.62 829 THR A C 1
ATOM 5754 O O . THR A 1 829 ? -30.698 -13.732 17.954 1.00 94.62 829 THR A O 1
ATOM 5757 N N . ASP A 1 830 ? -28.573 -13.272 17.339 1.00 90.62 830 ASP A N 1
ATOM 5758 C CA . ASP A 1 830 ? -28.864 -12.170 16.431 1.00 90.62 830 ASP A CA 1
ATOM 5759 C C . ASP A 1 830 ? -28.069 -12.315 15.119 1.00 90.62 830 ASP A C 1
ATOM 5761 O O . ASP A 1 830 ? -26.879 -11.989 15.068 1.00 90.62 830 ASP A O 1
ATOM 5765 N N . PRO A 1 831 ? -28.677 -12.907 14.078 1.00 86.44 831 PRO A N 1
ATOM 5766 C CA . PRO A 1 831 ? -28.062 -13.045 12.766 1.00 86.44 831 PRO A CA 1
ATOM 5767 C C . PRO A 1 831 ? -28.261 -11.781 11.918 1.00 86.44 831 PRO A C 1
ATOM 5769 O O . PRO A 1 831 ? -29.382 -11.296 11.781 1.00 86.44 831 PRO A O 1
ATOM 5772 N N . THR A 1 832 ? -27.208 -11.314 11.245 1.00 76.06 832 THR A N 1
ATOM 5773 C CA . THR A 1 832 ? -27.250 -10.132 10.368 1.00 76.06 832 THR A CA 1
ATOM 5774 C C . THR A 1 832 ? -26.965 -10.462 8.896 1.00 76.06 832 THR A C 1
ATOM 5776 O O . THR A 1 832 ? -26.622 -11.594 8.513 1.00 76.06 832 THR A O 1
ATOM 5779 N N . ASP A 1 833 ? -27.168 -9.465 8.031 1.00 63.88 833 ASP A N 1
ATOM 5780 C CA . ASP A 1 833 ? -27.115 -9.593 6.572 1.00 63.88 833 ASP A CA 1
ATOM 5781 C C . ASP A 1 833 ? -25.693 -9.432 6.028 1.00 63.88 833 ASP A C 1
ATOM 5783 O O . ASP A 1 833 ? -25.446 -8.581 5.192 1.00 63.88 833 ASP A O 1
ATOM 5787 N N . GLU A 1 834 ? -24.747 -10.240 6.499 1.00 61.59 834 GLU A N 1
ATOM 5788 C CA . GLU A 1 834 ? -23.375 -10.288 5.954 1.00 61.59 834 GLU A CA 1
ATOM 5789 C C . GLU A 1 834 ? -22.621 -11.563 6.384 1.00 61.59 834 GLU A C 1
ATOM 5791 O O . GLU A 1 834 ? -21.396 -11.595 6.466 1.00 61.59 834 GLU A O 1
ATOM 5796 N N . ASP A 1 835 ? -23.376 -12.637 6.657 1.00 69.19 835 ASP A N 1
ATOM 5797 C CA . ASP A 1 835 ? -22.876 -13.871 7.285 1.00 69.19 835 ASP A CA 1
ATOM 5798 C C . ASP A 1 835 ? -22.229 -13.617 8.660 1.00 69.19 835 ASP A C 1
ATOM 5800 O O . ASP A 1 835 ? -21.261 -14.277 9.028 1.00 69.19 835 ASP A O 1
ATOM 5804 N N . ALA A 1 836 ? -22.781 -12.663 9.419 1.00 84.25 836 ALA A N 1
ATOM 5805 C CA . ALA A 1 836 ? -22.428 -12.431 10.812 1.00 84.25 836 ALA A CA 1
ATOM 5806 C C . ALA A 1 836 ? -23.559 -12.868 11.758 1.00 84.25 836 ALA A C 1
ATOM 5808 O O . ALA A 1 836 ? -24.747 -12.743 11.447 1.00 84.25 836 ALA A O 1
ATOM 5809 N N . GLU A 1 837 ? -23.182 -13.419 12.907 1.00 91.25 837 GLU A N 1
ATOM 5810 C CA . GLU A 1 837 ? -24.071 -13.892 13.963 1.00 91.25 837 GLU A CA 1
ATOM 5811 C C . GLU A 1 837 ? -23.468 -13.538 15.324 1.00 91.25 837 GLU A C 1
ATOM 5813 O O . GLU A 1 837 ? -22.345 -13.926 15.652 1.00 91.25 837 GLU A O 1
ATOM 5818 N N . LEU A 1 838 ? -24.230 -12.807 16.140 1.00 94.81 838 LEU A N 1
ATOM 5819 C CA . LEU A 1 838 ? -23.868 -12.561 17.533 1.00 94.81 838 LEU A CA 1
ATOM 5820 C C . LEU A 1 838 ? -24.704 -13.454 18.432 1.00 94.81 838 LEU A C 1
ATOM 5822 O O . LEU A 1 838 ? -25.929 -13.545 18.298 1.00 94.81 838 LEU A O 1
ATOM 5826 N N . THR A 1 839 ? -24.053 -14.109 19.391 1.00 96.31 839 THR A N 1
ATOM 5827 C CA . THR A 1 839 ? -24.773 -14.884 20.400 1.00 96.31 839 THR A CA 1
ATOM 5828 C C . THR A 1 839 ? -24.305 -14.537 21.798 1.00 96.31 839 THR A C 1
ATOM 5830 O O . THR A 1 839 ? -23.120 -14.366 22.045 1.00 96.31 839 THR A O 1
ATOM 5833 N N . GLY A 1 840 ? -25.241 -14.456 22.738 1.00 96.44 840 GLY A N 1
ATOM 5834 C CA . GLY A 1 840 ? -24.955 -14.050 24.109 1.00 96.44 840 GLY A CA 1
ATOM 5835 C C . GLY A 1 840 ? -25.662 -14.912 25.136 1.00 96.44 840 GLY A C 1
ATOM 5836 O O . GLY A 1 840 ? -26.737 -15.460 24.874 1.00 96.44 840 GLY A O 1
ATOM 5837 N N . ASN A 1 841 ? -25.041 -15.032 26.305 1.00 96.69 841 ASN A N 1
ATOM 5838 C CA . ASN A 1 841 ? -25.624 -15.624 27.503 1.00 96.69 841 ASN A CA 1
ATOM 5839 C C . ASN A 1 841 ? -25.441 -14.648 28.658 1.00 96.69 841 ASN A C 1
ATOM 5841 O O . ASN A 1 841 ? -24.307 -14.314 29.006 1.00 96.69 841 ASN A O 1
ATOM 5845 N N . GLY A 1 842 ? -26.536 -14.211 29.262 1.00 97.06 842 GLY A N 1
ATOM 5846 C CA . GLY A 1 842 ? -26.515 -13.217 30.322 1.00 97.06 842 GLY A CA 1
ATOM 5847 C C . GLY A 1 842 ? -27.246 -13.659 31.576 1.00 97.06 842 GLY A C 1
ATOM 5848 O O . GLY A 1 842 ? -28.038 -14.601 31.574 1.00 97.06 842 GLY A O 1
ATOM 5849 N N . TRP A 1 843 ? -26.949 -12.985 32.681 1.00 97.69 843 TRP A N 1
ATOM 5850 C CA . TRP A 1 843 ? -27.686 -13.147 33.925 1.00 97.69 843 TRP A CA 1
ATOM 5851 C C . TRP A 1 843 ? -27.813 -11.823 34.675 1.00 97.69 843 TRP A C 1
ATOM 5853 O O . TRP A 1 843 ? -26.976 -10.930 34.541 1.00 97.69 843 TRP A O 1
ATOM 5863 N N . LEU A 1 844 ? -28.861 -11.715 35.486 1.00 98.12 844 LEU A N 1
ATOM 5864 C CA . LEU A 1 844 ? -29.123 -10.615 36.412 1.00 98.12 844 LEU A CA 1
ATOM 5865 C C . LEU A 1 844 ? -29.664 -11.192 37.718 1.00 98.12 844 LEU A C 1
ATOM 5867 O O . LEU A 1 844 ? -30.483 -12.109 37.708 1.00 98.12 844 LEU A O 1
ATOM 5871 N N . ALA A 1 845 ? -29.246 -10.651 38.853 1.00 97.44 845 ALA A N 1
ATOM 5872 C CA . ALA A 1 845 ? -29.768 -11.053 40.149 1.00 97.44 845 ALA A CA 1
ATOM 5873 C C . ALA A 1 845 ? -29.813 -9.876 41.113 1.00 97.44 845 ALA A C 1
ATOM 5875 O O . ALA A 1 845 ? -28.962 -8.985 41.069 1.00 97.44 845 ALA A O 1
ATOM 5876 N N . GLY A 1 846 ? -30.772 -9.886 42.029 1.00 97.19 846 GLY A N 1
ATOM 5877 C CA . GLY A 1 846 ? -30.799 -8.867 43.062 1.00 97.19 846 GLY A CA 1
ATOM 5878 C C . GLY A 1 846 ? -32.058 -8.848 43.912 1.00 97.19 846 GLY A C 1
ATOM 5879 O O . GLY A 1 846 ? -32.953 -9.684 43.747 1.00 97.19 846 GLY A O 1
ATOM 5880 N N . PRO A 1 847 ? -32.103 -7.925 44.883 1.00 97.38 847 PRO A N 1
ATOM 5881 C CA . PRO A 1 847 ? -33.264 -7.732 45.728 1.00 97.38 847 PRO A CA 1
ATOM 5882 C C . PRO A 1 847 ? -34.398 -7.000 45.011 1.00 97.38 847 PRO A C 1
ATOM 5884 O O . PRO A 1 847 ? -34.185 -6.109 44.185 1.00 97.38 847 PRO A O 1
ATOM 5887 N N . TYR A 1 848 ? -35.617 -7.317 45.436 1.00 96.69 848 TYR A N 1
ATOM 5888 C CA . TYR A 1 848 ? -36.813 -6.556 45.110 1.00 96.69 848 TYR A CA 1
ATOM 5889 C C . TYR A 1 848 ? -37.708 -6.364 46.332 1.00 96.69 848 TYR A C 1
ATOM 5891 O O . TYR A 1 848 ? -37.632 -7.102 47.318 1.00 96.69 848 TYR A O 1
ATOM 5899 N N . ALA A 1 849 ? -38.561 -5.352 46.265 1.00 95.25 849 ALA A N 1
ATOM 5900 C CA . ALA A 1 849 ? -39.552 -5.038 47.274 1.00 95.25 849 ALA A CA 1
ATOM 5901 C C . ALA A 1 849 ? -40.847 -4.565 46.614 1.00 95.25 849 ALA A C 1
ATOM 5903 O O . ALA A 1 849 ? -40.836 -3.950 45.546 1.00 95.25 849 ALA A O 1
ATOM 5904 N N . SER A 1 850 ? -41.965 -4.822 47.286 1.00 95.44 850 SER A N 1
ATOM 5905 C CA . SER A 1 850 ? -43.265 -4.278 46.907 1.00 95.44 850 SER A CA 1
ATOM 5906 C C . SER A 1 850 ? -44.001 -3.796 48.152 1.00 95.44 850 SER A C 1
ATOM 5908 O O . SER A 1 850 ? -43.987 -4.472 49.185 1.00 95.44 850 SER A O 1
ATOM 5910 N N . LEU A 1 851 ? -44.596 -2.605 48.071 1.00 94.44 851 LEU A N 1
ATOM 5911 C CA . LEU A 1 851 ? -45.285 -1.916 49.163 1.00 94.44 851 LEU A CA 1
ATOM 5912 C C . LEU A 1 851 ? -46.656 -1.415 48.701 1.00 94.44 851 LEU A C 1
ATOM 5914 O O . LEU A 1 851 ? -46.769 -0.806 47.642 1.00 94.44 851 LEU A O 1
ATOM 5918 N N . GLU A 1 852 ? -47.690 -1.573 49.522 1.00 93.38 852 GLU A N 1
ATOM 5919 C CA . GLU A 1 852 ? -48.970 -0.894 49.302 1.00 93.38 852 GLU A CA 1
ATOM 5920 C C . GLU A 1 852 ? -48.924 0.519 49.914 1.00 93.38 852 GLU A C 1
ATOM 5922 O O . GLU A 1 852 ? -48.934 0.685 51.137 1.00 93.38 852 GLU A O 1
ATOM 5927 N N . LEU A 1 853 ? -48.887 1.554 49.068 1.00 91.00 853 LEU A N 1
ATOM 5928 C CA . LEU A 1 853 ? -48.819 2.963 49.490 1.00 91.00 853 LEU A CA 1
ATOM 5929 C C . LEU A 1 853 ? -50.186 3.526 49.906 1.00 91.00 853 LEU A C 1
ATOM 5931 O O . LEU A 1 853 ? -50.284 4.450 50.714 1.00 91.00 853 LEU A O 1
ATOM 5935 N N . GLY A 1 854 ? -51.252 2.969 49.342 1.00 86.06 854 GLY A N 1
ATOM 5936 C CA . GLY A 1 854 ? -52.642 3.326 49.591 1.00 86.06 854 GLY A CA 1
ATOM 5937 C C . GLY A 1 854 ? -53.539 2.180 49.143 1.00 86.06 854 GLY A C 1
ATOM 5938 O O . GLY A 1 854 ? -53.069 1.271 48.471 1.00 86.06 854 GLY A O 1
ATOM 5939 N N . LYS A 1 855 ? -54.823 2.196 49.517 1.00 86.75 855 LYS A N 1
ATOM 5940 C CA . LYS A 1 855 ? -55.739 1.096 49.173 1.00 86.75 855 LYS A CA 1
ATOM 5941 C C . LYS A 1 855 ? -55.693 0.828 47.665 1.00 86.75 855 LYS A C 1
ATOM 5943 O O . LYS A 1 855 ? -56.067 1.714 46.897 1.00 86.75 855 LYS A O 1
ATOM 5948 N N . ASN A 1 856 ? -55.270 -0.377 47.281 1.00 85.12 856 ASN A N 1
ATOM 5949 C CA . ASN A 1 856 ? -55.144 -0.821 45.889 1.00 85.12 856 ASN A CA 1
ATOM 5950 C C . ASN A 1 856 ? -54.110 -0.037 45.054 1.00 85.12 856 ASN A C 1
ATOM 5952 O O . ASN A 1 856 ? -54.259 0.061 43.836 1.00 85.12 856 ASN A O 1
ATOM 5956 N N . VAL A 1 857 ? -53.089 0.546 45.691 1.00 92.31 857 VAL A N 1
ATOM 5957 C CA . VAL A 1 857 ? -51.977 1.239 45.025 1.00 92.31 857 VAL A CA 1
ATOM 5958 C C . VAL A 1 857 ? -50.656 0.668 45.525 1.00 92.31 857 VAL A C 1
ATOM 5960 O O . VAL A 1 857 ? -50.334 0.783 46.709 1.00 92.31 857 VAL A O 1
ATOM 5963 N N . PHE A 1 858 ? -49.883 0.093 44.611 1.00 93.25 858 PHE A N 1
ATOM 5964 C CA . PHE A 1 858 ? -48.675 -0.669 44.893 1.00 93.25 858 PHE A CA 1
ATOM 5965 C C . PHE A 1 858 ? -47.463 0.000 44.267 1.00 93.25 858 PHE A C 1
ATOM 5967 O O . PHE A 1 858 ? -47.503 0.425 43.116 1.00 93.25 858 PHE A O 1
ATOM 5974 N N . TRP A 1 859 ? -46.381 0.080 45.027 1.00 96.75 859 TRP A N 1
ATOM 5975 C CA . TRP A 1 859 ? -45.076 0.488 44.542 1.00 96.75 859 TRP A CA 1
ATOM 5976 C C . TRP A 1 859 ? -44.142 -0.711 44.551 1.00 96.75 859 TRP A C 1
ATOM 5978 O O . TRP A 1 859 ? -43.946 -1.332 45.595 1.00 96.75 859 TRP A O 1
ATOM 5988 N N . ASN A 1 860 ? -43.571 -1.012 43.392 1.00 95.88 860 ASN A N 1
ATOM 5989 C CA . ASN A 1 860 ? -42.624 -2.097 43.185 1.00 95.88 860 ASN A CA 1
ATOM 5990 C C . ASN A 1 860 ? -41.251 -1.501 42.864 1.00 95.88 860 ASN A C 1
ATOM 5992 O O . ASN A 1 860 ? -41.154 -0.508 42.133 1.00 95.88 860 ASN A O 1
ATOM 5996 N N . ALA A 1 861 ? -40.193 -2.108 43.390 1.00 96.81 861 ALA A N 1
ATOM 5997 C CA . ALA A 1 861 ? -38.822 -1.715 43.097 1.00 96.81 861 ALA A CA 1
ATOM 5998 C C . ALA A 1 861 ? -37.881 -2.922 43.120 1.00 96.81 861 ALA A C 1
ATOM 6000 O O . ALA A 1 861 ? -37.955 -3.748 44.031 1.00 96.81 861 ALA A O 1
ATOM 6001 N N . SER A 1 862 ? -36.957 -2.988 42.166 1.00 96.88 862 SER A N 1
ATOM 6002 C CA . SER A 1 862 ? -35.867 -3.963 42.133 1.00 96.88 862 SER A CA 1
ATOM 6003 C C . SER A 1 862 ? -34.562 -3.322 41.682 1.00 96.88 862 SER A C 1
ATOM 6005 O O . SER A 1 862 ? -34.558 -2.424 40.839 1.00 96.88 862 SER A O 1
ATOM 6007 N N . MET A 1 863 ? -33.455 -3.817 42.232 1.00 97.69 863 MET A N 1
ATOM 6008 C CA . MET A 1 863 ? -32.097 -3.444 41.841 1.00 97.69 863 MET A CA 1
ATOM 6009 C C . MET A 1 863 ? -31.340 -4.723 41.518 1.00 97.69 863 MET A C 1
ATOM 6011 O O . MET A 1 863 ? -31.154 -5.561 42.395 1.00 97.69 863 MET A O 1
ATOM 6015 N N . LEU A 1 864 ? -30.934 -4.881 40.266 1.00 98.00 864 LEU A N 1
ATOM 6016 C CA . LEU A 1 864 ? -30.332 -6.099 39.746 1.00 98.00 864 LEU A CA 1
ATOM 6017 C C . LEU A 1 864 ? -28.923 -5.803 39.240 1.00 98.00 864 LEU A C 1
ATOM 6019 O O . LEU A 1 864 ? -28.676 -4.759 38.634 1.00 98.00 864 LEU A O 1
ATOM 6023 N N . TYR A 1 865 ? -28.017 -6.742 39.480 1.00 98.12 865 TYR A N 1
ATOM 6024 C CA . TYR A 1 865 ? -26.656 -6.730 38.963 1.00 98.12 865 TYR A CA 1
ATOM 6025 C C . TYR A 1 865 ? -26.351 -8.057 38.275 1.00 98.12 865 TYR A C 1
ATOM 6027 O O . TYR A 1 865 ? -26.845 -9.108 38.695 1.00 98.12 865 TYR A O 1
ATOM 6035 N N . GLY A 1 866 ? -25.519 -8.021 37.244 1.00 97.31 866 GLY A N 1
ATOM 6036 C CA . GLY A 1 866 ? -25.040 -9.228 36.592 1.00 97.31 866 GLY A CA 1
ATOM 6037 C C . GLY A 1 866 ? -24.099 -8.933 35.440 1.00 97.31 866 GLY A C 1
ATOM 6038 O O . GLY A 1 866 ? -23.368 -7.943 35.466 1.00 97.31 866 GLY A O 1
ATOM 6039 N N . GLY A 1 867 ? -24.104 -9.799 34.436 1.00 97.12 867 GLY A N 1
ATOM 6040 C CA . GLY A 1 867 ? -23.215 -9.684 33.287 1.00 97.12 867 GLY A CA 1
ATOM 6041 C C . GLY A 1 867 ? -23.550 -10.687 32.197 1.00 97.12 867 GLY A C 1
ATOM 6042 O O . GLY A 1 867 ? -24.477 -11.489 32.346 1.00 97.12 867 GLY A O 1
ATOM 6043 N N . SER A 1 868 ? -22.797 -10.649 31.104 1.00 97.56 868 SER A N 1
ATOM 6044 C CA . SER A 1 868 ? -22.939 -11.616 30.016 1.00 97.56 868 SER A CA 1
ATOM 6045 C C . SER A 1 868 ? -21.623 -11.965 29.359 1.00 97.56 868 SER A C 1
ATOM 6047 O O . SER A 1 868 ? -20.664 -11.210 29.464 1.00 97.56 868 SER A O 1
ATOM 6049 N N . SER A 1 869 ? -21.616 -13.112 28.689 1.00 97.06 869 SER A N 1
ATOM 6050 C CA . SER A 1 869 ? -20.537 -13.535 27.806 1.00 97.06 869 SER A CA 1
ATOM 6051 C C . SER A 1 869 ? -21.104 -13.775 26.417 1.00 97.06 869 SER A C 1
ATOM 6053 O O . SER A 1 869 ? -22.187 -14.365 26.278 1.00 97.06 869 SER A O 1
ATOM 6055 N N . ASN A 1 870 ? -20.404 -13.259 25.413 1.00 97.94 870 ASN A N 1
ATOM 6056 C CA . ASN A 1 870 ? -20.914 -13.122 24.059 1.00 97.94 870 ASN A CA 1
ATOM 6057 C C . ASN A 1 870 ? -19.858 -13.520 23.037 1.00 97.94 870 ASN A C 1
ATOM 6059 O O . ASN A 1 870 ? -18.683 -13.193 23.193 1.00 97.94 870 ASN A O 1
ATOM 6063 N N . ASP A 1 871 ? -20.315 -14.178 21.981 1.00 96.94 871 ASP A N 1
ATOM 6064 C CA . ASP A 1 871 ? -19.529 -14.588 20.828 1.00 96.94 871 ASP A CA 1
ATOM 6065 C C . ASP A 1 871 ? -19.899 -13.711 19.624 1.00 96.94 871 ASP A C 1
ATOM 6067 O O . ASP A 1 871 ? -21.081 -13.460 19.364 1.00 96.94 871 ASP A O 1
ATOM 6071 N N . ILE A 1 872 ? -18.870 -13.263 18.907 1.00 95.81 872 ILE A N 1
ATOM 6072 C CA . ILE A 1 872 ? -18.933 -12.556 17.629 1.00 95.81 872 ILE A CA 1
ATOM 6073 C C . ILE A 1 872 ? -18.435 -13.540 16.571 1.00 95.81 872 ILE A C 1
ATOM 6075 O O . ILE A 1 872 ? -17.251 -13.885 16.572 1.00 95.81 872 ILE A O 1
ATOM 6079 N N . ASP A 1 873 ? -19.324 -13.979 15.688 1.00 92.94 873 ASP A N 1
ATOM 6080 C CA . ASP A 1 873 ? -18.996 -14.787 14.512 1.00 92.94 873 ASP A CA 1
ATOM 6081 C C . ASP A 1 873 ? -19.262 -13.923 13.276 1.00 92.94 873 ASP A C 1
ATOM 6083 O O . ASP A 1 873 ? -20.388 -13.465 13.072 1.00 92.94 873 ASP A O 1
ATOM 6087 N N . THR A 1 874 ? -18.230 -13.617 12.488 1.00 90.06 874 THR A N 1
ATOM 6088 C CA . THR A 1 874 ? -18.399 -12.896 11.215 1.00 90.06 874 THR A CA 1
ATOM 6089 C C . THR A 1 874 ? -17.702 -13.646 10.092 1.00 90.06 874 THR A C 1
ATOM 6091 O O . THR A 1 874 ? -16.887 -14.535 10.310 1.00 90.06 874 THR A O 1
ATOM 6094 N N . ALA A 1 875 ? -17.936 -13.241 8.843 1.00 84.50 875 ALA A N 1
ATOM 6095 C CA . ALA A 1 875 ? -17.304 -13.892 7.698 1.00 84.50 875 ALA A CA 1
ATOM 6096 C C . ALA A 1 875 ? -15.758 -13.965 7.767 1.00 84.50 875 ALA A C 1
ATOM 6098 O O . ALA A 1 875 ? -15.164 -14.848 7.138 1.00 84.50 875 ALA A O 1
ATOM 6099 N N . PHE A 1 876 ? -15.098 -13.031 8.469 1.00 86.81 876 PHE A N 1
ATOM 6100 C CA . PHE A 1 876 ? -13.632 -12.922 8.486 1.00 86.81 876 PHE A CA 1
ATOM 6101 C C . PHE A 1 876 ? -12.999 -12.657 9.854 1.00 86.81 876 PHE A C 1
ATOM 6103 O O . PHE A 1 876 ? -11.799 -12.911 9.996 1.00 86.81 876 PHE A O 1
ATOM 6110 N N . TRP A 1 877 ? -13.751 -12.111 10.808 1.00 91.19 877 TRP A N 1
ATOM 6111 C CA . TRP A 1 877 ? -13.253 -11.605 12.085 1.00 91.19 877 TRP A CA 1
ATOM 6112 C C . TRP A 1 877 ? -14.119 -12.104 13.238 1.00 91.19 877 TRP A C 1
ATOM 6114 O O . TRP A 1 877 ? -15.236 -11.628 13.427 1.00 91.19 877 TRP A O 1
ATOM 6124 N N . ASP A 1 878 ? -13.562 -13.002 14.041 1.00 93.75 878 ASP A N 1
ATOM 6125 C CA . ASP A 1 878 ? -14.281 -13.635 15.144 1.00 93.75 878 ASP A CA 1
ATOM 6126 C C . ASP A 1 878 ? -13.727 -13.158 16.478 1.00 93.75 878 ASP A C 1
ATOM 6128 O O . ASP A 1 878 ? -12.528 -12.890 16.621 1.00 93.75 878 ASP A O 1
ATOM 6132 N N . GLY A 1 879 ? -14.575 -13.083 17.491 1.00 95.88 879 GLY A N 1
ATOM 6133 C CA . GLY A 1 879 ? -14.151 -12.660 18.815 1.00 95.88 879 GLY A CA 1
ATOM 6134 C C . GLY A 1 879 ? -15.172 -12.963 19.888 1.00 95.88 879 GLY A C 1
ATOM 6135 O O . GLY A 1 879 ? -16.192 -13.600 19.655 1.00 95.88 879 GLY A O 1
ATOM 6136 N N . THR A 1 880 ? -14.868 -12.499 21.089 1.00 97.00 880 THR A N 1
ATOM 6137 C CA . THR A 1 880 ? -15.746 -12.634 22.248 1.00 97.00 880 THR A CA 1
ATOM 6138 C C . THR A 1 880 ? -15.691 -11.354 23.059 1.00 97.00 880 THR A C 1
ATOM 6140 O O . THR A 1 880 ? -14.613 -10.764 23.176 1.00 97.00 880 THR A O 1
ATOM 6143 N N . PHE A 1 881 ? -16.807 -10.960 23.660 1.00 98.00 881 PHE A N 1
ATOM 6144 C CA . PHE A 1 881 ? -16.859 -9.827 24.580 1.00 98.00 881 PHE A CA 1
ATOM 6145 C C . PHE A 1 881 ? -17.714 -10.154 25.801 1.00 98.00 881 PHE A C 1
ATOM 6147 O O . PHE A 1 881 ? -18.751 -10.821 25.709 1.00 98.00 881 PHE A O 1
ATOM 6154 N N . ASP A 1 882 ? -17.280 -9.654 26.950 1.00 98.00 882 ASP A N 1
ATOM 6155 C CA . ASP A 1 882 ? -17.994 -9.791 28.211 1.00 98.00 882 ASP A CA 1
ATOM 6156 C C . ASP A 1 882 ? -18.626 -8.450 28.597 1.00 98.00 882 ASP A C 1
ATOM 6158 O O . ASP A 1 882 ? -18.147 -7.378 28.217 1.00 98.00 882 ASP A O 1
ATOM 6162 N N . THR A 1 883 ? -19.731 -8.508 29.340 1.00 98.25 883 THR A N 1
ATOM 6163 C CA . THR A 1 883 ? -20.429 -7.307 29.806 1.00 98.25 883 THR A CA 1
ATOM 6164 C C . THR A 1 883 ? -20.750 -7.352 31.291 1.00 98.25 883 THR A C 1
ATOM 6166 O O . THR A 1 883 ? -20.924 -8.421 31.885 1.00 98.25 883 THR A O 1
ATOM 6169 N N . GLN A 1 884 ? -20.890 -6.170 31.887 1.00 98.12 884 GLN A N 1
ATOM 6170 C CA . GLN A 1 884 ? -21.384 -5.951 33.243 1.00 98.12 884 GLN A CA 1
ATOM 6171 C C . GLN A 1 884 ? -22.686 -5.162 33.188 1.00 98.12 884 GLN A C 1
ATOM 6173 O O . GLN A 1 884 ? -22.802 -4.194 32.445 1.00 98.12 884 GLN A O 1
ATOM 6178 N N . ARG A 1 885 ? -23.675 -5.554 33.987 1.00 97.94 885 ARG A N 1
ATOM 6179 C CA . ARG A 1 885 ? -25.045 -5.044 33.875 1.00 97.94 885 ARG A CA 1
ATOM 6180 C C . ARG A 1 885 ? -25.573 -4.540 35.206 1.00 97.94 885 ARG A C 1
ATOM 6182 O O . ARG A 1 885 ? -25.488 -5.248 36.210 1.00 97.94 885 ARG A O 1
ATOM 6189 N N . TRP A 1 886 ? -26.198 -3.369 35.189 1.00 97.38 886 TRP A N 1
ATOM 6190 C CA . TRP A 1 886 ? -26.959 -2.804 36.301 1.00 97.38 886 TRP A CA 1
ATOM 6191 C C . TRP A 1 886 ? -28.358 -2.426 35.837 1.00 97.38 886 TRP A C 1
ATOM 6193 O O . TRP A 1 886 ? -28.509 -1.663 34.889 1.00 97.38 886 TRP A O 1
ATOM 6203 N N . MET A 1 887 ? -29.381 -2.905 36.541 1.00 98.00 887 MET A N 1
ATOM 6204 C CA . MET A 1 887 ? -30.772 -2.569 36.251 1.00 98.00 887 MET A CA 1
ATOM 6205 C C . MET A 1 887 ? -31.489 -2.092 37.510 1.00 98.00 887 MET A C 1
ATOM 6207 O O . MET A 1 887 ? -31.455 -2.743 38.553 1.00 98.00 887 MET A O 1
ATOM 6211 N N . ILE A 1 888 ? -32.181 -0.965 37.398 1.00 97.75 888 ILE A N 1
ATOM 6212 C CA . ILE A 1 888 ? -33.122 -0.462 38.394 1.00 97.75 888 ILE A CA 1
ATOM 6213 C C . ILE A 1 888 ? -34.487 -0.409 37.722 1.00 97.75 888 ILE A C 1
ATOM 6215 O O . ILE A 1 888 ? -34.679 0.324 36.757 1.00 97.75 888 ILE A O 1
ATOM 6219 N N . ASP A 1 889 ? -35.439 -1.170 38.246 1.00 97.00 889 ASP A N 1
ATOM 6220 C CA . ASP A 1 889 ? -36.819 -1.192 37.763 1.00 97.00 889 ASP A CA 1
ATOM 6221 C C . ASP A 1 889 ? -37.739 -0.766 38.899 1.00 97.00 889 ASP A C 1
ATOM 6223 O O . ASP A 1 889 ? -37.689 -1.317 40.001 1.00 97.00 889 ASP A O 1
ATOM 6227 N N . THR A 1 890 ? -38.566 0.243 38.651 1.00 96.56 890 THR A N 1
ATOM 6228 C CA . THR A 1 890 ? -39.577 0.681 39.602 1.00 96.56 890 THR A CA 1
ATOM 6229 C C . THR A 1 890 ? -40.899 0.957 38.914 1.00 96.56 890 THR A C 1
ATOM 6231 O O . THR A 1 890 ? -40.964 1.512 37.816 1.00 96.56 890 THR A O 1
ATOM 6234 N N . SER A 1 891 ? -41.992 0.587 39.573 1.00 96.88 891 SER A N 1
ATOM 6235 C CA . SER A 1 891 ? -43.331 0.851 39.064 1.00 96.88 891 SER A CA 1
ATOM 6236 C C . SER A 1 891 ? -44.315 1.232 40.155 1.00 96.88 891 SER A C 1
ATOM 6238 O O . SER A 1 891 ? -44.155 0.888 41.325 1.00 96.88 891 SER A O 1
ATOM 6240 N N . LEU A 1 892 ? -45.337 1.974 39.742 1.00 96.25 892 LEU A N 1
ATOM 6241 C CA . LEU A 1 892 ? -46.519 2.297 40.516 1.00 96.25 892 LEU A CA 1
ATOM 6242 C C . LEU A 1 892 ? -47.731 1.707 39.793 1.00 96.25 892 LEU A C 1
ATOM 6244 O O . LEU A 1 892 ? -48.023 2.072 38.653 1.00 96.25 892 LEU A O 1
ATOM 6248 N N . GLU A 1 893 ? -48.433 0.809 40.465 1.00 94.06 893 GLU A N 1
ATOM 6249 C CA . GLU A 1 893 ? -49.575 0.071 39.933 1.00 94.06 893 GLU A CA 1
ATOM 6250 C C . GLU A 1 893 ? -50.821 0.391 40.754 1.00 94.06 893 GLU A C 1
ATOM 6252 O O . GLU A 1 893 ? -50.783 0.424 41.984 1.00 94.06 893 GLU A O 1
ATOM 6257 N N . GLY A 1 894 ? -51.938 0.646 40.081 1.00 88.69 894 GLY A N 1
ATOM 6258 C CA . GLY A 1 894 ? -53.239 0.834 40.719 1.00 88.69 894 GLY A CA 1
ATOM 6259 C C . GLY A 1 894 ? -54.193 -0.276 40.310 1.00 88.69 894 GLY A C 1
ATOM 6260 O O . GLY A 1 894 ? -54.152 -0.701 39.167 1.00 88.69 894 GLY A O 1
ATOM 6261 N N . GLN A 1 895 ? -55.079 -0.717 41.200 1.00 91.50 895 GLN A N 1
ATOM 6262 C CA . GLN A 1 895 ? -56.107 -1.711 40.876 1.00 91.50 895 GLN A CA 1
ATOM 6263 C C . GLN A 1 895 ? -57.509 -1.098 40.980 1.00 91.50 895 GLN A C 1
ATOM 6265 O O . GLN A 1 895 ? -57.960 -0.713 42.065 1.00 91.50 895 GLN A O 1
ATOM 6270 N N . TRP A 1 896 ? -58.208 -1.000 39.848 1.00 89.50 896 TRP A N 1
ATOM 6271 C CA . TRP A 1 896 ? -59.550 -0.423 39.742 1.00 89.50 896 TRP A CA 1
ATOM 6272 C C . TRP A 1 896 ? -60.564 -1.510 39.376 1.00 89.50 896 TRP A C 1
ATOM 6274 O O . TRP A 1 896 ? -60.588 -2.013 38.255 1.00 89.50 896 TRP A O 1
ATOM 6284 N N . THR A 1 897 ? -61.426 -1.870 40.323 1.00 87.56 897 THR A N 1
ATOM 6285 C CA . THR A 1 897 ? -62.532 -2.814 40.101 1.00 87.56 897 THR A CA 1
ATOM 6286 C C . THR A 1 897 ? -63.652 -2.119 39.328 1.00 87.56 897 THR A C 1
ATOM 6288 O O . THR A 1 897 ? -64.258 -1.177 39.847 1.00 87.56 897 THR A O 1
ATOM 6291 N N . LEU A 1 898 ? -63.912 -2.556 38.095 1.00 87.19 898 LEU A N 1
ATOM 6292 C CA . LEU A 1 898 ? -64.984 -2.018 37.249 1.00 87.19 898 LEU A CA 1
ATOM 6293 C C . LEU A 1 898 ? -66.326 -2.694 37.556 1.00 87.19 898 LEU A C 1
ATOM 6295 O O . LEU A 1 898 ? -67.351 -2.022 37.650 1.00 87.19 898 LEU A O 1
ATOM 6299 N N . ASP A 1 899 ? -66.296 -4.015 37.731 1.00 89.25 899 ASP A N 1
ATOM 6300 C CA . ASP A 1 899 ? -67.394 -4.848 38.224 1.00 89.25 899 ASP A CA 1
ATOM 6301 C C . ASP A 1 899 ? -66.827 -5.972 39.122 1.00 89.25 899 ASP A C 1
ATOM 6303 O O . ASP A 1 899 ? -65.659 -5.916 39.510 1.00 89.25 899 ASP A O 1
ATOM 6307 N N . GLU A 1 900 ? -67.655 -6.942 39.516 1.00 80.62 900 GLU A N 1
ATOM 6308 C CA . GLU A 1 900 ? -67.258 -8.040 40.418 1.00 80.62 900 GLU A CA 1
ATOM 6309 C C . GLU A 1 900 ? -66.173 -8.950 39.814 1.00 80.62 900 GLU A C 1
ATOM 6311 O O . GLU A 1 900 ? -65.332 -9.468 40.545 1.00 80.62 900 GLU A O 1
ATOM 6316 N N . ASP A 1 901 ? -66.133 -9.063 38.484 1.00 85.06 901 ASP A N 1
ATOM 6317 C CA . ASP A 1 901 ? -65.242 -9.973 37.762 1.00 85.06 901 ASP A CA 1
ATOM 6318 C C . ASP A 1 901 ? -64.147 -9.245 36.968 1.00 85.06 901 ASP A C 1
ATOM 6320 O O . ASP A 1 901 ? -63.214 -9.886 36.486 1.00 85.06 901 ASP A O 1
ATOM 6324 N N . THR A 1 902 ? -64.258 -7.925 36.783 1.00 89.31 902 THR A N 1
ATOM 6325 C CA . THR A 1 902 ? -63.432 -7.137 35.856 1.00 89.31 902 THR A CA 1
ATOM 6326 C C . THR A 1 902 ? -62.589 -6.101 36.584 1.00 89.31 902 THR A C 1
ATOM 6328 O O . THR A 1 902 ? -63.100 -5.210 37.270 1.00 89.31 902 THR A O 1
ATOM 6331 N N . VAL A 1 903 ? -61.282 -6.161 36.345 1.00 89.62 903 VAL A N 1
ATOM 6332 C CA . VAL A 1 903 ? -60.276 -5.288 36.950 1.00 89.62 903 VAL A CA 1
ATOM 6333 C C . VAL A 1 903 ? -59.489 -4.570 35.859 1.00 89.62 903 VAL A C 1
ATOM 6335 O O . VAL A 1 903 ? -59.054 -5.188 34.891 1.00 89.62 903 VAL A O 1
ATOM 6338 N N . LEU A 1 904 ? -59.293 -3.263 36.033 1.00 93.00 904 LEU A N 1
ATOM 6339 C CA . LEU A 1 904 ? -58.362 -2.450 35.257 1.00 93.00 904 LEU A CA 1
ATOM 6340 C C . LEU A 1 904 ? -57.151 -2.098 36.128 1.00 93.00 904 LEU A C 1
ATOM 6342 O O . LEU A 1 904 ? -57.315 -1.544 37.217 1.00 93.00 904 LEU A O 1
ATOM 6346 N N . THR A 1 905 ? -55.953 -2.365 35.623 1.00 94.31 905 THR A N 1
ATOM 6347 C CA . THR A 1 905 ? -54.684 -2.130 36.313 1.00 94.31 905 THR A CA 1
ATOM 6348 C C . THR A 1 905 ? -53.845 -1.104 35.547 1.00 94.31 905 THR A C 1
ATOM 6350 O O . THR A 1 905 ? -53.072 -1.489 34.667 1.00 94.31 905 THR A O 1
ATOM 6353 N N . PRO A 1 906 ? -53.997 0.210 35.803 1.00 95.88 906 PRO A N 1
ATOM 6354 C CA . PRO A 1 906 ? -53.047 1.206 35.314 1.00 95.88 906 PRO A CA 1
ATOM 6355 C C . PRO A 1 906 ? -51.661 1.022 35.951 1.00 95.88 906 PRO A C 1
ATOM 6357 O O . PRO A 1 906 ? -51.548 0.773 37.154 1.00 95.88 906 PRO A O 1
ATOM 6360 N N . LYS A 1 907 ? -50.607 1.218 35.155 1.00 95.62 907 LYS A N 1
ATOM 6361 C CA . LYS A 1 907 ? -49.203 1.068 35.550 1.00 95.62 907 LYS A CA 1
ATOM 6362 C C . LYS A 1 907 ? -48.353 2.219 35.015 1.00 95.62 907 LYS A C 1
ATOM 6364 O O . LYS A 1 907 ? -48.369 2.509 33.823 1.00 95.62 907 LYS A O 1
ATOM 6369 N N . LEU A 1 908 ? -47.580 2.845 35.897 1.00 97.00 908 LEU A N 1
ATOM 6370 C CA . LEU A 1 908 ? -46.491 3.762 35.555 1.00 97.00 908 LEU A CA 1
ATOM 6371 C C . LEU A 1 908 ? -45.177 3.063 35.905 1.00 97.00 908 LEU A C 1
ATOM 6373 O O . LEU A 1 908 ? -44.996 2.684 37.059 1.00 97.00 908 LEU A O 1
ATOM 6377 N N . ARG A 1 909 ? -44.267 2.882 34.948 1.00 95.94 909 ARG A N 1
ATOM 6378 C CA . ARG A 1 909 ? -42.998 2.169 35.169 1.00 95.94 909 ARG A CA 1
ATOM 6379 C C . ARG A 1 909 ? -41.816 2.966 34.638 1.00 95.94 909 ARG A C 1
ATOM 6381 O O . ARG A 1 909 ? -41.885 3.497 33.530 1.00 95.94 909 ARG A O 1
ATOM 6388 N N . ALA A 1 910 ? -40.747 3.008 35.424 1.00 95.88 910 ALA A N 1
ATOM 6389 C CA . ALA A 1 910 ? -39.461 3.578 35.062 1.00 95.88 910 ALA A CA 1
ATOM 6390 C C . ALA A 1 910 ? -38.365 2.514 35.198 1.00 95.88 910 ALA A C 1
ATOM 6392 O O . ALA A 1 910 ? -38.274 1.846 36.228 1.00 95.88 910 ALA A O 1
ATOM 6393 N N . VAL A 1 911 ? -37.539 2.378 34.166 1.00 96.00 911 VAL A N 1
ATOM 6394 C CA . VAL A 1 911 ? -36.410 1.446 34.122 1.00 96.00 911 VAL A CA 1
ATOM 6395 C C . VAL A 1 911 ? -35.158 2.224 33.771 1.00 96.00 911 VAL A C 1
ATOM 6397 O O . VAL A 1 911 ? -35.157 2.956 32.786 1.00 96.00 911 VAL A O 1
ATOM 6400 N N . TYR A 1 912 ? -34.102 2.050 34.554 1.00 95.94 912 TYR A N 1
ATOM 6401 C CA . TYR A 1 912 ? -32.744 2.415 34.169 1.00 95.94 912 TYR A CA 1
ATOM 6402 C C . TYR A 1 912 ? -31.934 1.133 34.008 1.00 95.94 912 TYR A C 1
ATOM 6404 O O . TYR A 1 912 ? -31.911 0.311 34.924 1.00 95.94 912 TYR A O 1
ATOM 6412 N N . PHE A 1 913 ? -31.297 0.954 32.858 1.00 96.19 913 PHE A N 1
ATOM 6413 C CA . PHE A 1 913 ? -30.469 -0.206 32.554 1.00 96.19 913 PHE A CA 1
ATOM 6414 C C . PHE A 1 913 ? -29.163 0.286 31.925 1.00 96.19 913 PHE A C 1
ATOM 6416 O O . PHE A 1 913 ? -29.189 0.963 30.907 1.00 96.19 913 PHE A O 1
ATOM 6423 N N . SER A 1 914 ? -28.035 -0.020 32.559 1.00 96.25 914 SER A N 1
ATOM 6424 C CA . SER A 1 914 ? -26.693 0.174 32.013 1.00 96.25 914 SER A CA 1
ATOM 6425 C C . SER A 1 914 ? -26.044 -1.190 31.769 1.00 96.25 914 SER A C 1
ATOM 6427 O O . SER A 1 914 ? -26.047 -2.053 32.656 1.00 96.25 914 SER A O 1
ATOM 6429 N N . GLU A 1 915 ? -25.503 -1.390 30.572 1.00 97.06 915 GLU A N 1
ATOM 6430 C CA . GLU A 1 915 ? -24.659 -2.526 30.213 1.00 97.06 915 GLU A CA 1
ATOM 6431 C C . GLU A 1 915 ? -23.312 -2.003 29.723 1.00 97.06 915 GLU A C 1
ATOM 6433 O O . GLU A 1 915 ? -23.213 -1.394 28.662 1.00 97.06 915 GLU A O 1
ATOM 6438 N N . LYS A 1 916 ? -22.278 -2.245 30.523 1.00 97.69 916 LYS A N 1
ATOM 6439 C CA . LYS A 1 916 ? -20.894 -1.940 30.194 1.00 97.69 916 LYS A CA 1
ATOM 6440 C C . LYS A 1 916 ? -20.277 -3.107 29.444 1.00 97.69 916 LYS A C 1
ATOM 6442 O O . LYS A 1 916 ? -20.235 -4.213 29.980 1.00 97.69 916 LYS A O 1
ATOM 6447 N N . VAL A 1 917 ? -19.772 -2.846 28.252 1.00 98.31 917 VAL A N 1
ATOM 6448 C CA . VAL A 1 917 ? -18.965 -3.760 27.448 1.00 98.31 917 VAL A CA 1
ATOM 6449 C C . VAL A 1 917 ? -17.496 -3.538 27.801 1.00 98.31 917 VAL A C 1
ATOM 6451 O O . VAL A 1 917 ? -17.017 -2.404 27.790 1.00 98.31 917 VAL A O 1
ATOM 6454 N N . ASP A 1 918 ? -16.785 -4.607 28.158 1.00 97.38 918 ASP A N 1
ATOM 6455 C CA . ASP A 1 918 ? -15.333 -4.546 28.362 1.00 97.38 918 ASP A CA 1
ATOM 6456 C C . ASP A 1 918 ? -14.605 -4.502 27.005 1.00 97.38 918 ASP A C 1
ATOM 6458 O O . ASP A 1 918 ? -15.130 -4.995 26.008 1.00 97.38 918 ASP A O 1
ATOM 6462 N N . ASP A 1 919 ? -13.384 -3.952 26.960 1.00 97.56 919 ASP A N 1
ATOM 6463 C CA . ASP A 1 919 ? -12.548 -3.967 25.750 1.00 97.56 919 ASP A CA 1
ATOM 6464 C C . ASP A 1 919 ? -12.423 -5.393 25.201 1.00 97.56 919 ASP A C 1
ATOM 6466 O O . ASP A 1 919 ? -12.108 -6.343 25.930 1.00 97.56 919 ASP A O 1
ATOM 6470 N N . TYR A 1 920 ? -12.622 -5.550 23.897 1.00 96.94 920 TYR A N 1
ATOM 6471 C CA . TYR A 1 920 ? -12.670 -6.860 23.261 1.00 96.94 920 TYR A CA 1
ATOM 6472 C C . TYR A 1 920 ? -11.740 -6.924 22.056 1.00 96.94 920 TYR A C 1
ATOM 6474 O O . TYR A 1 920 ? -11.226 -5.926 21.557 1.00 96.94 920 TYR A O 1
ATOM 6482 N N . THR A 1 921 ? -11.406 -8.143 21.636 1.00 96.12 921 THR A N 1
ATOM 6483 C CA . THR A 1 921 ? -10.475 -8.367 20.528 1.00 96.12 921 THR A CA 1
ATOM 6484 C C . THR A 1 921 ? -11.052 -9.370 19.558 1.00 96.12 921 THR A C 1
ATOM 6486 O O . THR A 1 921 ? -11.384 -10.490 19.946 1.00 96.12 921 THR A O 1
ATOM 6489 N N . VAL A 1 922 ? -11.086 -8.982 18.289 1.00 95.88 922 VAL A N 1
ATOM 6490 C CA . VAL A 1 922 ? -11.440 -9.864 17.180 1.00 95.88 922 VAL A CA 1
ATOM 6491 C C . VAL A 1 922 ? -10.191 -10.324 16.444 1.00 95.88 922 VAL A C 1
ATOM 6493 O O . VAL A 1 922 ? -9.163 -9.637 16.429 1.00 95.88 922 VAL A O 1
ATOM 6496 N N . ARG A 1 923 ? -10.253 -11.513 15.853 1.00 93.38 923 ARG A N 1
ATOM 6497 C CA . ARG A 1 923 ? -9.142 -12.143 15.141 1.00 93.38 923 ARG A CA 1
ATOM 6498 C C . ARG A 1 923 ? -9.593 -12.689 13.803 1.00 93.38 923 ARG A C 1
ATOM 6500 O O . ARG A 1 923 ? -10.686 -13.229 13.692 1.00 93.38 923 ARG A O 1
ATOM 6507 N N . ASN A 1 924 ? -8.708 -12.611 12.817 1.00 89.56 924 ASN A N 1
ATOM 6508 C CA . ASN A 1 924 ? -8.930 -13.235 11.519 1.00 89.56 924 ASN A CA 1
ATOM 6509 C C . ASN A 1 924 ? -8.192 -14.579 11.394 1.00 89.56 924 ASN A C 1
ATOM 6511 O O . ASN A 1 924 ? -7.322 -14.933 12.196 1.00 89.56 924 ASN A O 1
ATOM 6515 N N . SER A 1 925 ? -8.493 -15.321 10.326 1.00 81.69 925 SER A N 1
ATOM 6516 C CA . SER A 1 925 ? -7.808 -16.586 10.002 1.00 81.69 925 SER A CA 1
ATOM 6517 C C . SER A 1 925 ? -6.307 -16.433 9.694 1.00 81.69 925 SER A C 1
ATOM 6519 O O . SER A 1 925 ? -5.560 -17.412 9.764 1.00 81.69 925 SER A O 1
ATOM 6521 N N . GLY A 1 926 ? -5.852 -15.215 9.381 1.00 78.69 926 GLY A N 1
ATOM 6522 C CA . GLY A 1 926 ? -4.444 -14.859 9.186 1.00 78.69 926 GLY A CA 1
ATOM 6523 C C . GLY A 1 926 ? -3.651 -14.697 10.489 1.00 78.69 926 GLY A C 1
ATOM 6524 O O . GLY A 1 926 ? -2.421 -14.666 10.445 1.00 78.69 926 GLY A O 1
ATOM 6525 N N . GLY A 1 927 ? -4.330 -14.657 11.640 1.00 82.69 927 GLY A N 1
ATOM 6526 C CA . GLY A 1 927 ? -3.730 -14.450 12.958 1.00 82.69 927 GLY A CA 1
ATOM 6527 C C . GLY A 1 927 ? -3.582 -12.982 13.362 1.00 82.69 927 GLY A C 1
ATOM 6528 O O . GLY A 1 927 ? -3.015 -12.716 14.425 1.00 82.69 927 GLY A O 1
ATOM 6529 N N . ASP A 1 928 ? -4.089 -12.045 12.558 1.00 87.62 928 ASP A N 1
ATOM 6530 C CA . ASP A 1 928 ? -4.168 -10.639 12.948 1.00 87.62 928 ASP A CA 1
ATOM 6531 C C . ASP A 1 928 ? -5.214 -10.469 14.055 1.00 87.62 928 ASP A C 1
ATOM 6533 O O . ASP A 1 928 ? -6.198 -11.211 14.124 1.00 87.62 928 ASP A O 1
ATOM 6537 N N . ALA A 1 929 ? -4.996 -9.486 14.925 1.00 91.69 929 ALA A N 1
ATOM 6538 C CA . ALA A 1 929 ? -5.879 -9.173 16.038 1.00 91.69 929 ALA A CA 1
ATOM 6539 C C . ALA A 1 929 ? -6.161 -7.671 16.073 1.00 91.69 929 ALA A C 1
ATOM 6541 O O . ALA A 1 929 ? -5.242 -6.864 15.923 1.00 91.69 929 ALA A O 1
ATOM 6542 N N . LEU A 1 930 ? -7.422 -7.317 16.295 1.00 93.19 930 LEU A N 1
ATOM 6543 C CA . LEU A 1 930 ? -7.888 -5.943 16.408 1.00 93.19 930 LEU A CA 1
ATOM 6544 C C . LEU A 1 930 ? -8.591 -5.781 17.750 1.00 93.19 930 LEU A C 1
ATOM 6546 O O . LEU A 1 930 ? -9.590 -6.450 18.007 1.00 93.19 930 LEU A O 1
ATOM 6550 N N . THR A 1 931 ? -8.030 -4.938 18.611 1.00 95.81 931 THR A N 1
ATOM 6551 C CA . THR A 1 931 ? -8.641 -4.573 19.889 1.00 95.81 931 THR A CA 1
ATOM 6552 C C . THR A 1 931 ? -9.535 -3.364 19.669 1.00 95.81 931 THR A C 1
ATOM 6554 O O . THR A 1 931 ? -9.091 -2.378 19.080 1.00 95.81 931 THR A O 1
ATOM 6557 N N . ILE A 1 932 ? -10.780 -3.481 20.112 1.00 96.88 932 ILE A N 1
ATOM 6558 C CA . ILE A 1 932 ? -11.810 -2.452 20.036 1.00 96.88 932 ILE A CA 1
ATOM 6559 C C . ILE A 1 932 ? -12.111 -2.029 21.474 1.00 96.88 932 ILE A C 1
ATOM 6561 O O . ILE A 1 932 ? -12.230 -2.880 22.363 1.00 96.88 932 ILE A O 1
ATOM 6565 N N . ASP A 1 933 ? -12.162 -0.718 21.693 1.00 96.56 933 ASP A N 1
ATOM 6566 C CA . ASP A 1 933 ? -12.443 -0.143 23.005 1.00 96.56 933 ASP A CA 1
ATOM 6567 C C . ASP A 1 933 ? -13.881 -0.496 23.415 1.00 96.56 933 ASP A C 1
ATOM 6569 O O . ASP A 1 933 ? -14.807 -0.423 22.607 1.00 96.56 933 ASP A O 1
ATOM 6573 N N . GLY A 1 934 ? -14.072 -0.894 24.671 1.00 94.81 934 GLY A N 1
ATOM 6574 C CA . GLY A 1 934 ? -15.397 -1.145 25.222 1.00 94.81 934 GLY A CA 1
ATOM 6575 C C . GLY A 1 934 ? -16.205 0.146 25.386 1.00 94.81 934 GLY A C 1
ATOM 6576 O O . GLY A 1 934 ? -15.666 1.256 25.415 1.00 94.81 934 GLY A O 1
ATOM 6577 N N . PHE A 1 935 ? -17.517 0.003 25.549 1.00 97.31 935 PHE A N 1
ATOM 6578 C CA . PHE A 1 935 ? -18.452 1.119 25.691 1.00 97.31 935 PHE A CA 1
ATOM 6579 C C . PHE A 1 935 ? -19.520 0.834 26.750 1.00 97.31 935 PHE A C 1
ATOM 6581 O O . PHE A 1 935 ? -19.765 -0.313 27.120 1.00 97.31 935 PHE A O 1
ATOM 6588 N N . ASP A 1 936 ? -20.186 1.886 27.222 1.00 94.88 936 ASP A N 1
ATOM 6589 C CA . ASP A 1 936 ? -21.335 1.779 28.121 1.00 94.88 936 ASP A CA 1
ATOM 6590 C C . ASP A 1 936 ? -22.619 2.059 27.323 1.00 94.88 936 ASP A C 1
ATOM 6592 O O . ASP A 1 936 ? -22.813 3.178 26.844 1.00 94.88 936 ASP A O 1
ATOM 6596 N N . GLU A 1 937 ? -23.506 1.068 27.187 1.00 94.31 937 GLU A N 1
ATOM 6597 C CA . GLU A 1 937 ? -24.848 1.273 26.624 1.00 94.31 937 GLU A CA 1
ATOM 6598 C C . GLU A 1 937 ? -25.830 1.527 27.773 1.00 94.31 937 GLU A C 1
ATOM 6600 O O . GLU A 1 937 ? -26.058 0.667 28.634 1.00 94.31 937 GLU A O 1
ATOM 6605 N N . GLU A 1 938 ? -26.413 2.724 27.805 1.00 93.38 938 GLU A N 1
ATOM 6606 C CA . GLU A 1 938 ? -27.335 3.146 28.855 1.00 93.38 938 GLU A CA 1
ATOM 6607 C C . GLU A 1 938 ? -28.731 3.428 28.313 1.00 93.38 938 GLU A C 1
ATOM 6609 O O . GLU A 1 938 ? -28.923 4.141 27.330 1.00 93.38 938 GLU A O 1
ATOM 6614 N N . GLN A 1 939 ? -29.731 2.964 29.052 1.00 92.12 939 GLN A N 1
ATOM 6615 C CA . GLN A 1 939 ? -31.128 3.135 28.720 1.00 92.12 939 GLN A CA 1
ATOM 6616 C C . GLN A 1 939 ? -31.923 3.642 29.923 1.00 92.12 939 GLN A C 1
ATOM 6618 O O . GLN A 1 939 ? -31.806 3.138 31.042 1.00 92.12 939 GLN A O 1
ATOM 6623 N N . PHE A 1 940 ? -32.795 4.622 29.681 1.00 93.75 940 PHE A N 1
ATOM 6624 C CA . PHE A 1 940 ? -33.810 5.053 30.640 1.00 93.75 940 PHE A CA 1
ATOM 6625 C C . PHE A 1 940 ? -35.185 5.050 29.978 1.00 93.75 940 PHE A C 1
ATOM 6627 O O . PHE A 1 940 ? -35.480 5.921 29.156 1.00 93.75 940 PHE A O 1
ATOM 6634 N N . ARG A 1 941 ? -36.030 4.090 30.364 1.00 93.50 941 ARG A N 1
ATOM 6635 C CA . ARG A 1 941 ? -37.397 3.931 29.859 1.00 93.50 941 ARG A CA 1
ATOM 6636 C C . ARG A 1 941 ? -38.405 4.459 30.864 1.00 93.50 941 ARG A C 1
ATOM 6638 O O . ARG A 1 941 ? -38.420 4.025 32.014 1.00 93.50 941 ARG A O 1
ATOM 6645 N N . LEU A 1 942 ? -39.320 5.310 30.409 1.00 94.62 942 LEU A N 1
ATOM 6646 C CA . LEU A 1 942 ? -40.515 5.708 31.153 1.00 94.62 942 LEU A CA 1
ATOM 6647 C C . LEU A 1 942 ? -41.757 5.292 30.367 1.00 94.62 942 LEU A C 1
ATOM 6649 O O . LEU A 1 942 ? -41.910 5.654 29.202 1.00 94.62 942 LEU A O 1
ATOM 6653 N N . SER A 1 943 ? -42.659 4.553 31.008 1.00 95.69 943 SER A N 1
ATOM 6654 C CA . SER A 1 943 ? -43.840 3.984 30.354 1.00 95.69 943 SER A CA 1
ATOM 6655 C C . SER A 1 943 ? -45.113 4.143 31.162 1.00 95.69 943 SER A C 1
ATOM 6657 O O . SER A 1 943 ? -45.106 4.099 32.396 1.00 95.69 943 SER A O 1
ATOM 6659 N N . LEU A 1 944 ? -46.216 4.284 30.431 1.00 96.75 944 LEU A N 1
ATOM 6660 C CA . LEU A 1 944 ? -47.569 4.215 30.950 1.00 96.75 944 LEU A CA 1
ATOM 6661 C C . LEU A 1 944 ? -48.286 3.051 30.265 1.00 96.75 944 LEU A C 1
ATOM 6663 O O . LEU A 1 944 ? -48.337 2.972 29.037 1.00 96.75 944 LEU A O 1
ATOM 6667 N N . GLY A 1 945 ? -48.845 2.152 31.061 1.00 95.31 945 GLY A N 1
ATOM 6668 C CA . GLY A 1 945 ? -49.600 1.010 30.573 1.00 95.31 945 GLY A CA 1
ATOM 6669 C C . GLY A 1 945 ? -50.898 0.811 31.334 1.00 95.31 945 GLY A C 1
ATOM 6670 O O . GLY A 1 945 ? -51.116 1.382 32.405 1.00 95.31 945 GLY A O 1
ATOM 6671 N N . ALA A 1 946 ? -51.777 0.001 30.764 1.00 93.94 946 ALA A N 1
ATOM 6672 C CA . ALA A 1 946 ? -52.976 -0.470 31.433 1.00 93.94 946 ALA A CA 1
ATOM 6673 C C . ALA A 1 946 ? -53.273 -1.909 31.012 1.00 93.94 946 ALA A C 1
ATOM 6675 O O . ALA A 1 946 ? -53.221 -2.234 29.825 1.00 93.94 946 ALA A O 1
ATOM 6676 N N . GLU A 1 947 ? -53.616 -2.749 31.985 1.00 95.50 947 GLU A N 1
ATOM 6677 C CA . GLU A 1 947 ? -54.087 -4.117 31.763 1.00 95.50 947 GLU A CA 1
ATOM 6678 C C . GLU A 1 947 ? -55.554 -4.231 32.179 1.00 95.50 947 GLU A C 1
ATOM 6680 O O . GLU A 1 947 ? -55.920 -3.810 33.273 1.00 95.50 947 GLU A O 1
ATOM 6685 N N . ILE A 1 948 ? -56.400 -4.804 31.324 1.00 93.75 948 ILE A N 1
ATOM 6686 C CA . ILE A 1 948 ? -57.763 -5.197 31.688 1.00 93.75 948 ILE A CA 1
ATOM 6687 C C . ILE A 1 948 ? -57.838 -6.715 31.812 1.00 93.75 948 ILE A C 1
ATOM 6689 O O . ILE A 1 948 ? -57.442 -7.446 30.903 1.00 93.75 948 ILE A O 1
ATOM 6693 N N . ALA A 1 949 ? -58.365 -7.183 32.936 1.00 91.19 949 ALA A N 1
ATOM 6694 C CA . ALA A 1 949 ? -58.521 -8.591 33.260 1.00 91.19 949 ALA A CA 1
ATOM 6695 C C . ALA A 1 949 ? -59.980 -8.881 33.614 1.00 91.19 949 ALA A C 1
ATOM 6697 O O . ALA A 1 949 ? -60.612 -8.086 34.315 1.00 91.19 949 ALA A O 1
ATOM 6698 N N . ARG A 1 950 ? -60.516 -10.017 33.157 1.00 91.00 950 ARG A N 1
ATOM 6699 C CA . ARG A 1 950 ? -61.855 -10.481 33.551 1.00 91.00 950 ARG A CA 1
ATOM 6700 C C . ARG A 1 950 ? -61.820 -11.937 33.975 1.00 91.00 950 ARG A C 1
ATOM 6702 O O . ARG A 1 950 ? -61.365 -12.768 33.202 1.00 91.00 950 ARG A O 1
ATOM 6709 N N . SER A 1 951 ? -62.314 -12.245 35.165 1.00 87.25 951 SER A N 1
ATOM 6710 C CA . SER A 1 951 ? -62.324 -13.599 35.721 1.00 87.25 951 SER A CA 1
ATOM 6711 C C . SER A 1 951 ? -63.601 -14.364 35.359 1.00 87.25 951 SER A C 1
ATOM 6713 O O . SER A 1 951 ? -64.691 -13.802 35.311 1.00 87.25 951 SER A O 1
ATOM 6715 N N . PHE A 1 952 ? -63.463 -15.666 35.112 1.00 88.44 952 PHE A N 1
ATOM 6716 C CA . PHE A 1 952 ? -64.554 -16.598 34.836 1.00 88.44 952 PHE A CA 1
ATOM 6717 C C . PHE A 1 952 ? -64.369 -17.865 35.666 1.00 88.44 952 PHE A C 1
ATOM 6719 O O . PHE A 1 952 ? -63.369 -18.569 35.519 1.00 88.44 952 PHE A O 1
ATOM 6726 N N . THR A 1 953 ? -65.344 -18.198 36.507 1.00 85.50 953 THR A N 1
ATOM 6727 C CA . THR A 1 953 ? -65.356 -19.485 37.211 1.00 85.50 953 THR A CA 1
ATOM 6728 C C . THR A 1 953 ? -65.865 -20.579 36.277 1.00 85.50 953 THR A C 1
ATOM 6730 O O . THR A 1 953 ? -66.970 -20.497 35.739 1.00 85.50 953 THR A O 1
ATOM 6733 N N . LEU A 1 954 ? -65.052 -21.610 36.068 1.00 87.19 954 LEU A N 1
ATOM 6734 C CA . LEU A 1 954 ? -65.394 -22.775 35.257 1.00 87.19 954 LEU A CA 1
ATOM 6735 C C . LEU A 1 954 ? -66.258 -23.760 36.058 1.00 87.19 954 LEU A C 1
ATOM 6737 O O . LEU A 1 954 ? -66.235 -23.769 37.287 1.00 87.19 954 LEU A O 1
ATOM 6741 N N . GLU A 1 955 ? -66.961 -24.666 35.371 1.00 84.12 955 GLU A N 1
ATOM 6742 C CA . GLU A 1 955 ? -67.726 -25.748 36.025 1.00 84.12 955 GLU A CA 1
ATOM 6743 C C . GLU A 1 955 ? -66.845 -26.639 36.916 1.00 84.12 955 GLU A C 1
ATOM 6745 O O . GLU A 1 955 ? -67.313 -27.218 37.893 1.00 84.12 955 GLU A O 1
ATOM 6750 N N . SER A 1 956 ? -65.548 -26.709 36.608 1.00 79.19 956 SER A N 1
ATOM 6751 C CA . SER A 1 956 ? -64.541 -27.403 37.405 1.00 79.19 956 SER A CA 1
ATOM 6752 C C . SER A 1 956 ? -64.101 -26.632 38.652 1.00 79.19 956 SER A C 1
ATOM 6754 O O . SER A 1 956 ? -63.123 -27.040 39.256 1.00 79.19 956 SER A O 1
ATOM 6756 N N . GLY A 1 957 ? -64.710 -25.486 38.981 1.00 77.31 957 GLY A N 1
ATOM 6757 C CA . GLY A 1 957 ? -64.330 -24.593 40.085 1.00 77.31 957 GLY A CA 1
ATOM 6758 C C . GLY A 1 957 ? -62.955 -23.922 39.955 1.00 77.31 957 GLY A C 1
ATOM 6759 O O . GLY A 1 957 ? -62.490 -23.307 40.907 1.00 77.31 957 GLY A O 1
ATOM 6760 N N . ALA A 1 958 ? -62.310 -24.025 38.791 1.00 81.75 958 ALA A N 1
ATOM 6761 C CA . ALA A 1 958 ? -61.107 -23.268 38.450 1.00 81.75 958 ALA A CA 1
ATOM 6762 C C . ALA A 1 958 ? -61.479 -21.856 37.968 1.00 81.75 958 ALA A C 1
ATOM 6764 O O . ALA A 1 958 ? -62.542 -21.675 37.370 1.00 81.75 958 ALA A O 1
ATOM 6765 N N . THR A 1 959 ? -60.594 -20.878 38.165 1.00 83.44 959 THR A N 1
ATOM 6766 C CA . THR A 1 959 ? -60.796 -19.503 37.676 1.00 83.44 959 THR A CA 1
ATOM 6767 C C . THR A 1 959 ? -59.934 -19.262 36.443 1.00 83.44 959 THR A C 1
ATOM 6769 O O . THR A 1 959 ? -58.714 -19.418 36.492 1.00 83.44 959 THR A O 1
ATOM 6772 N N . LEU A 1 960 ? -60.567 -18.895 35.331 1.00 89.19 960 LEU A N 1
ATOM 6773 C CA . LEU A 1 960 ? -59.910 -18.492 34.092 1.00 89.19 960 LEU A CA 1
ATOM 6774 C C . LEU A 1 960 ? -59.981 -16.971 33.945 1.00 89.19 960 LEU A C 1
ATOM 6776 O O . LEU A 1 960 ? -61.073 -16.410 33.923 1.00 89.19 960 LEU A O 1
ATOM 6780 N N . THR A 1 961 ? -58.839 -16.314 33.777 1.00 90.06 961 THR A N 1
ATOM 6781 C CA . THR A 1 961 ? -58.746 -14.855 33.675 1.00 90.06 961 THR A CA 1
ATOM 6782 C C . THR A 1 961 ? -58.015 -14.459 32.392 1.00 90.06 961 THR A C 1
ATOM 6784 O O . THR A 1 961 ? -56.783 -14.405 32.383 1.00 90.06 961 THR A O 1
ATOM 6787 N N . PRO A 1 962 ? -58.726 -14.204 31.279 1.00 93.06 962 PRO A N 1
ATOM 6788 C CA . PRO A 1 962 ? -58.164 -13.488 30.141 1.00 93.06 962 PRO A CA 1
ATOM 6789 C C . PRO A 1 962 ? -57.736 -12.065 30.521 1.00 93.06 962 PRO A C 1
ATOM 6791 O O . PRO A 1 962 ? -58.413 -11.378 31.294 1.00 93.06 962 PRO A O 1
ATOM 6794 N N . LYS A 1 963 ? -56.622 -11.632 29.929 1.00 93.50 963 LYS A N 1
ATOM 6795 C CA . LYS A 1 963 ? -55.961 -10.345 30.151 1.00 93.50 963 LYS A CA 1
ATOM 6796 C C . LYS A 1 963 ? -55.575 -9.709 28.818 1.00 93.50 963 LYS A C 1
ATOM 6798 O O . LYS A 1 963 ? -55.108 -10.402 27.914 1.00 93.50 963 LYS A O 1
ATOM 6803 N N . LEU A 1 964 ? -55.742 -8.397 28.708 1.00 95.50 964 LEU A N 1
ATOM 6804 C CA . LEU A 1 964 ? -55.240 -7.602 27.589 1.00 95.50 964 LEU A CA 1
ATOM 6805 C C . LEU A 1 964 ? -54.511 -6.380 28.144 1.00 95.50 964 LEU A C 1
ATOM 6807 O O . LEU A 1 964 ? -55.107 -5.598 28.886 1.00 95.50 964 LEU A O 1
ATOM 6811 N N . GLY A 1 965 ? -53.244 -6.221 27.777 1.00 94.38 965 GLY A N 1
ATOM 6812 C CA . GLY A 1 965 ? -52.399 -5.111 28.194 1.00 94.38 965 GLY A CA 1
ATOM 6813 C C . GLY A 1 965 ? -51.908 -4.292 27.010 1.00 94.38 965 GLY A C 1
ATOM 6814 O O . GLY A 1 965 ? -51.609 -4.825 25.941 1.00 94.38 965 GLY A O 1
ATOM 6815 N N . LEU A 1 966 ? -51.819 -2.982 27.215 1.00 96.44 966 LEU A N 1
ATOM 6816 C CA . LEU A 1 966 ? -51.165 -2.054 26.297 1.00 96.44 966 LEU A CA 1
ATOM 6817 C C . LEU A 1 966 ? -50.232 -1.153 27.095 1.00 96.44 966 LEU A C 1
ATOM 6819 O O . LEU A 1 966 ? -50.639 -0.606 28.122 1.00 96.44 966 LEU A O 1
ATOM 6823 N N . THR A 1 967 ? -49.013 -0.973 26.601 1.00 95.31 967 THR A N 1
ATOM 6824 C CA . THR A 1 967 ? -48.020 -0.065 27.181 1.00 95.31 967 THR A CA 1
ATOM 6825 C C . THR A 1 967 ? -47.452 0.826 26.090 1.00 95.31 967 THR A C 1
ATOM 6827 O O . THR A 1 967 ? -47.167 0.361 24.990 1.00 95.31 967 THR A O 1
ATOM 6830 N N . GLY A 1 968 ? -47.280 2.107 26.397 1.00 94.88 968 GLY A N 1
ATOM 6831 C CA . GLY A 1 968 ? -46.557 3.052 25.552 1.00 94.88 968 GLY A CA 1
ATOM 6832 C C . GLY A 1 968 ? -45.591 3.874 26.392 1.00 94.88 968 GLY A C 1
ATOM 6833 O O . GLY A 1 968 ? -45.881 4.201 27.548 1.00 94.88 968 GLY A O 1
ATOM 6834 N N . GLY A 1 969 ? -44.437 4.207 25.830 1.00 93.56 969 GLY A N 1
ATOM 6835 C CA . GLY A 1 969 ? -43.398 4.914 26.562 1.00 93.56 969 GLY A CA 1
ATOM 6836 C C . GLY A 1 969 ? -42.368 5.585 25.671 1.00 93.56 969 GLY A C 1
ATOM 6837 O O . GLY A 1 969 ? -42.481 5.596 24.447 1.00 93.56 969 GLY A O 1
ATOM 6838 N N . PHE A 1 970 ? -41.368 6.162 26.327 1.00 90.94 970 PHE A N 1
ATOM 6839 C CA . PHE A 1 970 ? -40.203 6.762 25.689 1.00 90.94 970 PHE A CA 1
ATOM 6840 C C . PHE A 1 970 ? -38.930 6.252 26.360 1.00 90.94 970 PHE A C 1
ATOM 6842 O O . PHE A 1 970 ? -38.889 6.100 27.586 1.00 90.94 970 PHE A O 1
ATOM 6849 N N . SER A 1 971 ? -37.905 6.033 25.547 1.00 86.50 971 SER A N 1
ATOM 6850 C CA . SER A 1 971 ? -36.535 5.755 25.946 1.00 86.50 971 SER A CA 1
ATOM 6851 C C . SER A 1 971 ? -35.646 6.936 25.551 1.00 86.50 971 SER A C 1
ATOM 6853 O O . SER A 1 971 ? -35.711 7.425 24.422 1.00 86.50 971 SER A O 1
ATOM 6855 N N . GLY A 1 972 ? -34.911 7.487 26.521 1.00 67.19 972 GLY A N 1
ATOM 6856 C CA . GLY A 1 972 ? -34.273 8.803 26.377 1.00 67.19 972 GLY A CA 1
ATOM 6857 C C . GLY A 1 972 ? -32.750 8.817 26.240 1.00 67.19 972 GLY A C 1
ATOM 6858 O O . GLY A 1 972 ? -32.218 9.853 25.852 1.00 67.19 972 GLY A O 1
ATOM 6859 N N . LEU A 1 973 ? -32.057 7.730 26.593 1.00 77.62 973 LEU A N 1
ATOM 6860 C CA . LEU A 1 973 ? -30.585 7.700 26.691 1.00 77.62 973 LEU A CA 1
ATOM 6861 C C . LEU A 1 973 ? -29.904 6.920 25.555 1.00 77.62 973 LEU A C 1
ATOM 6863 O O . LEU A 1 973 ? -28.800 7.274 25.167 1.00 77.62 973 LEU A O 1
ATOM 6867 N N . ASP A 1 974 ? -30.599 5.944 24.977 1.00 66.19 974 ASP A N 1
ATOM 6868 C CA . ASP A 1 974 ? -30.138 5.003 23.942 1.00 66.19 974 ASP A CA 1
ATOM 6869 C C . ASP A 1 974 ? -30.530 5.425 22.510 1.00 66.19 974 ASP A C 1
ATOM 6871 O O . ASP A 1 974 ? -30.251 4.725 21.543 1.00 66.19 974 ASP A O 1
ATOM 6875 N N . GLY A 1 975 ? -31.223 6.559 22.350 1.00 61.88 975 GLY A N 1
ATOM 6876 C CA . GLY A 1 975 ? -31.580 7.122 21.040 1.00 61.88 975 GLY A CA 1
ATOM 6877 C C . GLY A 1 975 ? -32.745 6.447 20.296 1.00 61.88 975 GLY A C 1
ATOM 6878 O O . GLY A 1 975 ? -33.133 6.952 19.244 1.00 61.88 975 GLY A O 1
ATOM 6879 N N . SER A 1 976 ? -33.348 5.384 20.845 1.00 64.50 976 SER A N 1
ATOM 6880 C CA . SER A 1 976 ? -34.443 4.603 20.225 1.00 64.50 976 SER A CA 1
ATOM 6881 C C . SER A 1 976 ? -35.793 5.342 20.172 1.00 64.50 976 SER A C 1
ATOM 6883 O O . SER A 1 976 ? -36.621 5.107 19.290 1.00 64.50 976 SER A O 1
ATOM 6885 N N . GLY A 1 977 ? -36.027 6.306 21.068 1.00 79.94 977 GLY A N 1
ATOM 6886 C CA . GLY A 1 977 ? -37.217 7.158 21.033 1.00 79.94 977 GLY A CA 1
ATOM 6887 C C . GLY A 1 977 ? -38.463 6.515 21.655 1.00 79.94 977 GLY A C 1
ATOM 6888 O O . GLY A 1 977 ? -38.456 6.147 22.825 1.00 79.94 977 GLY A O 1
ATOM 6889 N N . ALA A 1 978 ? -39.596 6.508 20.944 1.00 89.69 978 ALA A N 1
ATOM 6890 C CA . ALA A 1 978 ? -40.873 6.011 21.475 1.00 89.69 978 ALA A CA 1
ATOM 6891 C C . ALA A 1 978 ? -40.996 4.493 21.305 1.00 89.69 978 ALA A C 1
ATOM 6893 O O . ALA A 1 978 ? -40.675 3.984 20.239 1.00 89.69 978 ALA A O 1
ATOM 6894 N N . PHE A 1 979 ? -41.555 3.798 22.295 1.00 92.25 979 PHE A N 1
ATOM 6895 C CA . PHE A 1 979 ? -41.791 2.354 22.226 1.00 92.25 979 PHE A CA 1
ATOM 6896 C C . PHE A 1 979 ? -43.223 1.991 22.606 1.00 92.25 979 PHE A C 1
ATOM 6898 O O . PHE A 1 979 ? -43.918 2.740 23.310 1.00 92.25 979 PHE A O 1
ATOM 6905 N N . GLY A 1 980 ? -43.669 0.821 22.159 1.00 92.44 980 GLY A N 1
ATOM 6906 C CA . GLY A 1 980 ? -44.985 0.288 22.477 1.00 92.44 980 GLY A CA 1
ATOM 6907 C C . GLY A 1 980 ? -44.980 -1.225 22.617 1.00 92.44 980 GLY A C 1
ATOM 6908 O O . GLY A 1 980 ? -44.304 -1.920 21.866 1.00 92.44 980 GLY A O 1
ATOM 6909 N N . SER A 1 981 ? -45.781 -1.729 23.553 1.00 93.31 981 SER A N 1
ATOM 6910 C CA . SER A 1 981 ? -46.014 -3.161 23.711 1.00 93.31 981 SER A CA 1
ATOM 6911 C C . SER A 1 981 ? -47.493 -3.495 23.838 1.00 93.31 981 SER A C 1
ATOM 6913 O O . SER A 1 981 ? -48.292 -2.742 24.412 1.00 93.31 981 SER A O 1
ATOM 6915 N N . ALA A 1 982 ? -47.861 -4.649 23.293 1.00 94.62 982 ALA A N 1
ATOM 6916 C CA . ALA A 1 982 ? -49.184 -5.235 23.410 1.00 94.62 982 ALA A CA 1
ATOM 6917 C C . ALA A 1 982 ? -49.072 -6.655 23.962 1.00 94.62 982 ALA A C 1
ATOM 6919 O O . ALA A 1 982 ? -48.282 -7.467 23.476 1.00 94.62 982 ALA A O 1
ATOM 6920 N N . THR A 1 983 ? -49.892 -6.964 24.964 1.00 93.56 983 THR A N 1
ATOM 6921 C CA . THR A 1 983 ? -49.909 -8.279 25.605 1.00 93.56 983 THR A CA 1
ATOM 6922 C C . THR A 1 983 ? -51.314 -8.862 25.605 1.00 93.56 983 THR A C 1
ATOM 6924 O O . THR A 1 983 ? -52.292 -8.179 25.905 1.00 93.56 983 THR A O 1
ATOM 6927 N N . ALA A 1 984 ? -51.431 -10.145 25.273 1.00 93.38 984 ALA A N 1
ATOM 6928 C CA . ALA A 1 984 ? -52.689 -10.885 25.344 1.00 93.38 984 ALA A CA 1
ATOM 6929 C C . ALA A 1 984 ? -52.457 -12.175 26.127 1.00 93.38 984 ALA A C 1
ATOM 6931 O O . ALA A 1 984 ? -51.734 -13.057 25.667 1.00 93.38 984 ALA A O 1
ATOM 6932 N N . GLY A 1 985 ? -53.036 -12.273 27.322 1.00 90.88 985 GLY A N 1
ATOM 6933 C CA . GLY A 1 985 ? -52.753 -13.339 28.278 1.00 90.88 985 GLY A CA 1
ATOM 6934 C C . GLY A 1 985 ? -53.980 -14.105 28.746 1.00 90.88 985 GLY A C 1
ATOM 6935 O O . GLY A 1 985 ? -55.108 -13.622 28.684 1.00 90.88 985 GLY A O 1
ATOM 6936 N N . LEU A 1 986 ? -53.743 -15.307 29.259 1.00 88.62 986 LEU A N 1
ATOM 6937 C CA . LEU A 1 986 ? -54.685 -16.105 30.030 1.00 88.62 986 LEU A CA 1
ATOM 6938 C C . LEU A 1 986 ? -53.992 -16.599 31.296 1.00 88.62 986 LEU A C 1
ATOM 6940 O O . LEU A 1 986 ? -52.916 -17.195 31.240 1.00 88.62 986 LEU A O 1
ATOM 6944 N N . THR A 1 987 ? -54.645 -16.390 32.432 1.00 87.31 987 THR A N 1
ATOM 6945 C CA . THR A 1 987 ? -54.270 -17.001 33.705 1.00 87.31 987 THR A CA 1
ATOM 6946 C C . THR A 1 987 ? -55.297 -18.073 34.060 1.00 87.31 987 THR A C 1
ATOM 6948 O O . THR A 1 987 ? -56.498 -17.818 34.006 1.00 87.31 987 THR A O 1
ATOM 6951 N N . LEU A 1 988 ? -54.844 -19.274 34.414 1.00 84.88 988 LEU A N 1
ATOM 6952 C CA . LEU A 1 988 ? -55.678 -20.356 34.931 1.00 84.88 988 LEU A CA 1
ATOM 6953 C C . LEU A 1 988 ? -55.262 -20.660 36.369 1.00 84.88 988 LEU A C 1
ATOM 6955 O O . LEU A 1 988 ? -54.146 -21.117 36.620 1.00 84.88 988 LEU A O 1
ATOM 6959 N N . GLN A 1 989 ? -56.181 -20.445 37.302 1.00 80.81 989 GLN A N 1
ATOM 6960 C CA . GLN A 1 989 ? -56.038 -20.855 38.691 1.00 80.81 989 GLN A CA 1
ATOM 6961 C C . GLN A 1 989 ? -56.739 -22.199 38.891 1.00 80.81 989 GLN A C 1
ATOM 6963 O O . GLN A 1 989 ? -57.959 -22.311 38.760 1.00 80.81 989 GLN A O 1
ATOM 6968 N N . THR A 1 990 ? -55.953 -23.232 39.180 1.00 74.31 990 THR A N 1
ATOM 6969 C CA . THR A 1 990 ? -56.447 -24.600 39.398 1.00 74.31 990 THR A CA 1
ATOM 6970 C C . THR A 1 990 ? -56.944 -24.807 40.833 1.00 74.31 990 THR A C 1
ATOM 6972 O O . THR A 1 990 ? -56.568 -24.065 41.739 1.00 74.31 990 THR A O 1
ATOM 6975 N N . MET A 1 991 ? -57.749 -25.853 41.062 1.00 67.12 991 MET A N 1
ATOM 6976 C CA . MET A 1 991 ? -58.189 -26.248 42.412 1.00 67.12 991 MET A CA 1
ATOM 6977 C C . MET A 1 991 ? -57.018 -26.618 43.340 1.00 67.12 991 MET A C 1
ATOM 6979 O O . MET A 1 991 ? -57.083 -26.350 44.534 1.00 67.12 991 MET A O 1
ATOM 6983 N N . ASP A 1 992 ? -55.926 -27.160 42.787 1.00 62.22 992 ASP A N 1
ATOM 6984 C CA . ASP A 1 992 ? -54.693 -27.496 43.519 1.00 62.22 992 ASP A CA 1
ATOM 6985 C C . ASP A 1 992 ? -53.746 -26.286 43.688 1.00 62.22 992 ASP A C 1
ATOM 6987 O O . ASP A 1 992 ? -52.552 -26.447 43.963 1.00 62.22 992 ASP A O 1
ATOM 6991 N N . MET A 1 993 ? -54.273 -25.069 43.507 1.00 63.50 993 MET A N 1
ATOM 6992 C CA . MET A 1 993 ? -53.617 -23.787 43.792 1.00 63.50 993 MET A CA 1
ATOM 6993 C C . MET A 1 993 ? -52.351 -23.503 42.966 1.00 63.50 993 MET A C 1
ATOM 6995 O O . MET A 1 993 ? -51.514 -22.693 43.360 1.00 63.50 993 MET A O 1
ATOM 6999 N N . TRP A 1 994 ? -52.216 -24.132 41.795 1.00 68.19 994 TRP A N 1
ATOM 7000 C CA . TRP A 1 994 ? -51.288 -23.664 40.764 1.00 68.19 994 TRP A CA 1
ATOM 7001 C C . TRP A 1 994 ? -51.916 -22.514 39.986 1.00 68.19 994 TRP A C 1
ATOM 7003 O O . TRP A 1 994 ? -53.038 -22.655 39.485 1.00 68.19 994 TRP A O 1
ATOM 7013 N N . MET A 1 995 ? -51.168 -21.421 39.851 1.00 74.19 995 MET A N 1
ATOM 7014 C CA . MET A 1 995 ? -51.463 -20.349 38.908 1.00 74.19 995 MET A CA 1
ATOM 7015 C C . MET A 1 995 ? -50.590 -20.559 37.671 1.00 74.19 995 MET A C 1
ATOM 7017 O O . MET A 1 995 ? -49.363 -20.505 37.755 1.00 74.19 995 MET A O 1
ATOM 7021 N N . LEU A 1 996 ? -51.232 -20.850 36.542 1.00 81.94 996 LEU A N 1
ATOM 7022 C CA . LEU A 1 996 ? -50.583 -21.012 35.245 1.00 81.94 996 LEU A CA 1
ATOM 7023 C C . LEU A 1 996 ? -50.888 -19.788 34.391 1.00 81.94 996 LEU A C 1
ATOM 7025 O O . LEU A 1 996 ? -52.051 -19.416 34.240 1.00 81.94 996 LEU A O 1
ATOM 7029 N N . GLU A 1 997 ? -49.863 -19.175 33.819 1.00 85.06 997 GLU A N 1
ATOM 7030 C CA . GLU A 1 997 ? -49.994 -18.016 32.943 1.00 85.06 997 GLU A CA 1
ATOM 7031 C C . GLU A 1 997 ? -49.424 -18.338 31.568 1.00 85.06 997 GLU A C 1
ATOM 7033 O O . GLU A 1 997 ? -48.345 -18.918 31.457 1.00 85.06 997 GLU A O 1
ATOM 7038 N N . ALA A 1 998 ? -50.143 -17.942 30.524 1.00 89.00 998 ALA A N 1
ATOM 7039 C CA . ALA A 1 998 ? -49.646 -17.934 29.159 1.00 89.00 998 ALA A CA 1
ATOM 7040 C C . ALA A 1 998 ? -50.028 -16.606 28.507 1.00 89.00 998 ALA A C 1
ATOM 7042 O O . ALA A 1 998 ? -51.194 -16.215 28.557 1.00 89.00 998 ALA A O 1
ATOM 7043 N N . SER A 1 999 ? -49.075 -15.907 27.896 1.00 90.56 999 SER A N 1
ATOM 7044 C CA . SER A 1 999 ? -49.338 -14.659 27.176 1.00 90.56 999 SER A CA 1
ATOM 7045 C C . SER A 1 999 ? -48.563 -14.562 25.873 1.00 90.56 999 SER A C 1
ATOM 7047 O O . SER A 1 999 ? -47.482 -15.126 25.740 1.00 90.56 999 SER A O 1
ATOM 7049 N N . LEU A 1 1000 ? -49.147 -13.861 24.905 1.00 93.12 1000 LEU A N 1
ATOM 7050 C CA . LEU A 1 1000 ? -48.479 -13.399 23.696 1.00 93.12 1000 LEU A CA 1
ATOM 7051 C C . LEU A 1 1000 ? -47.952 -11.987 23.934 1.00 93.12 1000 LEU A C 1
ATOM 7053 O O . LEU A 1 1000 ? -48.645 -11.165 24.541 1.00 93.12 1000 LEU A O 1
ATOM 7057 N N . LEU A 1 1001 ? -46.744 -11.736 23.443 1.00 92.06 1001 LEU A N 1
ATOM 7058 C CA . LEU A 1 1001 ? -46.017 -10.477 23.558 1.00 92.06 1001 LEU A CA 1
ATOM 7059 C C . LEU A 1 1001 ? -45.735 -9.950 22.152 1.00 92.06 1001 LEU A C 1
ATOM 7061 O O . LEU A 1 1001 ? -45.341 -10.720 21.272 1.00 92.06 1001 LEU A O 1
ATOM 7065 N N . PHE A 1 1002 ? -45.948 -8.656 21.951 1.00 94.56 1002 PHE A N 1
ATOM 7066 C CA . PHE A 1 1002 ? -45.576 -7.960 20.729 1.00 94.56 1002 PHE A CA 1
ATOM 7067 C C . PHE A 1 1002 ? -45.049 -6.573 21.084 1.00 94.56 1002 PHE A C 1
ATOM 7069 O O . PHE A 1 1002 ? -45.795 -5.767 21.646 1.00 94.56 1002 PHE A O 1
ATOM 7076 N N . ASP A 1 1003 ? -43.791 -6.318 20.739 1.00 92.38 1003 ASP A N 1
ATOM 7077 C CA . ASP A 1 1003 ? -43.076 -5.081 21.035 1.00 92.38 1003 ASP A CA 1
ATOM 7078 C C . ASP A 1 1003 ? -42.657 -4.386 19.726 1.00 92.38 1003 ASP A C 1
ATOM 7080 O O . ASP A 1 1003 ? -42.288 -5.042 18.745 1.00 92.38 1003 ASP A O 1
ATOM 7084 N N . ILE A 1 1004 ? -42.733 -3.053 19.711 1.00 91.12 1004 ILE A N 1
ATOM 7085 C CA . ILE A 1 1004 ? -42.235 -2.185 18.635 1.00 91.12 1004 ILE A CA 1
ATOM 7086 C C . ILE A 1 1004 ? -41.421 -1.051 19.260 1.00 91.12 1004 ILE A C 1
ATOM 7088 O O . ILE A 1 1004 ? -41.918 -0.351 20.150 1.00 91.12 1004 ILE A O 1
ATOM 7092 N N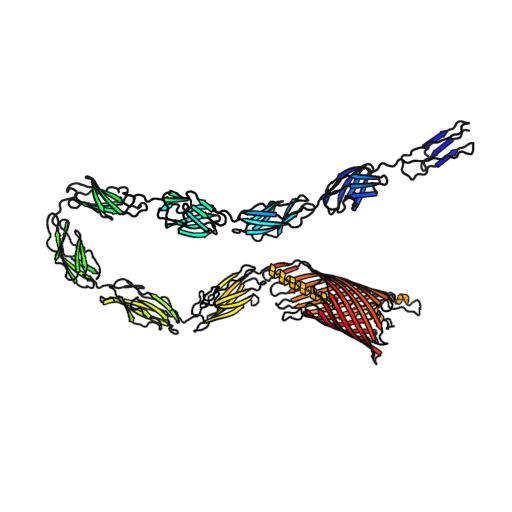 . GLU A 1 1005 ? -40.226 -0.826 18.727 1.00 89.62 1005 GLU A N 1
ATOM 7093 C CA . GLU A 1 1005 ? -39.334 0.280 19.080 1.00 89.62 1005 GLU A CA 1
ATOM 7094 C C . GLU A 1 1005 ? -39.341 1.374 17.989 1.00 89.62 1005 GLU A C 1
ATOM 7096 O O . GLU A 1 1005 ? -39.766 1.159 16.846 1.00 89.62 1005 GLU A O 1
ATOM 7101 N N . GLY A 1 1006 ? -38.930 2.592 18.348 1.00 81.25 1006 GLY A N 1
ATOM 7102 C CA . GLY A 1 1006 ? -39.027 3.777 17.483 1.00 81.25 1006 GLY A CA 1
ATOM 7103 C C . GLY A 1 1006 ? -38.036 3.803 16.315 1.00 81.25 1006 GLY A C 1
ATOM 7104 O O . GLY A 1 1006 ? -38.251 4.539 15.350 1.00 81.25 1006 GLY A O 1
ATOM 7105 N N . ASP A 1 1007 ? -36.993 2.981 16.383 1.00 75.81 1007 ASP A N 1
ATOM 7106 C CA . ASP A 1 1007 ? -35.990 2.724 15.343 1.00 75.81 1007 ASP A CA 1
ATOM 7107 C C . ASP A 1 1007 ? -36.416 1.628 14.343 1.00 75.81 1007 ASP A C 1
ATOM 7109 O O . ASP A 1 1007 ? -35.730 1.373 13.351 1.00 75.81 1007 ASP A O 1
ATOM 7113 N N . GLY A 1 1008 ? -37.588 1.020 14.559 1.00 79.12 1008 GLY A N 1
ATOM 7114 C CA . GLY A 1 1008 ? -38.165 -0.001 13.693 1.00 79.12 1008 GLY A CA 1
ATOM 7115 C C . GLY A 1 1008 ? -37.923 -1.439 14.150 1.00 79.12 1008 GLY A C 1
ATOM 7116 O O . GLY A 1 1008 ? -38.462 -2.336 13.492 1.00 79.12 1008 GLY A O 1
ATOM 7117 N N . GLU A 1 1009 ? -37.190 -1.664 15.250 1.00 85.00 1009 GLU A N 1
ATOM 7118 C CA . GLU A 1 1009 ? -37.032 -2.992 15.856 1.00 85.00 1009 GLU A CA 1
ATOM 7119 C C . GLU A 1 1009 ? -38.401 -3.551 16.273 1.00 85.00 1009 GLU A C 1
ATOM 7121 O O . GLU A 1 1009 ? -39.285 -2.840 16.774 1.00 85.00 1009 GLU A O 1
ATOM 7126 N N . LYS A 1 1010 ? -38.606 -4.846 16.022 1.00 89.62 1010 LYS A N 1
ATOM 7127 C CA . LYS A 1 1010 ? -39.856 -5.547 16.339 1.00 89.62 1010 LYS A CA 1
ATOM 7128 C C . LYS A 1 1010 ? -39.533 -6.869 16.994 1.00 89.62 1010 LYS A C 1
ATOM 7130 O O . LYS A 1 1010 ? -38.705 -7.624 16.488 1.00 89.62 1010 LYS A O 1
ATOM 7135 N N . SER A 1 1011 ? -40.267 -7.201 18.050 1.00 91.62 1011 SER A N 1
ATOM 7136 C CA . SER A 1 1011 ? -40.214 -8.536 18.633 1.00 91.62 1011 SER A CA 1
ATOM 7137 C C . SER A 1 1011 ? -41.610 -9.102 18.864 1.00 91.62 1011 SER A C 1
ATOM 7139 O O . SER A 1 1011 ? -42.586 -8.387 19.109 1.00 91.62 1011 SER A O 1
ATOM 7141 N N . ALA A 1 1012 ? -41.730 -10.416 18.709 1.00 93.06 1012 ALA A N 1
ATOM 7142 C CA . ALA A 1 1012 ? -42.977 -11.136 18.890 1.00 93.06 1012 ALA A CA 1
ATOM 7143 C C . ALA A 1 1012 ? -42.707 -12.503 19.507 1.00 93.06 1012 ALA A C 1
ATOM 7145 O O . ALA A 1 1012 ? -41.787 -13.218 19.107 1.00 93.06 1012 ALA A O 1
ATOM 7146 N N . GLY A 1 1013 ? -43.547 -12.914 20.448 1.00 92.75 1013 GLY A N 1
ATOM 7147 C CA . GLY A 1 1013 ? -43.399 -14.228 21.048 1.00 92.75 1013 GLY A CA 1
ATOM 7148 C C . GLY A 1 1013 ? -44.383 -14.491 22.165 1.00 92.75 1013 GLY A C 1
ATOM 7149 O O . GLY A 1 1013 ? -45.528 -14.032 22.127 1.00 92.75 1013 GLY A O 1
ATOM 7150 N N . GLY A 1 1014 ? -43.953 -15.271 23.149 1.00 90.06 1014 GLY A N 1
ATOM 7151 C CA . GLY A 1 1014 ? -44.818 -15.680 24.241 1.00 90.06 1014 GLY A CA 1
ATOM 7152 C C . GLY A 1 1014 ? -44.097 -15.832 25.566 1.00 90.06 1014 GLY A C 1
ATOM 7153 O O . GLY A 1 1014 ? -42.894 -16.081 25.630 1.00 90.06 1014 GLY A O 1
ATOM 7154 N N . ARG A 1 1015 ? -44.874 -15.706 26.636 1.00 89.94 1015 ARG A N 1
ATOM 7155 C CA . ARG A 1 1015 ? -44.454 -15.924 28.016 1.00 89.94 1015 ARG A CA 1
ATOM 7156 C C . ARG A 1 1015 ? -45.300 -17.019 28.642 1.00 89.94 1015 ARG A C 1
ATOM 7158 O O . ARG A 1 1015 ? -46.510 -17.081 28.423 1.00 89.94 1015 ARG A O 1
ATOM 7165 N N . VAL A 1 1016 ? -44.656 -17.857 29.442 1.00 85.88 1016 VAL A N 1
ATOM 7166 C CA . VAL A 1 1016 ? -45.288 -18.898 30.249 1.00 85.88 1016 VAL A CA 1
ATOM 7167 C C . VAL A 1 1016 ? -44.793 -18.807 31.685 1.00 85.88 1016 VAL A C 1
ATOM 7169 O O . VAL A 1 1016 ? -43.593 -18.739 31.934 1.00 85.88 1016 VAL A O 1
ATOM 7172 N N . GLY A 1 1017 ? -45.716 -18.814 32.639 1.00 79.75 1017 GLY A N 1
ATOM 7173 C CA . GLY A 1 1017 ? -45.407 -18.674 34.058 1.00 79.75 1017 GLY A CA 1
ATOM 7174 C C . GLY A 1 1017 ? -46.125 -19.713 34.900 1.00 79.75 1017 GLY A C 1
ATOM 7175 O O . GLY A 1 1017 ? -47.246 -20.122 34.587 1.00 79.75 1017 GLY A O 1
ATOM 7176 N N . ALA A 1 1018 ? -45.477 -20.132 35.982 1.00 74.31 1018 ALA A N 1
ATOM 7177 C CA . ALA A 1 1018 ? -46.084 -20.964 37.008 1.00 74.31 1018 ALA A CA 1
ATOM 7178 C C . ALA A 1 1018 ? -45.670 -20.460 38.395 1.00 74.31 1018 ALA A C 1
ATOM 7180 O O . ALA A 1 1018 ? -44.484 -20.316 38.695 1.00 74.31 1018 ALA A O 1
ATOM 7181 N N . SER A 1 1019 ? -46.645 -20.227 39.268 1.00 70.62 1019 SER A N 1
ATOM 7182 C CA . SER A 1 1019 ? -46.390 -19.876 40.667 1.00 70.62 1019 SER A CA 1
ATOM 7183 C C . SER A 1 1019 ? -47.166 -20.783 41.614 1.00 70.62 1019 SER A C 1
ATOM 7185 O O . SER A 1 1019 ? -48.226 -21.328 41.275 1.00 70.62 1019 SER A O 1
ATOM 7187 N N . LYS A 1 1020 ? -46.588 -20.992 42.803 1.00 66.38 1020 LYS A N 1
ATOM 7188 C CA . LYS A 1 1020 ? -47.161 -21.846 43.842 1.00 66.38 1020 LYS A CA 1
ATOM 7189 C C . LYS A 1 1020 ? -46.851 -21.304 45.235 1.00 66.38 1020 LYS A C 1
ATOM 7191 O O . LYS A 1 1020 ? -45.692 -21.123 45.600 1.00 66.38 1020 LYS A O 1
ATOM 7196 N N . ARG A 1 1021 ? -47.912 -21.142 46.025 1.00 59.69 1021 ARG A N 1
ATOM 7197 C CA . ARG A 1 1021 ? -47.873 -20.764 47.443 1.00 59.69 1021 ARG A CA 1
ATOM 7198 C C . ARG A 1 1021 ? -47.483 -21.970 48.319 1.00 59.69 1021 ARG A C 1
ATOM 7200 O O . ARG A 1 1021 ? -47.937 -23.082 48.038 1.00 59.69 1021 ARG A O 1
ATOM 7207 N N . PHE A 1 1022 ? -46.668 -21.752 49.361 1.00 52.69 1022 PHE A N 1
ATOM 7208 C CA . PHE A 1 1022 ? -46.204 -22.793 50.300 1.00 52.69 1022 PHE A CA 1
ATOM 7209 C C . PHE A 1 1022 ? -46.688 -22.591 51.729 1.00 52.69 1022 PHE A C 1
ATOM 7211 O O . PHE A 1 1022 ? -46.420 -21.498 52.271 1.00 52.69 1022 PHE A O 1
#